Protein AF-A0A225WSV1-F1 (afdb_monomer)

Nearest PDB structures (foldseek):
  5w7j-assembly1_A  TM=8.646E-01  e=1.837E-09  Homo sapiens
  3eu9-assembly1_A  TM=8.455E-01  e=2.232E-09  Homo sapiens
  2rfe-assembly3_C  TM=8.433E-01  e=1.196E-08  Homo sapiens
  3fz1-assembly1_A  TM=7.847E-01  e=9.843E-09  Homo sapiens
  2rgp-assembly1_A  TM=7.946E-01  e=6.412E-08  unclassified

Secondary structure (DSSP, 8-state):
-----HHHHHHHHT-HHHHHHHHHTT--TT---TTS--HHHHHHHHT-HHHHHHHHHTT--TT---TTS--HHHHHHHTT--HHHHHHHHHTT--TT---TT---HHHHHHHHT-HHHHHHHHHTT--TT---GGG--HHHHHHHTT-HHHHHHHHHTT--TT---TTS--HHHHHHHTT-HHHHHHHHHTT--TT---TT---HHHHHHHTT-HHHHHHHHHTT--TT---TT---HHHHHHHTT-HHHHHHHHHTT--TT---TT---HHHHHHHHT-HHHHHHHHHTT--TT----SSS--HHHHHHHHHHHH-S--SHHHHHHHHHHHHHTT-HHHHHHHSSTTS-TT-B-TT--BHHHHHHHHT-HHHHHHHHHTT--TT---TT---HHHHHHHTT-HHHHHHHHHTT--TT---TT---HHHHHHHHT-HHHHHHHHHTT--TT---TT---HHHHHHHHT-HHHHHHHHHTT--TT-B-TTT--BHHHHHHHTT-HHHHHHHHHTT--TT-B-TT--BHHHHHHHTT-HHHHHHHHHTT---GGGHHHHHHHHHHHHHTT-HHHHHHHH-TT--S--B-TT--BHHHHHHHHT-HHHHHHHHHTT--TT---TT---HHHHHHHTT-HHHHHHHHHTT--TT---TTS--HHHHHHHTT-HHHHHHHHHTT--TT---------SS-TTS------HHHHHHHTT-HHHHHHHHHTT--TT---TTS--HHHHHHHTT-HHHHHHHHHTT--SS-B-TT--BHHHHHHHHT-HHHHHHHHHH-TT--TT-B-TT--BHHHHHHHHT-HHHHHHHHHTT--TT---TTS--HHHHHHHTT-HHHHHHHHHTS--------SSSTTS-GGGB--GGGEEEEEEEEEETTEEEEEEEETTEEEEEEE---SS-HHHHHHHHHHHTT---TTBPPEEEEE-SSS-EEEEE--TT-BHHHHHHHHHHTT----HHHHHHHHHHHHHHHHHTT---SS--GGGEEE-TTS-EEE-----S------SSGGGGTS-TTGGGTPPP-HHHHHHHHHHHHHHHHH-S-TTSSS--HHHHHHHHH--TTT-SSTT-S-S---HHHHHHHHHHT-S-HHHHHHHHHTTSSSTHHHHHHHHHHHHHH-TTTHHHHHHHHHHHHHHHHHHHHHHHHHHTTGGGG---HHHHHHHHHHHHHHHHHHGGGS-HHHHHHHHHHHHHHTTS----------TT---GGGEE--TT-EEEEETTEEEEEEEETTEEEEEEEE--SS----

InterPro domains:
  IPR000719 Protein kinase domain [PS50011] (884-1130)
  IPR001245 Serine-threonine/tyrosine-protein kinase, catalytic domain [PF07714] (885-1072)
  IPR001969 Aspartic peptidase, active site [PS00141] (821-832)
  IPR001995 Peptidase A2A, retrovirus, catalytic [PS50175] (819-836)
  IPR002110 Ankyrin repeat [PF00023] (37-65)
  IPR002110 Ankyrin repeat [PF00023] (656-684)
  IPR002110 Ankyrin repeat [PF12796] (80-166)
  IPR002110 Ankyrin repeat [PF12796] (225-296)
  IPR002110 Ankyrin repeat [PF12796] (329-421)
  IPR002110 Ankyrin repeat [PF12796] (422-486)
  IPR002110 Ankyrin repeat [PF12796] (490-550)
  IPR002110 Ankyrin repeat [PF12796] (561-651)
  IPR002110 Ankyrin repeat [PF12796] (758-831)
  IPR002110 Ankyrin repeat [PF13637] (712-754)
  IPR002110 Ankyrin repeat [PR01415] (103-118)
  IPR002110 Ankyrin repeat [PR01415] (373-387)
  IPR002110 Ankyrin repeat [PS50088] (35-67)
  IPR002110 Ankyrin repeat [PS50088] (68-101)
  IPR002110 Ankyrin repeat [PS50088] (102-134)
  IPR002110 Ankyrin repeat [PS50088] (135-167)

Structure (mmCIF, N/CA/C/O backbone):
data_AF-A0A225WSV1-F1
#
_entry.id   AF-A0A225WSV1-F1
#
loop_
_atom_site.group_PDB
_atom_site.id
_atom_site.type_symbol
_atom_site.label_atom_id
_atom_site.label_alt_id
_atom_site.label_comp_id
_atom_site.label_asym_id
_atom_site.label_entity_id
_atom_site.label_seq_id
_atom_site.pdbx_PDB_ins_code
_atom_site.Cartn_x
_atom_site.Cartn_y
_atom_site.Cartn_z
_atom_site.occupancy
_atom_site.B_iso_or_equiv
_atom_site.auth_seq_id
_atom_site.auth_comp_id
_atom_site.auth_asym_id
_atom_site.auth_atom_id
_atom_site.pdbx_PDB_model_num
ATOM 1 N N . MET A 1 1 ? -20.465 -12.566 18.503 1.00 31.38 1 MET A N 1
ATOM 2 C CA . MET A 1 1 ? -19.329 -12.385 19.434 1.00 31.38 1 MET A CA 1
ATOM 3 C C . MET A 1 1 ? -19.742 -12.993 20.757 1.00 31.38 1 MET A C 1
ATOM 5 O O . MET A 1 1 ? -20.848 -12.694 21.184 1.00 31.38 1 MET A O 1
ATOM 9 N N . ALA A 1 2 ? -18.897 -13.839 21.348 1.00 29.73 2 ALA A N 1
ATOM 10 C CA . ALA A 1 2 ? -18.878 -13.986 22.799 1.00 29.73 2 ALA A CA 1
ATOM 11 C C . ALA A 1 2 ? -18.521 -12.609 23.376 1.00 29.73 2 ALA A C 1
ATOM 13 O O . ALA A 1 2 ? -17.659 -11.924 22.814 1.00 29.73 2 ALA A O 1
ATOM 14 N N . GLU A 1 3 ? -19.292 -12.176 24.365 1.00 39.06 3 GLU A N 1
ATOM 15 C CA . GLU A 1 3 ? -19.192 -10.886 25.044 1.00 39.06 3 GLU A CA 1
ATOM 16 C C . GLU A 1 3 ? -17.734 -10.595 25.432 1.00 39.06 3 GLU A C 1
ATOM 18 O O . GLU A 1 3 ? -17.038 -11.474 25.936 1.00 39.06 3 GLU A O 1
ATOM 23 N N . VAL A 1 4 ? -17.246 -9.371 25.186 1.00 51.03 4 VAL A N 1
ATOM 24 C CA . VAL A 1 4 ? -16.095 -8.885 25.959 1.00 51.03 4 VAL A CA 1
ATOM 25 C C . VAL A 1 4 ? -16.649 -8.736 27.359 1.00 51.03 4 VAL A C 1
ATOM 27 O O . VAL A 1 4 ? -17.474 -7.857 27.606 1.00 51.03 4 VAL A O 1
ATOM 30 N N . THR A 1 5 ? -16.315 -9.682 28.221 1.00 66.69 5 THR A N 1
ATOM 31 C CA . THR A 1 5 ? -16.936 -9.759 29.531 1.00 66.69 5 THR A CA 1
ATOM 32 C C . THR A 1 5 ? -16.546 -8.535 30.358 1.00 66.69 5 THR A C 1
ATOM 34 O O . THR A 1 5 ? -15.450 -7.993 30.166 1.00 66.69 5 THR A O 1
ATOM 37 N N . PRO A 1 6 ? -17.421 -8.061 31.266 1.00 70.00 6 PRO A N 1
ATOM 38 C CA . PRO A 1 6 ? -17.095 -6.977 32.197 1.00 70.00 6 PRO A CA 1
ATOM 39 C C . PRO A 1 6 ? -15.742 -7.187 32.894 1.00 70.00 6 PRO A C 1
ATOM 41 O O . PRO A 1 6 ? -15.024 -6.229 33.171 1.00 70.00 6 PRO A O 1
ATOM 44 N N . PHE A 1 7 ? -15.366 -8.454 33.081 1.00 79.62 7 PHE A N 1
ATOM 45 C CA . PHE A 1 7 ? -14.070 -8.904 33.563 1.00 79.62 7 PHE A CA 1
ATOM 46 C C . PHE A 1 7 ? -12.879 -8.457 32.693 1.00 79.62 7 PHE A C 1
ATOM 48 O O . PHE A 1 7 ? -11.944 -7.843 33.204 1.00 79.62 7 PHE A O 1
ATOM 55 N N . LEU A 1 8 ? -12.912 -8.675 31.372 1.00 74.50 8 LEU A N 1
ATOM 56 C CA . LEU A 1 8 ? -11.833 -8.253 30.462 1.00 74.50 8 LEU A CA 1
ATOM 57 C C . LEU A 1 8 ? -11.714 -6.728 30.329 1.00 74.50 8 LEU A C 1
ATOM 59 O O . LEU A 1 8 ? -10.622 -6.223 30.059 1.00 74.50 8 LEU A O 1
ATOM 63 N N . VAL A 1 9 ? -12.820 -5.998 30.511 1.00 77.88 9 VAL A N 1
ATOM 64 C CA . VAL A 1 9 ? -12.815 -4.526 30.547 1.00 77.88 9 VAL A CA 1
ATOM 65 C C . VAL A 1 9 ? -12.111 -4.033 31.810 1.00 77.88 9 VAL A C 1
ATOM 67 O O . VAL A 1 9 ? -11.173 -3.249 31.698 1.00 77.88 9 VAL A O 1
ATOM 70 N N . ALA A 1 10 ? -12.478 -4.564 32.982 1.00 82.00 10 ALA A N 1
ATOM 71 C CA . ALA A 1 10 ? -11.826 -4.226 34.249 1.00 82.00 10 ALA A CA 1
ATOM 72 C C . ALA A 1 10 ? -10.314 -4.530 34.222 1.00 82.00 10 ALA A C 1
ATOM 74 O O . ALA A 1 10 ? -9.503 -3.743 34.707 1.00 82.00 10 ALA A O 1
ATOM 75 N N . VAL A 1 11 ? -9.919 -5.630 33.569 1.00 83.06 11 VAL A N 1
ATOM 76 C CA . VAL A 1 11 ? -8.509 -5.990 33.336 1.00 83.06 11 VAL A CA 1
ATOM 77 C C . VAL A 1 11 ? -7.769 -4.946 32.491 1.00 83.06 11 VAL A C 1
ATOM 79 O O . VAL A 1 11 ? -6.627 -4.615 32.808 1.00 83.06 11 VAL A O 1
ATOM 82 N N . GLY A 1 12 ? -8.402 -4.416 31.439 1.00 77.19 12 GLY A N 1
ATOM 83 C CA . GLY A 1 12 ? -7.824 -3.355 30.604 1.00 77.19 12 GLY A CA 1
ATOM 84 C C . GLY A 1 12 ? -7.727 -1.997 31.311 1.00 77.19 12 GLY A C 1
ATOM 85 O O . GLY A 1 12 ? -6.828 -1.218 31.011 1.00 77.19 12 GLY A O 1
ATOM 86 N N . GLU A 1 13 ? -8.620 -1.726 32.265 1.00 81.00 13 GLU A N 1
ATOM 87 C CA . GLU A 1 13 ? -8.604 -0.515 33.103 1.00 81.00 13 GLU A CA 1
ATOM 88 C C . GLU A 1 13 ? -7.555 -0.582 34.228 1.00 81.00 13 GLU A C 1
ATOM 90 O O . GLU A 1 13 ? -7.150 0.452 34.754 1.00 81.00 13 GLU A O 1
ATOM 95 N N . GLY A 1 14 ? -7.075 -1.782 34.580 1.00 81.44 14 GLY A N 1
ATOM 96 C CA . GLY A 1 14 ? -6.076 -1.979 35.635 1.00 81.44 14 GLY A CA 1
ATOM 97 C C . GLY A 1 14 ? -6.642 -1.994 37.063 1.00 81.44 14 GLY A C 1
ATOM 98 O O . GLY A 1 14 ? -5.868 -1.941 38.019 1.00 81.44 14 GLY A O 1
ATOM 99 N N . ASP A 1 15 ? -7.966 -2.070 37.222 1.00 83.38 15 ASP A N 1
ATOM 100 C CA . ASP A 1 15 ? -8.665 -1.986 38.511 1.00 83.38 15 ASP A CA 1
ATOM 101 C C . ASP A 1 15 ? -8.679 -3.340 39.245 1.00 83.38 15 ASP A C 1
ATOM 103 O O . ASP A 1 15 ? -9.574 -4.169 39.072 1.00 83.38 15 ASP A O 1
ATOM 107 N N . VAL A 1 16 ? -7.660 -3.578 40.077 1.00 85.00 16 VAL A N 1
ATOM 108 C CA . VAL A 1 16 ? -7.489 -4.840 40.822 1.00 85.00 16 VAL A CA 1
ATOM 109 C C . VAL A 1 16 ? -8.655 -5.121 41.779 1.00 85.00 16 VAL A C 1
ATOM 111 O O . VAL A 1 16 ? -9.028 -6.282 41.940 1.00 85.00 16 VAL A O 1
ATOM 114 N N . GLU A 1 17 ? -9.264 -4.100 42.388 1.00 82.56 17 GLU A N 1
ATOM 115 C CA . GLU A 1 17 ? -10.371 -4.289 43.339 1.00 82.56 17 GLU A CA 1
ATOM 116 C C . GLU A 1 17 ? -11.630 -4.784 42.623 1.00 82.56 17 GLU A C 1
ATOM 118 O O . GLU A 1 17 ? -12.270 -5.744 43.064 1.00 82.56 17 GLU A O 1
ATOM 123 N N . ARG A 1 18 ? -11.943 -4.192 41.466 1.00 83.94 18 ARG A N 1
ATOM 124 C CA . ARG A 1 18 ? -13.067 -4.620 40.628 1.00 83.94 18 ARG A CA 1
ATOM 125 C C . ARG A 1 18 ? -12.853 -6.013 40.045 1.00 83.94 18 ARG A C 1
ATOM 127 O O . ARG A 1 18 ? -13.796 -6.801 39.999 1.00 83.94 18 ARG A O 1
ATOM 134 N N . ILE A 1 19 ? -11.627 -6.339 39.635 1.00 84.81 19 ILE A N 1
ATOM 135 C CA . ILE A 1 19 ? -11.264 -7.684 39.165 1.00 84.81 19 ILE A CA 1
ATOM 136 C C . ILE A 1 19 ? -11.432 -8.698 40.306 1.00 84.81 19 ILE A C 1
ATOM 138 O O . ILE A 1 19 ? -12.037 -9.747 40.093 1.00 84.81 19 ILE A O 1
ATOM 142 N N . SER A 1 20 ? -10.984 -8.366 41.522 1.00 84.31 20 SER A N 1
ATOM 143 C CA . SER A 1 20 ? -11.136 -9.226 42.703 1.00 84.31 20 SER A CA 1
ATOM 144 C C . SER A 1 20 ? -12.596 -9.502 43.037 1.00 84.31 20 SER A C 1
ATOM 146 O O . SER A 1 20 ? -12.977 -10.659 43.205 1.00 84.31 20 SER A O 1
ATOM 148 N N . ALA A 1 21 ? -13.435 -8.464 43.051 1.00 84.31 21 ALA A N 1
ATOM 149 C CA . ALA A 1 21 ? -14.863 -8.609 43.314 1.00 84.31 21 ALA A CA 1
ATOM 150 C C . ALA A 1 21 ? -15.570 -9.501 42.275 1.00 84.31 21 ALA A C 1
ATOM 152 O O . ALA A 1 21 ? -16.479 -10.255 42.621 1.00 84.31 21 ALA A O 1
ATOM 153 N N . LEU A 1 22 ? -15.151 -9.442 41.005 1.00 83.19 22 LEU A N 1
ATOM 154 C CA . LEU A 1 22 ? -15.717 -10.267 39.934 1.00 83.19 22 LEU A CA 1
ATOM 155 C C . LEU A 1 22 ? -15.293 -11.740 40.044 1.00 83.19 22 LEU A C 1
ATOM 157 O O . LEU A 1 22 ? -16.140 -12.621 39.889 1.00 83.19 22 LEU A O 1
ATOM 161 N N . VAL A 1 23 ? -14.027 -12.019 40.374 1.00 83.62 23 VAL A N 1
ATOM 162 C CA . VAL A 1 23 ? -13.551 -13.397 40.611 1.00 83.62 23 VAL A CA 1
ATOM 163 C C . VAL A 1 23 ? -14.210 -14.005 41.852 1.00 83.62 23 VAL A C 1
ATOM 165 O O . VAL A 1 23 ? -14.676 -15.141 41.803 1.00 83.62 23 VAL A O 1
ATOM 168 N N . GLU A 1 24 ? -14.335 -13.249 42.948 1.00 83.19 24 GLU A N 1
ATOM 169 C CA . GLU A 1 24 ? -15.083 -13.685 44.141 1.00 83.19 24 GLU A CA 1
ATOM 170 C C . GLU A 1 24 ? -16.574 -13.916 43.843 1.00 83.19 24 GLU A C 1
ATOM 172 O O . GLU A 1 24 ? -17.206 -14.787 44.445 1.00 83.19 24 GLU A O 1
ATOM 177 N N . GLY A 1 25 ? -17.123 -13.178 42.873 1.00 80.81 25 GLY A N 1
ATOM 178 C CA . GLY A 1 25 ? -18.470 -13.353 42.330 1.00 80.81 25 GLY A CA 1
ATOM 179 C C . GLY A 1 25 ? -18.664 -14.606 41.465 1.00 80.81 25 GLY A C 1
ATOM 180 O O . GLY A 1 25 ? -19.795 -14.882 41.062 1.00 80.81 25 GLY A O 1
ATOM 181 N N . GLY A 1 26 ? -17.603 -15.380 41.210 1.00 78.62 26 GLY A N 1
ATOM 182 C CA . GLY A 1 26 ? -17.644 -16.643 40.470 1.00 78.62 26 GLY A CA 1
ATOM 183 C C . GLY A 1 26 ? -17.333 -16.540 38.975 1.00 78.62 26 GLY A C 1
ATOM 184 O O . GLY A 1 26 ? -17.608 -17.499 38.253 1.00 78.62 26 GLY A O 1
ATOM 185 N N . GLU A 1 27 ? -16.785 -15.417 38.497 1.00 81.12 27 GLU A N 1
ATOM 186 C CA . GLU A 1 27 ? -16.289 -15.312 37.118 1.00 81.12 27 GLU A CA 1
ATOM 187 C C . GLU A 1 27 ? -15.075 -16.223 36.885 1.00 81.12 27 GLU A C 1
ATOM 189 O O . GLU A 1 27 ? -14.173 -16.325 37.720 1.00 81.12 27 GLU A O 1
ATOM 194 N N . ASP A 1 28 ? -15.046 -16.880 35.724 1.00 81.56 28 ASP A N 1
ATOM 195 C CA . ASP A 1 28 ? -13.932 -17.741 35.330 1.00 81.56 28 ASP A CA 1
ATOM 196 C C . ASP A 1 28 ? -12.743 -16.884 34.878 1.00 81.56 28 ASP A C 1
ATOM 198 O O . ASP A 1 28 ? -12.792 -16.197 33.857 1.00 81.56 28 ASP A O 1
ATOM 202 N N . VAL A 1 29 ? -11.639 -16.960 35.621 1.00 84.50 29 VAL A N 1
ATOM 203 C CA . VAL A 1 29 ? -10.415 -16.200 35.337 1.00 84.50 29 VAL A CA 1
ATOM 204 C C . VAL A 1 29 ? -9.812 -16.541 33.959 1.00 84.50 29 VAL A C 1
ATOM 206 O O . VAL A 1 29 ? -9.104 -15.721 33.368 1.00 84.50 29 VAL A O 1
ATOM 209 N N . ASN A 1 30 ? -10.122 -17.733 33.433 1.00 85.06 30 ASN A N 1
ATOM 210 C CA . ASN A 1 30 ? -9.664 -18.255 32.142 1.00 85.06 30 ASN A CA 1
ATOM 211 C C . ASN A 1 30 ? -10.683 -18.082 31.018 1.00 85.06 30 ASN A C 1
ATOM 213 O O . ASN A 1 30 ? -10.524 -18.639 29.927 1.00 85.06 30 ASN A O 1
ATOM 217 N N . GLN A 1 31 ? -11.725 -17.291 31.262 1.00 80.88 31 GLN A N 1
ATOM 218 C CA . GLN A 1 31 ? -12.738 -17.009 30.269 1.00 80.88 31 GLN A CA 1
ATOM 219 C C . GLN A 1 31 ? -12.112 -16.417 29.000 1.00 80.88 31 GLN A C 1
ATOM 221 O O . GLN A 1 31 ? -11.396 -15.412 29.009 1.00 80.88 31 GLN A O 1
ATOM 226 N N . LEU A 1 32 ? -12.399 -17.074 27.879 1.00 78.12 32 LEU A N 1
ATOM 227 C CA . LEU A 1 32 ? -11.852 -16.714 26.581 1.00 78.12 32 LEU A CA 1
ATOM 228 C C . LEU A 1 32 ? -12.653 -15.564 25.967 1.00 78.12 32 LEU A C 1
ATOM 230 O O . LEU A 1 32 ? -13.832 -15.714 25.636 1.00 78.12 32 LEU A O 1
ATOM 234 N N . GLY A 1 33 ? -11.989 -14.430 25.747 1.00 69.00 33 GLY A N 1
ATOM 235 C CA . GLY A 1 33 ? -12.552 -13.298 25.022 1.00 69.00 33 GLY A CA 1
ATOM 236 C C . GLY A 1 33 ? -12.720 -13.565 23.523 1.00 69.00 33 GLY A C 1
ATOM 237 O O . GLY A 1 33 ? -12.324 -14.602 22.972 1.00 69.00 33 GLY A O 1
ATOM 238 N N . SER A 1 34 ? -13.277 -12.588 22.799 1.00 65.81 34 SER A N 1
ATOM 239 C CA . SER A 1 34 ? -13.350 -12.652 21.337 1.00 65.81 34 SER A CA 1
ATOM 240 C C . SER A 1 34 ? -11.931 -12.734 20.770 1.00 65.81 34 SER A C 1
ATOM 242 O O . SER A 1 34 ? -11.235 -11.728 20.855 1.00 65.81 34 SER A O 1
ATOM 244 N N . ARG A 1 35 ? -11.546 -13.887 20.180 1.00 66.50 35 ARG A N 1
ATOM 245 C CA . ARG A 1 35 ? -10.192 -14.265 19.683 1.00 66.50 35 ARG A CA 1
ATOM 246 C C . ARG A 1 35 ? -9.380 -15.228 20.570 1.00 66.50 35 ARG A C 1
ATOM 248 O O . ARG A 1 35 ? -8.201 -15.424 20.295 1.00 66.50 35 ARG A O 1
ATOM 255 N N . GLN A 1 36 ? -9.997 -15.876 21.561 1.00 75.38 36 GLN A N 1
ATOM 256 C CA . GLN A 1 36 ? -9.276 -16.724 22.532 1.00 75.38 36 GLN A CA 1
ATOM 257 C C . GLN A 1 36 ? -8.242 -15.924 23.348 1.00 75.38 36 GLN A C 1
ATOM 259 O O . GLN A 1 36 ? -7.240 -16.459 23.796 1.00 75.38 36 GLN A O 1
ATOM 264 N N . GLU A 1 37 ? -8.468 -14.617 23.508 1.00 82.12 37 GLU A N 1
ATOM 265 C CA . GLU A 1 37 ? -7.630 -13.759 24.344 1.00 82.12 37 GLU A CA 1
ATOM 266 C C . GLU A 1 37 ? -8.051 -13.922 25.810 1.00 82.12 37 GLU A C 1
ATOM 268 O O . GLU A 1 37 ? -9.225 -13.719 26.125 1.00 82.12 37 GLU A O 1
ATOM 273 N N . THR A 1 38 ? -7.121 -14.293 26.692 1.00 87.50 38 THR A N 1
ATOM 274 C CA . THR A 1 38 ? -7.375 -14.381 28.139 1.00 87.50 38 THR A CA 1
ATOM 275 C C . THR A 1 38 ? -7.167 -13.031 28.824 1.00 87.50 38 THR A C 1
ATOM 277 O O . THR A 1 38 ? -6.456 -12.155 28.317 1.00 87.50 38 THR A O 1
ATOM 280 N N . ALA A 1 39 ? -7.743 -12.863 30.017 1.00 88.00 39 ALA A N 1
ATOM 281 C CA . ALA A 1 39 ? -7.477 -11.702 30.868 1.00 88.00 39 ALA A CA 1
ATOM 282 C C . ALA A 1 39 ? -5.973 -11.533 31.136 1.00 88.00 39 ALA A C 1
ATOM 284 O O . ALA A 1 39 ? -5.437 -10.429 31.035 1.00 88.00 39 ALA A O 1
ATOM 285 N N . LEU A 1 40 ? -5.271 -12.645 31.372 1.00 90.56 40 LEU A N 1
ATOM 286 C CA . LEU A 1 40 ? -3.831 -12.648 31.603 1.00 90.56 40 LEU A CA 1
ATOM 287 C C . LEU A 1 40 ? -3.046 -12.125 30.390 1.00 90.56 40 LEU A C 1
ATOM 289 O O . LEU A 1 40 ? -2.141 -11.316 30.565 1.00 90.56 40 LEU A O 1
ATOM 293 N N . MET A 1 41 ? -3.414 -12.510 29.161 1.00 89.06 41 MET A N 1
ATOM 294 C CA . MET A 1 41 ? -2.769 -12.006 27.938 1.00 89.06 41 MET A CA 1
ATOM 295 C C . MET A 1 41 ? -2.920 -10.495 27.758 1.00 89.06 41 MET A C 1
ATOM 297 O O . MET A 1 41 ? -1.980 -9.841 27.296 1.00 89.06 41 MET A O 1
ATOM 301 N N . ARG A 1 42 ? -4.098 -9.949 28.087 1.00 87.75 42 ARG A N 1
ATOM 302 C CA . ARG A 1 42 ? -4.366 -8.509 27.999 1.00 87.75 42 ARG A CA 1
ATOM 303 C C . ARG A 1 42 ? -3.577 -7.748 29.062 1.00 87.75 42 ARG A C 1
ATOM 305 O O . ARG A 1 42 ? -2.812 -6.853 28.716 1.00 87.75 42 ARG A O 1
ATOM 312 N N . ALA A 1 43 ? -3.671 -8.179 30.322 1.00 89.50 43 ALA A N 1
ATOM 313 C CA . ALA A 1 43 ? -2.919 -7.595 31.434 1.00 89.50 43 ALA A CA 1
ATOM 314 C C . ALA A 1 43 ? -1.402 -7.622 31.188 1.00 89.50 43 ALA A C 1
ATOM 316 O O . ALA A 1 43 ? -0.701 -6.648 31.469 1.00 89.50 43 ALA A O 1
ATOM 317 N N . ALA A 1 44 ? -0.904 -8.730 30.630 1.00 89.50 44 ALA A N 1
ATOM 318 C CA . ALA A 1 44 ? 0.497 -8.901 30.286 1.00 89.50 44 ALA A CA 1
ATOM 319 C C . ALA A 1 44 ? 0.941 -7.932 29.179 1.00 89.50 44 ALA A C 1
ATOM 321 O O . ALA A 1 44 ? 1.978 -7.286 29.321 1.00 89.50 44 ALA A O 1
ATOM 322 N N . GLY A 1 45 ? 0.141 -7.783 28.116 1.00 86.69 45 GLY A N 1
ATOM 323 C CA . GLY A 1 45 ? 0.418 -6.854 27.015 1.00 86.69 45 GLY A CA 1
ATOM 324 C C . GLY A 1 45 ? 0.332 -5.374 27.397 1.00 86.69 45 GLY A C 1
ATOM 325 O O . GLY A 1 45 ? 1.033 -4.557 26.804 1.00 86.69 45 GLY A O 1
ATOM 326 N N . ASP A 1 46 ? -0.482 -5.026 28.391 1.00 84.69 46 ASP A N 1
ATOM 327 C CA . ASP A 1 46 ? -0.578 -3.656 28.911 1.00 84.69 46 ASP A CA 1
ATOM 328 C C . ASP A 1 46 ? 0.464 -3.375 30.017 1.00 84.69 46 ASP A C 1
ATOM 330 O O . ASP A 1 46 ? 0.655 -2.234 30.431 1.00 84.69 46 ASP A O 1
ATOM 334 N N . GLY A 1 47 ? 1.198 -4.402 30.468 1.00 86.75 47 GLY A N 1
ATOM 335 C CA . GLY A 1 47 ? 2.287 -4.270 31.438 1.00 86.75 47 GLY A CA 1
ATOM 336 C C . GLY A 1 47 ? 1.833 -4.100 32.895 1.00 86.75 47 GLY A C 1
ATOM 337 O O . GLY A 1 47 ? 2.640 -3.701 33.739 1.00 86.75 47 GLY A O 1
ATOM 338 N N . ASN A 1 48 ? 0.572 -4.411 33.209 1.00 88.38 48 ASN A N 1
ATOM 339 C CA . ASN A 1 48 ? -0.025 -4.221 34.533 1.00 88.38 48 ASN A CA 1
ATOM 340 C C . ASN A 1 48 ? 0.380 -5.335 35.511 1.00 88.38 48 ASN A C 1
ATOM 342 O O . ASN A 1 48 ? -0.343 -6.309 35.716 1.00 88.38 48 ASN A O 1
ATOM 346 N N . LEU A 1 49 ? 1.536 -5.170 36.162 1.00 89.44 49 LEU A N 1
ATOM 347 C CA . LEU A 1 49 ? 2.118 -6.166 37.072 1.00 89.44 49 LEU A CA 1
ATOM 348 C C . LEU A 1 49 ? 1.174 -6.606 38.203 1.00 89.44 49 LEU A C 1
ATOM 350 O O . LEU A 1 49 ? 1.136 -7.785 38.545 1.00 89.44 49 LEU A O 1
ATOM 354 N N . ALA A 1 50 ? 0.432 -5.663 38.790 1.00 88.12 50 ALA A N 1
ATOM 355 C CA . ALA A 1 50 ? -0.485 -5.940 39.894 1.00 88.12 50 ALA A CA 1
ATOM 356 C C . ALA A 1 50 ? -1.647 -6.846 39.454 1.00 88.12 50 ALA A C 1
ATOM 358 O O . ALA A 1 50 ? -1.953 -7.825 40.130 1.00 88.12 50 ALA A O 1
ATOM 359 N N . VAL A 1 51 ? -2.222 -6.571 38.280 1.00 90.12 51 VAL A N 1
ATOM 360 C CA . VAL A 1 51 ? -3.294 -7.385 37.695 1.00 90.12 51 VAL A CA 1
ATOM 361 C C . VAL A 1 51 ? -2.769 -8.755 37.269 1.00 90.12 51 VAL A C 1
ATOM 363 O O . VAL A 1 51 ? -3.408 -9.761 37.549 1.00 90.12 51 VAL A O 1
ATOM 366 N N . VAL A 1 52 ? -1.584 -8.823 36.654 1.00 91.62 52 VAL A N 1
ATOM 367 C CA . VAL A 1 52 ? -0.951 -10.100 36.276 1.00 91.62 52 VAL A CA 1
ATOM 368 C C . VAL A 1 52 ? -0.748 -11.001 37.496 1.00 91.62 52 VAL A C 1
ATOM 370 O O . VAL A 1 52 ? -1.111 -12.172 37.439 1.00 91.62 52 VAL A O 1
ATOM 373 N N . ARG A 1 53 ? -0.223 -10.463 38.609 1.00 91.12 53 ARG A N 1
ATOM 374 C CA . ARG A 1 53 ? -0.070 -11.220 39.866 1.00 91.12 53 ARG A CA 1
ATOM 375 C C . ARG A 1 53 ? -1.406 -11.744 40.372 1.00 91.12 53 ARG A C 1
ATOM 377 O O . ARG A 1 53 ? -1.525 -12.935 40.619 1.00 91.12 53 ARG A O 1
ATOM 384 N N . PHE A 1 54 ? -2.402 -10.864 40.455 1.00 91.75 54 PHE A N 1
ATOM 385 C CA . PHE A 1 54 ? -3.731 -11.237 40.920 1.00 91.75 54 PHE A CA 1
ATOM 386 C C . PHE A 1 54 ? -4.341 -12.365 40.075 1.00 91.75 54 PHE A C 1
ATOM 388 O O . PHE A 1 54 ? -4.824 -13.351 40.620 1.00 91.75 54 PHE A O 1
ATOM 395 N N . LEU A 1 55 ? -4.293 -12.248 38.743 1.00 91.00 55 LEU A N 1
ATOM 396 C CA . LEU A 1 55 ? -4.873 -13.244 37.839 1.00 91.00 55 LEU A CA 1
ATOM 397 C C . LEU A 1 55 ? -4.176 -14.605 37.963 1.00 91.00 55 LEU A C 1
ATOM 399 O O . LEU A 1 55 ? -4.847 -15.633 37.950 1.00 91.00 55 LEU A O 1
ATOM 403 N N . ILE A 1 56 ? -2.850 -14.622 38.113 1.00 90.75 56 ILE A N 1
ATOM 404 C CA . ILE A 1 56 ? -2.088 -15.859 38.333 1.00 90.75 56 ILE A CA 1
ATOM 405 C C . ILE A 1 56 ? -2.450 -16.491 39.681 1.00 90.75 56 ILE A C 1
ATOM 407 O O . ILE A 1 56 ? -2.730 -17.687 39.728 1.00 90.75 56 ILE A O 1
ATOM 411 N N . ASP A 1 57 ? -2.505 -15.699 40.756 1.00 89.62 57 ASP A N 1
ATOM 412 C CA . ASP A 1 57 ? -2.896 -16.178 42.090 1.00 89.62 57 ASP A CA 1
ATOM 413 C C . ASP A 1 57 ? -4.340 -16.718 42.097 1.00 89.62 57 ASP A C 1
ATOM 415 O O . ASP A 1 57 ? -4.656 -17.667 42.816 1.00 89.62 57 ASP A O 1
ATOM 419 N N . ALA A 1 58 ? -5.202 -16.161 41.242 1.00 87.56 58 ALA A N 1
ATOM 420 C CA . ALA A 1 58 ? -6.565 -16.619 40.993 1.00 87.56 58 ALA A CA 1
ATOM 421 C C . ALA A 1 58 ? -6.665 -17.838 40.043 1.00 87.56 58 ALA A C 1
ATOM 423 O O . ALA A 1 58 ? -7.770 -18.302 39.765 1.00 87.56 58 ALA A O 1
ATOM 424 N N . GLY A 1 59 ? -5.541 -18.391 39.568 1.00 87.56 59 GLY A N 1
ATOM 425 C CA . GLY A 1 59 ? -5.493 -19.621 38.768 1.00 87.56 59 GLY A CA 1
ATOM 426 C C . GLY A 1 59 ? -5.553 -19.424 37.249 1.00 87.56 59 GLY A C 1
ATOM 427 O O . GLY A 1 59 ? -6.037 -20.312 36.541 1.00 87.56 59 GLY A O 1
ATOM 428 N N . ALA A 1 60 ? -5.095 -18.279 36.732 1.00 91.56 60 ALA A N 1
ATOM 429 C CA . ALA A 1 60 ? -5.034 -18.045 35.292 1.00 91.56 60 ALA A CA 1
ATOM 430 C C . ALA A 1 60 ? -4.044 -18.986 34.586 1.00 91.56 60 ALA A C 1
ATOM 432 O O . ALA A 1 60 ? -2.918 -19.188 35.036 1.00 91.56 60 ALA A O 1
ATOM 433 N N . ASP A 1 61 ? -4.467 -19.527 33.447 1.00 88.69 61 ASP A N 1
ATOM 434 C CA . ASP A 1 61 ? -3.682 -20.379 32.569 1.00 88.69 61 ASP A CA 1
ATOM 435 C C . ASP A 1 61 ? -2.651 -19.531 31.820 1.00 88.69 61 ASP A C 1
ATOM 437 O O . ASP A 1 61 ? -2.963 -18.749 30.914 1.00 88.69 61 ASP A O 1
ATOM 441 N N . VAL A 1 62 ? -1.400 -19.691 32.243 1.00 91.06 62 VAL A N 1
ATOM 442 C CA . VAL A 1 62 ? -0.230 -18.993 31.709 1.00 91.06 62 VAL A CA 1
ATOM 443 C C . VAL A 1 62 ? 0.086 -19.433 30.273 1.00 91.06 62 VAL A C 1
ATOM 445 O O . VAL A 1 62 ? 0.592 -18.629 29.485 1.00 91.06 62 VAL A O 1
ATOM 448 N N . GLU A 1 63 ? -0.285 -20.666 29.916 1.00 91.56 63 GLU A N 1
ATOM 449 C CA . GLU A 1 63 ? -0.004 -21.312 28.628 1.00 91.56 63 GLU A CA 1
ATOM 450 C C . GLU A 1 63 ? -1.184 -21.256 27.653 1.00 91.56 63 GLU A C 1
ATOM 452 O O . GLU A 1 63 ? -1.122 -21.810 26.551 1.00 91.56 63 GLU A O 1
ATOM 457 N N . ALA A 1 64 ? -2.261 -20.556 28.016 1.00 88.31 64 ALA A N 1
ATOM 458 C CA . ALA A 1 64 ? -3.354 -20.315 27.095 1.00 88.31 64 ALA A CA 1
ATOM 459 C C . ALA A 1 64 ? -2.824 -19.657 25.811 1.00 88.31 64 ALA A C 1
ATOM 461 O O . ALA A 1 64 ? -1.948 -18.787 25.844 1.00 88.31 64 ALA A O 1
ATOM 462 N N . VAL A 1 65 ? -3.387 -20.058 24.669 1.00 86.19 65 VAL A N 1
ATOM 463 C CA . VAL A 1 65 ? -3.000 -19.551 23.350 1.00 86.19 65 VAL A CA 1
ATOM 464 C C . VAL A 1 65 ? -4.130 -18.751 22.717 1.00 86.19 65 VAL A C 1
ATOM 466 O O . VAL A 1 65 ? -5.278 -19.182 22.634 1.00 86.19 65 VAL A O 1
ATOM 469 N N . HIS A 1 66 ? -3.781 -17.567 22.236 1.00 81.69 66 HIS A N 1
ATOM 470 C CA . HIS A 1 66 ? -4.628 -16.737 21.393 1.00 81.69 66 HIS A CA 1
ATOM 471 C C . HIS A 1 66 ? -4.746 -17.356 19.984 1.00 81.69 66 HIS A C 1
ATOM 473 O O . HIS A 1 66 ? -3.890 -18.137 19.577 1.00 81.69 66 HIS A O 1
ATOM 479 N N . TRP A 1 67 ? -5.735 -16.972 19.164 1.00 79.25 67 TRP A N 1
ATOM 480 C CA . TRP A 1 67 ? -5.919 -17.540 17.804 1.00 79.25 67 TRP A CA 1
ATOM 481 C C . TRP A 1 67 ? -4.731 -17.367 16.835 1.00 79.25 67 TRP A C 1
ATOM 483 O O . TRP A 1 67 ? -4.691 -18.029 15.801 1.00 79.25 67 TRP A O 1
ATOM 493 N N . MET A 1 68 ? -3.797 -16.454 17.129 1.00 77.94 68 MET A N 1
ATOM 494 C CA . MET A 1 68 ? -2.528 -16.296 16.396 1.00 77.94 68 MET A CA 1
ATOM 495 C C . MET A 1 68 ? -1.392 -17.155 16.977 1.00 77.94 68 MET A C 1
ATOM 497 O O . MET A 1 68 ? -0.276 -17.092 16.479 1.00 77.94 68 MET A O 1
ATOM 501 N N . GLY A 1 69 ? -1.649 -17.968 18.000 1.00 82.94 69 GLY A N 1
ATOM 502 C CA . GLY A 1 69 ? -0.649 -18.765 18.716 1.00 82.94 69 GLY A CA 1
ATOM 503 C C . GLY A 1 69 ? 0.107 -18.006 19.813 1.00 82.94 69 GLY A C 1
ATOM 504 O O . GLY A 1 69 ? 1.036 -18.556 20.385 1.00 82.94 69 GLY A O 1
ATOM 505 N N . ASN A 1 70 ? -0.259 -16.757 20.118 1.00 87.81 70 ASN A N 1
ATOM 506 C CA . ASN A 1 70 ? 0.429 -15.964 21.143 1.00 87.81 70 ASN A CA 1
ATOM 507 C C . ASN A 1 70 ? 0.014 -16.402 22.554 1.00 87.81 70 ASN A C 1
ATOM 509 O O . ASN A 1 70 ? -1.180 -16.533 22.819 1.00 87.81 70 ASN A O 1
ATOM 513 N N . THR A 1 71 ? 0.975 -16.514 23.468 1.00 91.94 71 THR A N 1
ATOM 514 C CA . THR A 1 71 ? 0.736 -16.657 24.915 1.00 91.94 71 THR A CA 1
ATOM 515 C C . THR A 1 71 ? 0.811 -15.305 25.627 1.00 91.94 71 THR A C 1
ATOM 517 O O . THR A 1 71 ? 1.190 -14.285 25.033 1.00 91.94 71 THR A O 1
ATOM 520 N N . ALA A 1 72 ? 0.496 -15.279 26.927 1.00 91.19 72 ALA A N 1
ATOM 521 C CA . ALA A 1 72 ? 0.690 -14.088 27.756 1.00 91.19 72 ALA A CA 1
ATOM 522 C C . ALA A 1 72 ? 2.153 -13.600 27.740 1.00 91.19 72 ALA A C 1
ATOM 524 O O . ALA A 1 72 ? 2.394 -12.392 27.719 1.00 91.19 72 ALA A O 1
ATOM 525 N N . LEU A 1 73 ? 3.121 -14.523 27.656 1.00 93.25 73 LEU A N 1
ATOM 526 C CA . LEU A 1 73 ? 4.546 -14.206 27.553 1.00 93.25 73 LEU A CA 1
ATOM 527 C C . LEU A 1 73 ? 4.885 -13.469 26.246 1.00 93.25 73 LEU A C 1
ATOM 529 O O . LEU A 1 73 ? 5.558 -12.440 26.288 1.00 93.25 73 LEU A O 1
ATOM 533 N N . ILE A 1 74 ? 4.381 -13.934 25.095 1.00 91.62 74 ILE A N 1
ATOM 534 C CA . ILE A 1 74 ? 4.587 -13.248 23.804 1.00 91.62 74 ILE A CA 1
ATOM 535 C C . ILE A 1 74 ? 3.972 -11.840 23.837 1.00 91.62 74 ILE A C 1
ATOM 537 O O . ILE A 1 74 ? 4.612 -10.874 23.414 1.00 91.62 74 ILE A O 1
ATOM 541 N N . ASN A 1 75 ? 2.760 -11.695 24.383 1.00 89.50 75 ASN A N 1
ATOM 542 C CA . ASN A 1 75 ? 2.099 -10.392 24.488 1.00 89.50 75 ASN A CA 1
ATOM 543 C C . ASN A 1 75 ? 2.855 -9.414 25.404 1.00 89.50 75 ASN A C 1
ATOM 545 O O . ASN A 1 75 ? 2.970 -8.239 25.048 1.00 89.50 75 ASN A O 1
ATOM 549 N N . ALA A 1 76 ? 3.411 -9.889 26.527 1.00 90.50 76 ALA A N 1
ATOM 550 C CA . ALA A 1 76 ? 4.220 -9.076 27.443 1.00 90.50 76 ALA A CA 1
ATOM 551 C C . ALA A 1 76 ? 5.468 -8.484 26.772 1.00 90.50 76 ALA A C 1
ATOM 553 O O . ALA A 1 76 ? 5.870 -7.355 27.062 1.00 90.50 76 ALA A O 1
ATOM 554 N N . VAL A 1 77 ? 6.086 -9.246 25.867 1.00 89.56 77 VAL A N 1
ATOM 555 C CA . VAL A 1 77 ? 7.284 -8.810 25.143 1.00 89.56 77 VAL A CA 1
ATOM 556 C C . VAL A 1 77 ? 6.926 -7.890 23.973 1.00 89.56 77 VAL A C 1
ATOM 558 O O . VAL A 1 77 ? 7.632 -6.917 23.713 1.00 89.56 77 VAL A O 1
ATOM 561 N N . TRP A 1 78 ? 5.809 -8.144 23.286 1.00 83.00 78 TRP A N 1
ATOM 562 C CA . TRP A 1 78 ? 5.426 -7.419 22.072 1.00 83.00 78 TRP A CA 1
ATOM 563 C C . TRP A 1 78 ? 5.226 -5.906 22.284 1.00 83.00 78 TRP A C 1
ATOM 565 O O . TRP A 1 78 ? 5.644 -5.116 21.435 1.00 83.00 78 TRP A O 1
ATOM 575 N N . ARG A 1 79 ? 4.636 -5.482 23.412 1.00 69.69 79 ARG A N 1
ATOM 576 C CA . ARG A 1 79 ? 4.265 -4.081 23.699 1.00 69.69 79 ARG A CA 1
ATOM 577 C C . ARG A 1 79 ? 5.184 -3.396 24.729 1.00 69.69 79 ARG A C 1
ATOM 579 O O . ARG A 1 79 ? 4.707 -2.889 25.737 1.00 69.69 79 ARG A O 1
ATOM 586 N N . LYS A 1 80 ? 6.486 -3.296 24.423 1.00 61.84 80 LYS A N 1
ATOM 587 C CA . LYS A 1 80 ? 7.546 -2.622 25.225 1.00 61.84 80 LYS A CA 1
ATOM 588 C C . LYS A 1 80 ? 8.199 -3.443 26.356 1.00 61.84 80 LYS A C 1
ATOM 590 O O . LYS A 1 80 ? 8.743 -2.848 27.283 1.00 61.84 80 LYS A O 1
ATOM 595 N N . GLY A 1 81 ? 8.160 -4.777 26.295 1.00 66.00 81 GLY A N 1
ATOM 596 C CA . GLY A 1 81 ? 9.057 -5.640 27.078 1.00 66.00 81 GLY A CA 1
ATOM 597 C C . GLY A 1 81 ? 9.117 -5.360 28.586 1.00 66.00 81 GLY A C 1
ATOM 598 O O . GLY A 1 81 ? 10.195 -5.104 29.124 1.00 66.00 81 GLY A O 1
ATOM 599 N N . ASN A 1 82 ? 7.985 -5.411 29.301 1.00 82.88 82 ASN A N 1
ATOM 600 C CA . ASN A 1 82 ? 8.004 -5.208 30.755 1.00 82.88 82 ASN A CA 1
ATOM 601 C C . ASN A 1 82 ? 8.667 -6.404 31.464 1.00 82.88 82 ASN A C 1
ATOM 603 O O . ASN A 1 82 ? 8.029 -7.429 31.716 1.00 82.88 82 ASN A O 1
ATOM 607 N N . LEU A 1 83 ? 9.946 -6.251 31.823 1.00 90.12 83 LEU A N 1
ATOM 608 C CA . LEU A 1 83 ? 10.766 -7.293 32.449 1.00 90.12 83 LEU A CA 1
ATOM 609 C C . LEU A 1 83 ? 10.110 -7.920 33.686 1.00 90.12 83 LEU A C 1
ATOM 611 O O . LEU A 1 83 ? 10.234 -9.122 33.894 1.00 90.12 83 LEU A O 1
ATOM 615 N N . ASN A 1 84 ? 9.409 -7.134 34.505 1.00 91.44 84 ASN A N 1
ATOM 616 C CA . ASN A 1 84 ? 8.797 -7.652 35.729 1.00 91.44 84 ASN A CA 1
ATOM 617 C C . ASN A 1 84 ? 7.618 -8.585 35.424 1.00 91.44 84 ASN A C 1
ATOM 619 O O . ASN A 1 84 ? 7.450 -9.593 36.104 1.00 91.44 84 ASN A O 1
ATOM 623 N N . VAL A 1 85 ? 6.830 -8.273 34.391 1.00 92.12 85 VAL A N 1
ATOM 624 C CA . VAL A 1 85 ? 5.735 -9.140 33.927 1.00 92.12 85 VAL A CA 1
ATOM 625 C C . VAL A 1 85 ? 6.303 -10.413 33.303 1.00 92.12 85 VAL A C 1
ATOM 627 O O . VAL A 1 85 ? 5.862 -11.507 33.644 1.00 92.12 85 VAL A O 1
ATOM 630 N N . VAL A 1 86 ? 7.327 -10.281 32.453 1.00 94.06 86 VAL A N 1
ATOM 631 C CA . VAL A 1 86 ? 8.027 -11.419 31.835 1.00 94.06 86 VAL A CA 1
ATOM 632 C C . VAL A 1 86 ? 8.593 -12.364 32.902 1.00 94.06 86 VAL A C 1
ATOM 634 O O . VAL A 1 86 ? 8.382 -13.570 32.811 1.00 94.06 86 VAL A O 1
ATOM 637 N N . LYS A 1 87 ? 9.250 -11.827 33.940 1.00 93.50 87 LYS A N 1
ATOM 638 C CA . LYS A 1 87 ? 9.798 -12.611 35.060 1.00 93.50 87 LYS A CA 1
ATOM 639 C C . LYS A 1 87 ? 8.738 -13.447 35.758 1.00 93.50 87 LYS A C 1
ATOM 641 O O . LYS A 1 87 ? 8.918 -14.650 35.894 1.00 93.50 87 LYS A O 1
ATOM 646 N N . ILE A 1 88 ? 7.626 -12.825 36.143 1.00 93.50 88 ILE A N 1
ATOM 647 C CA . ILE A 1 88 ? 6.545 -13.523 36.846 1.00 93.50 88 ILE A CA 1
ATOM 648 C C . ILE A 1 88 ? 5.937 -14.617 35.974 1.00 93.50 88 ILE A C 1
ATOM 650 O O . ILE A 1 88 ? 5.725 -15.720 36.463 1.00 93.50 88 ILE A O 1
ATOM 654 N N . LEU A 1 89 ? 5.665 -14.337 34.695 1.00 93.62 89 LEU A N 1
ATOM 655 C CA . LEU A 1 89 ? 5.075 -15.332 33.798 1.00 93.62 89 LEU A CA 1
ATOM 656 C C . LEU A 1 89 ? 5.979 -16.568 33.679 1.00 93.62 89 LEU A C 1
ATOM 658 O O . LEU A 1 89 ? 5.495 -17.689 33.811 1.00 93.62 89 LEU A O 1
ATOM 662 N N . VAL A 1 90 ? 7.291 -16.372 33.520 1.00 93.31 90 VAL A N 1
ATOM 663 C CA . VAL A 1 90 ? 8.268 -17.472 33.477 1.00 93.31 90 VAL A CA 1
ATOM 664 C C . VAL A 1 90 ? 8.368 -18.206 34.820 1.00 93.31 90 VAL A C 1
ATOM 666 O O . VAL A 1 90 ? 8.360 -19.434 34.841 1.00 93.31 90 VAL A O 1
ATOM 669 N N . GLU A 1 91 ? 8.415 -17.488 35.948 1.00 92.00 91 GLU A N 1
ATOM 670 C CA . GLU A 1 91 ? 8.407 -18.087 37.296 1.00 92.00 91 GLU A CA 1
ATOM 671 C C . GLU A 1 91 ? 7.153 -18.942 37.544 1.00 92.00 91 GLU A C 1
ATOM 673 O O . GLU A 1 91 ? 7.211 -19.928 38.279 1.00 92.00 91 GLU A O 1
ATOM 678 N N . CYS A 1 92 ? 6.039 -18.599 36.893 1.00 89.56 92 CYS A N 1
ATOM 679 C CA . CYS A 1 92 ? 4.769 -19.319 36.962 1.00 89.56 92 CYS A CA 1
ATOM 680 C C . CYS A 1 92 ? 4.626 -20.415 35.892 1.00 89.56 92 CYS A C 1
ATOM 682 O O . CYS A 1 92 ? 3.547 -20.984 35.744 1.00 89.56 92 CYS A O 1
ATOM 684 N N . GLY A 1 93 ? 5.710 -20.743 35.182 1.00 87.56 93 GLY A N 1
ATOM 685 C CA . GLY A 1 93 ? 5.778 -21.882 34.269 1.00 87.56 93 GLY A CA 1
ATOM 686 C C . GLY A 1 93 ? 5.516 -21.567 32.797 1.00 87.56 93 GLY A C 1
ATOM 687 O O . GLY A 1 93 ? 5.291 -22.515 32.049 1.00 87.56 93 GLY A O 1
ATOM 688 N N . ALA A 1 94 ? 5.558 -20.295 32.376 1.00 93.88 94 ALA A N 1
ATOM 689 C CA . ALA A 1 94 ? 5.429 -19.950 30.960 1.00 93.88 94 ALA A CA 1
ATOM 690 C C . ALA A 1 94 ? 6.539 -20.595 30.108 1.00 93.88 94 ALA A C 1
ATOM 692 O O . ALA A 1 94 ? 7.723 -20.466 30.446 1.00 93.88 94 ALA A O 1
ATOM 693 N N . ASP A 1 95 ? 6.194 -21.213 28.976 1.00 92.38 95 ASP A N 1
ATOM 694 C CA . ASP A 1 95 ? 7.178 -21.742 28.030 1.00 92.38 95 ASP A CA 1
ATOM 695 C C . ASP A 1 95 ? 7.920 -20.592 27.338 1.00 92.38 95 ASP A C 1
ATOM 697 O O . ASP A 1 95 ? 7.410 -19.884 26.468 1.00 92.38 95 ASP A O 1
ATOM 701 N N . VAL A 1 96 ? 9.187 -20.438 27.713 1.00 94.50 96 VAL A N 1
ATOM 702 C CA . VAL A 1 96 ? 10.119 -19.437 27.185 1.00 94.50 96 VAL A CA 1
ATOM 703 C C . VAL A 1 96 ? 10.337 -19.586 25.670 1.00 94.50 96 VAL A C 1
ATOM 705 O O . VAL A 1 96 ? 10.676 -18.611 24.992 1.00 94.50 96 VAL A O 1
ATOM 708 N N . ASN A 1 97 ? 10.140 -20.790 25.128 1.00 94.50 97 ASN A N 1
ATOM 709 C CA . ASN A 1 97 ? 10.401 -21.143 23.732 1.00 94.50 97 ASN A CA 1
ATOM 710 C C . ASN A 1 97 ? 9.138 -21.287 22.882 1.00 94.50 97 ASN A C 1
ATOM 712 O O . ASN A 1 97 ? 9.227 -21.732 21.733 1.00 94.50 97 ASN A O 1
ATOM 716 N N . VAL A 1 98 ? 7.984 -20.884 23.412 1.00 93.44 98 VAL A N 1
ATOM 717 C CA . VAL A 1 98 ? 6.738 -20.875 22.653 1.00 93.44 98 VAL A CA 1
ATOM 718 C C . VAL A 1 98 ? 6.886 -20.039 21.381 1.00 93.44 98 VAL A C 1
ATOM 720 O O . VAL A 1 98 ? 7.588 -19.028 21.354 1.00 93.44 98 VAL A O 1
ATOM 723 N N . SER A 1 99 ? 6.235 -20.468 20.305 1.00 91.69 99 SER A N 1
ATOM 724 C CA . SER A 1 99 ? 6.232 -19.750 19.031 1.00 91.69 99 SER A CA 1
ATOM 725 C C . SER A 1 99 ? 4.806 -19.484 18.585 1.00 91.69 99 SER A C 1
ATOM 727 O O . SER A 1 99 ? 3.913 -20.306 18.792 1.00 91.69 99 SER A O 1
ATOM 729 N N . ASP A 1 100 ? 4.595 -18.317 17.988 1.00 91.00 100 ASP A N 1
ATOM 730 C CA . ASP A 1 100 ? 3.308 -17.978 17.395 1.00 91.00 100 ASP A CA 1
ATOM 731 C C . ASP A 1 100 ? 3.091 -18.676 16.037 1.00 91.00 100 ASP A C 1
ATOM 733 O O . ASP A 1 100 ? 3.916 -19.448 15.546 1.00 91.00 100 ASP A O 1
ATOM 737 N N . SER A 1 101 ? 1.969 -18.383 15.376 1.00 89.31 101 SER A N 1
ATOM 738 C CA . SER A 1 101 ? 1.631 -18.955 14.062 1.00 89.31 101 SER A CA 1
ATOM 739 C C . SER A 1 101 ? 2.594 -18.553 12.937 1.00 89.31 101 SER A C 1
ATOM 741 O O . SER A 1 101 ? 2.539 -19.137 11.853 1.00 89.31 101 SER A O 1
ATOM 743 N N . TRP A 1 102 ? 3.450 -17.549 13.151 1.00 84.38 102 TRP A N 1
ATOM 744 C CA . TRP A 1 102 ? 4.514 -17.166 12.222 1.00 84.38 102 TRP A CA 1
ATOM 745 C C . TRP A 1 102 ? 5.868 -17.788 12.585 1.00 84.38 102 TRP A C 1
ATOM 747 O O . TRP A 1 102 ? 6.819 -17.637 11.813 1.00 84.38 102 TRP A O 1
ATOM 757 N N . GLY A 1 103 ? 5.940 -18.504 13.709 1.00 88.25 103 GLY A N 1
ATOM 758 C CA . GLY A 1 103 ? 7.144 -19.116 14.258 1.00 88.25 103 GLY A CA 1
ATOM 759 C C . GLY A 1 103 ? 7.973 -18.172 15.133 1.00 88.25 103 GLY A C 1
ATOM 760 O O . GLY A 1 103 ? 9.032 -18.577 15.604 1.00 88.25 103 GLY A O 1
ATOM 761 N N . ASP A 1 104 ? 7.550 -16.920 15.350 1.00 93.31 104 ASP A N 1
ATOM 762 C CA . ASP A 1 104 ? 8.334 -15.966 16.140 1.00 93.31 104 ASP A CA 1
ATOM 763 C C . ASP A 1 104 ? 8.223 -16.316 17.642 1.00 93.31 104 ASP A C 1
ATOM 765 O O . ASP A 1 104 ? 7.128 -16.488 18.181 1.00 93.31 104 ASP A O 1
ATOM 769 N N . THR A 1 105 ? 9.369 -16.417 18.324 1.00 94.81 105 THR A N 1
ATOM 770 C CA . THR A 1 105 ? 9.473 -16.694 19.768 1.00 94.81 105 THR A CA 1
ATOM 771 C C . THR A 1 105 ? 9.535 -15.400 20.595 1.00 94.81 105 THR A C 1
ATOM 773 O O . THR A 1 105 ? 9.872 -14.341 20.043 1.00 94.81 105 THR A O 1
ATOM 776 N N . PRO A 1 106 ? 9.300 -15.441 21.929 1.00 94.69 106 PRO A N 1
ATOM 777 C CA . PRO A 1 106 ? 9.498 -14.290 22.816 1.00 94.69 106 PRO A CA 1
ATOM 778 C C . PRO A 1 106 ? 10.867 -13.623 22.628 1.00 94.69 106 PRO A C 1
ATOM 780 O O . PRO A 1 106 ? 10.957 -12.398 22.558 1.00 94.69 106 PRO A O 1
ATOM 783 N N . LEU A 1 107 ? 11.933 -14.415 22.454 1.00 95.81 107 LEU A N 1
ATOM 784 C CA . LEU A 1 107 ? 13.280 -13.897 22.216 1.00 95.81 107 LEU A CA 1
ATOM 785 C C . LEU A 1 107 ? 13.392 -13.128 20.888 1.00 95.81 107 LEU A C 1
ATOM 787 O O . LEU A 1 107 ? 14.053 -12.091 20.836 1.00 95.81 107 LEU A O 1
ATOM 791 N N . ILE A 1 108 ? 12.721 -13.587 19.825 1.00 94.75 108 ILE A N 1
ATOM 792 C CA . ILE A 1 108 ? 12.686 -12.901 18.521 1.00 94.75 108 ILE A CA 1
ATOM 793 C C . ILE A 1 108 ? 11.933 -11.567 18.621 1.00 94.75 108 ILE A C 1
ATOM 795 O O . ILE A 1 108 ? 12.392 -10.563 18.065 1.00 94.75 108 ILE A O 1
ATOM 799 N N . TYR A 1 109 ? 10.813 -11.522 19.351 1.00 93.31 109 TYR A N 1
ATOM 800 C CA . TYR A 1 109 ? 10.088 -10.274 19.613 1.00 93.31 109 TYR A CA 1
ATOM 801 C C . TYR A 1 109 ? 10.931 -9.284 20.424 1.00 93.31 109 TYR A C 1
ATOM 803 O O . TYR A 1 109 ? 11.053 -8.124 20.025 1.00 93.31 109 TYR A O 1
ATOM 811 N N . ALA A 1 110 ? 11.580 -9.741 21.499 1.00 94.19 110 ALA A N 1
ATOM 812 C CA . ALA A 1 110 ? 12.455 -8.901 22.315 1.00 94.19 110 ALA A CA 1
ATOM 813 C C . ALA A 1 110 ? 13.628 -8.349 21.486 1.00 94.19 110 ALA A C 1
ATOM 815 O O . ALA A 1 110 ? 13.948 -7.161 21.552 1.00 94.19 110 ALA A O 1
ATOM 816 N N . ALA A 1 111 ? 14.224 -9.186 20.629 1.00 94.31 111 ALA A N 1
ATOM 817 C CA . ALA A 1 111 ? 15.301 -8.787 19.730 1.00 94.31 111 ALA A CA 1
ATOM 818 C C . ALA A 1 111 ? 14.861 -7.777 18.661 1.00 94.31 111 ALA A C 1
ATOM 820 O O . ALA A 1 111 ? 15.640 -6.898 18.301 1.00 94.31 111 ALA A O 1
ATOM 821 N N . ARG A 1 112 ? 13.617 -7.856 18.171 1.00 93.31 112 ARG A N 1
ATOM 822 C CA . ARG A 1 112 ? 13.033 -6.866 17.247 1.00 93.31 112 ARG A CA 1
ATOM 823 C C . ARG A 1 112 ? 12.864 -5.496 17.915 1.00 93.31 112 ARG A C 1
ATOM 825 O O . ARG A 1 112 ? 13.140 -4.481 17.276 1.00 93.31 112 ARG A O 1
ATOM 832 N N . ASN A 1 113 ? 12.451 -5.481 19.182 1.00 89.94 113 ASN A N 1
ATOM 833 C CA . ASN A 1 113 ? 12.245 -4.259 19.963 1.00 89.94 113 ASN A CA 1
ATOM 834 C C . ASN A 1 113 ? 13.554 -3.658 20.504 1.00 89.94 113 ASN A C 1
ATOM 836 O O . ASN A 1 113 ? 13.625 -2.450 20.697 1.00 89.94 113 ASN A O 1
ATOM 840 N N . GLY A 1 114 ? 14.596 -4.476 20.683 1.00 92.00 114 GLY A N 1
ATOM 841 C CA . GLY A 1 114 ? 15.876 -4.044 21.256 1.00 92.00 114 GLY A CA 1
ATOM 842 C C . GLY A 1 114 ? 15.914 -4.095 22.787 1.00 92.00 114 GLY A C 1
ATOM 843 O O . GLY A 1 114 ? 16.792 -3.487 23.396 1.00 92.00 114 GLY A O 1
ATOM 844 N N . ASP A 1 115 ? 14.998 -4.841 23.413 1.00 91.94 115 ASP A N 1
ATOM 845 C CA . ASP A 1 115 ? 14.809 -4.894 24.869 1.00 91.94 115 ASP A CA 1
ATOM 846 C C . ASP A 1 115 ? 15.888 -5.759 25.554 1.00 91.94 115 ASP A C 1
ATOM 848 O O . ASP A 1 115 ? 15.640 -6.892 25.970 1.00 91.94 115 ASP A O 1
ATOM 852 N N . LEU A 1 116 ? 17.115 -5.236 25.670 1.00 93.25 116 LEU A N 1
ATOM 853 C CA . LEU A 1 116 ? 18.292 -5.987 26.139 1.00 93.25 116 LEU A CA 1
ATOM 854 C C . LEU A 1 116 ? 18.090 -6.684 27.494 1.00 93.25 116 LEU A C 1
ATOM 856 O O . LEU A 1 116 ? 18.538 -7.812 27.669 1.00 93.25 116 LEU A O 1
ATOM 860 N N . GLU A 1 117 ? 17.420 -6.041 28.450 1.00 93.38 117 GLU A N 1
ATOM 861 C CA . GLU A 1 117 ? 17.206 -6.621 29.783 1.00 93.38 117 GLU A CA 1
ATOM 862 C C . GLU A 1 117 ? 16.221 -7.801 29.758 1.00 93.38 117 GLU A C 1
ATOM 864 O O . GLU A 1 117 ? 16.414 -8.783 30.474 1.00 93.38 117 GLU A O 1
ATOM 869 N N . VAL A 1 118 ? 15.209 -7.757 28.883 1.00 94.31 118 VAL A N 1
ATOM 870 C CA . VAL A 1 118 ? 14.307 -8.895 28.639 1.00 94.31 118 VAL A CA 1
ATOM 871 C C . VAL A 1 118 ? 15.061 -10.024 27.947 1.00 94.31 118 VAL A C 1
ATOM 873 O O . VAL A 1 118 ? 14.914 -11.179 28.326 1.00 94.31 118 VAL A O 1
ATOM 876 N N . ILE A 1 119 ? 15.910 -9.699 26.972 1.00 95.62 119 ILE A N 1
ATOM 877 C CA . ILE A 1 119 ? 16.723 -10.679 26.242 1.00 95.62 119 ILE A CA 1
ATOM 878 C C . ILE A 1 119 ? 17.687 -11.401 27.181 1.00 95.62 119 ILE A C 1
ATOM 880 O O . ILE A 1 119 ? 17.745 -12.627 27.144 1.00 95.62 119 ILE A O 1
ATOM 884 N N . LYS A 1 120 ? 18.400 -10.665 28.044 1.00 95.56 120 LYS A N 1
ATOM 885 C CA . LYS A 1 120 ? 19.279 -11.243 29.071 1.00 95.56 120 LYS A CA 1
ATOM 886 C C . LYS A 1 120 ? 18.531 -12.249 29.928 1.00 95.56 120 LYS A C 1
ATOM 888 O O . LYS A 1 120 ? 18.950 -13.396 30.018 1.00 95.56 120 LYS A O 1
ATOM 893 N N . PHE A 1 121 ? 17.391 -11.835 30.476 1.00 96.56 121 PHE A N 1
ATOM 894 C CA . PHE A 1 121 ? 16.577 -12.704 31.311 1.00 96.56 121 PHE A CA 1
ATOM 895 C C . PHE A 1 121 ? 16.081 -13.941 30.551 1.00 96.56 121 PHE A C 1
ATOM 897 O O . PHE A 1 121 ? 16.262 -15.050 31.037 1.00 96.56 121 PHE A O 1
ATOM 904 N N . LEU A 1 122 ? 15.511 -13.780 29.349 1.00 95.81 122 LEU A N 1
ATOM 905 C CA . LEU A 1 122 ? 15.017 -14.899 28.535 1.00 95.81 122 LEU A CA 1
ATOM 906 C C . LEU A 1 122 ? 16.130 -15.910 28.217 1.00 95.81 122 LEU A C 1
ATOM 908 O O . LEU A 1 122 ? 15.906 -17.114 28.305 1.00 95.81 122 LEU A O 1
ATOM 912 N N . VAL A 1 123 ? 17.336 -15.443 27.886 1.00 95.69 123 VAL A N 1
ATOM 913 C CA . VAL A 1 123 ? 18.494 -16.320 27.650 1.00 95.69 123 VAL A CA 1
ATOM 914 C C . VAL A 1 123 ? 18.932 -17.024 28.940 1.00 95.69 123 VAL A C 1
ATOM 916 O O . VAL A 1 123 ? 19.162 -18.232 28.912 1.00 95.69 123 VAL A O 1
ATOM 919 N N . GLU A 1 124 ? 18.974 -16.320 30.077 1.00 95.00 124 GLU A N 1
ATOM 920 C CA . GLU A 1 124 ? 19.287 -16.902 31.395 1.00 95.00 124 GLU A CA 1
ATOM 921 C C . GLU A 1 124 ? 18.317 -18.028 31.790 1.00 95.00 124 GLU A C 1
ATOM 923 O O . GLU A 1 124 ? 18.744 -19.023 32.378 1.00 95.00 124 GLU A O 1
ATOM 928 N N . VAL A 1 125 ? 17.031 -17.908 31.438 1.00 94.75 125 VAL A N 1
ATOM 929 C CA . VAL A 1 125 ? 16.005 -18.930 31.719 1.00 94.75 125 VAL A CA 1
ATOM 930 C C . VAL A 1 125 ? 15.874 -20.003 30.627 1.00 94.75 125 VAL A C 1
ATOM 932 O O . VAL A 1 125 ? 14.983 -20.846 30.701 1.00 94.75 125 VAL A O 1
ATOM 935 N N . GLY A 1 126 ? 16.770 -20.020 29.632 1.00 92.06 126 GLY A N 1
ATOM 936 C CA . GLY A 1 126 ? 16.863 -21.098 28.640 1.00 92.06 126 GLY A CA 1
ATOM 937 C C . GLY A 1 126 ? 16.127 -20.862 27.315 1.00 92.06 126 GLY A C 1
ATOM 938 O O . GLY A 1 126 ? 15.718 -21.829 26.664 1.00 92.06 126 GLY A O 1
ATOM 939 N N . ALA A 1 127 ? 15.957 -19.607 26.884 1.00 96.38 127 ALA A N 1
ATOM 940 C CA . ALA A 1 127 ? 15.472 -19.302 25.537 1.00 96.38 127 ALA A CA 1
ATOM 941 C C . ALA A 1 127 ? 16.434 -19.819 24.452 1.00 96.38 127 ALA A C 1
ATOM 943 O O . ALA A 1 127 ? 17.649 -19.628 24.515 1.00 96.38 127 ALA A O 1
ATOM 944 N N . GLN A 1 128 ? 15.881 -20.427 23.406 1.00 94.62 128 GLN A N 1
ATOM 945 C CA . GLN A 1 128 ? 16.609 -20.925 22.246 1.00 94.62 128 GLN A CA 1
ATOM 946 C C . GLN A 1 128 ? 17.081 -19.749 21.387 1.00 94.62 128 GLN A C 1
ATOM 948 O O . GLN A 1 128 ? 16.331 -19.192 20.584 1.00 94.62 128 GLN A O 1
ATOM 953 N N . VAL A 1 129 ? 18.359 -19.399 21.539 1.00 96.12 129 VAL A N 1
ATOM 954 C CA . VAL A 1 129 ? 19.003 -18.260 20.862 1.00 96.12 129 VAL A CA 1
ATOM 955 C C . VAL A 1 129 ? 18.904 -18.343 19.331 1.00 96.12 129 VAL A C 1
ATOM 957 O O . VAL A 1 129 ? 18.709 -17.323 18.666 1.00 96.12 129 VAL A O 1
ATOM 960 N N . ASN A 1 130 ? 18.955 -19.560 18.780 1.00 95.38 130 ASN A N 1
ATOM 961 C CA . ASN A 1 130 ? 18.926 -19.832 17.337 1.00 95.38 130 ASN A CA 1
ATOM 962 C C . ASN A 1 130 ? 17.564 -20.335 16.830 1.00 95.38 130 ASN A C 1
ATOM 964 O O . ASN A 1 130 ? 17.491 -20.937 15.760 1.00 95.38 130 ASN A O 1
ATOM 968 N N . ALA A 1 131 ? 16.478 -20.099 17.574 1.00 93.31 131 ALA A N 1
ATOM 969 C CA . ALA A 1 131 ? 15.138 -20.421 17.092 1.00 93.31 131 ALA A CA 1
ATOM 970 C C . ALA A 1 131 ? 14.835 -19.687 15.772 1.00 93.31 131 ALA A C 1
ATOM 972 O O . ALA A 1 131 ? 15.187 -18.516 15.593 1.00 93.31 131 ALA A O 1
ATOM 973 N N . LEU A 1 132 ? 14.178 -20.388 14.845 1.00 92.25 132 LEU A N 1
ATOM 974 C CA . LEU A 1 132 ? 13.817 -19.857 13.534 1.00 92.25 132 LEU A CA 1
ATOM 975 C C . LEU A 1 132 ? 12.384 -19.340 13.556 1.00 92.25 132 LEU A C 1
ATOM 977 O O . LEU A 1 132 ? 11.444 -20.122 13.677 1.00 92.25 132 LEU A O 1
ATOM 981 N N . GLY A 1 133 ? 12.234 -18.032 13.377 1.00 89.50 133 GLY A N 1
ATOM 982 C CA . GLY A 1 133 ? 10.936 -17.398 13.220 1.00 89.50 133 GLY A CA 1
ATOM 983 C C . GLY A 1 133 ? 10.516 -17.213 11.772 1.00 89.50 133 GLY A C 1
ATOM 984 O O . GLY A 1 133 ? 10.975 -17.881 10.834 1.00 89.50 133 GLY A O 1
ATOM 985 N N . SER A 1 134 ? 9.646 -16.232 11.581 1.00 88.25 134 SER A N 1
ATOM 986 C CA . SER A 1 134 ? 9.104 -15.866 10.284 1.00 88.25 134 SER A CA 1
ATOM 987 C C . SER A 1 134 ? 10.220 -15.596 9.271 1.00 88.25 134 SER A C 1
ATOM 989 O O . SER A 1 134 ? 11.197 -14.888 9.533 1.00 88.25 134 SER A O 1
ATOM 991 N N . LYS A 1 135 ? 10.075 -16.164 8.066 1.00 87.62 135 LYS A N 1
ATOM 992 C CA . LYS A 1 135 ? 11.068 -16.046 6.981 1.00 87.62 135 LYS A CA 1
ATOM 993 C C . LYS A 1 135 ? 12.456 -16.616 7.338 1.00 87.62 135 LYS A C 1
ATOM 995 O O . LYS A 1 135 ? 13.449 -16.147 6.784 1.00 87.62 135 LYS A O 1
ATOM 1000 N N . GLN A 1 136 ? 12.513 -17.621 8.218 1.00 89.12 136 GLN A N 1
ATOM 1001 C CA . GLN A 1 136 ? 13.750 -18.247 8.717 1.00 89.12 136 GLN A CA 1
ATOM 1002 C C . GLN A 1 136 ? 14.683 -17.255 9.431 1.00 89.12 136 GLN A C 1
ATOM 1004 O O . GLN A 1 136 ? 15.898 -17.311 9.281 1.00 89.12 136 GLN A O 1
ATOM 1009 N N . ARG A 1 137 ? 14.127 -16.294 10.175 1.00 92.62 137 ARG A N 1
ATOM 1010 C CA . ARG A 1 137 ? 14.929 -15.283 10.878 1.00 92.62 137 ARG A CA 1
ATOM 1011 C C . ARG A 1 137 ? 15.183 -15.680 12.321 1.00 92.62 137 ARG A C 1
ATOM 1013 O O . ARG A 1 137 ? 14.245 -16.011 13.034 1.00 92.62 137 ARG A O 1
ATOM 1020 N N . THR A 1 138 ? 16.435 -15.564 12.749 1.00 95.31 138 THR A N 1
ATOM 1021 C CA . THR A 1 138 ? 16.844 -15.699 14.151 1.00 95.31 138 THR A CA 1
ATOM 1022 C C . THR A 1 138 ? 16.655 -14.384 14.913 1.00 95.31 138 THR A C 1
ATOM 1024 O O . THR A 1 138 ? 16.444 -13.315 14.318 1.00 95.31 138 THR A O 1
ATOM 1027 N N . ALA A 1 139 ? 16.777 -14.442 16.242 1.00 95.75 139 ALA A N 1
ATOM 1028 C CA . ALA A 1 139 ? 16.794 -13.254 17.094 1.00 95.75 139 ALA A CA 1
ATOM 1029 C C . ALA A 1 139 ? 17.924 -12.284 16.692 1.00 95.75 139 ALA A C 1
ATOM 1031 O O . ALA A 1 139 ? 17.689 -11.081 16.581 1.00 95.75 139 ALA A O 1
ATOM 1032 N N . LEU A 1 140 ? 19.114 -12.806 16.365 1.00 96.81 140 LEU A N 1
ATOM 1033 C CA . LEU A 1 140 ? 20.259 -12.008 15.912 1.00 96.81 140 LEU A CA 1
ATOM 1034 C C . LEU A 1 140 ? 19.945 -11.224 14.629 1.00 96.81 140 LEU A C 1
ATOM 1036 O O . LEU A 1 140 ? 20.157 -10.011 14.578 1.00 96.81 140 LEU A O 1
ATOM 1040 N N . LEU A 1 141 ? 19.367 -11.884 13.618 1.00 95.56 141 LEU A N 1
ATOM 1041 C CA . LEU A 1 141 ? 18.979 -11.234 12.360 1.00 95.56 141 LEU A CA 1
ATOM 1042 C C . LEU A 1 141 ? 17.938 -10.126 12.584 1.00 95.56 141 LEU A C 1
ATOM 1044 O O . LEU A 1 141 ? 18.004 -9.066 11.955 1.00 95.56 141 LEU A O 1
ATOM 1048 N N . CYS A 1 142 ? 16.985 -10.344 13.496 1.00 94.62 142 CYS A N 1
ATOM 1049 C CA . CYS A 1 142 ? 15.989 -9.335 13.854 1.00 94.62 142 CYS A CA 1
ATOM 1050 C C . CYS A 1 142 ? 16.603 -8.141 14.600 1.00 94.62 142 CYS A C 1
ATOM 1052 O O . CYS A 1 142 ? 16.257 -7.004 14.275 1.00 94.62 142 CYS A O 1
ATOM 1054 N N . ALA A 1 143 ? 17.528 -8.372 15.534 1.00 95.81 143 ALA A N 1
ATOM 1055 C CA . ALA A 1 143 ? 18.238 -7.307 16.245 1.00 95.81 143 ALA A CA 1
ATOM 1056 C C . ALA A 1 143 ? 19.050 -6.429 15.285 1.00 95.81 143 ALA A C 1
ATOM 1058 O O . ALA A 1 143 ? 18.940 -5.203 15.314 1.00 95.81 143 ALA A O 1
ATOM 1059 N N . ILE A 1 144 ? 19.804 -7.056 14.378 1.00 95.31 144 ILE A N 1
ATOM 1060 C CA . ILE A 1 144 ? 20.640 -6.357 13.398 1.00 95.31 144 ILE A CA 1
ATOM 1061 C C . ILE A 1 144 ? 19.783 -5.510 12.466 1.00 95.31 144 ILE A C 1
ATOM 1063 O O . ILE A 1 144 ? 20.037 -4.319 12.330 1.00 95.31 144 ILE A O 1
ATOM 1067 N N . ARG A 1 145 ? 18.730 -6.083 11.874 1.00 93.31 145 ARG A N 1
ATOM 1068 C CA . ARG A 1 145 ? 17.860 -5.383 10.917 1.00 93.31 145 ARG A CA 1
ATOM 1069 C C . ARG A 1 145 ? 17.162 -4.151 11.509 1.00 93.31 145 ARG A C 1
ATOM 1071 O O . ARG A 1 145 ? 16.820 -3.245 10.753 1.00 93.31 145 ARG A O 1
ATOM 1078 N N . ASN A 1 146 ? 16.943 -4.125 12.824 1.00 91.62 146 ASN A N 1
ATOM 1079 C CA . ASN A 1 146 ? 16.374 -2.974 13.533 1.00 91.62 146 ASN A CA 1
ATOM 1080 C C . ASN A 1 146 ? 17.445 -2.063 14.169 1.00 91.62 146 ASN A C 1
ATOM 1082 O O . ASN A 1 146 ? 17.097 -1.081 14.812 1.00 91.62 146 ASN A O 1
ATOM 1086 N N . GLY A 1 147 ? 18.737 -2.340 13.955 1.00 93.56 147 GLY A N 1
ATOM 1087 C CA . GLY A 1 147 ? 19.844 -1.473 14.373 1.00 93.56 147 GLY A CA 1
ATOM 1088 C C . GLY A 1 147 ? 20.298 -1.633 15.829 1.00 93.56 147 GLY A C 1
ATOM 1089 O O . GLY A 1 147 ? 21.030 -0.779 16.330 1.00 93.56 147 GLY A O 1
ATOM 1090 N N . HIS A 1 148 ? 19.919 -2.716 16.512 1.00 94.94 148 HIS A N 1
ATOM 1091 C CA . HIS A 1 148 ? 20.155 -2.904 17.949 1.00 94.94 148 HIS A CA 1
ATOM 1092 C C . HIS A 1 148 ? 21.535 -3.511 18.251 1.00 94.94 148 HIS A C 1
ATOM 1094 O O . HIS A 1 148 ? 21.666 -4.711 18.495 1.00 94.94 148 HIS A O 1
ATOM 1100 N N . LEU A 1 149 ? 22.582 -2.675 18.261 1.00 94.81 149 LEU A N 1
ATOM 1101 C CA . LEU A 1 149 ? 23.985 -3.094 18.448 1.00 94.81 149 LEU A CA 1
ATOM 1102 C C . LEU A 1 149 ? 24.234 -3.889 19.742 1.00 94.81 149 LEU A C 1
ATOM 1104 O O . LEU A 1 149 ? 24.855 -4.949 19.703 1.00 94.81 149 LEU A O 1
ATOM 1108 N N . ASN A 1 150 ? 23.769 -3.382 20.888 1.00 94.94 150 ASN A N 1
ATOM 1109 C CA . ASN A 1 150 ? 24.023 -4.021 22.187 1.00 94.94 150 ASN A CA 1
ATOM 1110 C C . ASN A 1 150 ? 23.325 -5.381 22.293 1.00 94.94 150 ASN A C 1
ATOM 1112 O O . ASN A 1 150 ? 23.880 -6.323 22.852 1.00 94.94 150 ASN A O 1
ATOM 1116 N N . THR A 1 151 ? 22.135 -5.491 21.707 1.00 95.56 151 THR A N 1
ATOM 1117 C CA . THR A 1 151 ? 21.398 -6.747 21.604 1.00 95.56 151 THR A CA 1
ATOM 1118 C C . THR A 1 151 ? 22.114 -7.747 20.707 1.00 95.56 151 THR A C 1
ATOM 1120 O O . THR A 1 151 ? 22.270 -8.900 21.095 1.00 95.56 151 THR A O 1
ATOM 1123 N N . ALA A 1 152 ? 22.581 -7.316 19.532 1.00 95.94 152 ALA A N 1
ATOM 1124 C CA . ALA A 1 152 ? 23.344 -8.177 18.634 1.00 95.94 152 ALA A CA 1
ATOM 1125 C C . ALA A 1 152 ? 24.622 -8.703 19.309 1.00 95.94 152 ALA A C 1
ATOM 1127 O O . ALA A 1 152 ? 24.887 -9.900 19.244 1.00 95.94 152 ALA A O 1
ATOM 1128 N N . ARG A 1 153 ? 25.359 -7.837 20.025 1.00 96.12 153 ARG A N 1
ATOM 1129 C CA . ARG A 1 153 ? 26.549 -8.222 20.802 1.00 96.12 153 ARG A CA 1
ATOM 1130 C C . ARG A 1 153 ? 26.216 -9.282 21.847 1.00 96.12 153 ARG A C 1
ATOM 1132 O O . ARG A 1 153 ? 26.842 -10.333 21.864 1.00 96.12 153 ARG A O 1
ATOM 1139 N N . PHE A 1 154 ? 25.199 -9.031 22.667 1.00 97.25 154 PHE A N 1
ATOM 1140 C CA . PHE A 1 154 ? 24.803 -9.966 23.715 1.00 97.25 154 PHE A CA 1
ATOM 1141 C C . PHE A 1 154 ? 24.362 -11.324 23.149 1.00 97.25 154 PHE A C 1
ATOM 1143 O O . PHE A 1 154 ? 24.727 -12.365 23.686 1.00 97.25 154 PHE A O 1
ATOM 1150 N N . LEU A 1 155 ? 23.597 -11.335 22.052 1.00 96.56 155 LEU A N 1
ATOM 1151 C CA . LEU A 1 155 ? 23.168 -12.580 21.412 1.00 96.56 155 LEU A CA 1
ATOM 1152 C C . LEU A 1 155 ? 24.366 -13.380 20.872 1.00 96.56 155 LEU A C 1
ATOM 1154 O O . LEU A 1 155 ? 24.410 -14.591 21.067 1.00 96.56 155 LEU A O 1
ATOM 1158 N N . LEU A 1 156 ? 25.355 -12.721 20.256 1.00 95.50 156 LEU A N 1
ATOM 1159 C CA . LEU A 1 156 ? 26.592 -13.364 19.785 1.00 95.50 156 LEU A CA 1
ATOM 1160 C C . LEU A 1 156 ? 27.407 -13.956 20.943 1.00 95.50 156 LEU A C 1
ATOM 1162 O O . LEU A 1 156 ? 27.792 -15.123 20.884 1.00 95.50 156 LEU A O 1
ATOM 1166 N N . GLU A 1 157 ? 27.577 -13.202 22.033 1.00 94.69 157 GLU A N 1
ATOM 1167 C CA . GLU A 1 157 ? 28.236 -13.672 23.263 1.00 94.69 157 GLU A CA 1
ATOM 1168 C C . GLU A 1 157 ? 27.541 -14.906 23.872 1.00 94.69 157 GLU A C 1
ATOM 1170 O O . GLU A 1 157 ? 28.186 -15.713 24.542 1.00 94.69 157 GLU A O 1
ATOM 1175 N N . ASN A 1 158 ? 26.243 -15.088 23.601 1.00 95.25 158 ASN A N 1
ATOM 1176 C CA . ASN A 1 158 ? 25.429 -16.207 24.078 1.00 95.25 158 ASN A CA 1
ATOM 1177 C C . ASN A 1 158 ? 25.150 -17.270 22.998 1.00 95.25 158 ASN A C 1
ATOM 1179 O O . ASN A 1 158 ? 24.174 -18.015 23.086 1.00 95.25 158 ASN A O 1
ATOM 1183 N N . GLY A 1 159 ? 26.021 -17.381 21.991 1.00 91.19 159 GLY A N 1
ATOM 1184 C CA . GLY A 1 159 ? 25.998 -18.493 21.036 1.00 91.19 159 GLY A CA 1
ATOM 1185 C C . GLY A 1 159 ? 25.015 -18.332 19.877 1.00 91.19 159 GLY A C 1
ATOM 1186 O O . GLY A 1 159 ? 24.635 -19.334 19.261 1.00 91.19 159 GLY A O 1
ATOM 1187 N N . ALA A 1 160 ? 24.605 -17.100 19.557 1.00 95.88 160 ALA A N 1
ATOM 1188 C CA . ALA A 1 160 ? 23.858 -16.843 18.334 1.00 95.88 160 ALA A CA 1
ATOM 1189 C C . ALA A 1 160 ? 24.687 -17.194 17.092 1.00 95.88 160 ALA A C 1
ATOM 1191 O O . ALA A 1 160 ? 25.844 -16.794 16.954 1.00 95.88 160 ALA A O 1
ATOM 1192 N N . GLU A 1 161 ? 24.077 -17.918 16.161 1.00 93.62 161 GLU A N 1
ATOM 1193 C CA . GLU A 1 161 ? 24.709 -18.310 14.905 1.00 93.62 161 GLU A CA 1
ATOM 1194 C C . GLU A 1 161 ? 24.896 -17.093 13.993 1.00 93.62 161 GLU A C 1
ATOM 1196 O O . GLU A 1 161 ? 23.956 -16.601 13.365 1.00 93.62 161 GLU A O 1
ATOM 1201 N N . ILE A 1 162 ? 26.138 -16.613 13.907 1.00 93.56 162 ILE A N 1
ATOM 1202 C CA . ILE A 1 162 ? 26.507 -15.426 13.127 1.00 93.56 162 ILE A CA 1
ATOM 1203 C C . ILE A 1 162 ? 26.234 -15.590 11.623 1.00 93.56 162 ILE A C 1
ATOM 1205 O O . ILE A 1 162 ? 25.788 -14.644 10.969 1.00 93.56 162 ILE A O 1
ATOM 1209 N N . GLU A 1 163 ? 26.409 -16.813 11.112 1.00 93.44 163 GLU A N 1
ATOM 1210 C CA . GLU A 1 163 ? 26.201 -17.196 9.708 1.00 93.44 163 GLU A CA 1
ATOM 1211 C C . GLU A 1 163 ? 24.778 -17.682 9.400 1.00 93.44 163 GLU A C 1
ATOM 1213 O O . GLU A 1 163 ? 24.508 -18.141 8.288 1.00 93.44 163 GLU A O 1
ATOM 1218 N N . ALA A 1 164 ? 23.847 -17.585 10.355 1.00 90.25 164 ALA A N 1
ATOM 1219 C CA . ALA A 1 164 ? 22.450 -17.883 10.077 1.00 90.25 164 ALA A CA 1
ATOM 1220 C C . ALA A 1 164 ? 21.937 -16.962 8.959 1.00 90.25 164 ALA A C 1
ATOM 1222 O O . ALA A 1 164 ? 22.096 -15.738 9.010 1.00 90.25 164 ALA A O 1
ATOM 1223 N N . ALA A 1 165 ? 21.314 -17.561 7.947 1.00 89.94 165 ALA A N 1
ATOM 1224 C CA . ALA A 1 165 ? 20.780 -16.856 6.794 1.00 89.94 165 ALA A CA 1
ATOM 1225 C C . ALA A 1 165 ? 19.252 -16.902 6.799 1.00 89.94 165 ALA A C 1
ATOM 1227 O O . ALA A 1 165 ? 18.657 -17.934 7.108 1.00 89.94 165 ALA A O 1
ATOM 1228 N N . ASP A 1 166 ? 18.614 -15.792 6.424 1.00 90.06 166 ASP A N 1
ATOM 1229 C CA . ASP A 1 166 ? 17.162 -15.787 6.243 1.00 90.06 166 ASP A CA 1
ATOM 1230 C C . ASP A 1 166 ? 16.745 -16.529 4.958 1.00 90.06 166 ASP A C 1
ATOM 1232 O O . ASP A 1 166 ? 17.573 -17.001 4.177 1.00 90.06 166 ASP A O 1
ATOM 1236 N N . TYR A 1 167 ? 15.440 -16.614 4.691 1.00 86.69 167 TYR A N 1
ATOM 1237 C CA . TYR A 1 167 ? 14.914 -17.283 3.495 1.00 86.69 167 TYR A CA 1
ATOM 1238 C C . TYR A 1 167 ? 15.496 -16.774 2.160 1.00 86.69 167 TYR A C 1
ATOM 1240 O O . TYR A 1 167 ? 15.409 -17.499 1.172 1.00 86.69 167 TYR A O 1
ATOM 1248 N N . ASN A 1 168 ? 16.069 -15.565 2.092 1.00 81.31 168 ASN A N 1
ATOM 1249 C CA . ASN A 1 168 ? 16.721 -15.027 0.893 1.00 81.31 168 ASN A CA 1
ATOM 1250 C C . ASN A 1 168 ? 18.206 -15.406 0.792 1.00 81.31 168 ASN A C 1
ATOM 1252 O O . ASN A 1 168 ? 18.846 -15.075 -0.205 1.00 81.31 168 ASN A O 1
ATOM 1256 N N . GLY A 1 169 ? 18.753 -16.099 1.791 1.00 85.31 169 GLY A N 1
ATOM 1257 C CA . GLY A 1 169 ? 20.182 -16.365 1.919 1.00 85.31 169 GLY A CA 1
ATOM 1258 C C . GLY A 1 169 ? 20.964 -15.199 2.530 1.00 85.31 169 GLY A C 1
ATOM 1259 O O . GLY A 1 169 ? 22.181 -15.171 2.409 1.00 85.31 169 GLY A O 1
ATOM 1260 N N . TRP A 1 170 ? 20.300 -14.217 3.154 1.00 90.38 170 TRP A N 1
ATOM 1261 C CA . TRP A 1 170 ? 20.988 -13.057 3.729 1.00 90.38 170 TRP A CA 1
ATOM 1262 C C . TRP A 1 170 ? 21.449 -13.337 5.158 1.00 90.38 170 TRP A C 1
ATOM 1264 O O . TRP A 1 170 ? 20.617 -13.536 6.047 1.00 90.38 170 TRP A O 1
ATOM 1274 N N . THR A 1 171 ? 22.766 -13.297 5.365 1.00 92.12 171 THR A N 1
ATOM 1275 C CA . THR A 1 171 ? 23.424 -13.414 6.676 1.00 92.12 171 THR A CA 1
ATOM 1276 C C . THR A 1 171 ? 23.348 -12.116 7.482 1.00 92.12 171 THR A C 1
ATOM 1278 O O . THR A 1 171 ? 22.990 -11.049 6.969 1.00 92.12 171 THR A O 1
ATOM 1281 N N . SER A 1 172 ? 23.742 -12.186 8.755 1.00 92.81 172 SER A N 1
ATOM 1282 C CA . SER A 1 172 ? 23.877 -11.041 9.666 1.00 92.81 172 SER A CA 1
ATOM 1283 C C . SER A 1 172 ? 24.656 -9.873 9.050 1.00 92.81 172 SER A C 1
ATOM 1285 O O . SER A 1 172 ? 24.235 -8.718 9.156 1.00 92.81 172 SER A O 1
ATOM 1287 N N . LEU A 1 173 ? 25.751 -10.170 8.341 1.00 93.81 173 LEU A N 1
ATOM 1288 C CA . LEU A 1 173 ? 26.591 -9.155 7.708 1.00 93.81 173 LEU A CA 1
ATOM 1289 C C . LEU A 1 173 ? 25.876 -8.445 6.548 1.00 93.81 173 LEU A C 1
ATOM 1291 O O . LEU A 1 173 ? 25.978 -7.224 6.436 1.00 93.81 173 LEU A O 1
ATOM 1295 N N . PHE A 1 174 ? 25.084 -9.163 5.740 1.00 92.44 174 PHE A N 1
ATOM 1296 C CA . PHE A 1 174 ? 24.270 -8.539 4.688 1.00 92.44 174 PHE A CA 1
ATOM 1297 C C . PHE A 1 174 ? 23.266 -7.541 5.250 1.00 92.44 174 PHE A C 1
ATOM 1299 O O . PHE A 1 174 ? 23.176 -6.421 4.748 1.00 92.44 174 PHE A O 1
ATOM 1306 N N . HIS A 1 175 ? 22.522 -7.921 6.294 1.00 92.62 175 HIS A N 1
ATOM 1307 C CA . HIS A 1 175 ? 21.544 -7.010 6.897 1.00 92.62 175 HIS A CA 1
ATOM 1308 C C . HIS A 1 175 ? 22.233 -5.774 7.482 1.00 92.62 175 HIS A C 1
ATOM 1310 O O . HIS A 1 175 ? 21.728 -4.674 7.279 1.00 92.62 175 HIS A O 1
ATOM 1316 N N . ALA A 1 176 ? 23.395 -5.929 8.127 1.00 94.50 176 ALA A N 1
ATOM 1317 C CA . ALA A 1 176 ? 24.164 -4.819 8.695 1.00 94.50 176 ALA A CA 1
ATOM 1318 C C . ALA A 1 176 ? 24.692 -3.837 7.632 1.00 94.50 176 ALA A C 1
ATOM 1320 O O . ALA A 1 176 ? 24.621 -2.621 7.825 1.00 94.50 176 ALA A O 1
ATOM 1321 N N . VAL A 1 177 ? 25.177 -4.347 6.493 1.00 93.94 177 VAL A N 1
ATOM 1322 C CA . VAL A 1 177 ? 25.605 -3.508 5.360 1.00 93.94 177 VAL A CA 1
ATOM 1323 C C . VAL A 1 177 ? 24.407 -2.838 4.688 1.00 93.94 177 VAL A C 1
ATOM 1325 O O . VAL A 1 177 ? 24.478 -1.659 4.353 1.00 93.94 177 VAL A O 1
ATOM 1328 N N . TRP A 1 178 ? 23.288 -3.550 4.530 1.00 90.69 178 TRP A N 1
ATOM 1329 C CA . TRP A 1 178 ? 22.076 -3.022 3.897 1.00 90.69 178 TRP A CA 1
ATOM 1330 C C . TRP A 1 178 ? 21.458 -1.841 4.657 1.00 90.69 178 TRP A C 1
ATOM 1332 O O . TRP A 1 178 ? 20.969 -0.906 4.025 1.00 90.69 178 TRP A O 1
ATOM 1342 N N . ILE A 1 179 ? 21.468 -1.885 5.993 1.00 92.50 179 ILE A N 1
ATOM 1343 C CA . ILE A 1 179 ? 21.009 -0.776 6.849 1.00 92.50 179 ILE A CA 1
ATOM 1344 C C . ILE A 1 179 ? 22.070 0.318 7.039 1.00 92.50 179 ILE A C 1
ATOM 1346 O O . ILE A 1 179 ? 21.809 1.292 7.739 1.00 92.50 179 ILE A O 1
ATOM 1350 N N . GLU A 1 180 ? 23.265 0.138 6.470 1.00 93.19 180 GLU A N 1
ATOM 1351 C CA . GLU A 1 180 ? 24.383 1.085 6.532 1.00 93.19 180 GLU A CA 1
ATOM 1352 C C . GLU A 1 180 ? 24.881 1.386 7.962 1.00 93.19 180 GLU A C 1
ATOM 1354 O O . GLU A 1 180 ? 25.392 2.471 8.249 1.00 93.19 180 GLU A O 1
ATOM 1359 N N . ASN A 1 181 ? 24.771 0.411 8.876 1.00 92.69 181 ASN A N 1
ATOM 1360 C CA . ASN A 1 181 ? 25.186 0.568 10.273 1.00 92.69 181 ASN A CA 1
ATOM 1361 C C . ASN A 1 181 ? 26.631 0.095 10.484 1.00 92.69 181 ASN A C 1
ATOM 1363 O O . ASN A 1 181 ? 26.895 -1.082 10.738 1.00 92.69 181 ASN A O 1
ATOM 1367 N N . GLU A 1 182 ? 27.563 1.047 10.423 1.00 93.50 182 GLU A N 1
ATOM 1368 C CA . GLU A 1 182 ? 29.003 0.813 10.578 1.00 93.50 182 GLU A CA 1
ATOM 1369 C C . GLU A 1 182 ? 29.357 0.066 11.875 1.00 93.50 182 GLU A C 1
ATOM 1371 O O . GLU A 1 182 ? 30.168 -0.854 11.839 1.00 93.50 182 GLU A O 1
ATOM 1376 N N . ALA A 1 183 ? 28.730 0.403 13.007 1.00 94.06 183 ALA A N 1
ATOM 1377 C CA . ALA A 1 183 ? 29.063 -0.200 14.299 1.00 94.06 183 ALA A CA 1
ATOM 1378 C C . ALA A 1 183 ? 28.678 -1.688 14.374 1.00 94.06 183 ALA A C 1
ATOM 1380 O O . ALA A 1 183 ? 29.394 -2.485 14.977 1.00 94.06 183 ALA A O 1
ATOM 1381 N N . ILE A 1 184 ? 27.565 -2.079 13.742 1.00 95.38 184 ILE A N 1
ATOM 1382 C CA . ILE A 1 184 ? 27.156 -3.489 13.674 1.00 95.38 184 ILE A CA 1
ATOM 1383 C C . ILE A 1 184 ? 28.029 -4.251 12.674 1.00 95.38 184 ILE A C 1
ATOM 1385 O O . ILE A 1 184 ? 28.417 -5.381 12.952 1.00 95.38 184 ILE A O 1
ATOM 1389 N N . VAL A 1 185 ? 28.389 -3.636 11.542 1.00 95.88 185 VAL A N 1
ATOM 1390 C CA . VAL A 1 185 ? 29.352 -4.237 10.604 1.00 95.88 185 VAL A CA 1
ATOM 1391 C C . VAL A 1 185 ? 30.692 -4.493 11.302 1.00 95.88 185 VAL A C 1
ATOM 1393 O O . VAL A 1 185 ? 31.242 -5.582 11.165 1.00 95.88 185 VAL A O 1
ATOM 1396 N N . GLN A 1 186 ? 31.190 -3.530 12.084 1.00 94.81 186 GLN A N 1
ATOM 1397 C CA . GLN A 1 186 ? 32.411 -3.684 12.879 1.00 94.81 186 GLN A CA 1
ATOM 1398 C C . GLN A 1 186 ? 32.301 -4.848 13.867 1.00 94.81 186 GLN A C 1
ATOM 1400 O O . GLN A 1 186 ? 33.144 -5.739 13.830 1.00 94.81 186 GLN A O 1
ATOM 1405 N N . LEU A 1 187 ? 31.228 -4.890 14.665 1.00 96.00 187 LEU A N 1
ATOM 1406 C CA . LEU A 1 187 ? 30.963 -5.980 15.607 1.00 96.00 187 LEU A CA 1
ATOM 1407 C C . LEU A 1 187 ? 30.977 -7.354 14.924 1.00 96.00 187 LEU A C 1
ATOM 1409 O O . LEU A 1 187 ? 31.634 -8.270 15.399 1.00 96.00 187 LEU A O 1
ATOM 1413 N N . LEU A 1 188 ? 30.253 -7.514 13.815 1.00 95.50 188 LEU A N 1
ATOM 1414 C CA . LEU A 1 188 ? 30.143 -8.811 13.144 1.00 95.50 188 LEU A CA 1
ATOM 1415 C C . LEU A 1 188 ? 31.491 -9.287 12.602 1.00 95.50 188 LEU A C 1
ATOM 1417 O O . LEU A 1 188 ? 31.816 -10.465 12.705 1.00 95.50 188 LEU A O 1
ATOM 1421 N N . VAL A 1 189 ? 32.290 -8.376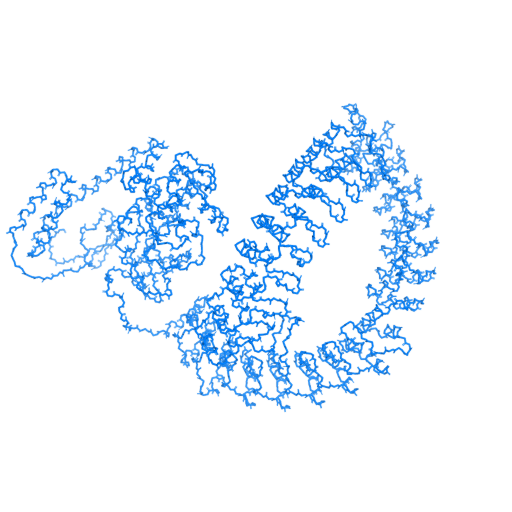 12.049 1.00 93.12 189 VAL A N 1
ATOM 1422 C CA . VAL A 1 189 ? 33.632 -8.700 11.557 1.00 93.12 189 VAL A CA 1
ATOM 1423 C C . VAL A 1 189 ? 34.589 -9.024 12.714 1.00 93.12 189 VAL A C 1
ATOM 1425 O O . VAL A 1 189 ? 35.388 -9.952 12.591 1.00 93.12 189 VAL A O 1
ATOM 1428 N N . GLU A 1 190 ? 34.488 -8.327 13.851 1.00 92.31 190 GLU A N 1
ATOM 1429 C CA . GLU A 1 190 ? 35.230 -8.647 15.085 1.00 92.31 190 GLU A CA 1
ATOM 1430 C C . GLU A 1 190 ? 34.876 -10.044 15.623 1.00 92.31 190 GLU A C 1
ATOM 1432 O O . GLU A 1 190 ? 35.771 -10.814 15.978 1.00 92.31 190 GLU A O 1
ATOM 1437 N N . GLU A 1 191 ? 33.593 -10.413 15.573 1.00 92.06 191 GLU A N 1
ATOM 1438 C CA . GLU A 1 191 ? 33.070 -11.750 15.899 1.00 92.06 191 GLU A CA 1
ATOM 1439 C C . GLU A 1 191 ? 33.312 -12.787 14.781 1.00 92.06 191 GLU A C 1
ATOM 1441 O O . GLU A 1 191 ? 32.779 -13.897 14.808 1.00 92.06 191 GLU A O 1
ATOM 1446 N N . LYS A 1 192 ? 34.179 -12.456 13.813 1.00 90.75 192 LYS A N 1
ATOM 1447 C CA . LYS A 1 192 ? 34.647 -13.326 12.721 1.00 90.75 192 LYS A CA 1
ATOM 1448 C C . LYS A 1 192 ? 33.550 -13.790 11.758 1.00 90.75 192 LYS A C 1
ATOM 1450 O O . LYS A 1 192 ? 33.655 -14.892 11.214 1.00 90.75 192 LYS A O 1
ATOM 1455 N N . ALA A 1 193 ? 32.545 -12.950 11.502 1.00 93.06 193 ALA A N 1
ATOM 1456 C CA . ALA A 1 193 ? 31.605 -13.170 10.406 1.00 93.06 193 ALA A CA 1
ATOM 1457 C C . ALA A 1 193 ? 32.354 -13.341 9.079 1.00 93.06 193 ALA A C 1
ATOM 1459 O O . ALA A 1 193 ? 33.349 -12.657 8.806 1.00 93.06 193 ALA A O 1
ATOM 1460 N N . ILE A 1 194 ? 31.849 -14.222 8.224 1.00 91.88 194 ILE A N 1
ATOM 1461 C CA . ILE A 1 194 ? 32.412 -14.457 6.901 1.00 91.88 194 ILE A CA 1
ATOM 1462 C C . ILE A 1 194 ? 32.143 -13.218 6.031 1.00 91.88 194 ILE A C 1
ATOM 1464 O O . ILE A 1 194 ? 31.028 -12.954 5.571 1.00 91.88 194 ILE A O 1
ATOM 1468 N N . VAL A 1 195 ? 33.210 -12.453 5.796 1.00 92.19 195 VAL A N 1
ATOM 1469 C CA . VAL A 1 195 ? 33.183 -11.172 5.069 1.00 92.19 195 VAL A CA 1
ATOM 1470 C C . VAL A 1 195 ? 32.736 -11.337 3.610 1.00 92.19 195 VAL A C 1
ATOM 1472 O O . VAL A 1 195 ? 32.071 -10.464 3.057 1.00 92.19 195 VAL A O 1
ATOM 1475 N N . ASP A 1 196 ? 33.046 -12.491 3.021 1.00 91.88 196 ASP A N 1
ATOM 1476 C CA . ASP A 1 196 ? 32.789 -12.839 1.621 1.00 91.88 196 ASP A CA 1
ATOM 1477 C C . ASP A 1 196 ? 31.573 -13.760 1.441 1.00 91.88 196 ASP A C 1
ATOM 1479 O O . ASP A 1 196 ? 31.511 -14.575 0.518 1.00 91.88 196 ASP A O 1
ATOM 1483 N N . THR A 1 197 ? 30.595 -13.659 2.341 1.00 89.25 197 THR A N 1
ATOM 1484 C CA . THR A 1 197 ? 29.302 -14.329 2.153 1.00 89.25 197 THR A CA 1
ATOM 1485 C C . THR A 1 197 ? 28.654 -13.889 0.843 1.00 89.25 197 THR A C 1
ATOM 1487 O O . THR A 1 197 ? 28.889 -12.789 0.348 1.00 89.25 197 THR A O 1
ATOM 1490 N N . MET A 1 198 ? 27.847 -14.767 0.253 1.00 87.75 198 MET A N 1
ATOM 1491 C CA . MET A 1 198 ? 27.196 -14.515 -1.028 1.00 87.75 198 MET A CA 1
ATOM 1492 C C . MET A 1 198 ? 25.696 -14.729 -0.911 1.00 87.75 198 MET A C 1
ATOM 1494 O O . MET A 1 198 ? 25.248 -15.700 -0.299 1.00 87.75 198 MET A O 1
ATOM 1498 N N . ASP A 1 199 ? 24.926 -13.825 -1.507 1.00 85.50 199 ASP A N 1
ATOM 1499 C CA . ASP A 1 199 ? 23.488 -14.014 -1.661 1.00 85.50 199 ASP A CA 1
ATOM 1500 C C . ASP A 1 199 ? 23.176 -14.970 -2.833 1.00 85.50 199 ASP A C 1
ATOM 1502 O O . ASP A 1 199 ? 24.065 -15.498 -3.503 1.00 85.50 199 ASP A O 1
ATOM 1506 N N . ARG A 1 200 ? 21.890 -15.188 -3.132 1.00 85.44 200 ARG A N 1
ATOM 1507 C CA . ARG A 1 200 ? 21.459 -16.049 -4.255 1.00 85.44 200 ARG A CA 1
ATOM 1508 C C . ARG A 1 200 ? 21.930 -15.573 -5.638 1.00 85.44 200 ARG A C 1
ATOM 1510 O O . ARG A 1 200 ? 21.866 -16.342 -6.596 1.00 85.44 200 ARG A O 1
ATOM 1517 N N . SER A 1 201 ? 22.365 -14.321 -5.751 1.00 84.81 201 SER A N 1
ATOM 1518 C CA . SER A 1 201 ? 22.882 -13.715 -6.979 1.00 84.81 201 SER A CA 1
ATOM 1519 C C . SER A 1 201 ? 24.419 -13.680 -7.014 1.00 84.81 201 SER A C 1
ATOM 1521 O O . SER A 1 201 ? 24.999 -13.091 -7.931 1.00 84.81 201 SER A O 1
ATOM 1523 N N . ASN A 1 202 ? 25.077 -14.310 -6.034 1.00 88.38 202 ASN A N 1
ATOM 1524 C CA . ASN A 1 202 ? 26.515 -14.252 -5.786 1.00 88.38 202 ASN A CA 1
ATOM 1525 C C . ASN A 1 202 ? 27.054 -12.829 -5.536 1.00 88.38 202 ASN A C 1
ATOM 1527 O O . ASN A 1 202 ? 28.231 -12.561 -5.771 1.00 88.38 202 ASN A O 1
ATOM 1531 N N . LEU A 1 203 ? 26.223 -11.890 -5.066 1.00 90.50 203 LEU A N 1
ATOM 1532 C CA . LEU A 1 203 ? 26.723 -10.593 -4.600 1.00 90.50 203 LEU A CA 1
ATOM 1533 C C . LEU A 1 203 ? 27.344 -10.742 -3.215 1.00 90.50 203 LEU A C 1
ATOM 1535 O O . LEU A 1 203 ? 26.804 -11.472 -2.394 1.00 90.50 203 LEU A O 1
ATOM 1539 N N . THR A 1 204 ? 28.422 -10.002 -2.942 1.00 92.88 204 THR A N 1
ATOM 1540 C CA . THR A 1 204 ? 29.078 -9.951 -1.623 1.00 92.88 204 THR A CA 1
ATOM 1541 C C . THR A 1 204 ? 28.661 -8.717 -0.812 1.00 92.88 204 THR A C 1
ATOM 1543 O O . THR A 1 204 ? 28.218 -7.718 -1.395 1.00 92.88 204 THR A O 1
ATOM 1546 N N . PRO A 1 205 ? 28.859 -8.704 0.522 1.00 94.31 205 PRO A N 1
ATOM 1547 C CA . PRO A 1 205 ? 28.678 -7.511 1.348 1.00 94.31 205 PRO A CA 1
ATOM 1548 C C . PRO A 1 205 ? 29.457 -6.294 0.831 1.00 94.31 205 PRO A C 1
ATOM 1550 O O . PRO A 1 205 ? 28.929 -5.183 0.830 1.00 94.31 205 PRO A O 1
ATOM 1553 N N . LEU A 1 206 ? 30.675 -6.491 0.308 1.00 95.00 206 LEU A N 1
ATOM 1554 C CA . LEU A 1 206 ? 31.455 -5.414 -0.310 1.00 95.00 206 LEU A CA 1
ATOM 1555 C C . LEU A 1 206 ? 30.744 -4.834 -1.542 1.00 95.00 206 LEU A C 1
ATOM 1557 O O . LEU A 1 206 ? 30.653 -3.616 -1.669 1.00 95.00 206 LEU A O 1
ATOM 1561 N N . MET A 1 207 ? 30.195 -5.673 -2.427 1.00 93.81 207 MET A N 1
ATOM 1562 C CA . MET A 1 207 ? 29.448 -5.192 -3.598 1.00 93.81 207 MET A CA 1
ATOM 1563 C C . MET A 1 207 ? 28.208 -4.388 -3.200 1.00 93.81 207 MET A C 1
ATOM 1565 O O . MET A 1 207 ? 27.926 -3.368 -3.823 1.00 93.81 207 MET A O 1
ATOM 1569 N N . TYR A 1 208 ? 27.496 -4.796 -2.148 1.00 91.81 208 TYR A N 1
ATOM 1570 C CA . TYR A 1 208 ? 26.364 -4.026 -1.626 1.00 91.81 208 TYR A CA 1
ATOM 1571 C C . TYR A 1 208 ? 26.792 -2.684 -1.025 1.00 91.81 208 TYR A C 1
ATOM 1573 O O . TYR A 1 208 ? 26.136 -1.677 -1.286 1.00 91.81 208 TYR A O 1
ATOM 1581 N N . ALA A 1 209 ? 27.896 -2.645 -0.272 1.00 94.12 209 ALA A N 1
ATOM 1582 C CA . ALA A 1 209 ? 28.439 -1.400 0.270 1.00 94.12 209 ALA A CA 1
ATOM 1583 C C . ALA A 1 209 ? 28.827 -0.414 -0.849 1.00 94.12 209 ALA A C 1
ATOM 1585 O O . ALA A 1 209 ? 28.532 0.776 -0.745 1.00 94.12 209 ALA A O 1
ATOM 1586 N N . VAL A 1 210 ? 29.411 -0.917 -1.944 1.00 93.25 210 VAL A N 1
ATOM 1587 C CA . VAL A 1 210 ? 29.751 -0.126 -3.138 1.00 93.25 210 VAL A CA 1
ATOM 1588 C C . VAL A 1 210 ? 28.500 0.319 -3.899 1.00 93.25 210 VAL A C 1
ATOM 1590 O O . 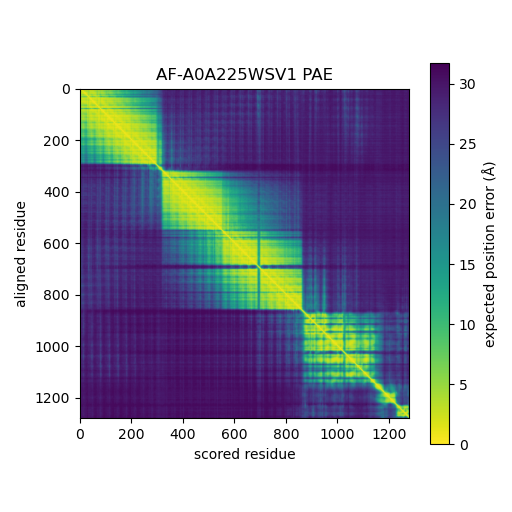VAL A 1 210 ? 28.409 1.474 -4.308 1.00 93.25 210 VAL A O 1
ATOM 1593 N N . LEU A 1 211 ? 27.505 -0.561 -4.057 1.00 89.81 211 LEU A N 1
ATOM 1594 C CA . LEU A 1 211 ? 26.230 -0.235 -4.706 1.00 89.81 211 LEU A CA 1
ATOM 1595 C C . LEU A 1 211 ? 25.483 0.887 -3.967 1.00 89.81 211 LEU A C 1
ATOM 1597 O O . LEU A 1 211 ? 24.855 1.724 -4.610 1.00 89.81 211 LEU A O 1
ATOM 1601 N N . LYS A 1 212 ? 25.558 0.895 -2.631 1.00 89.06 212 LYS A N 1
ATOM 1602 C CA . LYS A 1 212 ? 24.995 1.929 -1.748 1.00 89.06 212 LYS A CA 1
ATOM 1603 C C . LYS A 1 212 ? 25.856 3.186 -1.635 1.00 89.06 212 LYS A C 1
ATOM 1605 O O . LYS A 1 212 ? 25.465 4.114 -0.941 1.00 89.06 212 LYS A O 1
ATOM 1610 N N . ASP A 1 213 ? 27.005 3.215 -2.304 1.00 90.06 213 ASP A N 1
ATOM 1611 C CA . ASP A 1 213 ? 27.955 4.326 -2.268 1.00 90.06 213 ASP A CA 1
ATOM 1612 C C . ASP A 1 213 ? 28.547 4.613 -0.870 1.00 90.06 213 ASP A C 1
ATOM 1614 O O . ASP A 1 213 ? 28.999 5.715 -0.556 1.00 90.06 213 ASP A O 1
ATOM 1618 N N . ASN A 1 214 ? 28.585 3.599 0.004 1.00 91.44 214 ASN A N 1
ATOM 1619 C CA . ASN A 1 214 ? 29.032 3.757 1.384 1.00 91.44 214 ASN A CA 1
ATOM 1620 C C . ASN A 1 214 ? 30.551 3.554 1.507 1.00 91.44 214 ASN A C 1
ATOM 1622 O O . ASN A 1 214 ? 31.057 2.446 1.728 1.00 91.44 214 ASN A O 1
ATOM 1626 N N . LEU A 1 215 ? 31.294 4.658 1.382 1.00 91.31 215 LEU A N 1
ATOM 1627 C CA . LEU A 1 215 ? 32.761 4.680 1.419 1.00 91.31 215 LEU A CA 1
ATOM 1628 C C . LEU A 1 215 ? 33.352 4.081 2.708 1.00 91.31 215 LEU A C 1
ATOM 1630 O O . LEU A 1 215 ? 34.370 3.391 2.650 1.00 91.31 215 LEU A O 1
ATOM 1634 N N . LYS A 1 216 ? 32.748 4.347 3.875 1.00 93.44 216 LYS A N 1
ATOM 1635 C CA . LYS A 1 216 ? 33.288 3.913 5.177 1.00 93.44 216 LYS A CA 1
ATOM 1636 C C . LYS A 1 216 ? 33.196 2.401 5.347 1.00 93.44 216 LYS A C 1
ATOM 1638 O O . LYS A 1 216 ? 34.205 1.765 5.648 1.00 93.44 216 LYS A O 1
ATOM 1643 N N . ILE A 1 217 ? 32.017 1.831 5.094 1.00 94.94 217 ILE A N 1
ATOM 1644 C CA . ILE A 1 217 ? 31.797 0.382 5.169 1.00 94.94 217 ILE A CA 1
ATOM 1645 C C . ILE A 1 217 ? 32.638 -0.332 4.106 1.00 94.94 217 ILE A C 1
ATOM 1647 O O . ILE A 1 217 ? 33.295 -1.320 4.422 1.00 94.94 217 ILE A O 1
ATOM 1651 N N . SER A 1 218 ? 32.713 0.211 2.886 1.00 93.88 218 SER A N 1
ATOM 1652 C CA . SER A 1 218 ? 33.557 -0.346 1.818 1.00 93.88 218 SER A CA 1
ATOM 1653 C C . SER A 1 218 ? 35.035 -0.398 2.226 1.00 93.88 218 SER A C 1
ATOM 1655 O O . SER A 1 218 ? 35.657 -1.456 2.144 1.00 93.88 218 SER A O 1
ATOM 1657 N N . LYS A 1 219 ? 35.593 0.708 2.753 1.00 92.44 219 LYS A N 1
ATOM 1658 C CA . LYS A 1 219 ? 36.965 0.748 3.300 1.00 92.44 219 LYS A CA 1
ATOM 1659 C C . LYS A 1 219 ? 37.165 -0.275 4.415 1.00 92.44 219 LYS A C 1
ATOM 1661 O O . LYS A 1 219 ? 38.195 -0.945 4.457 1.00 92.44 219 LYS A O 1
ATOM 1666 N N . PHE A 1 220 ? 36.205 -0.367 5.332 1.00 94.62 220 PHE A N 1
ATOM 1667 C CA . PHE A 1 220 ? 36.296 -1.256 6.481 1.00 94.62 220 PHE A CA 1
ATOM 1668 C C . PHE A 1 220 ? 36.293 -2.734 6.069 1.00 94.62 220 PHE A C 1
ATOM 1670 O O . PHE A 1 220 ? 37.156 -3.482 6.525 1.00 94.62 220 PHE A O 1
ATOM 1677 N N . LEU A 1 221 ? 35.391 -3.149 5.176 1.00 93.88 221 LEU A N 1
ATOM 1678 C CA . LEU A 1 221 ? 35.323 -4.528 4.677 1.00 93.88 221 LEU A CA 1
ATOM 1679 C C . LEU A 1 221 ? 36.608 -4.916 3.935 1.00 93.88 221 LEU A C 1
ATOM 1681 O O . LEU A 1 221 ? 37.187 -5.962 4.216 1.00 93.88 221 LEU A O 1
ATOM 1685 N N . VAL A 1 222 ? 37.111 -4.038 3.060 1.00 91.62 222 VAL A N 1
ATOM 1686 C CA . VAL A 1 222 ? 38.376 -4.257 2.338 1.00 91.62 222 VAL A CA 1
ATOM 1687 C C . VAL A 1 222 ? 39.552 -4.414 3.305 1.00 91.62 222 VAL A C 1
ATOM 1689 O O . VAL A 1 222 ? 40.333 -5.358 3.189 1.00 91.62 222 VAL A O 1
ATOM 1692 N N . LYS A 1 223 ? 39.658 -3.538 4.313 1.00 90.69 223 LYS A N 1
ATOM 1693 C CA . LYS A 1 223 ? 40.713 -3.618 5.337 1.00 90.69 223 LYS A CA 1
ATOM 1694 C C . LYS A 1 223 ? 40.653 -4.916 6.153 1.00 90.69 223 LYS A C 1
ATOM 1696 O O . LYS A 1 223 ? 41.691 -5.375 6.623 1.00 90.69 223 LYS A O 1
ATOM 1701 N N . ASN A 1 224 ? 39.467 -5.501 6.310 1.00 91.12 224 ASN A N 1
ATOM 1702 C CA . ASN A 1 224 ? 39.249 -6.750 7.042 1.00 91.12 224 ASN A CA 1
ATOM 1703 C C . ASN A 1 224 ? 39.188 -7.987 6.130 1.00 91.12 224 ASN A C 1
ATOM 1705 O O . ASN A 1 224 ? 38.632 -9.013 6.511 1.00 91.12 224 ASN A O 1
ATOM 1709 N N . GLY A 1 225 ? 39.799 -7.914 4.946 1.00 86.75 225 GLY A N 1
ATOM 1710 C CA . GLY A 1 225 ? 40.042 -9.087 4.110 1.00 86.75 225 GLY A CA 1
ATOM 1711 C C . GLY A 1 225 ? 38.899 -9.472 3.176 1.00 86.75 225 GLY A C 1
ATOM 1712 O O . GLY A 1 225 ? 38.918 -10.597 2.689 1.00 86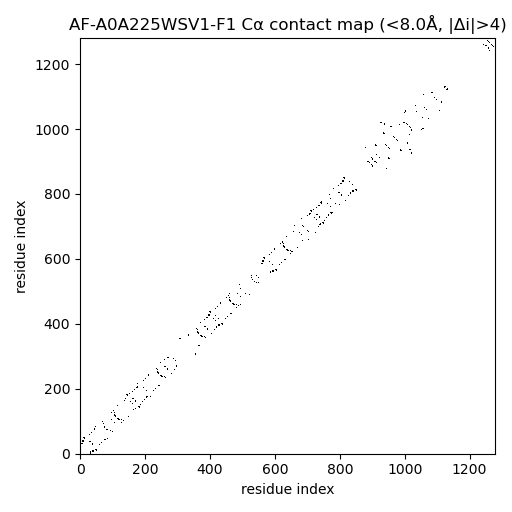.75 225 GLY A O 1
ATOM 1713 N N . ALA A 1 226 ? 37.947 -8.571 2.893 1.00 93.38 226 ALA A N 1
ATOM 1714 C CA . ALA A 1 226 ? 36.972 -8.789 1.824 1.00 93.38 226 ALA A CA 1
ATOM 1715 C C . ALA A 1 226 ? 37.690 -9.049 0.493 1.00 93.38 226 ALA A C 1
ATOM 1717 O O . ALA A 1 226 ? 38.515 -8.242 0.046 1.00 93.38 226 ALA A O 1
ATOM 1718 N N . ASN A 1 227 ? 37.365 -10.156 -0.165 1.00 91.19 227 ASN A N 1
ATOM 1719 C CA . ASN A 1 227 ? 37.945 -10.511 -1.443 1.00 91.19 227 ASN A CA 1
ATOM 1720 C C . ASN A 1 227 ? 37.341 -9.654 -2.563 1.00 91.19 227 ASN A C 1
ATOM 1722 O O . ASN A 1 227 ? 36.247 -9.891 -3.078 1.00 91.19 227 ASN A O 1
ATOM 1726 N N . ILE A 1 228 ? 38.129 -8.672 -2.991 1.00 92.69 228 ILE A N 1
ATOM 1727 C CA . ILE A 1 228 ? 37.766 -7.691 -4.018 1.00 92.69 228 ILE A CA 1
ATOM 1728 C C . ILE A 1 228 ? 37.575 -8.335 -5.408 1.00 92.69 228 ILE A C 1
ATOM 1730 O O . ILE A 1 228 ? 36.975 -7.728 -6.297 1.00 92.69 228 ILE A O 1
ATOM 1734 N N . GLN A 1 229 ? 38.064 -9.565 -5.602 1.00 91.31 229 GLN A N 1
ATOM 1735 C CA . GLN A 1 229 ? 38.032 -10.277 -6.883 1.00 91.31 229 GLN A CA 1
ATOM 1736 C C . GLN A 1 229 ? 36.803 -11.167 -7.066 1.00 91.31 229 GLN A C 1
ATOM 1738 O O . GLN A 1 229 ? 36.649 -11.751 -8.139 1.00 91.31 229 GLN A O 1
ATOM 1743 N N . ILE A 1 230 ? 35.947 -11.317 -6.047 1.00 91.75 230 ILE A N 1
ATOM 1744 C CA . ILE A 1 230 ? 34.727 -12.116 -6.197 1.00 91.75 230 ILE A CA 1
ATOM 1745 C C . ILE A 1 230 ? 33.864 -11.505 -7.299 1.00 91.75 230 ILE A C 1
ATOM 1747 O O . ILE A 1 230 ? 33.768 -10.283 -7.438 1.00 91.75 230 ILE A O 1
ATOM 1751 N N . VAL A 1 231 ? 33.253 -12.383 -8.088 1.00 92.00 231 VAL A N 1
ATOM 1752 C CA . VAL A 1 231 ? 32.332 -12.031 -9.161 1.00 92.00 231 VAL A CA 1
ATOM 1753 C C . VAL A 1 231 ? 30.940 -12.546 -8.835 1.00 92.00 231 VAL A C 1
ATOM 1755 O O . VAL A 1 231 ? 30.785 -13.650 -8.315 1.00 92.00 231 VAL A O 1
ATOM 1758 N N . ASN A 1 232 ? 29.929 -11.749 -9.164 1.00 89.94 232 ASN A N 1
ATOM 1759 C CA . ASN A 1 232 ? 28.535 -12.170 -9.058 1.00 89.94 232 ASN A CA 1
ATOM 1760 C C . ASN A 1 232 ? 28.123 -13.078 -10.238 1.00 89.94 232 ASN A C 1
ATOM 1762 O O . ASN A 1 232 ? 28.938 -13.408 -11.103 1.00 89.94 232 ASN A O 1
ATOM 1766 N N . ASN A 1 233 ? 26.840 -13.445 -10.322 1.00 88.75 233 ASN A N 1
ATOM 1767 C CA . ASN A 1 233 ? 26.299 -14.245 -11.434 1.00 88.75 233 ASN A CA 1
ATOM 1768 C C . ASN A 1 233 ? 26.473 -13.596 -12.817 1.00 88.75 233 ASN A C 1
ATOM 1770 O O . ASN A 1 233 ? 26.452 -14.289 -13.831 1.00 88.75 233 ASN A O 1
ATOM 1774 N N . GLU A 1 234 ? 26.656 -12.278 -12.868 1.00 87.06 234 GLU A N 1
ATOM 1775 C CA . GLU A 1 234 ? 26.934 -11.539 -14.096 1.00 87.06 234 GLU A CA 1
ATOM 1776 C C . GLU A 1 234 ? 28.435 -11.430 -14.380 1.00 87.06 234 GLU A C 1
ATOM 1778 O O . GLU A 1 234 ? 28.803 -10.837 -15.385 1.00 87.06 234 GLU A O 1
ATOM 1783 N N . GLY A 1 235 ? 29.326 -11.978 -13.553 1.00 87.38 235 GLY A N 1
ATOM 1784 C CA . GLY A 1 235 ? 30.777 -11.825 -13.699 1.00 87.38 235 GLY A CA 1
ATOM 1785 C C . GLY A 1 235 ? 31.324 -10.475 -13.205 1.00 87.38 235 GLY A C 1
ATOM 1786 O O . GLY A 1 235 ? 32.495 -10.178 -13.418 1.00 87.38 235 GLY A O 1
ATOM 1787 N N . SER A 1 236 ? 30.503 -9.624 -12.585 1.00 90.88 236 SER A N 1
ATOM 1788 C CA . SER A 1 236 ? 30.898 -8.272 -12.164 1.00 90.88 236 SER A CA 1
ATOM 1789 C C . SER A 1 236 ? 31.613 -8.289 -10.808 1.00 90.88 236 SER A C 1
ATOM 1791 O O . SER A 1 236 ? 31.114 -8.896 -9.862 1.00 90.88 236 SER A O 1
ATOM 1793 N N . THR A 1 237 ? 32.751 -7.592 -10.700 1.00 93.75 237 THR A N 1
ATOM 1794 C CA . THR A 1 237 ? 33.498 -7.376 -9.443 1.00 93.75 237 THR A CA 1
ATOM 1795 C C . THR A 1 237 ? 33.045 -6.102 -8.721 1.00 93.75 237 THR A C 1
ATOM 1797 O O . THR A 1 237 ? 32.370 -5.248 -9.303 1.00 93.75 237 THR A O 1
ATOM 1800 N N . ALA A 1 238 ? 33.474 -5.908 -7.468 1.00 93.38 238 ALA A N 1
ATOM 1801 C CA . ALA A 1 238 ? 33.224 -4.662 -6.731 1.00 93.38 238 ALA A CA 1
ATOM 1802 C C . ALA A 1 238 ? 33.777 -3.416 -7.459 1.00 93.38 238 ALA A C 1
ATOM 1804 O O . ALA A 1 238 ? 33.151 -2.358 -7.431 1.00 93.38 238 ALA A O 1
ATOM 1805 N N . LEU A 1 239 ? 34.905 -3.547 -8.172 1.00 94.06 239 LEU A N 1
ATOM 1806 C CA . LEU A 1 239 ? 35.483 -2.455 -8.965 1.00 94.06 239 LEU A CA 1
ATOM 1807 C C . LEU A 1 239 ? 34.593 -2.072 -10.158 1.00 94.06 239 LEU A C 1
ATOM 1809 O O . LEU A 1 239 ? 34.470 -0.891 -10.474 1.00 94.06 239 LEU A O 1
ATOM 1813 N N . ILE A 1 240 ? 33.931 -3.049 -10.787 1.00 90.25 240 ILE A N 1
ATOM 1814 C CA . ILE A 1 240 ? 32.972 -2.795 -11.871 1.00 90.25 240 ILE A CA 1
ATOM 1815 C C . ILE A 1 240 ? 31.754 -2.017 -11.348 1.00 90.25 240 ILE A C 1
ATOM 1817 O O . ILE A 1 240 ? 31.320 -1.062 -11.989 1.00 90.25 240 ILE A O 1
ATOM 1821 N N . TYR A 1 241 ? 31.241 -2.357 -10.161 1.00 90.38 241 TYR A N 1
ATOM 1822 C CA . TYR A 1 241 ? 30.168 -1.586 -9.521 1.00 90.38 241 TYR A CA 1
ATOM 1823 C C . TYR A 1 241 ? 30.603 -0.156 -9.166 1.00 90.38 241 TYR A C 1
ATOM 1825 O O . TYR A 1 241 ? 29.857 0.786 -9.427 1.00 90.38 241 TYR A O 1
ATOM 1833 N N . ALA A 1 242 ? 31.816 0.026 -8.635 1.00 92.50 242 ALA A N 1
ATOM 1834 C CA . ALA A 1 242 ? 32.348 1.351 -8.305 1.00 92.50 242 ALA A CA 1
ATOM 1835 C C . ALA A 1 242 ? 32.510 2.237 -9.553 1.00 92.50 242 ALA A C 1
ATOM 1837 O O . ALA A 1 242 ? 32.166 3.419 -9.525 1.00 92.50 242 ALA A O 1
ATOM 1838 N N . ALA A 1 243 ? 32.979 1.648 -10.659 1.00 88.50 243 ALA A N 1
ATOM 1839 C CA . ALA A 1 243 ? 33.097 2.301 -11.959 1.00 88.50 243 ALA A CA 1
ATOM 1840 C C . ALA A 1 243 ? 31.735 2.701 -12.543 1.00 88.50 243 ALA A C 1
ATOM 1842 O O . ALA A 1 243 ? 31.576 3.826 -13.006 1.00 88.50 243 ALA A O 1
ATOM 1843 N N . ARG A 1 244 ? 30.733 1.817 -12.460 1.00 86.12 244 ARG A N 1
ATOM 1844 C CA . ARG A 1 244 ? 29.360 2.096 -12.908 1.00 86.12 244 ARG A CA 1
ATOM 1845 C C . ARG A 1 244 ? 28.689 3.221 -12.113 1.00 86.12 244 ARG A C 1
ATOM 1847 O O . ARG A 1 244 ? 27.925 3.991 -12.686 1.00 86.12 244 ARG A O 1
ATOM 1854 N N . ASN A 1 245 ? 28.963 3.313 -10.812 1.00 85.19 245 ASN A N 1
ATOM 1855 C CA . ASN A 1 245 ? 28.441 4.374 -9.944 1.00 85.19 245 ASN A CA 1
ATOM 1856 C C . ASN A 1 245 ? 29.226 5.696 -10.065 1.00 85.19 245 ASN A C 1
ATOM 1858 O O . ASN A 1 245 ? 28.838 6.689 -9.455 1.00 85.19 245 ASN A O 1
ATOM 1862 N N . ASN A 1 246 ? 30.320 5.717 -10.835 1.00 85.69 246 ASN A N 1
ATOM 1863 C CA . ASN A 1 246 ? 31.247 6.840 -10.965 1.00 85.69 246 ASN A CA 1
ATOM 1864 C C . ASN A 1 246 ? 31.787 7.376 -9.617 1.00 85.69 246 ASN A C 1
ATOM 1866 O O . ASN A 1 246 ? 31.913 8.585 -9.423 1.00 85.69 246 ASN A O 1
ATOM 1870 N N . ASN A 1 247 ? 32.124 6.486 -8.671 1.00 87.00 247 ASN A N 1
ATOM 1871 C CA . ASN A 1 247 ? 32.737 6.889 -7.399 1.00 87.00 247 ASN A CA 1
ATOM 1872 C C . ASN A 1 247 ? 34.264 6.731 -7.439 1.00 87.00 247 ASN A C 1
ATOM 1874 O O . ASN A 1 247 ? 34.808 5.674 -7.107 1.00 87.00 247 ASN A O 1
ATOM 1878 N N . LEU A 1 248 ? 34.962 7.815 -7.794 1.00 89.06 248 LEU A N 1
ATOM 1879 C CA . LEU A 1 248 ? 36.425 7.864 -7.873 1.00 89.06 248 LEU A CA 1
ATOM 1880 C C . LEU A 1 248 ? 37.124 7.419 -6.579 1.00 89.06 248 LEU A C 1
ATOM 1882 O O . LEU A 1 248 ? 38.148 6.743 -6.640 1.00 89.06 248 LEU A O 1
ATOM 1886 N N . GLU A 1 249 ? 36.601 7.778 -5.410 1.00 89.81 249 GLU A N 1
ATOM 1887 C CA . GLU A 1 249 ? 37.257 7.461 -4.140 1.00 89.81 249 GLU A CA 1
ATOM 1888 C C . GLU A 1 249 ? 37.179 5.963 -3.826 1.00 89.81 249 GLU A C 1
ATOM 1890 O O . GLU A 1 249 ? 38.187 5.374 -3.439 1.00 89.81 249 GLU A O 1
ATOM 1895 N N . ILE A 1 250 ? 36.034 5.313 -4.070 1.00 91.69 250 ILE A N 1
ATOM 1896 C CA . ILE A 1 250 ? 35.909 3.849 -3.955 1.00 91.69 250 ILE A CA 1
ATOM 1897 C C . ILE A 1 250 ? 36.769 3.146 -5.012 1.00 91.69 250 ILE A C 1
ATOM 1899 O O . ILE A 1 250 ? 37.458 2.179 -4.681 1.00 91.69 250 ILE A O 1
ATOM 1903 N N . ILE A 1 251 ? 36.786 3.645 -6.256 1.00 93.38 251 ILE A N 1
ATOM 1904 C CA . ILE A 1 251 ? 37.650 3.124 -7.327 1.00 93.38 251 ILE A CA 1
ATOM 1905 C C . ILE A 1 251 ? 39.117 3.135 -6.879 1.00 93.38 251 ILE A C 1
ATOM 1907 O O . ILE A 1 251 ? 39.779 2.102 -6.966 1.00 93.38 251 ILE A O 1
ATOM 1911 N N . LYS A 1 252 ? 39.610 4.261 -6.343 1.00 92.12 252 LYS A N 1
ATOM 1912 C CA . LYS A 1 252 ? 40.984 4.389 -5.830 1.00 92.12 252 LYS A CA 1
ATOM 1913 C C . LYS A 1 252 ? 41.309 3.334 -4.787 1.00 92.12 252 LYS A C 1
ATOM 1915 O O . LYS A 1 252 ? 42.284 2.611 -4.945 1.00 92.12 252 LYS A O 1
ATOM 1920 N N . ILE A 1 253 ? 40.463 3.193 -3.771 1.00 92.12 253 ILE A N 1
ATOM 1921 C CA . ILE A 1 253 ? 40.694 2.254 -2.664 1.00 92.12 253 ILE A CA 1
ATOM 1922 C C . ILE A 1 253 ? 40.733 0.814 -3.157 1.00 92.12 253 ILE A C 1
ATOM 1924 O O . ILE A 1 253 ? 41.620 0.059 -2.773 1.00 92.12 253 ILE A O 1
ATOM 1928 N N . LEU A 1 254 ? 39.780 0.417 -4.004 1.00 92.69 254 LEU A N 1
ATOM 1929 C CA . LEU A 1 254 ? 39.734 -0.949 -4.519 1.00 92.69 254 LEU A CA 1
ATOM 1930 C C . LEU A 1 254 ? 40.992 -1.257 -5.340 1.00 92.69 254 LEU A C 1
ATOM 1932 O O . LEU A 1 254 ? 41.590 -2.316 -5.158 1.00 92.69 254 LEU A O 1
ATOM 1936 N N . VAL A 1 255 ? 41.426 -0.327 -6.194 1.00 92.38 255 VAL A N 1
ATOM 1937 C CA . VAL A 1 255 ? 42.644 -0.465 -7.008 1.00 92.38 255 VAL A CA 1
ATOM 1938 C C . VAL A 1 255 ? 43.908 -0.497 -6.143 1.00 92.38 255 VAL A C 1
ATOM 1940 O O . VAL A 1 255 ? 44.737 -1.387 -6.321 1.00 92.38 255 VAL A O 1
ATOM 1943 N N . GLU A 1 256 ? 44.038 0.402 -5.165 1.00 90.62 256 GLU A N 1
ATOM 1944 C CA . GLU A 1 256 ? 45.151 0.425 -4.201 1.00 90.62 256 GLU A CA 1
ATOM 1945 C C . GLU A 1 256 ? 45.226 -0.865 -3.370 1.00 90.62 256 GLU A C 1
ATOM 1947 O O . GLU A 1 256 ? 46.315 -1.332 -3.037 1.00 90.62 256 GLU A O 1
ATOM 1952 N N . CYS A 1 257 ? 44.080 -1.484 -3.078 1.00 86.56 257 CYS A N 1
ATOM 1953 C CA . CYS A 1 257 ? 43.989 -2.781 -2.407 1.00 86.56 257 CYS A CA 1
ATOM 1954 C C . CYS A 1 257 ? 44.111 -3.985 -3.362 1.00 86.56 257 CYS A C 1
ATOM 1956 O O . CYS A 1 257 ? 43.893 -5.124 -2.949 1.00 86.56 257 CYS A O 1
ATOM 1958 N N . GLY A 1 258 ? 44.502 -3.758 -4.620 1.00 87.56 258 GLY A N 1
ATOM 1959 C CA . GLY A 1 258 ? 44.857 -4.806 -5.573 1.00 87.56 258 GLY A CA 1
ATOM 1960 C C . GLY A 1 258 ? 43.696 -5.355 -6.401 1.00 87.56 258 GLY A C 1
ATOM 1961 O O . GLY A 1 258 ? 43.819 -6.462 -6.928 1.00 87.56 258 GLY A O 1
ATOM 1962 N N . ALA A 1 259 ? 42.579 -4.629 -6.536 1.00 92.00 259 ALA A N 1
ATOM 1963 C CA . ALA A 1 259 ? 41.513 -4.988 -7.472 1.00 92.00 259 ALA A CA 1
ATOM 1964 C C . ALA A 1 259 ? 42.072 -5.183 -8.885 1.00 92.00 259 ALA A C 1
ATOM 1966 O O . ALA A 1 259 ? 42.898 -4.400 -9.358 1.00 92.00 259 ALA A O 1
ATOM 1967 N N . TYR A 1 260 ? 41.603 -6.216 -9.588 1.00 88.94 260 TYR A N 1
ATOM 1968 C CA . TYR A 1 260 ? 42.025 -6.424 -10.964 1.00 88.94 260 TYR A CA 1
ATOM 1969 C C . TYR A 1 260 ? 41.401 -5.343 -11.855 1.00 88.94 260 TYR A C 1
ATOM 1971 O O . TYR A 1 260 ? 40.218 -5.392 -12.191 1.00 88.94 260 TYR A O 1
ATOM 1979 N N . VAL A 1 261 ? 42.218 -4.355 -12.226 1.00 88.94 261 VAL A N 1
ATOM 1980 C CA . VAL A 1 261 ? 41.809 -3.157 -12.984 1.00 88.94 261 VAL A CA 1
ATOM 1981 C C . VAL A 1 261 ? 41.147 -3.511 -14.321 1.00 88.94 261 VAL A C 1
ATOM 1983 O O . VAL A 1 261 ? 40.277 -2.790 -14.802 1.00 88.94 261 VAL A O 1
ATOM 1986 N N . ASN A 1 262 ? 41.512 -4.664 -14.884 1.00 86.06 262 ASN A N 1
ATOM 1987 C CA . ASN A 1 262 ? 41.019 -5.169 -16.163 1.00 86.06 262 ASN A CA 1
ATOM 1988 C C . ASN A 1 262 ? 39.995 -6.301 -16.008 1.00 86.06 262 ASN A C 1
ATOM 1990 O O . ASN A 1 262 ? 39.846 -7.120 -16.913 1.00 86.06 262 ASN A O 1
ATOM 1994 N N . ALA A 1 263 ? 39.310 -6.380 -14.860 1.00 86.12 263 ALA A N 1
ATOM 1995 C CA . ALA A 1 263 ? 38.225 -7.334 -14.663 1.00 86.12 263 ALA A CA 1
ATOM 1996 C C . ALA A 1 263 ? 37.157 -7.170 -15.749 1.00 86.12 263 ALA A C 1
ATOM 1998 O O . ALA A 1 263 ? 36.852 -6.053 -16.157 1.00 86.12 263 ALA A O 1
ATOM 1999 N N . VAL A 1 264 ? 36.592 -8.287 -16.202 1.00 84.69 264 VAL A N 1
ATOM 2000 C CA . VAL A 1 264 ? 35.545 -8.326 -17.226 1.00 84.69 264 VAL A CA 1
ATOM 2001 C C . VAL A 1 264 ? 34.347 -9.083 -16.685 1.00 84.69 264 VAL A C 1
ATOM 2003 O O . VAL A 1 264 ? 34.505 -10.159 -16.111 1.00 84.69 264 VAL A O 1
ATOM 2006 N N . ASN A 1 265 ? 33.153 -8.535 -16.883 1.00 82.81 265 ASN A N 1
ATOM 2007 C CA . ASN A 1 265 ? 31.919 -9.249 -16.574 1.00 82.81 265 ASN A CA 1
ATOM 2008 C C . ASN A 1 265 ? 31.446 -10.110 -17.765 1.00 82.81 265 ASN A C 1
ATOM 2010 O O . ASN A 1 265 ? 32.127 -10.229 -18.782 1.00 82.81 265 ASN A O 1
ATOM 2014 N N . SER A 1 266 ? 30.266 -10.718 -17.669 1.00 83.06 266 SER A N 1
ATOM 2015 C CA . SER A 1 266 ? 29.673 -11.570 -18.715 1.00 83.06 266 SER A CA 1
ATOM 2016 C C . SER A 1 266 ? 29.319 -10.788 -19.983 1.00 83.06 266 SER A C 1
ATOM 2018 O O . SER A 1 266 ? 29.349 -11.340 -21.083 1.00 83.06 266 SER A O 1
ATOM 2020 N N . ALA A 1 267 ? 29.061 -9.483 -19.852 1.00 74.00 267 ALA A N 1
ATOM 2021 C CA . ALA A 1 267 ? 28.945 -8.554 -20.977 1.00 74.00 267 ALA A CA 1
ATOM 2022 C C . ALA A 1 267 ? 30.318 -8.113 -21.527 1.00 74.00 267 ALA A C 1
ATOM 2024 O O . ALA A 1 267 ? 30.387 -7.343 -22.479 1.00 74.00 267 ALA A O 1
ATOM 2025 N N . LYS A 1 268 ? 31.409 -8.630 -20.948 1.00 72.25 268 LYS A N 1
ATOM 2026 C CA . LYS A 1 268 ? 32.808 -8.280 -21.207 1.00 72.25 268 LYS A CA 1
ATOM 2027 C C . LYS A 1 268 ? 33.134 -6.792 -21.016 1.00 72.25 268 LYS A C 1
ATOM 2029 O O . LYS A 1 268 ? 34.057 -6.258 -21.621 1.00 72.25 268 LYS A O 1
ATOM 2034 N N . MET A 1 269 ? 32.400 -6.136 -20.122 1.00 74.19 269 MET A N 1
ATOM 2035 C CA . MET A 1 269 ? 32.637 -4.746 -19.741 1.00 74.19 269 MET A CA 1
ATOM 2036 C C . MET A 1 269 ? 33.744 -4.668 -18.687 1.00 74.19 269 MET A C 1
ATOM 2038 O O . MET A 1 269 ? 33.699 -5.413 -17.704 1.00 74.19 269 MET A O 1
ATOM 2042 N N . THR A 1 270 ? 34.705 -3.754 -18.871 1.00 83.19 270 THR A N 1
ATOM 2043 C CA . THR A 1 270 ? 35.754 -3.454 -17.878 1.00 83.19 270 THR A CA 1
ATOM 2044 C C . THR A 1 270 ? 35.412 -2.209 -17.053 1.00 83.19 270 THR A C 1
ATOM 2046 O O . THR A 1 270 ? 34.618 -1.377 -17.504 1.00 83.19 270 THR A O 1
ATOM 2049 N N . PRO A 1 271 ? 36.034 -2.012 -15.872 1.00 84.94 271 PRO A N 1
ATOM 2050 C CA . PRO A 1 271 ? 35.917 -0.767 -15.112 1.00 84.94 271 PRO A CA 1
ATOM 2051 C C . PRO A 1 271 ? 36.218 0.487 -15.945 1.00 84.94 271 PRO A C 1
ATOM 2053 O O . PRO A 1 271 ? 35.509 1.482 -15.834 1.00 84.94 271 PRO A O 1
ATOM 2056 N N . LEU A 1 272 ? 37.222 0.428 -16.829 1.00 78.81 272 LEU A N 1
ATOM 2057 C CA . LEU A 1 272 ? 37.574 1.543 -17.712 1.00 78.81 272 LEU A CA 1
ATOM 2058 C C . LEU A 1 272 ? 36.431 1.898 -18.675 1.00 78.81 272 LEU A C 1
ATOM 2060 O O . LEU A 1 272 ? 36.188 3.078 -18.905 1.00 78.81 272 LEU A O 1
ATOM 2064 N N . VAL A 1 273 ? 35.706 0.905 -19.207 1.00 72.56 273 VAL A N 1
ATOM 2065 C CA . VAL A 1 273 ? 34.575 1.154 -20.119 1.00 72.56 273 VAL A CA 1
ATOM 2066 C C . VAL A 1 273 ? 33.441 1.885 -19.407 1.00 72.56 273 VAL A C 1
ATOM 2068 O O . VAL A 1 273 ? 32.946 2.874 -19.936 1.00 72.56 273 VAL A O 1
ATOM 2071 N N . TYR A 1 274 ? 33.077 1.465 -18.194 1.00 76.06 274 TYR A N 1
ATOM 2072 C CA . TYR A 1 274 ? 32.006 2.126 -17.440 1.00 76.06 274 TYR A CA 1
ATOM 2073 C C . TYR A 1 274 ? 32.325 3.593 -17.129 1.00 76.06 274 TYR A C 1
ATOM 2075 O O . TYR A 1 274 ? 31.489 4.462 -17.352 1.00 76.06 274 TYR A O 1
ATOM 2083 N N . VAL A 1 275 ? 33.548 3.901 -16.689 1.00 72.31 275 VAL A N 1
ATOM 2084 C CA . VAL A 1 275 ? 33.934 5.295 -16.414 1.00 72.31 275 VAL A CA 1
ATOM 2085 C C . VAL A 1 275 ? 33.986 6.136 -17.702 1.00 72.31 275 VAL A C 1
ATOM 2087 O O . VAL A 1 275 ? 33.632 7.317 -17.686 1.00 72.31 275 VAL A O 1
ATOM 2090 N N . LEU A 1 276 ? 34.370 5.536 -18.837 1.00 67.12 276 LEU A N 1
ATOM 2091 C CA . LEU A 1 276 ? 34.320 6.190 -20.151 1.00 67.12 276 LEU A CA 1
ATOM 2092 C C . LEU A 1 276 ? 32.883 6.496 -20.597 1.00 67.12 276 LEU A C 1
ATOM 2094 O O . LEU A 1 276 ? 32.648 7.562 -21.162 1.00 67.12 276 LEU A O 1
ATOM 2098 N N . GLU A 1 277 ? 31.925 5.601 -20.337 1.00 61.22 277 GLU A N 1
ATOM 2099 C CA . GLU A 1 277 ? 30.498 5.856 -20.582 1.00 61.22 277 GLU A CA 1
ATOM 2100 C C . GLU A 1 277 ? 29.961 7.001 -19.711 1.00 61.22 277 GLU A C 1
ATOM 2102 O O . GLU A 1 277 ? 29.144 7.793 -20.179 1.00 61.22 277 GLU A O 1
ATOM 2107 N N . CYS A 1 278 ? 30.453 7.127 -18.474 1.00 59.56 278 CYS A N 1
ATOM 2108 C CA . CYS A 1 278 ? 30.087 8.209 -17.557 1.00 59.56 278 CYS A CA 1
ATOM 2109 C C . CYS A 1 278 ? 30.741 9.566 -17.893 1.00 59.56 278 CYS A C 1
ATOM 2111 O O . CYS A 1 278 ? 30.267 10.596 -17.417 1.00 59.56 278 CYS A O 1
ATOM 2113 N N . GLY A 1 279 ? 31.809 9.594 -18.700 1.00 59.41 279 GLY A N 1
ATOM 2114 C CA . GLY A 1 279 ? 32.501 10.823 -19.117 1.00 59.41 279 GLY A CA 1
ATOM 2115 C C . GLY A 1 279 ? 33.434 11.448 -18.066 1.00 59.41 279 GLY A C 1
ATOM 2116 O O . GLY A 1 279 ? 33.856 12.595 -18.231 1.00 59.41 279 GLY A O 1
ATOM 2117 N N . ASP A 1 280 ? 33.782 10.727 -16.995 1.00 67.19 280 ASP A N 1
ATOM 2118 C CA . ASP A 1 280 ? 34.640 11.241 -15.919 1.00 67.19 280 ASP A CA 1
ATOM 2119 C C . ASP A 1 280 ? 36.133 11.076 -16.241 1.00 67.19 280 ASP A C 1
ATOM 2121 O O . ASP A 1 280 ? 36.777 10.064 -15.948 1.00 67.19 280 ASP A O 1
ATOM 2125 N N . MET A 1 281 ? 36.721 12.124 -16.818 1.00 67.69 281 MET A N 1
ATOM 2126 C CA . MET A 1 281 ? 38.129 12.124 -17.226 1.00 67.69 281 MET A CA 1
ATOM 2127 C C . MET A 1 281 ? 39.126 11.980 -16.064 1.00 67.69 281 MET A C 1
ATOM 2129 O O . MET A 1 281 ? 40.283 11.622 -16.303 1.00 67.69 281 MET A O 1
ATOM 2133 N N . THR A 1 282 ? 38.721 12.244 -14.817 1.00 70.69 282 THR A N 1
ATOM 2134 C CA . THR A 1 282 ? 39.607 12.095 -13.652 1.00 70.69 282 THR A CA 1
ATOM 2135 C C . THR A 1 282 ? 39.738 10.634 -13.236 1.00 70.69 282 THR A C 1
ATOM 2137 O O . THR A 1 282 ? 40.853 10.155 -13.015 1.00 70.69 282 THR A O 1
ATOM 2140 N N . ALA A 1 283 ? 38.629 9.897 -13.236 1.00 74.19 283 ALA A N 1
ATOM 2141 C CA . ALA A 1 283 ? 38.616 8.461 -12.990 1.00 74.19 283 ALA A CA 1
ATOM 2142 C C . ALA A 1 283 ? 39.217 7.661 -14.160 1.00 74.19 283 ALA A C 1
ATOM 2144 O O . ALA A 1 283 ? 39.950 6.699 -13.918 1.00 74.19 283 ALA A O 1
ATOM 2145 N N . VAL A 1 284 ? 39.021 8.105 -15.412 1.00 72.75 284 VAL A N 1
ATOM 2146 C CA . VAL A 1 284 ? 39.703 7.532 -16.591 1.00 72.75 284 VAL A CA 1
ATOM 2147 C C . VAL A 1 284 ? 41.220 7.638 -16.444 1.00 72.75 284 VAL A C 1
ATOM 2149 O O . VAL A 1 284 ? 41.926 6.640 -16.594 1.00 72.75 284 VAL A O 1
ATOM 2152 N N . ARG A 1 285 ? 41.728 8.837 -16.120 1.00 69.56 285 ARG A N 1
ATOM 2153 C CA . ARG A 1 285 ? 43.165 9.066 -15.915 1.00 69.56 285 ARG A CA 1
ATOM 2154 C C . ARG A 1 285 ? 43.718 8.147 -14.829 1.00 69.56 285 ARG A C 1
ATOM 2156 O O . ARG A 1 285 ? 44.718 7.478 -15.063 1.00 69.56 285 ARG A O 1
ATOM 2163 N N . PHE A 1 286 ? 43.039 8.077 -13.686 1.00 81.31 286 PHE A N 1
ATOM 2164 C CA . PHE A 1 286 ? 43.470 7.257 -12.559 1.00 81.31 286 PHE A CA 1
ATOM 2165 C C . PHE A 1 286 ? 43.538 5.757 -12.903 1.00 81.31 286 PHE A C 1
ATOM 2167 O O . PHE A 1 286 ? 44.525 5.095 -12.578 1.00 81.31 286 PHE A O 1
ATOM 2174 N N . LEU A 1 287 ? 42.531 5.212 -13.597 1.00 80.25 287 LEU A N 1
ATOM 2175 C CA . LEU A 1 287 ? 42.518 3.800 -14.002 1.00 80.25 287 LEU A CA 1
ATOM 2176 C C . LEU A 1 287 ? 43.639 3.479 -15.005 1.00 80.25 287 LEU A C 1
ATOM 2178 O O . LEU A 1 287 ? 44.291 2.445 -14.870 1.00 80.25 287 LEU A O 1
ATOM 2182 N N . ILE A 1 288 ? 43.908 4.369 -15.969 1.00 75.31 288 ILE A N 1
ATOM 2183 C CA . ILE A 1 288 ? 45.020 4.218 -16.926 1.00 75.31 288 ILE A CA 1
ATOM 2184 C C . ILE A 1 288 ? 46.371 4.251 -16.201 1.00 75.31 288 ILE A C 1
ATOM 2186 O O . ILE A 1 288 ? 47.202 3.370 -16.419 1.00 75.31 288 ILE A O 1
ATOM 2190 N N . GLU A 1 289 ? 46.580 5.224 -15.309 1.00 79.00 289 GLU A N 1
ATOM 2191 C CA . GLU A 1 289 ? 47.788 5.325 -14.474 1.00 79.00 289 GLU A CA 1
ATOM 2192 C C . GLU A 1 289 ? 47.980 4.083 -13.586 1.00 79.00 289 GLU A C 1
ATOM 2194 O O . GLU A 1 289 ? 49.111 3.686 -13.310 1.00 79.00 289 GLU A O 1
ATOM 2199 N N . SER A 1 290 ? 46.882 3.418 -13.218 1.00 83.81 290 SER A N 1
ATOM 2200 C CA . SER A 1 290 ? 46.871 2.179 -12.433 1.00 83.81 290 SER A CA 1
ATOM 2201 C C . SER A 1 290 ? 46.988 0.893 -13.267 1.00 83.81 290 SER A C 1
ATOM 2203 O O . SER A 1 290 ? 46.857 -0.204 -12.726 1.00 83.81 290 SER A O 1
ATOM 2205 N N . GLY A 1 291 ? 47.244 0.992 -14.576 1.00 76.62 291 GLY A N 1
ATOM 2206 C CA . GLY A 1 291 ? 47.478 -0.166 -15.447 1.00 76.62 291 GLY A CA 1
ATOM 2207 C C . GLY A 1 291 ? 46.230 -0.742 -16.126 1.00 76.62 291 GLY A C 1
ATOM 2208 O O . GLY A 1 291 ? 46.240 -1.913 -16.526 1.00 76.62 291 GLY A O 1
ATOM 2209 N N . ALA A 1 292 ? 45.159 0.047 -16.276 1.00 80.62 292 ALA A N 1
ATOM 2210 C CA . ALA A 1 292 ? 44.033 -0.333 -17.125 1.00 80.62 292 ALA A CA 1
ATOM 2211 C C . ALA A 1 292 ? 44.497 -0.521 -18.578 1.00 80.62 292 ALA A C 1
ATOM 2213 O O . ALA A 1 292 ? 45.134 0.352 -19.171 1.00 80.62 292 ALA A O 1
ATOM 2214 N N . ASP A 1 293 ? 44.170 -1.668 -19.164 1.00 70.38 293 ASP A N 1
ATOM 2215 C CA . ASP A 1 293 ? 44.527 -1.997 -20.530 1.00 70.38 293 ASP A CA 1
ATOM 2216 C C . ASP A 1 293 ? 43.611 -1.235 -21.494 1.00 70.38 293 ASP A C 1
ATOM 2218 O O . ASP A 1 293 ? 42.459 -1.599 -21.740 1.00 70.38 293 ASP A O 1
ATOM 2222 N N . THR A 1 294 ? 44.173 -0.193 -22.105 1.00 61.62 294 THR A N 1
ATOM 2223 C CA . THR A 1 294 ? 43.557 0.585 -23.190 1.00 61.62 294 THR A CA 1
ATOM 2224 C C . THR A 1 294 ? 43.355 -0.237 -24.472 1.00 61.62 294 THR A C 1
ATOM 2226 O O . THR A 1 294 ? 42.908 0.287 -25.494 1.00 61.62 294 THR A O 1
ATOM 2229 N N . LYS A 1 295 ? 43.707 -1.528 -24.466 1.00 56.72 295 LYS A N 1
ATOM 2230 C CA . LYS A 1 295 ? 43.485 -2.506 -25.536 1.00 56.72 295 LYS A CA 1
ATOM 2231 C C . LYS A 1 295 ? 42.503 -3.621 -25.171 1.00 56.72 295 LYS A C 1
ATOM 2233 O O . LYS A 1 295 ? 41.939 -4.192 -26.103 1.00 56.72 295 LYS A O 1
ATOM 2238 N N . ALA A 1 296 ? 42.236 -3.874 -23.886 1.00 49.50 296 ALA A N 1
ATOM 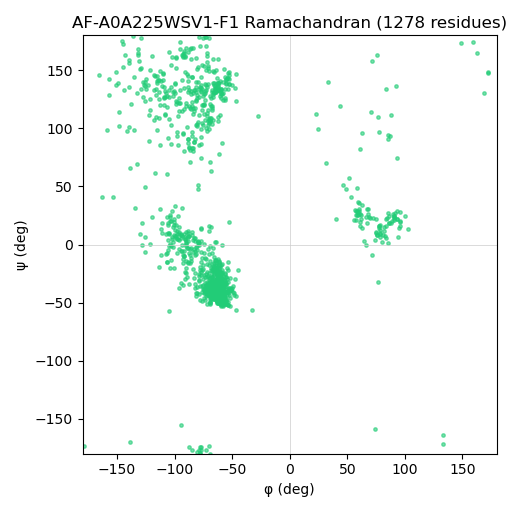2239 C CA . ALA A 1 296 ? 41.285 -4.891 -23.409 1.00 49.50 296 ALA A CA 1
ATOM 2240 C C . ALA A 1 296 ? 39.809 -4.493 -23.587 1.00 49.50 296 ALA A C 1
ATOM 2242 O O . ALA A 1 296 ? 38.917 -5.268 -23.267 1.00 49.50 296 ALA A O 1
ATOM 2243 N N . VAL A 1 297 ? 39.540 -3.310 -24.143 1.00 52.94 297 VAL A N 1
ATOM 2244 C CA . VAL A 1 297 ? 38.202 -2.761 -24.436 1.00 52.94 297 VAL A CA 1
ATOM 2245 C C . VAL A 1 297 ? 37.489 -3.505 -25.583 1.00 52.94 297 VAL A C 1
ATOM 2247 O O . VAL A 1 297 ? 36.542 -3.004 -26.178 1.00 52.94 297 VAL A O 1
ATOM 2250 N N . ASN A 1 298 ? 37.953 -4.700 -25.948 1.00 52.81 298 ASN A N 1
ATOM 2251 C CA . ASN A 1 298 ? 37.473 -5.415 -27.118 1.00 52.81 298 ASN A CA 1
ATOM 2252 C C . ASN A 1 298 ? 37.005 -6.817 -26.742 1.00 52.81 298 ASN A C 1
ATOM 2254 O O . ASN A 1 298 ? 37.735 -7.541 -26.067 1.00 52.81 298 ASN A O 1
ATOM 2258 N N . LEU A 1 299 ? 35.847 -7.194 -27.304 1.00 42.19 299 LEU A N 1
ATOM 2259 C CA . LEU A 1 299 ? 34.956 -8.322 -26.984 1.00 42.19 299 LEU A CA 1
ATOM 2260 C C . LEU A 1 299 ? 33.971 -7.858 -25.895 1.00 42.19 299 LEU A C 1
ATOM 2262 O O . LEU A 1 299 ? 34.441 -7.605 -24.809 1.00 42.19 299 LEU A O 1
ATOM 2266 N N . ASN A 1 300 ? 32.652 -7.677 -26.068 1.00 34.78 300 ASN A N 1
ATOM 2267 C CA . ASN A 1 300 ? 31.646 -8.352 -26.902 1.00 34.78 300 ASN A CA 1
ATOM 2268 C C . ASN A 1 300 ? 30.730 -7.383 -27.692 1.00 34.78 300 ASN A C 1
ATOM 2270 O O . ASN A 1 300 ? 30.100 -6.512 -27.112 1.00 34.78 300 ASN A O 1
ATOM 2274 N N . ASN A 1 301 ? 30.595 -7.631 -29.000 1.00 41.22 301 ASN A N 1
ATOM 2275 C CA . ASN A 1 301 ? 29.404 -7.517 -29.869 1.00 41.22 301 ASN A CA 1
ATOM 2276 C C . ASN A 1 301 ? 28.376 -6.367 -29.766 1.00 41.22 301 ASN A C 1
ATOM 2278 O O . ASN A 1 301 ? 27.312 -6.471 -30.367 1.00 41.22 301 ASN A O 1
ATOM 2282 N N . THR A 1 302 ? 28.710 -5.217 -29.201 1.00 30.28 302 THR A N 1
ATOM 2283 C CA . THR A 1 302 ? 28.124 -3.942 -29.642 1.00 30.28 302 THR A CA 1
ATOM 2284 C C . THR A 1 302 ? 29.263 -3.049 -30.073 1.00 30.28 302 THR A C 1
ATOM 2286 O O . THR A 1 302 ? 30.180 -2.763 -29.311 1.00 30.28 302 THR A O 1
ATOM 2289 N N . VAL A 1 303 ? 29.261 -2.728 -31.361 1.00 34.38 303 VAL A N 1
ATOM 2290 C CA . VAL A 1 303 ? 30.342 -2.036 -32.050 1.00 34.38 303 VAL A CA 1
ATOM 2291 C C . VAL A 1 303 ? 30.839 -0.842 -31.273 1.00 34.38 303 VAL A C 1
ATOM 2293 O O . VAL A 1 303 ? 30.078 0.092 -31.060 1.00 34.38 303 VAL A O 1
ATOM 2296 N N . GLU A 1 304 ? 32.141 -0.832 -30.988 1.00 41.72 304 GLU A N 1
ATOM 2297 C CA . GLU A 1 304 ? 32.873 0.404 -30.747 1.00 41.72 304 GLU A CA 1
ATOM 2298 C C . GLU A 1 304 ? 34.401 0.278 -30.833 1.00 41.72 304 GLU A C 1
ATOM 2300 O O . GLU A 1 304 ? 35.131 0.944 -30.111 1.00 41.72 304 GLU A O 1
ATOM 2305 N N . ASN A 1 305 ? 34.931 -0.469 -31.810 1.00 36.88 305 ASN A N 1
ATOM 2306 C CA . ASN A 1 305 ? 36.381 -0.443 -32.072 1.00 36.88 305 ASN A CA 1
ATOM 2307 C C . ASN A 1 305 ? 36.895 0.919 -32.588 1.00 36.88 305 ASN A C 1
ATOM 2309 O O . ASN A 1 305 ? 38.069 1.228 -32.421 1.00 36.88 305 ASN A O 1
ATOM 2313 N N . LYS A 1 306 ? 36.015 1.790 -33.112 1.00 42.47 306 LYS A N 1
ATOM 2314 C CA . LYS A 1 306 ? 36.369 3.172 -33.494 1.00 42.47 306 LYS A CA 1
ATOM 2315 C C . LYS A 1 306 ? 36.544 4.120 -32.295 1.00 42.47 306 LYS A C 1
ATOM 2317 O O . LYS A 1 306 ? 37.303 5.069 -32.408 1.00 42.47 306 LYS A O 1
ATOM 2322 N N . LYS A 1 307 ? 35.893 3.870 -31.143 1.00 43.34 307 LYS A N 1
ATOM 2323 C CA . LYS A 1 307 ? 36.040 4.723 -29.939 1.00 43.34 307 LYS A CA 1
ATOM 2324 C C . LYS A 1 307 ? 37.440 4.621 -29.355 1.00 43.34 307 LYS A C 1
ATOM 2326 O O . LYS A 1 307 ? 37.942 5.595 -28.818 1.00 43.34 307 LYS A O 1
ATOM 2331 N N . LEU A 1 308 ? 38.066 3.455 -29.493 1.00 39.41 308 LEU A N 1
ATOM 2332 C CA . LEU A 1 308 ? 39.366 3.156 -28.911 1.00 39.41 308 LEU A CA 1
ATOM 2333 C C . LEU A 1 308 ? 40.535 3.675 -29.756 1.00 39.41 308 LEU A C 1
ATOM 2335 O O . LEU A 1 308 ? 41.533 4.103 -29.186 1.00 39.41 308 LEU A O 1
ATOM 2339 N N . ASP A 1 309 ? 40.408 3.689 -31.086 1.00 43.34 309 ASP A N 1
ATOM 2340 C CA . ASP A 1 309 ? 41.409 4.297 -31.973 1.00 43.34 309 ASP A CA 1
ATOM 2341 C C . ASP A 1 309 ? 41.370 5.838 -31.895 1.00 43.34 309 ASP A C 1
ATOM 2343 O O . ASP A 1 309 ? 42.428 6.464 -31.843 1.00 43.34 309 ASP A O 1
ATOM 2347 N N . ASP A 1 310 ? 40.181 6.441 -31.736 1.00 45.25 310 ASP A N 1
ATOM 2348 C CA . ASP A 1 310 ? 40.014 7.876 -31.436 1.00 45.25 310 ASP A CA 1
ATOM 2349 C C . ASP A 1 310 ? 40.589 8.250 -30.046 1.00 45.25 310 ASP A C 1
ATOM 2351 O O . ASP A 1 310 ? 41.088 9.358 -29.850 1.00 45.25 310 ASP A O 1
ATOM 2355 N N . PHE A 1 311 ? 40.570 7.330 -29.070 1.00 45.50 311 PHE A N 1
ATOM 2356 C CA . PHE A 1 311 ? 41.087 7.567 -27.710 1.00 45.50 311 PHE A CA 1
ATOM 2357 C C . PHE A 1 311 ? 42.583 7.263 -27.560 1.00 45.50 311 PHE A C 1
ATOM 2359 O O . PHE A 1 311 ? 43.276 7.962 -26.826 1.00 45.50 311 PHE A O 1
ATOM 2366 N N . ARG A 1 312 ? 43.108 6.261 -28.281 1.00 43.00 312 ARG A N 1
ATOM 2367 C CA . ARG A 1 312 ? 44.558 6.071 -28.464 1.00 43.00 312 ARG A CA 1
ATOM 2368 C C . ARG A 1 312 ? 45.152 7.274 -29.180 1.00 43.00 312 ARG A C 1
ATOM 2370 O O . ARG A 1 312 ? 46.166 7.785 -28.728 1.00 43.00 312 ARG A O 1
ATOM 2377 N N . SER A 1 313 ? 44.440 7.792 -30.187 1.00 47.06 313 SER A N 1
ATOM 2378 C CA . SER A 1 313 ? 44.714 9.106 -30.758 1.00 47.06 313 SER A CA 1
ATOM 2379 C C . SER A 1 313 ? 44.687 10.177 -29.671 1.00 47.06 313 SER A C 1
ATOM 2381 O O . SER A 1 313 ? 45.677 10.858 -29.561 1.00 47.06 313 SER A O 1
ATOM 2383 N N . LEU A 1 314 ? 43.662 10.306 -28.819 1.00 41.19 314 LEU A N 1
ATOM 2384 C CA . LEU A 1 314 ? 43.587 11.353 -27.776 1.00 41.19 314 LEU A CA 1
ATOM 2385 C C . LEU A 1 314 ? 44.708 11.298 -26.713 1.00 41.19 314 LEU A C 1
ATOM 2387 O O . LEU A 1 314 ? 45.128 12.338 -26.205 1.00 41.19 314 LEU A O 1
ATOM 2391 N N . VAL A 1 315 ? 45.197 10.098 -26.382 1.00 39.94 315 VAL A N 1
ATOM 2392 C CA . VAL A 1 315 ? 46.350 9.879 -25.487 1.00 39.94 315 VAL A CA 1
ATOM 2393 C C . VAL A 1 315 ? 47.679 10.192 -26.196 1.00 39.94 315 VAL A C 1
ATOM 2395 O O . VAL A 1 315 ? 48.601 10.684 -25.547 1.00 39.94 315 VAL A O 1
ATOM 2398 N N . ASP A 1 316 ? 47.748 10.008 -27.518 1.00 40.66 316 ASP A N 1
ATOM 2399 C CA . ASP A 1 316 ? 48.885 10.392 -28.370 1.00 40.66 316 ASP A CA 1
ATOM 2400 C C . ASP A 1 316 ? 48.781 11.841 -28.935 1.00 40.66 316 ASP A C 1
ATOM 2402 O O . ASP A 1 316 ? 49.773 12.391 -29.412 1.00 40.66 316 ASP A O 1
ATOM 2406 N N . SER A 1 317 ? 47.612 12.500 -28.870 1.00 46.88 317 SER A N 1
ATOM 2407 C CA . SER A 1 317 ? 47.251 13.726 -29.613 1.00 46.88 317 SER A CA 1
ATOM 2408 C C . SER A 1 317 ? 46.966 14.921 -28.702 1.00 46.88 317 SER A C 1
ATOM 2410 O O . SER A 1 317 ? 45.893 15.533 -28.729 1.00 46.88 317 SER A O 1
ATOM 2412 N N . VAL A 1 318 ? 47.975 15.318 -27.937 1.00 42.00 318 VAL A N 1
ATOM 2413 C CA . VAL A 1 318 ? 47.998 16.645 -27.302 1.00 42.00 318 VAL A CA 1
ATOM 2414 C C . VAL A 1 318 ? 48.124 17.780 -28.346 1.00 42.00 318 VAL A C 1
ATOM 2416 O O . VAL A 1 318 ? 47.915 18.937 -28.004 1.00 42.00 318 VAL A O 1
ATOM 2419 N N . ASP A 1 319 ? 48.345 17.479 -29.631 1.00 42.38 319 ASP A N 1
ATOM 2420 C CA . ASP A 1 319 ? 48.402 18.463 -30.721 1.00 42.38 319 ASP A CA 1
ATOM 2421 C C . ASP A 1 319 ? 47.888 17.866 -32.050 1.00 42.38 319 ASP A C 1
ATOM 2423 O O . ASP A 1 319 ? 48.635 17.160 -32.720 1.00 42.38 319 ASP A O 1
ATOM 2427 N N . ASP A 1 320 ? 46.649 18.155 -32.486 1.00 42.69 320 ASP A N 1
ATOM 2428 C CA . ASP A 1 320 ? 46.356 18.212 -33.934 1.00 42.69 320 ASP A CA 1
ATOM 2429 C C . ASP A 1 320 ? 45.118 19.066 -34.298 1.00 42.69 320 ASP A C 1
ATOM 2431 O O . ASP A 1 320 ? 44.091 19.096 -33.616 1.00 42.69 320 ASP A O 1
ATOM 2435 N N . THR A 1 321 ? 45.211 19.778 -35.420 1.00 44.97 321 THR A N 1
ATOM 2436 C CA . THR A 1 321 ? 44.270 20.815 -35.893 1.00 44.97 321 THR A CA 1
ATOM 2437 C C . THR A 1 321 ? 43.077 20.268 -36.689 1.00 44.97 321 THR A C 1
ATOM 2439 O O . THR A 1 321 ? 42.071 20.963 -36.844 1.00 44.97 321 THR A O 1
ATOM 2442 N N . LYS A 1 322 ? 43.124 19.008 -37.140 1.00 47.84 322 LYS A N 1
ATOM 2443 C CA . LYS A 1 322 ? 42.039 18.351 -37.900 1.00 47.84 322 LYS A CA 1
ATOM 2444 C C . LYS A 1 322 ? 40.804 18.016 -37.056 1.00 47.84 322 LYS A C 1
ATOM 2446 O O . LYS A 1 322 ? 39.681 18.234 -37.509 1.00 47.84 322 LYS A O 1
ATOM 2451 N N . THR A 1 323 ? 40.996 17.553 -35.822 1.00 49.28 323 THR A N 1
ATOM 2452 C CA . THR A 1 323 ? 39.909 17.150 -34.908 1.00 49.28 323 THR A CA 1
ATOM 2453 C C . THR A 1 323 ? 39.070 18.351 -34.462 1.00 49.28 323 THR A C 1
ATOM 2455 O O . THR A 1 323 ? 37.860 18.246 -34.280 1.00 49.28 323 THR A O 1
ATOM 2458 N N . LYS A 1 324 ? 39.686 19.538 -34.380 1.00 53.62 324 LYS A N 1
ATOM 2459 C CA . LYS A 1 324 ? 39.019 20.792 -33.996 1.00 53.62 324 LYS A CA 1
ATOM 2460 C C . LYS A 1 324 ? 37.986 21.258 -35.037 1.00 53.62 324 LYS A C 1
ATOM 2462 O O . LYS A 1 324 ? 36.917 21.725 -34.653 1.00 53.62 324 LYS A O 1
ATOM 2467 N N . ASN A 1 325 ? 38.262 21.068 -36.332 1.00 56.12 325 ASN A N 1
ATOM 2468 C CA . ASN A 1 325 ? 37.356 21.456 -37.424 1.00 56.12 325 ASN A CA 1
ATOM 2469 C C . ASN A 1 325 ? 36.126 20.541 -37.536 1.00 56.12 325 ASN A C 1
ATOM 2471 O O . ASN A 1 325 ? 35.023 21.029 -37.770 1.00 56.12 325 ASN A O 1
ATOM 2475 N N . VAL A 1 326 ? 36.292 19.229 -37.333 1.00 63.50 326 VAL A N 1
ATOM 2476 C CA . VAL A 1 326 ? 35.171 18.270 -37.351 1.00 63.50 326 VAL A CA 1
ATOM 2477 C C . VAL A 1 326 ? 34.231 18.520 -36.170 1.00 63.50 326 VAL A C 1
ATOM 2479 O O . VAL A 1 326 ? 33.021 18.590 -36.365 1.00 63.50 326 VAL A O 1
ATOM 2482 N N . THR A 1 327 ? 34.772 18.758 -34.970 1.00 64.38 327 THR A N 1
ATOM 2483 C CA . THR A 1 327 ? 33.972 19.107 -33.784 1.00 64.38 327 THR A CA 1
ATOM 2484 C C . THR A 1 327 ? 33.214 20.427 -33.961 1.00 64.38 327 THR A C 1
ATOM 2486 O O . THR A 1 327 ? 32.046 20.510 -33.594 1.00 64.38 327 THR A O 1
ATOM 2489 N N . MET A 1 328 ? 33.825 21.450 -34.574 1.00 64.00 328 MET A N 1
ATOM 2490 C CA . MET A 1 328 ? 33.128 22.710 -34.885 1.00 64.00 328 MET A CA 1
ATOM 2491 C C . MET A 1 328 ? 31.991 22.520 -35.900 1.00 64.00 328 MET A C 1
ATOM 2493 O O . MET A 1 328 ? 30.919 23.089 -35.713 1.00 64.00 328 MET A O 1
ATOM 2497 N N . LEU A 1 329 ? 32.190 21.699 -36.938 1.00 70.62 329 LEU A N 1
ATOM 2498 C CA . LEU A 1 329 ? 31.148 21.381 -37.923 1.00 70.62 329 LEU A CA 1
ATOM 2499 C C . LEU A 1 329 ? 29.997 20.563 -37.318 1.00 70.62 329 LEU A C 1
ATOM 2501 O O . LEU A 1 329 ? 28.843 20.833 -37.634 1.00 70.62 329 LEU A O 1
ATOM 2505 N N . ILE A 1 330 ? 30.279 19.605 -36.429 1.00 69.50 330 ILE A N 1
ATOM 2506 C CA . ILE A 1 330 ? 29.238 18.844 -35.714 1.00 69.50 330 ILE A CA 1
ATOM 2507 C C . ILE A 1 330 ? 28.404 19.780 -34.838 1.00 69.50 330 ILE A C 1
ATOM 2509 O O . ILE A 1 330 ? 27.183 19.763 -34.944 1.00 69.50 330 ILE A O 1
ATOM 2513 N N . ASN A 1 331 ? 29.049 20.646 -34.051 1.00 67.19 331 ASN A N 1
ATOM 2514 C CA . ASN A 1 331 ? 28.346 21.622 -33.218 1.00 67.19 331 ASN A CA 1
ATOM 2515 C C . ASN A 1 331 ? 27.489 22.579 -34.062 1.00 67.19 331 ASN A C 1
ATOM 2517 O O . ASN A 1 331 ? 26.398 22.957 -33.648 1.00 67.19 331 ASN A O 1
ATOM 2521 N N . ALA A 1 332 ? 27.953 22.971 -35.251 1.00 73.31 332 ALA A N 1
ATOM 2522 C CA . ALA A 1 332 ? 27.162 23.786 -36.170 1.00 73.31 332 ALA A CA 1
ATOM 2523 C C . ALA A 1 332 ? 25.921 23.034 -36.683 1.00 73.31 332 ALA A C 1
ATOM 2525 O O . ALA A 1 332 ? 24.838 23.607 -36.714 1.00 73.31 332 ALA A O 1
ATOM 2526 N N . ILE A 1 333 ? 26.041 21.742 -37.009 1.00 79.50 333 ILE A N 1
ATOM 2527 C CA . ILE A 1 333 ? 24.902 20.895 -37.403 1.00 79.50 333 ILE A CA 1
ATOM 2528 C C . ILE A 1 333 ? 23.924 20.698 -36.235 1.00 79.50 333 ILE A C 1
ATOM 2530 O O . ILE A 1 333 ? 22.720 20.825 -36.435 1.00 79.50 333 ILE A O 1
ATOM 2534 N N . GLU A 1 334 ? 24.424 20.441 -35.023 1.00 74.25 334 GLU A N 1
ATOM 2535 C CA . GLU A 1 334 ? 23.618 20.302 -33.798 1.00 74.25 334 GLU A CA 1
ATOM 2536 C C . GLU A 1 334 ? 22.838 21.576 -33.456 1.00 74.25 334 GLU A C 1
ATOM 2538 O O . GLU A 1 334 ? 21.692 21.498 -33.018 1.00 74.25 334 GLU A O 1
ATOM 2543 N N . ASN A 1 335 ? 23.422 22.744 -33.728 1.00 72.50 335 ASN A N 1
ATOM 2544 C CA . ASN A 1 335 ? 22.779 24.043 -33.532 1.00 72.50 335 ASN A CA 1
ATOM 2545 C C . ASN A 1 335 ? 21.983 24.534 -34.759 1.00 72.50 335 ASN A C 1
ATOM 2547 O O . ASN A 1 335 ? 21.358 25.592 -34.693 1.00 72.50 335 ASN A O 1
ATOM 2551 N N . GLY A 1 336 ? 21.996 23.792 -35.872 1.00 74.81 336 GLY A N 1
ATOM 2552 C CA . GLY A 1 336 ? 21.308 24.150 -37.116 1.00 74.81 336 GLY A CA 1
ATOM 2553 C C . GLY A 1 336 ? 21.876 25.363 -37.863 1.00 74.81 336 GLY A C 1
ATOM 2554 O O . GLY A 1 336 ? 21.145 26.012 -38.610 1.00 74.81 336 GLY A O 1
ATOM 2555 N N . ASP A 1 337 ? 23.162 25.672 -37.687 1.00 78.56 337 ASP A N 1
ATOM 2556 C CA . ASP A 1 337 ? 23.847 26.796 -38.336 1.00 78.56 337 ASP A CA 1
ATOM 2557 C C . ASP A 1 337 ? 24.187 26.472 -39.802 1.00 78.56 337 ASP A C 1
ATOM 2559 O O . ASP A 1 337 ? 25.264 25.969 -40.145 1.00 78.56 337 ASP A O 1
ATOM 2563 N N . LEU A 1 338 ? 23.211 26.737 -40.674 1.00 81.62 338 LEU A N 1
ATOM 2564 C CA . LEU A 1 338 ? 23.283 26.469 -42.109 1.00 81.62 338 LEU A CA 1
ATOM 2565 C C . LEU A 1 338 ? 24.436 27.222 -42.790 1.00 81.62 338 LEU A C 1
ATOM 2567 O O . LEU A 1 338 ? 25.153 26.634 -43.602 1.00 81.62 338 LEU A O 1
ATOM 2571 N N . ASP A 1 339 ? 24.622 28.498 -42.447 1.00 77.44 339 ASP A N 1
ATOM 2572 C CA . ASP A 1 339 ? 25.617 29.372 -43.073 1.00 77.44 339 ASP A CA 1
ATOM 2573 C C . ASP A 1 339 ? 27.037 28.904 -42.735 1.00 77.44 339 ASP A C 1
ATOM 2575 O O . ASP A 1 339 ? 27.901 28.816 -43.617 1.00 77.44 339 ASP A O 1
ATOM 2579 N N . PHE A 1 340 ? 27.273 28.523 -41.475 1.00 77.56 340 PHE A N 1
ATOM 2580 C CA . PHE A 1 340 ? 28.566 28.001 -41.046 1.00 77.56 340 PHE A CA 1
ATOM 2581 C C . PHE A 1 340 ? 28.901 26.678 -41.738 1.00 77.56 340 PHE A C 1
ATOM 2583 O O . PHE A 1 340 ? 30.023 26.514 -42.234 1.00 77.56 340 PHE A O 1
ATOM 2590 N N . VAL A 1 341 ? 27.936 25.753 -41.822 1.00 77.62 341 VAL A N 1
ATOM 2591 C CA . VAL A 1 341 ? 28.116 24.469 -42.517 1.00 77.62 341 VAL A CA 1
ATOM 2592 C C . VAL A 1 341 ? 28.387 24.693 -44.006 1.00 77.62 341 VAL A C 1
ATOM 2594 O O . VAL A 1 341 ? 29.318 24.098 -44.546 1.00 77.62 341 VAL A O 1
ATOM 2597 N N . GLN A 1 342 ? 27.650 25.590 -44.665 1.00 78.19 342 GLN A N 1
ATOM 2598 C CA . GLN A 1 342 ? 27.840 25.895 -46.086 1.00 78.19 342 GLN A CA 1
ATOM 2599 C C . GLN A 1 342 ? 29.210 26.526 -46.382 1.00 78.19 342 GLN A C 1
ATOM 2601 O O . GLN A 1 342 ? 29.797 26.258 -47.431 1.00 78.19 342 GLN A O 1
ATOM 2606 N N . GLN A 1 343 ? 29.736 27.351 -45.474 1.00 73.25 343 GLN A N 1
ATOM 2607 C CA . GLN A 1 343 ? 31.020 28.032 -45.653 1.00 73.25 343 GLN A CA 1
ATOM 2608 C C . GLN A 1 343 ? 32.235 27.127 -45.366 1.00 73.25 343 GLN A C 1
ATOM 2610 O O . GLN A 1 343 ? 33.285 27.311 -45.985 1.00 73.25 343 GLN A O 1
ATOM 2615 N N . HIS A 1 344 ? 32.106 26.158 -44.451 1.00 69.38 344 HIS A N 1
ATOM 2616 C CA . HIS A 1 344 ? 33.235 25.368 -43.931 1.00 69.38 344 HIS A CA 1
ATOM 2617 C C . HIS A 1 344 ? 33.228 23.886 -44.356 1.00 69.38 344 HIS A C 1
ATOM 2619 O O . HIS A 1 344 ? 34.225 23.181 -44.165 1.00 69.38 344 HIS A O 1
ATOM 2625 N N . PHE A 1 345 ? 32.150 23.393 -44.973 1.00 70.75 345 PHE A N 1
ATOM 2626 C CA . PHE A 1 345 ? 32.103 22.070 -45.601 1.00 70.75 345 PHE A CA 1
ATOM 2627 C C . PHE A 1 345 ? 32.465 22.178 -47.098 1.00 70.75 345 PHE A C 1
ATOM 2629 O O . PHE A 1 345 ? 31.625 22.521 -47.926 1.00 70.75 345 PHE A O 1
ATOM 2636 N N . GLY A 1 346 ? 33.737 21.929 -47.454 1.00 63.53 346 GLY A N 1
ATOM 2637 C CA . GLY A 1 346 ? 34.280 22.158 -48.806 1.00 63.53 346 GLY A CA 1
ATOM 2638 C C . GLY A 1 346 ? 35.222 21.059 -49.327 1.00 63.53 346 GLY A C 1
ATOM 2639 O O . GLY A 1 346 ? 35.339 19.989 -48.736 1.00 63.53 346 GLY A O 1
ATOM 2640 N N . LYS A 1 347 ? 35.908 21.313 -50.459 1.00 53.44 347 LYS A N 1
ATOM 2641 C CA . LYS A 1 347 ? 36.737 20.321 -51.196 1.00 53.44 347 LYS A CA 1
ATOM 2642 C C . LYS A 1 347 ? 37.846 19.650 -50.369 1.00 53.44 347 LYS A C 1
ATOM 2644 O O . LYS A 1 347 ? 38.213 18.530 -50.719 1.00 53.44 347 LYS A O 1
ATOM 2649 N N . ASP A 1 348 ? 38.323 20.309 -49.315 1.00 55.34 348 ASP A N 1
ATOM 2650 C CA . ASP A 1 348 ? 39.421 19.845 -48.456 1.00 55.34 348 ASP A CA 1
ATOM 2651 C C . ASP A 1 348 ? 38.940 19.234 -47.119 1.00 55.34 348 ASP A C 1
ATOM 2653 O O . ASP A 1 348 ? 39.757 18.757 -46.329 1.00 55.34 348 ASP A O 1
ATOM 2657 N N . SER A 1 349 ? 37.625 19.223 -46.859 1.00 63.16 349 SER A N 1
ATOM 2658 C CA . SER A 1 349 ? 37.021 18.617 -45.664 1.00 63.16 349 SER A CA 1
ATOM 2659 C C . SER A 1 349 ? 36.793 17.115 -45.872 1.00 63.16 349 SER A C 1
ATOM 2661 O O . SER A 1 349 ? 36.427 16.675 -46.964 1.00 63.16 349 SER A O 1
ATOM 2663 N N . ASP A 1 350 ? 36.972 16.310 -44.820 1.00 70.19 350 ASP A N 1
ATOM 2664 C CA . ASP A 1 350 ? 36.591 14.895 -44.862 1.00 70.19 350 ASP A CA 1
ATOM 2665 C C . ASP A 1 350 ? 35.059 14.784 -44.964 1.00 70.19 350 ASP A C 1
ATOM 2667 O O . ASP A 1 350 ? 34.323 15.071 -44.018 1.00 70.19 350 ASP A O 1
ATOM 2671 N N . ARG A 1 351 ? 34.579 14.398 -46.152 1.00 74.94 351 ARG A N 1
ATOM 2672 C CA . ARG A 1 351 ? 33.152 14.373 -46.522 1.00 74.94 351 ARG A CA 1
ATOM 2673 C C . ARG A 1 351 ? 32.329 13.394 -45.693 1.00 74.94 351 ARG A C 1
ATOM 2675 O O . ARG A 1 351 ? 31.113 13.538 -45.622 1.00 74.94 351 ARG A O 1
ATOM 2682 N N . ASN A 1 352 ? 32.993 12.424 -45.070 1.00 77.81 352 ASN A N 1
ATOM 2683 C CA . ASN A 1 352 ? 32.381 11.419 -44.210 1.00 77.81 352 ASN A CA 1
ATOM 2684 C C . ASN A 1 352 ? 32.948 11.487 -42.786 1.00 77.81 352 ASN A C 1
ATOM 2686 O O . ASN A 1 352 ? 32.886 10.493 -42.055 1.00 77.81 352 ASN A O 1
ATOM 2690 N N . ALA A 1 353 ? 33.478 12.655 -42.391 1.00 73.25 353 ALA A N 1
ATOM 2691 C CA . ALA A 1 353 ? 33.905 12.917 -41.026 1.00 73.25 353 ALA A CA 1
ATOM 2692 C C . ALA A 1 353 ? 32.793 12.532 -40.048 1.00 73.25 353 ALA A C 1
ATOM 2694 O O . ALA A 1 353 ? 31.609 12.801 -40.285 1.00 73.25 353 ALA A O 1
ATOM 2695 N N . ALA A 1 354 ? 33.184 11.887 -38.955 1.00 71.75 354 ALA A N 1
ATOM 2696 C CA . ALA A 1 354 ? 32.264 11.344 -37.977 1.00 71.75 354 ALA A CA 1
ATOM 2697 C C . ALA A 1 354 ? 32.642 11.778 -36.562 1.00 71.75 354 ALA A C 1
ATOM 2699 O O . ALA A 1 354 ? 33.809 12.023 -36.266 1.00 71.75 354 ALA A O 1
ATOM 2700 N N . ASN A 1 355 ? 31.639 11.872 -35.694 1.00 64.69 355 ASN A N 1
ATOM 2701 C CA . ASN A 1 355 ? 31.828 12.199 -34.287 1.00 64.69 355 ASN A CA 1
ATOM 2702 C C . ASN A 1 355 ? 32.320 10.984 -33.473 1.00 64.69 355 ASN A C 1
ATOM 2704 O O . ASN A 1 355 ? 32.448 9.869 -33.985 1.00 64.69 355 ASN A O 1
ATOM 2708 N N . MET A 1 356 ? 32.519 11.179 -32.166 1.00 57.03 356 MET A N 1
ATOM 2709 C CA . MET A 1 356 ? 32.942 10.132 -31.224 1.00 57.03 356 MET A CA 1
ATOM 2710 C C . MET A 1 356 ? 31.944 8.977 -31.029 1.00 57.03 356 MET A C 1
ATOM 2712 O O . MET A 1 356 ? 32.214 8.105 -30.211 1.00 57.03 356 MET A O 1
ATOM 2716 N N . PHE A 1 357 ? 30.808 8.958 -31.734 1.00 53.56 357 PHE A N 1
ATOM 2717 C CA . PHE A 1 357 ? 29.843 7.850 -31.817 1.00 53.56 357 PHE A CA 1
ATOM 2718 C C . PHE A 1 357 ? 29.845 7.201 -33.216 1.00 53.56 357 PHE A C 1
ATOM 2720 O O . PHE A 1 357 ? 28.977 6.395 -33.552 1.00 53.56 357 PHE A O 1
ATOM 2727 N N . GLY A 1 358 ? 30.816 7.576 -34.059 1.00 65.88 358 GLY A N 1
ATOM 2728 C CA . GLY A 1 358 ? 30.949 7.205 -35.469 1.00 65.88 358 GLY A CA 1
ATOM 2729 C C . GLY A 1 358 ? 29.807 7.684 -36.357 1.00 65.88 358 GLY A C 1
ATOM 2730 O O . GLY A 1 358 ? 29.710 7.231 -37.494 1.00 65.88 358 GLY A O 1
ATOM 2731 N N . ARG A 1 359 ? 28.965 8.603 -35.877 1.00 78.12 359 ARG A N 1
ATOM 2732 C CA . ARG A 1 359 ? 27.922 9.229 -36.689 1.00 78.12 359 ARG A CA 1
ATOM 2733 C C . ARG A 1 359 ? 28.584 10.230 -37.620 1.00 78.12 359 ARG A C 1
ATOM 2735 O O . ARG A 1 359 ? 29.247 11.152 -37.149 1.00 78.12 359 ARG A O 1
ATOM 2742 N N . SER A 1 360 ? 28.433 10.029 -38.926 1.00 87.19 360 SER A N 1
ATOM 2743 C CA . SER A 1 360 ? 28.880 11.006 -39.918 1.00 87.19 360 SER A CA 1
ATOM 2744 C C . SER A 1 360 ? 28.128 12.329 -39.740 1.00 87.19 360 SER A C 1
ATOM 2746 O O . SER A 1 360 ? 27.028 12.348 -39.184 1.00 87.19 360 SER A O 1
ATOM 2748 N N . LEU A 1 361 ? 28.676 13.428 -40.265 1.00 85.25 361 LEU A N 1
ATOM 2749 C CA . LEU A 1 361 ? 27.967 14.716 -40.347 1.00 85.25 361 LEU A CA 1
ATOM 2750 C C . LEU A 1 361 ? 26.555 14.550 -40.947 1.00 85.25 361 LEU A C 1
ATOM 2752 O O . LEU A 1 361 ? 25.602 15.179 -40.491 1.00 85.25 361 LEU A O 1
ATOM 2756 N N . LEU A 1 362 ? 26.410 13.636 -41.917 1.00 90.00 362 LEU A N 1
ATOM 2757 C CA . LEU A 1 362 ? 25.134 13.301 -42.545 1.00 90.00 362 LEU A CA 1
ATOM 2758 C C . LEU A 1 362 ? 24.181 12.548 -41.604 1.00 90.00 362 LEU A C 1
ATOM 2760 O O . LEU A 1 362 ? 22.986 12.835 -41.610 1.00 90.00 362 LEU A O 1
ATOM 2764 N N . ILE A 1 363 ? 24.686 11.621 -40.783 1.00 89.38 363 ILE A N 1
ATOM 2765 C CA . ILE A 1 363 ? 23.884 10.930 -39.760 1.00 89.38 363 ILE A CA 1
ATOM 2766 C C . ILE A 1 363 ? 23.422 11.917 -38.686 1.00 89.38 363 ILE A C 1
ATOM 2768 O O . ILE A 1 363 ? 22.246 11.896 -38.338 1.00 89.38 363 ILE A O 1
ATOM 2772 N N . CYS A 1 364 ? 24.295 12.812 -38.210 1.00 86.12 364 CYS A N 1
ATOM 2773 C CA . CYS A 1 364 ? 23.907 13.845 -37.245 1.00 86.12 364 CYS A CA 1
ATOM 2774 C C . CYS A 1 364 ? 22.800 14.746 -37.814 1.00 86.12 364 CYS A C 1
ATOM 2776 O O . CYS A 1 364 ? 21.776 14.957 -37.168 1.00 86.12 364 CYS A O 1
ATOM 2778 N N . ALA A 1 365 ? 22.948 15.209 -39.060 1.00 88.25 365 ALA A N 1
ATOM 2779 C CA . ALA A 1 365 ? 21.926 16.020 -39.721 1.00 88.25 365 ALA A CA 1
ATOM 2780 C C . ALA A 1 365 ? 20.601 15.255 -39.932 1.00 88.25 365 ALA A C 1
ATOM 2782 O O . ALA A 1 365 ? 19.524 15.832 -39.769 1.00 88.25 365 ALA A O 1
ATOM 2783 N N . ALA A 1 366 ? 20.665 13.955 -40.250 1.00 89.25 366 ALA A N 1
ATOM 2784 C CA . ALA A 1 366 ? 19.494 13.088 -40.399 1.00 89.25 366 ALA A CA 1
ATOM 2785 C C . ALA A 1 366 ? 18.768 12.822 -39.069 1.00 89.25 366 ALA A C 1
ATOM 2787 O O . ALA A 1 366 ? 17.538 12.778 -39.031 1.00 89.25 366 ALA A O 1
ATOM 2788 N N . GLU A 1 367 ? 19.524 12.653 -37.984 1.00 85.44 367 GLU A N 1
ATOM 2789 C CA . GLU A 1 367 ? 19.007 12.429 -36.633 1.00 85.44 367 GLU A CA 1
ATOM 2790 C C . GLU A 1 367 ? 18.319 13.674 -36.068 1.00 85.44 367 GLU A C 1
ATOM 2792 O O . GLU A 1 367 ? 17.296 13.556 -35.401 1.00 85.44 367 GLU A O 1
ATOM 2797 N N . ILE A 1 368 ? 18.833 14.867 -36.366 1.00 84.56 368 ILE A N 1
ATOM 2798 C CA . ILE A 1 368 ? 18.188 16.122 -35.953 1.00 84.56 368 ILE A CA 1
ATOM 2799 C C . ILE A 1 368 ? 17.009 16.456 -36.878 1.00 84.56 368 ILE A C 1
ATOM 2801 O O . ILE A 1 368 ? 16.018 17.038 -36.446 1.00 84.56 368 ILE A O 1
ATOM 2805 N N . GLY A 1 369 ? 17.086 16.056 -38.151 1.00 86.38 369 GLY A N 1
ATOM 2806 C CA . GLY A 1 369 ? 16.016 16.253 -39.127 1.00 86.38 369 GLY A CA 1
ATOM 2807 C C . GLY A 1 369 ? 16.166 17.502 -40.002 1.00 86.38 369 GLY A C 1
ATOM 2808 O O . GLY A 1 369 ? 15.176 17.948 -40.581 1.00 86.38 369 GLY A O 1
ATOM 2809 N N . ILE A 1 370 ? 17.370 18.080 -40.115 1.00 85.06 370 ILE A N 1
ATOM 2810 C CA . ILE A 1 370 ? 17.592 19.352 -40.827 1.00 85.06 370 ILE A CA 1
ATOM 2811 C C . ILE A 1 370 ? 17.777 19.107 -42.329 1.00 85.06 370 ILE A C 1
ATOM 2813 O O . ILE A 1 370 ? 18.872 18.804 -42.807 1.00 85.06 370 ILE A O 1
ATOM 2817 N N . LEU A 1 371 ? 16.688 19.268 -43.085 1.00 89.88 371 LEU A N 1
ATOM 2818 C CA . LEU A 1 371 ? 16.613 18.969 -44.519 1.00 89.88 371 LEU A CA 1
ATOM 2819 C C . LEU A 1 371 ? 17.666 19.710 -45.361 1.00 89.88 371 LEU A C 1
ATOM 2821 O O . LEU A 1 371 ? 18.296 19.106 -46.230 1.00 89.88 371 LEU A O 1
ATOM 2825 N N . ASP A 1 372 ? 17.852 21.008 -45.116 1.00 88.56 372 ASP A N 1
ATOM 2826 C CA . ASP A 1 372 ? 18.737 21.851 -45.927 1.00 88.56 372 ASP A CA 1
ATOM 2827 C C . ASP A 1 372 ? 20.210 21.481 -45.728 1.00 88.56 372 ASP A C 1
ATOM 2829 O O . ASP A 1 372 ? 20.951 21.350 -46.702 1.00 88.56 372 ASP A O 1
ATOM 2833 N N . ILE A 1 373 ? 20.610 21.186 -44.487 1.00 87.94 373 ILE A N 1
ATOM 2834 C CA . ILE A 1 373 ? 21.950 20.676 -44.176 1.00 87.94 373 ILE A CA 1
ATOM 2835 C C . ILE A 1 373 ? 22.160 19.306 -44.829 1.00 87.94 373 ILE A C 1
ATOM 2837 O O . ILE A 1 373 ? 23.185 19.093 -45.473 1.00 87.94 373 ILE A O 1
ATOM 2841 N N . VAL A 1 374 ? 21.184 18.391 -44.746 1.00 91.69 374 VAL A N 1
ATOM 2842 C CA . VAL A 1 374 ? 21.272 17.083 -45.421 1.00 91.69 374 VAL A CA 1
ATOM 2843 C C . VAL A 1 374 ? 21.476 17.252 -46.931 1.00 91.69 374 VAL A C 1
ATOM 2845 O O . VAL A 1 374 ? 22.328 16.577 -47.509 1.00 91.69 374 VAL A O 1
ATOM 2848 N N . ARG A 1 375 ? 20.750 18.172 -47.579 1.00 90.38 375 ARG A N 1
ATOM 2849 C CA . ARG A 1 375 ? 20.926 18.460 -49.013 1.00 90.38 375 ARG A CA 1
ATOM 2850 C C . ARG A 1 375 ? 22.324 18.978 -49.322 1.00 90.38 375 ARG A C 1
ATOM 2852 O O . ARG A 1 375 ? 22.964 18.436 -50.218 1.00 90.38 375 ARG A O 1
ATOM 2859 N N . ILE A 1 376 ? 22.815 19.956 -48.557 1.00 87.50 376 ILE A N 1
ATOM 2860 C CA . ILE A 1 376 ? 24.167 20.507 -48.727 1.00 87.50 376 ILE A CA 1
ATOM 2861 C C . ILE A 1 376 ? 25.216 19.402 -48.608 1.00 87.50 376 ILE A C 1
ATOM 2863 O O . ILE A 1 376 ? 26.081 19.297 -49.477 1.00 87.50 376 ILE A O 1
ATOM 2867 N N . LEU A 1 377 ? 25.127 18.559 -47.577 1.00 87.56 377 LEU A N 1
ATOM 2868 C CA . LEU A 1 377 ? 26.090 17.485 -47.342 1.00 87.56 377 LEU A CA 1
ATOM 2869 C C . LEU A 1 377 ? 26.094 16.462 -48.493 1.00 87.56 377 LEU A C 1
ATOM 2871 O O . LEU A 1 377 ? 27.165 16.124 -48.998 1.00 87.56 377 LEU A O 1
ATOM 2875 N N . ILE A 1 378 ? 24.921 16.012 -48.960 1.00 89.88 378 ILE A N 1
ATOM 2876 C CA . ILE A 1 378 ? 24.826 15.058 -50.083 1.00 89.88 378 ILE A CA 1
ATOM 2877 C C . ILE A 1 378 ? 25.311 15.694 -51.392 1.00 89.88 378 ILE A C 1
ATOM 2879 O O . ILE A 1 378 ? 26.050 15.056 -52.141 1.00 89.88 378 ILE A O 1
ATOM 2883 N N . ASP A 1 379 ? 24.932 16.942 -51.681 1.00 87.50 379 ASP A N 1
ATOM 2884 C CA . ASP A 1 379 ? 25.325 17.634 -52.917 1.00 87.50 379 ASP A CA 1
ATOM 2885 C C . ASP A 1 379 ? 26.848 17.890 -52.972 1.00 87.50 379 ASP A C 1
ATOM 2887 O O . ASP A 1 379 ? 27.436 17.923 -54.054 1.00 87.50 379 ASP A O 1
ATOM 2891 N N . HIS A 1 380 ? 27.510 17.972 -51.811 1.00 84.88 380 HIS A N 1
ATOM 2892 C CA . HIS A 1 380 ? 28.974 18.023 -51.678 1.00 84.88 380 HIS A CA 1
ATOM 2893 C C . HIS A 1 380 ? 29.638 16.635 -51.578 1.00 84.88 380 HIS A C 1
ATOM 2895 O O . HIS A 1 380 ? 30.849 16.530 -51.360 1.00 84.88 380 HIS A O 1
ATOM 2901 N N . GLY A 1 381 ? 28.881 15.561 -51.814 1.00 84.62 381 GLY A N 1
ATOM 2902 C CA . GLY A 1 381 ? 29.391 14.201 -51.959 1.00 84.62 381 GLY A CA 1
ATOM 2903 C C . GLY A 1 381 ? 29.587 13.435 -50.652 1.00 84.62 381 GLY A C 1
ATOM 2904 O O . GLY A 1 381 ? 30.456 12.562 -50.619 1.00 84.62 381 GLY A O 1
ATOM 2905 N N . ALA A 1 382 ? 28.831 13.753 -49.594 1.00 89.19 382 ALA A N 1
ATOM 2906 C CA . ALA A 1 382 ? 28.704 12.872 -48.433 1.00 89.19 382 ALA A CA 1
ATOM 2907 C C . ALA A 1 382 ? 28.036 11.547 -48.840 1.00 89.19 382 ALA A C 1
ATOM 2909 O O . ALA A 1 382 ? 27.080 11.531 -49.621 1.00 89.19 382 ALA A O 1
ATOM 2910 N N . ASP A 1 383 ? 28.537 10.433 -48.313 1.00 89.75 383 ASP A N 1
ATOM 2911 C CA . ASP A 1 383 ? 28.009 9.105 -48.615 1.00 89.75 383 ASP A CA 1
ATOM 2912 C C . ASP A 1 383 ? 26.680 8.865 -47.873 1.00 89.75 383 ASP A C 1
ATOM 2914 O O . ASP A 1 383 ? 26.607 8.887 -46.645 1.00 89.75 383 ASP A O 1
ATOM 2918 N N . VAL A 1 384 ? 25.607 8.612 -48.626 1.00 93.50 384 VAL A N 1
ATOM 2919 C CA . VAL A 1 384 ? 24.260 8.361 -48.081 1.00 93.50 384 VAL A CA 1
ATOM 2920 C C . VAL A 1 384 ? 24.142 7.029 -47.337 1.00 93.50 384 VAL A C 1
ATOM 2922 O O . VAL A 1 384 ? 23.182 6.831 -46.592 1.00 93.50 384 VAL A O 1
ATOM 2925 N N . ASN A 1 385 ? 25.118 6.134 -47.507 1.00 94.25 385 ASN A N 1
ATOM 2926 C CA . ASN A 1 385 ? 25.176 4.817 -46.879 1.00 94.25 385 ASN A CA 1
ATOM 2927 C C . ASN A 1 385 ? 26.212 4.738 -45.751 1.00 94.25 385 ASN A C 1
ATOM 2929 O O . ASN A 1 385 ? 26.558 3.635 -45.320 1.00 94.25 385 ASN A O 1
ATOM 2933 N N . THR A 1 386 ? 26.689 5.882 -45.231 1.00 92.00 386 THR A N 1
ATOM 2934 C CA . THR A 1 386 ? 27.549 5.875 -44.039 1.00 92.00 386 THR A CA 1
ATOM 2935 C C . THR A 1 386 ? 26.890 5.091 -42.914 1.00 92.00 386 THR A C 1
ATOM 2937 O O . THR A 1 386 ? 25.673 5.128 -42.748 1.00 92.00 386 THR A O 1
ATOM 2940 N N . ARG A 1 387 ? 27.699 4.413 -42.112 1.00 90.06 387 ARG A N 1
ATOM 2941 C CA . ARG A 1 387 ? 27.232 3.632 -40.973 1.00 90.06 387 ARG A CA 1
ATOM 2942 C C . ARG A 1 387 ? 27.776 4.235 -39.693 1.00 90.06 387 ARG A C 1
ATOM 2944 O O . ARG A 1 387 ? 28.983 4.466 -39.598 1.00 90.06 387 ARG A O 1
ATOM 2951 N N . ASP A 1 388 ? 26.890 4.486 -38.731 1.00 82.25 388 ASP A N 1
ATOM 2952 C CA . ASP A 1 388 ? 27.334 4.759 -37.369 1.00 82.25 388 ASP A CA 1
ATOM 2953 C C . ASP A 1 388 ? 27.913 3.493 -36.737 1.00 82.25 388 ASP A C 1
ATOM 2955 O O . ASP A 1 388 ? 27.991 2.428 -37.356 1.00 82.25 388 ASP A O 1
ATOM 2959 N N . ARG A 1 389 ? 28.357 3.600 -35.489 1.00 79.94 389 ARG A N 1
ATOM 2960 C CA . ARG A 1 389 ? 28.941 2.453 -34.804 1.00 79.94 389 ARG A CA 1
ATOM 2961 C C . ARG A 1 389 ? 27.946 1.310 -34.691 1.00 79.94 389 ARG A C 1
ATOM 2963 O O . ARG A 1 389 ? 28.297 0.184 -34.977 1.00 79.94 389 ARG A O 1
ATOM 2970 N N . HIS A 1 390 ? 26.663 1.553 -34.508 1.00 83.25 390 HIS A N 1
ATOM 2971 C CA . HIS A 1 390 ? 25.697 0.460 -34.484 1.00 83.25 390 HIS A CA 1
ATOM 2972 C C . HIS A 1 390 ? 25.351 -0.097 -35.876 1.00 83.25 390 HIS A C 1
ATOM 2974 O O . HIS A 1 390 ? 24.367 -0.807 -36.013 1.00 83.25 390 HIS A O 1
ATOM 2980 N N . SER A 1 391 ? 26.132 0.219 -36.912 1.00 89.12 391 SER A N 1
ATOM 2981 C CA . SER A 1 391 ? 25.835 -0.045 -38.321 1.00 89.12 391 SER A CA 1
ATOM 2982 C C . SER A 1 391 ? 24.562 0.637 -38.837 1.00 89.12 391 SER A C 1
ATOM 2984 O O . SER A 1 391 ? 24.084 0.287 -39.915 1.00 89.12 391 SER A O 1
ATOM 2986 N N . ARG A 1 392 ? 24.021 1.636 -38.124 1.00 91.31 392 ARG A N 1
ATOM 2987 C CA . ARG A 1 392 ? 22.806 2.343 -38.550 1.00 91.31 392 ARG A CA 1
ATOM 2988 C C . ARG A 1 392 ? 23.133 3.343 -39.652 1.00 91.31 392 ARG A C 1
ATOM 2990 O O . ARG A 1 392 ? 24.102 4.099 -39.551 1.00 91.31 392 ARG A O 1
ATOM 2997 N N . THR A 1 393 ? 22.304 3.367 -40.690 1.00 94.50 393 THR A N 1
ATOM 2998 C CA . THR A 1 393 ? 22.429 4.286 -41.831 1.00 94.50 393 THR A CA 1
ATOM 2999 C C . THR A 1 393 ? 21.640 5.583 -41.609 1.00 94.50 393 THR A C 1
ATOM 3001 O O . THR A 1 393 ? 20.707 5.598 -40.798 1.00 94.50 393 THR A O 1
ATOM 3004 N N . PRO A 1 394 ? 21.936 6.675 -42.348 1.00 94.56 394 PRO A N 1
ATOM 3005 C CA . PRO A 1 394 ? 21.096 7.875 -42.365 1.00 94.56 394 PRO A CA 1
ATOM 3006 C C . PRO A 1 394 ? 19.614 7.570 -42.630 1.00 94.56 394 PRO A C 1
ATOM 3008 O O . PRO A 1 394 ? 18.739 8.170 -42.007 1.00 94.56 394 PRO A O 1
ATOM 3011 N N . LEU A 1 395 ? 19.326 6.592 -43.500 1.00 95.94 395 LEU A N 1
ATOM 3012 C CA . LEU A 1 395 ? 17.965 6.149 -43.814 1.00 95.94 395 LEU A CA 1
ATOM 3013 C C . LEU A 1 395 ? 17.249 5.528 -42.602 1.00 95.94 395 LEU A C 1
ATOM 3015 O O . LEU A 1 395 ? 16.064 5.799 -42.384 1.00 95.94 395 LEU A O 1
ATOM 3019 N N . LEU A 1 396 ? 17.963 4.743 -41.790 1.00 94.38 396 LEU A N 1
ATOM 3020 C CA . LEU A 1 396 ? 17.413 4.129 -40.581 1.00 94.38 396 LEU A CA 1
ATOM 3021 C C . LEU A 1 396 ? 17.089 5.194 -39.524 1.00 94.38 396 LEU A C 1
ATOM 3023 O O . LEU A 1 396 ? 15.999 5.174 -38.950 1.00 94.38 396 LEU A O 1
ATOM 3027 N N . HIS A 1 397 ? 17.974 6.179 -39.328 1.00 92.69 397 HIS A N 1
ATOM 3028 C CA . HIS A 1 397 ? 17.723 7.327 -38.442 1.00 92.69 397 HIS A CA 1
ATOM 3029 C C . HIS A 1 397 ? 16.538 8.181 -38.918 1.00 92.69 397 HIS A C 1
ATOM 3031 O O . HIS A 1 397 ? 15.657 8.506 -38.122 1.00 92.69 397 HIS A O 1
ATOM 3037 N N . ALA A 1 398 ? 16.440 8.460 -40.223 1.00 93.88 398 ALA A N 1
ATOM 3038 C CA . ALA A 1 398 ? 15.293 9.166 -40.799 1.00 93.88 398 ALA A CA 1
ATOM 3039 C C . ALA A 1 398 ? 13.970 8.403 -40.593 1.00 93.88 398 ALA A C 1
ATOM 3041 O O . ALA A 1 398 ? 12.955 9.004 -40.233 1.00 93.88 398 ALA A O 1
ATOM 3042 N N . SER A 1 399 ? 13.990 7.075 -40.757 1.00 93.38 399 SER A N 1
ATOM 3043 C CA . SER A 1 399 ? 12.824 6.206 -40.544 1.00 93.38 399 SER A CA 1
ATOM 3044 C C . SER A 1 399 ? 12.412 6.148 -39.069 1.00 93.38 399 SER A C 1
ATOM 3046 O O . SER A 1 399 ? 11.221 6.224 -38.761 1.00 93.38 399 SER A O 1
ATOM 3048 N N . LYS A 1 400 ? 13.388 6.095 -38.148 1.00 90.75 400 LYS A N 1
ATOM 3049 C CA . LYS A 1 400 ? 13.174 6.159 -36.692 1.00 90.75 400 LYS A CA 1
ATOM 3050 C C . LYS A 1 400 ? 12.487 7.455 -36.269 1.00 90.75 400 LYS A C 1
ATOM 3052 O O . LYS A 1 400 ? 11.547 7.417 -35.479 1.00 90.75 400 LYS A O 1
ATOM 3057 N N . ASN A 1 401 ? 12.913 8.577 -36.840 1.00 88.69 401 ASN A N 1
ATOM 3058 C CA . ASN A 1 401 ? 12.358 9.900 -36.554 1.00 88.69 401 ASN A CA 1
ATOM 3059 C C . ASN A 1 401 ? 11.083 10.218 -37.342 1.00 88.69 401 ASN A C 1
ATOM 3061 O O . ASN A 1 401 ? 10.572 11.332 -37.252 1.00 88.69 401 ASN A O 1
ATOM 3065 N N . ARG A 1 402 ? 10.549 9.254 -38.106 1.00 92.00 402 ARG A N 1
ATOM 3066 C CA . ARG A 1 402 ? 9.330 9.416 -38.913 1.00 92.00 402 ARG A CA 1
ATOM 3067 C C . ARG A 1 402 ? 9.439 10.542 -39.956 1.00 92.00 402 ARG A C 1
ATOM 3069 O O . ARG A 1 402 ? 8.430 11.112 -40.363 1.00 92.00 402 ARG A O 1
ATOM 3076 N N . ASN A 1 403 ? 10.655 10.874 -40.396 1.00 91.62 403 ASN A N 1
ATOM 3077 C CA . ASN A 1 403 ? 10.896 12.000 -41.294 1.00 91.62 403 ASN A CA 1
ATOM 3078 C C . ASN A 1 403 ? 10.781 11.561 -42.763 1.00 91.62 403 ASN A C 1
ATOM 3080 O O . ASN A 1 403 ? 11.754 11.132 -43.389 1.00 91.62 403 ASN A O 1
ATOM 3084 N N . TRP A 1 404 ? 9.564 11.675 -43.299 1.00 93.94 404 TRP A N 1
ATOM 3085 C CA . TRP A 1 404 ? 9.206 11.311 -44.673 1.00 93.94 404 TRP A CA 1
ATOM 3086 C C . TRP A 1 404 ? 10.110 11.945 -45.739 1.00 93.94 404 TRP A C 1
ATOM 3088 O O . TRP A 1 404 ? 10.571 11.256 -46.654 1.00 93.94 404 TRP A O 1
ATOM 3098 N N . ASP A 1 405 ? 10.396 13.243 -45.624 1.00 93.81 405 ASP A N 1
ATOM 3099 C CA . ASP A 1 405 ? 11.169 13.962 -46.637 1.00 93.81 405 ASP A CA 1
ATOM 3100 C C . ASP A 1 405 ? 12.625 13.492 -46.680 1.00 93.81 405 ASP A C 1
ATOM 3102 O O . ASP A 1 405 ? 13.183 13.302 -47.764 1.00 93.81 405 ASP A O 1
ATOM 3106 N N . LEU A 1 406 ? 13.223 13.219 -45.517 1.00 94.88 406 LEU A N 1
ATOM 3107 C CA . LEU A 1 406 ? 14.565 12.646 -45.440 1.00 94.88 406 LEU A CA 1
ATOM 3108 C C . LEU A 1 406 ? 14.618 11.217 -45.981 1.00 94.88 406 LEU A C 1
ATOM 3110 O O . LEU A 1 406 ? 15.521 10.907 -46.757 1.00 94.88 406 LEU A O 1
ATOM 3114 N N . VAL A 1 407 ? 13.638 10.369 -45.647 1.00 95.94 407 VAL A N 1
ATOM 3115 C CA . VAL A 1 407 ? 13.531 9.013 -46.216 1.00 95.94 407 VAL A CA 1
ATOM 3116 C C . VAL A 1 407 ? 13.494 9.080 -47.744 1.00 95.94 407 VAL A C 1
ATOM 3118 O O . VAL A 1 407 ? 14.257 8.384 -48.418 1.00 95.94 407 VAL A O 1
ATOM 3121 N N . ARG A 1 408 ? 12.667 9.964 -48.316 1.00 95.12 408 ARG A N 1
ATOM 3122 C CA . ARG A 1 408 ? 12.597 10.152 -49.770 1.00 95.12 408 ARG A CA 1
ATOM 3123 C C . ARG A 1 408 ? 13.918 10.611 -50.365 1.00 95.12 408 ARG A C 1
ATOM 3125 O O . ARG A 1 408 ? 14.332 10.054 -51.384 1.00 95.12 408 ARG A O 1
ATOM 3132 N N . ILE A 1 409 ? 14.565 11.605 -49.755 1.00 94.56 409 ILE A N 1
ATOM 3133 C CA . ILE A 1 409 ? 15.854 12.124 -50.224 1.00 94.56 409 ILE A CA 1
ATOM 3134 C C . ILE A 1 409 ? 16.894 11.006 -50.214 1.00 94.56 409 ILE A C 1
ATOM 3136 O O . ILE A 1 409 ? 17.467 10.734 -51.267 1.00 94.56 409 ILE A O 1
ATOM 3140 N N . PHE A 1 410 ? 17.086 10.307 -49.094 1.00 95.50 410 PHE A N 1
ATOM 3141 C CA . PHE A 1 410 ? 18.095 9.254 -48.987 1.00 95.50 410 PHE A CA 1
ATOM 3142 C C . PHE A 1 410 ? 17.869 8.128 -50.000 1.00 95.50 410 PHE A C 1
ATOM 3144 O O . PHE A 1 410 ? 18.783 7.808 -50.759 1.00 95.50 410 PHE A O 1
ATOM 3151 N N . VAL A 1 411 ? 16.647 7.595 -50.110 1.00 95.44 411 VAL A N 1
ATOM 3152 C CA . VAL A 1 411 ? 16.341 6.531 -51.085 1.00 95.44 411 VAL A CA 1
ATOM 3153 C C . VAL A 1 411 ? 16.526 7.020 -52.526 1.00 95.44 411 VAL A C 1
ATOM 3155 O O . VAL A 1 411 ? 17.115 6.320 -53.346 1.00 95.44 411 VAL A O 1
ATOM 3158 N N . SER A 1 412 ? 16.099 8.248 -52.851 1.00 93.12 412 SER A N 1
ATOM 3159 C CA . SER A 1 412 ? 16.281 8.817 -54.199 1.00 93.12 412 SER A CA 1
ATOM 3160 C C . SER A 1 412 ? 17.748 9.053 -54.576 1.00 93.12 412 SER A C 1
ATOM 3162 O O . SER A 1 412 ? 18.075 9.122 -55.760 1.00 93.12 412 SER A O 1
ATOM 3164 N N . ARG A 1 413 ? 18.629 9.172 -53.576 1.00 93.50 413 ARG A N 1
ATOM 3165 C CA . ARG A 1 413 ? 20.073 9.383 -53.727 1.00 93.50 413 ARG A CA 1
ATOM 3166 C C . ARG A 1 413 ? 20.879 8.085 -53.568 1.00 93.50 413 ARG A C 1
ATOM 3168 O O . ARG A 1 413 ? 22.100 8.152 -53.488 1.00 93.50 413 ARG A O 1
ATOM 3175 N N . GLY A 1 414 ? 20.219 6.923 -53.579 1.00 91.88 414 GLY A N 1
ATOM 3176 C CA . GLY A 1 414 ? 20.873 5.612 -53.603 1.00 91.88 414 GLY A CA 1
ATOM 3177 C C . GLY A 1 414 ? 21.158 5.000 -52.229 1.00 91.88 414 GLY A C 1
ATOM 3178 O O . GLY A 1 414 ? 22.078 4.191 -52.116 1.00 91.88 414 GLY A O 1
ATOM 3179 N N . ALA A 1 415 ? 20.409 5.376 -51.187 1.00 95.81 415 ALA A N 1
ATOM 3180 C CA . ALA A 1 415 ? 20.478 4.674 -49.909 1.00 95.81 415 ALA A CA 1
ATOM 3181 C C . ALA A 1 415 ? 19.983 3.224 -50.047 1.00 95.81 415 ALA A C 1
ATOM 3183 O O . ALA A 1 415 ? 18.940 2.974 -50.655 1.00 95.81 415 ALA A O 1
ATOM 3184 N N . ASP A 1 416 ? 20.717 2.281 -49.463 1.00 94.62 416 ASP A N 1
ATOM 3185 C CA . ASP A 1 416 ? 20.345 0.871 -49.411 1.00 94.62 416 ASP A CA 1
ATOM 3186 C C . ASP A 1 416 ? 19.169 0.671 -48.441 1.00 94.62 416 ASP A C 1
ATOM 3188 O O . ASP A 1 416 ? 19.297 0.815 -47.222 1.00 94.62 416 ASP A O 1
ATOM 3192 N N . VAL A 1 417 ? 18.002 0.348 -49.004 1.00 95.38 417 VAL A N 1
ATOM 3193 C CA . VAL A 1 417 ? 16.744 0.156 -48.265 1.00 95.38 417 VAL A CA 1
ATOM 3194 C C . VAL A 1 417 ? 16.767 -1.062 -47.337 1.00 95.38 417 VAL A C 1
ATOM 3196 O O . VAL A 1 417 ? 16.021 -1.079 -46.357 1.00 95.38 417 VAL A O 1
ATOM 3199 N N . ASN A 1 418 ? 17.641 -2.037 -47.609 1.00 95.75 418 ASN A N 1
ATOM 3200 C CA . ASN A 1 418 ? 17.792 -3.274 -46.839 1.00 95.75 418 ASN A CA 1
ATOM 3201 C C . ASN A 1 418 ? 19.050 -3.270 -45.960 1.00 95.75 418 ASN A C 1
ATOM 3203 O O . ASN A 1 418 ? 19.401 -4.295 -45.375 1.00 95.75 418 ASN A O 1
ATOM 3207 N N . ALA A 1 419 ? 19.728 -2.126 -45.831 1.00 94.25 419 ALA A N 1
ATOM 3208 C CA . ALA A 1 419 ? 20.861 -2.002 -44.930 1.00 94.25 419 ALA A CA 1
ATOM 3209 C C . ALA A 1 419 ? 20.414 -2.227 -43.479 1.00 94.25 419 ALA A C 1
ATOM 3211 O O . ALA A 1 419 ? 19.736 -1.385 -42.885 1.00 94.25 419 ALA A O 1
ATOM 3212 N N . ALA A 1 420 ? 20.834 -3.361 -42.924 1.00 93.88 420 ALA A N 1
ATOM 3213 C CA . ALA A 1 420 ? 20.604 -3.712 -41.534 1.00 93.88 420 ALA A CA 1
ATOM 3214 C C . ALA A 1 420 ? 21.678 -3.119 -40.613 1.00 93.88 420 ALA A C 1
ATOM 3216 O O . ALA A 1 420 ? 22.860 -3.041 -40.986 1.00 93.88 420 ALA A O 1
ATOM 3217 N N . ASP A 1 421 ? 21.249 -2.724 -39.415 1.00 92.62 421 ASP A N 1
ATOM 3218 C CA . ASP A 1 421 ? 22.134 -2.371 -38.310 1.00 92.62 421 ASP A CA 1
ATOM 3219 C C . ASP A 1 421 ? 22.716 -3.626 -37.626 1.00 92.62 421 ASP A C 1
ATOM 3221 O O . ASP A 1 421 ? 22.548 -4.749 -38.109 1.00 92.62 421 ASP A O 1
ATOM 3225 N N . ASN A 1 422 ? 23.457 -3.456 -36.529 1.00 91.12 422 ASN A N 1
ATOM 3226 C CA . ASN A 1 422 ? 24.069 -4.587 -35.832 1.00 91.12 422 ASN A CA 1
ATOM 3227 C C . ASN A 1 422 ? 23.041 -5.585 -35.313 1.00 91.12 422 ASN A C 1
ATOM 3229 O O . ASN A 1 422 ? 23.335 -6.774 -35.316 1.00 91.12 422 ASN A O 1
ATOM 3233 N N . ASP A 1 423 ? 21.866 -5.115 -34.900 1.00 90.44 423 ASP A N 1
ATOM 3234 C CA . ASP A 1 423 ? 20.791 -5.945 -34.364 1.00 90.44 423 ASP A CA 1
ATOM 3235 C C . ASP A 1 423 ? 19.964 -6.585 -35.489 1.00 90.44 423 ASP A C 1
ATOM 3237 O O . ASP A 1 423 ? 19.007 -7.302 -35.216 1.00 90.44 423 ASP A O 1
ATOM 3241 N N . GLY A 1 424 ? 20.335 -6.368 -36.755 1.00 93.12 424 GLY A N 1
ATOM 3242 C CA . GLY A 1 424 ? 19.595 -6.853 -37.915 1.00 93.12 424 GLY A CA 1
ATOM 3243 C C . GLY A 1 424 ? 18.388 -5.979 -38.275 1.00 93.12 424 GLY A C 1
ATOM 3244 O O . GLY A 1 424 ? 17.600 -6.362 -39.138 1.00 93.12 424 GLY A O 1
ATOM 3245 N N . LEU A 1 425 ? 18.220 -4.808 -37.648 1.00 95.62 425 LEU A N 1
ATOM 3246 C CA . LEU A 1 425 ? 17.093 -3.922 -37.925 1.00 95.62 425 LEU A CA 1
ATOM 3247 C C . LEU A 1 425 ? 17.277 -3.195 -39.255 1.00 95.62 425 LEU A C 1
ATOM 3249 O O . LEU A 1 425 ? 18.269 -2.498 -39.466 1.00 95.62 425 LEU A O 1
ATOM 3253 N N . ILE A 1 426 ? 16.264 -3.285 -40.117 1.00 96.50 426 ILE A N 1
ATOM 3254 C CA . ILE A 1 426 ? 16.160 -2.490 -41.347 1.00 96.50 426 ILE A CA 1
ATOM 3255 C C . ILE A 1 426 ? 15.170 -1.332 -41.186 1.00 96.50 426 ILE A C 1
ATOM 3257 O O . ILE A 1 426 ? 14.274 -1.350 -40.337 1.00 96.50 426 ILE A O 1
ATOM 3261 N N . SER A 1 427 ? 15.278 -0.334 -42.065 1.00 95.88 427 SER A N 1
ATOM 3262 C CA . SER A 1 427 ? 14.412 0.857 -42.057 1.00 95.88 427 SER A CA 1
ATOM 3263 C C . SER A 1 427 ? 12.915 0.517 -42.113 1.00 95.88 427 SER A C 1
ATOM 3265 O O . SER A 1 427 ? 12.109 1.187 -41.465 1.00 95.88 427 SER A O 1
ATOM 3267 N N . LEU A 1 428 ? 12.545 -0.563 -42.816 1.00 97.56 428 LEU A N 1
ATOM 3268 C CA . LEU A 1 428 ? 11.168 -1.059 -42.891 1.00 97.56 428 LEU A CA 1
ATOM 3269 C C . LEU A 1 428 ? 10.627 -1.514 -41.525 1.00 97.56 428 LEU A C 1
ATOM 3271 O O . LEU A 1 428 ? 9.504 -1.162 -41.174 1.00 97.56 428 LEU A O 1
ATOM 3275 N N . MET A 1 429 ? 11.417 -2.249 -40.734 1.00 97.06 429 MET A N 1
ATOM 3276 C CA . MET A 1 429 ? 11.014 -2.716 -39.398 1.00 97.06 429 MET A CA 1
ATOM 3277 C C . MET A 1 429 ? 10.794 -1.543 -38.445 1.00 97.06 429 MET A C 1
ATOM 3279 O O . MET A 1 429 ? 9.798 -1.499 -37.728 1.00 97.06 429 MET A O 1
ATOM 3283 N N . VAL A 1 430 ? 11.696 -0.559 -38.479 1.00 94.81 430 VAL A N 1
ATOM 3284 C CA . VAL A 1 430 ? 11.598 0.654 -37.657 1.00 94.81 430 VAL A CA 1
ATOM 3285 C C . VAL A 1 430 ? 10.377 1.491 -38.053 1.00 94.81 430 VAL A C 1
ATOM 3287 O O . VAL A 1 430 ? 9.678 2.021 -37.186 1.00 94.81 430 VAL A O 1
ATOM 3290 N N . ALA A 1 431 ? 10.079 1.598 -39.350 1.00 96.00 431 ALA A N 1
ATOM 3291 C CA . ALA A 1 431 ? 8.877 2.272 -39.833 1.00 96.00 431 ALA A CA 1
ATOM 3292 C C . ALA A 1 431 ? 7.594 1.526 -39.420 1.00 96.00 431 ALA A C 1
ATOM 3294 O O . ALA A 1 431 ? 6.634 2.164 -38.983 1.00 96.00 431 ALA A O 1
ATOM 3295 N N . ALA A 1 432 ? 7.605 0.190 -39.484 1.00 96.19 432 ALA A N 1
ATOM 3296 C CA . ALA A 1 432 ? 6.495 -0.671 -39.084 1.00 96.19 432 ALA A CA 1
ATOM 3297 C C . ALA A 1 432 ? 6.220 -0.618 -37.571 1.00 96.19 432 ALA A C 1
ATOM 3299 O O . ALA A 1 432 ? 5.070 -0.464 -37.163 1.00 96.19 432 ALA A O 1
ATOM 3300 N N . GLN A 1 433 ? 7.267 -0.639 -36.737 1.00 94.25 433 GLN A N 1
ATOM 3301 C CA . GLN A 1 433 ? 7.175 -0.463 -35.280 1.00 94.25 433 GLN A CA 1
ATOM 3302 C C . GLN A 1 433 ? 6.575 0.894 -34.889 1.00 94.25 433 GLN A C 1
ATOM 3304 O O . GLN A 1 433 ? 5.970 1.034 -33.829 1.00 94.25 433 GLN A O 1
ATOM 3309 N N . ASN A 1 434 ? 6.764 1.906 -35.731 1.00 91.81 434 ASN A N 1
ATOM 3310 C CA . ASN A 1 434 ? 6.247 3.247 -35.511 1.00 91.81 434 ASN A CA 1
ATOM 3311 C C . ASN A 1 434 ? 4.864 3.479 -36.141 1.00 91.81 434 ASN A C 1
ATOM 3313 O O . ASN A 1 434 ? 4.249 4.506 -35.861 1.00 91.81 434 ASN A O 1
ATOM 3317 N N . GLY A 1 435 ? 4.361 2.561 -36.968 1.00 93.50 435 GLY A N 1
ATOM 3318 C CA . GLY A 1 435 ? 3.078 2.733 -37.650 1.00 93.50 435 GLY A CA 1
ATOM 3319 C C . GLY A 1 435 ? 3.104 3.763 -38.781 1.00 93.50 435 GLY A C 1
ATOM 3320 O O . GLY A 1 435 ? 2.071 4.334 -39.115 1.00 93.50 435 GLY A O 1
ATOM 3321 N N . ASN A 1 436 ? 4.274 4.055 -39.357 1.00 93.81 436 ASN A N 1
ATOM 3322 C CA . ASN A 1 436 ? 4.396 5.069 -40.408 1.00 93.81 436 ASN A CA 1
ATOM 3323 C C . ASN A 1 436 ? 4.054 4.471 -41.778 1.00 93.81 436 ASN A C 1
ATOM 3325 O O . ASN A 1 436 ? 4.954 4.089 -42.529 1.00 93.81 436 ASN A O 1
ATOM 3329 N N . MET A 1 437 ? 2.761 4.402 -42.097 1.00 95.81 437 MET A N 1
ATOM 3330 C CA . MET A 1 437 ? 2.252 3.767 -43.317 1.00 95.81 437 MET A CA 1
ATOM 3331 C C . MET A 1 437 ? 2.892 4.312 -44.607 1.00 95.81 437 MET A C 1
ATOM 3333 O O . MET A 1 437 ? 3.319 3.520 -45.442 1.00 95.81 437 MET A O 1
ATOM 3337 N N . ASP A 1 438 ? 3.062 5.634 -44.742 1.00 95.62 438 ASP A N 1
ATOM 3338 C CA . ASP A 1 438 ? 3.671 6.241 -45.939 1.00 95.62 438 ASP A CA 1
ATOM 3339 C C . ASP A 1 438 ? 5.118 5.767 -46.162 1.00 95.62 438 ASP A C 1
ATOM 3341 O O . ASP A 1 438 ? 5.506 5.397 -47.272 1.00 95.62 438 ASP A O 1
ATOM 3345 N N . ILE A 1 439 ? 5.920 5.729 -45.090 1.00 97.00 439 ILE A N 1
ATOM 3346 C CA . ILE A 1 439 ? 7.315 5.264 -45.136 1.00 97.00 439 ILE A CA 1
ATOM 3347 C C . ILE A 1 439 ? 7.362 3.761 -45.419 1.00 97.00 439 ILE A C 1
ATOM 3349 O O . ILE A 1 439 ? 8.165 3.330 -46.243 1.00 97.00 439 ILE A O 1
ATOM 3353 N N . VAL A 1 440 ? 6.504 2.967 -44.768 1.00 97.69 440 VAL A N 1
ATOM 3354 C CA . VAL A 1 440 ? 6.407 1.518 -45.002 1.00 97.69 440 VAL A CA 1
ATOM 3355 C C . VAL A 1 440 ? 6.096 1.238 -46.471 1.00 97.69 440 VAL A C 1
ATOM 3357 O O . VAL A 1 440 ? 6.839 0.500 -47.116 1.00 97.69 440 VAL A O 1
ATOM 3360 N N . GLN A 1 441 ? 5.047 1.861 -47.012 1.00 96.56 441 GLN A N 1
ATOM 3361 C CA . GLN A 1 441 ? 4.642 1.675 -48.401 1.00 96.56 441 GLN A CA 1
ATOM 3362 C C . GLN A 1 441 ? 5.769 2.061 -49.360 1.00 96.56 441 GLN A C 1
ATOM 3364 O O . GLN A 1 441 ? 6.141 1.273 -50.228 1.00 96.56 441 GLN A O 1
ATOM 3369 N N . TYR A 1 442 ? 6.366 3.235 -49.160 1.00 97.25 442 TYR A N 1
ATOM 3370 C CA . TYR A 1 442 ? 7.439 3.716 -50.021 1.00 97.25 442 TYR A CA 1
ATOM 3371 C C . TYR A 1 442 ? 8.687 2.828 -49.979 1.00 97.25 442 TYR A C 1
ATOM 3373 O O . TYR A 1 442 ? 9.292 2.584 -51.019 1.00 97.25 442 TYR A O 1
ATOM 3381 N N . LEU A 1 443 ? 9.090 2.323 -48.808 1.00 97.12 443 LEU A N 1
ATOM 3382 C CA . LEU A 1 443 ? 10.247 1.430 -48.699 1.00 97.12 443 LEU A CA 1
ATOM 3383 C C . LEU A 1 443 ? 9.991 0.087 -49.400 1.00 97.12 443 LEU A C 1
ATOM 3385 O O . LEU A 1 443 ? 10.859 -0.377 -50.139 1.00 97.12 443 LEU A O 1
ATOM 3389 N N . VAL A 1 444 ? 8.801 -0.503 -49.239 1.00 97.00 444 VAL A N 1
ATOM 3390 C CA . VAL A 1 444 ? 8.420 -1.756 -49.922 1.00 97.00 444 VAL A CA 1
ATOM 3391 C C . VAL A 1 444 ? 8.377 -1.566 -51.442 1.00 97.00 444 VAL A C 1
ATOM 3393 O O . VAL A 1 444 ? 8.971 -2.355 -52.174 1.00 97.00 444 VAL A O 1
ATOM 3396 N N . GLU A 1 445 ? 7.788 -0.470 -51.934 1.00 95.25 445 GLU A N 1
ATOM 3397 C CA . GLU A 1 445 ? 7.789 -0.114 -53.366 1.00 95.25 445 GLU A CA 1
ATOM 3398 C C . GLU A 1 445 ? 9.205 0.077 -53.941 1.00 95.25 445 GLU A C 1
ATOM 3400 O O . GLU A 1 445 ? 9.423 -0.064 -55.147 1.00 95.25 445 GLU A O 1
ATOM 3405 N N . ARG A 1 446 ? 10.182 0.399 -53.087 1.00 96.56 446 ARG A N 1
ATOM 3406 C CA . ARG A 1 446 ? 11.594 0.595 -53.443 1.00 96.56 446 ARG A CA 1
ATOM 3407 C C . ARG A 1 446 ? 12.456 -0.647 -53.209 1.00 96.56 446 ARG A C 1
ATOM 3409 O O . ARG A 1 446 ? 13.673 -0.559 -53.352 1.00 96.56 446 ARG A O 1
ATOM 3416 N N . GLY A 1 447 ? 11.835 -1.794 -52.929 1.00 93.06 447 GLY A N 1
ATOM 3417 C CA . GLY A 1 447 ? 12.502 -3.093 -52.839 1.00 93.06 447 GLY A CA 1
ATOM 3418 C C . GLY A 1 447 ? 12.954 -3.490 -51.433 1.00 93.06 447 GLY A C 1
ATOM 3419 O O . GLY A 1 447 ? 13.865 -4.310 -51.315 1.00 93.06 447 GLY A O 1
ATOM 3420 N N . ALA A 1 448 ? 12.363 -2.922 -50.376 1.00 96.44 448 ALA A N 1
ATOM 3421 C CA . ALA A 1 448 ? 12.592 -3.415 -49.021 1.00 96.44 448 ALA A CA 1
ATOM 3422 C C . ALA A 1 448 ? 12.014 -4.832 -48.850 1.00 96.44 448 ALA A C 1
ATOM 3424 O O . ALA A 1 448 ? 10.853 -5.074 -49.187 1.00 96.44 448 ALA A O 1
ATOM 3425 N N . ASP A 1 449 ? 12.809 -5.760 -48.318 1.00 94.94 449 ASP A N 1
ATOM 3426 C CA . ASP A 1 449 ? 12.384 -7.143 -48.092 1.00 94.94 449 ASP A CA 1
ATOM 3427 C C . ASP A 1 449 ? 11.530 -7.247 -46.817 1.00 94.94 449 ASP A C 1
ATOM 3429 O O . ASP A 1 449 ? 12.016 -7.092 -45.691 1.00 94.94 449 ASP A O 1
ATOM 3433 N N . VAL A 1 450 ? 10.238 -7.528 -47.018 1.00 96.31 450 VAL A N 1
ATOM 3434 C CA . VAL A 1 450 ? 9.199 -7.611 -45.978 1.00 96.31 450 VAL A CA 1
ATOM 3435 C C . VAL A 1 450 ? 9.410 -8.745 -44.972 1.00 96.31 450 VAL A C 1
ATOM 3437 O O . VAL A 1 450 ? 8.882 -8.661 -43.861 1.00 96.31 450 VAL A O 1
ATOM 3440 N N . ASN A 1 451 ? 10.184 -9.773 -45.336 1.00 96.31 451 ASN A N 1
ATOM 3441 C CA . ASN A 1 451 ? 10.436 -10.960 -44.516 1.00 96.31 451 ASN A CA 1
ATOM 3442 C C . ASN A 1 451 ? 11.853 -10.998 -43.933 1.00 96.31 451 ASN A C 1
ATOM 3444 O O . ASN A 1 451 ? 12.234 -11.999 -43.327 1.00 96.31 451 ASN A O 1
ATOM 3448 N N . THR A 1 452 ? 12.621 -9.911 -44.067 1.00 96.25 452 THR A N 1
ATOM 3449 C CA . THR A 1 452 ? 13.882 -9.761 -43.330 1.00 96.25 452 THR A CA 1
ATOM 3450 C C . THR A 1 452 ? 13.624 -9.951 -41.838 1.00 96.25 452 THR A C 1
ATOM 3452 O O . THR A 1 452 ? 12.595 -9.505 -41.320 1.00 96.25 452 THR A O 1
ATOM 3455 N N . VAL A 1 453 ? 14.572 -10.585 -41.153 1.00 95.44 453 VAL A N 1
ATOM 3456 C CA . VAL A 1 453 ? 14.532 -10.814 -39.709 1.00 95.44 453 VAL A CA 1
ATOM 3457 C C . VAL A 1 453 ? 15.682 -10.104 -39.006 1.00 95.44 453 VAL A C 1
ATOM 3459 O O . VAL A 1 453 ? 16.781 -9.997 -39.550 1.00 95.44 453 VAL A O 1
ATOM 3462 N N . ASP A 1 454 ? 15.417 -9.620 -37.796 1.00 94.12 454 ASP A N 1
ATOM 3463 C CA . ASP A 1 454 ? 16.449 -9.110 -36.895 1.00 94.12 454 ASP A CA 1
ATOM 3464 C C . ASP A 1 454 ? 17.171 -10.267 -36.158 1.00 94.12 454 ASP A C 1
ATOM 3466 O O . ASP A 1 454 ? 16.867 -11.445 -36.361 1.00 94.12 454 ASP A O 1
ATOM 3470 N N . GLN A 1 455 ? 18.121 -9.960 -35.270 1.00 92.06 455 GLN A N 1
ATOM 3471 C CA . GLN A 1 455 ? 18.831 -10.965 -34.458 1.00 92.06 455 GLN A CA 1
ATOM 3472 C C . GLN A 1 455 ? 17.914 -11.807 -33.553 1.00 92.06 455 GLN A C 1
ATOM 3474 O O . GLN A 1 455 ? 18.335 -12.856 -33.066 1.00 92.06 455 GLN A O 1
ATOM 3479 N N . ARG A 1 456 ? 16.682 -11.352 -33.301 1.00 92.06 456 ARG A N 1
ATOM 3480 C CA . ARG A 1 456 ? 15.672 -12.047 -32.495 1.00 92.06 456 ARG A CA 1
ATOM 3481 C C . ARG A 1 456 ? 14.630 -12.745 -33.373 1.00 92.06 456 ARG A C 1
ATOM 3483 O O . ARG A 1 456 ? 13.571 -13.123 -32.880 1.00 92.06 456 ARG A O 1
ATOM 3490 N N . GLU A 1 457 ? 14.912 -12.907 -34.664 1.00 93.25 457 GLU A N 1
ATOM 3491 C CA . GLU A 1 457 ? 14.0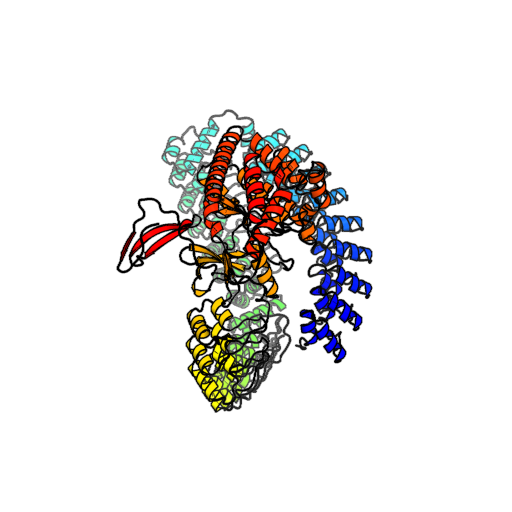11 -13.477 -35.670 1.00 93.25 457 GLU A CA 1
ATOM 3492 C C . GLU A 1 457 ? 12.705 -12.673 -35.878 1.00 93.25 457 GLU A C 1
ATOM 3494 O O . GLU A 1 457 ? 11.700 -13.190 -36.362 1.00 93.25 457 GLU A O 1
ATOM 3499 N N . ARG A 1 458 ? 12.679 -11.378 -35.530 1.00 95.06 458 ARG A N 1
ATOM 3500 C CA . ARG A 1 458 ? 11.491 -10.522 -35.682 1.00 95.06 458 ARG A CA 1
ATOM 3501 C C . ARG A 1 458 ? 11.414 -9.916 -37.080 1.00 95.06 458 ARG A C 1
ATOM 3503 O O . ARG A 1 458 ? 12.350 -9.265 -37.532 1.00 95.06 458 ARG A O 1
ATOM 3510 N N . THR A 1 459 ? 10.256 -10.055 -37.722 1.00 96.50 459 THR A N 1
ATOM 3511 C CA . THR A 1 459 ? 9.916 -9.463 -39.027 1.00 96.50 459 THR A CA 1
ATOM 3512 C C . THR A 1 459 ? 9.155 -8.141 -38.882 1.00 96.50 459 THR A C 1
ATOM 3514 O O . THR A 1 459 ? 8.641 -7.802 -37.810 1.00 96.50 459 THR A O 1
ATOM 3517 N N . ALA A 1 460 ? 9.003 -7.389 -39.978 1.00 96.69 460 ALA A N 1
ATOM 3518 C CA . ALA A 1 460 ? 8.240 -6.136 -39.981 1.00 96.69 460 ALA A CA 1
ATOM 3519 C C . ALA A 1 460 ? 6.771 -6.318 -39.532 1.00 96.69 460 ALA A C 1
ATOM 3521 O O . ALA A 1 460 ? 6.229 -5.450 -38.843 1.00 96.69 460 ALA A O 1
ATOM 3522 N N . VAL A 1 461 ? 6.135 -7.456 -39.855 1.00 96.81 461 VAL A N 1
ATOM 3523 C CA . VAL A 1 461 ? 4.751 -7.749 -39.431 1.00 96.81 461 VAL A CA 1
ATOM 3524 C C . VAL A 1 461 ? 4.644 -8.013 -37.924 1.00 96.81 461 VAL A C 1
ATOM 3526 O O . VAL A 1 461 ? 3.662 -7.593 -37.303 1.00 96.81 461 VAL A O 1
ATOM 3529 N N . LEU A 1 462 ? 5.670 -8.614 -37.305 1.00 95.81 462 LEU A N 1
ATOM 3530 C CA . LEU A 1 462 ? 5.747 -8.769 -35.848 1.00 95.81 462 LEU A CA 1
ATOM 3531 C C . LEU A 1 462 ? 5.845 -7.399 -35.162 1.00 95.81 462 LEU A C 1
ATOM 3533 O O . LEU A 1 462 ? 5.060 -7.118 -34.256 1.00 95.81 462 LEU A O 1
ATOM 3537 N N . TYR A 1 463 ? 6.714 -6.506 -35.647 1.00 95.19 463 TYR A N 1
ATOM 3538 C CA . TYR A 1 463 ? 6.826 -5.136 -35.129 1.00 95.19 463 TYR A CA 1
ATOM 3539 C C . TYR A 1 463 ? 5.530 -4.326 -35.263 1.00 95.19 463 TYR A C 1
ATOM 3541 O O . TYR A 1 463 ? 5.117 -3.666 -34.306 1.00 95.19 463 TYR A O 1
ATOM 3549 N N . ALA A 1 464 ? 4.862 -4.396 -36.419 1.00 96.00 464 ALA A N 1
ATOM 3550 C CA . ALA A 1 464 ? 3.586 -3.715 -36.635 1.00 96.00 464 ALA A CA 1
ATOM 3551 C C . ALA A 1 464 ? 2.477 -4.253 -35.713 1.00 96.00 464 ALA A C 1
ATOM 3553 O O . ALA A 1 464 ? 1.678 -3.473 -35.194 1.00 96.00 464 ALA A O 1
ATOM 3554 N N . SER A 1 465 ? 2.459 -5.566 -35.452 1.00 94.38 465 SER A N 1
ATOM 3555 C CA . SER A 1 465 ? 1.482 -6.210 -34.559 1.00 94.38 465 SER A CA 1
ATOM 3556 C C . SER A 1 465 ? 1.736 -5.890 -33.082 1.00 94.38 465 SER A C 1
ATOM 3558 O O . SER A 1 465 ? 0.787 -5.658 -32.334 1.00 94.38 465 SER A O 1
ATOM 3560 N N . MET A 1 466 ? 3.006 -5.799 -32.664 1.00 90.56 466 MET A N 1
ATOM 3561 C CA . MET A 1 466 ? 3.390 -5.338 -31.322 1.00 90.56 466 MET A CA 1
ATOM 3562 C C . MET A 1 466 ? 2.936 -3.895 -31.055 1.00 90.56 466 MET A C 1
ATOM 3564 O O . MET A 1 466 ? 2.464 -3.605 -29.957 1.00 90.56 466 MET A O 1
ATOM 3568 N N . GLY A 1 467 ? 3.098 -3.003 -32.043 1.00 85.81 467 GLY A N 1
ATOM 3569 C CA . GLY A 1 467 ? 2.743 -1.580 -31.942 1.00 85.81 467 GLY A CA 1
ATOM 3570 C C . GLY A 1 467 ? 1.271 -1.265 -32.227 1.00 85.81 467 GLY A C 1
ATOM 3571 O O . GLY A 1 467 ? 0.751 -0.253 -31.769 1.00 85.81 467 GLY A O 1
ATOM 3572 N N . GLY A 1 468 ? 0.588 -2.157 -32.935 1.00 87.81 468 GLY A N 1
ATOM 3573 C CA . GLY A 1 468 ? -0.852 -2.138 -33.123 1.00 87.81 468 GLY A CA 1
ATOM 3574 C C . GLY A 1 468 ? -1.418 -1.438 -34.336 1.00 87.81 468 GLY A C 1
ATOM 3575 O O . GLY A 1 468 ? -2.553 -0.959 -34.323 1.00 87.81 468 GLY A O 1
ATOM 3576 N N . TYR A 1 469 ? -0.632 -1.413 -35.400 1.00 94.25 469 TYR A N 1
ATOM 3577 C CA . TYR A 1 469 ? -0.947 -0.687 -36.619 1.00 94.25 469 TYR A CA 1
ATOM 3578 C C . TYR A 1 469 ? -1.574 -1.638 -37.639 1.00 94.25 469 TYR A C 1
ATOM 3580 O O . TYR A 1 469 ? -0.888 -2.249 -38.459 1.00 94.25 469 TYR A O 1
ATOM 3588 N N . TRP A 1 470 ? -2.895 -1.821 -37.544 1.00 93.69 470 TRP A N 1
ATOM 3589 C CA . TRP A 1 470 ? -3.645 -2.772 -38.377 1.00 93.69 470 TRP A CA 1
ATOM 3590 C C . TRP A 1 470 ? -3.542 -2.466 -39.879 1.00 93.69 470 TRP A C 1
ATOM 3592 O O . TRP A 1 470 ? -3.614 -3.377 -40.700 1.00 93.69 470 TRP A O 1
ATOM 3602 N N . ASP A 1 471 ? -3.399 -1.198 -40.251 1.00 95.38 471 ASP A N 1
ATOM 3603 C CA . ASP A 1 471 ? -3.226 -0.706 -41.618 1.00 95.38 471 ASP A CA 1
ATOM 3604 C C . ASP A 1 471 ? -1.859 -1.103 -42.187 1.00 95.38 471 ASP A C 1
ATOM 3606 O O . ASP A 1 471 ? -1.787 -1.653 -43.289 1.00 95.38 471 ASP A O 1
ATOM 3610 N N . VAL A 1 472 ? -0.803 -0.949 -41.388 1.00 97.19 472 VAL A N 1
ATOM 3611 C CA . VAL A 1 472 ? 0.547 -1.427 -41.709 1.00 97.19 472 VAL A CA 1
ATOM 3612 C C . VAL A 1 472 ? 0.582 -2.953 -41.798 1.00 97.19 472 VAL A C 1
ATOM 3614 O O . VAL A 1 472 ? 1.116 -3.490 -42.767 1.00 97.19 472 VAL A O 1
ATOM 3617 N N . VAL A 1 473 ? -0.028 -3.669 -40.843 1.00 96.94 473 VAL A N 1
ATOM 3618 C CA . VAL A 1 473 ? -0.131 -5.141 -40.890 1.00 96.94 473 VAL A CA 1
ATOM 3619 C C . VAL A 1 473 ? -0.853 -5.583 -42.162 1.00 96.94 473 VAL A C 1
ATOM 3621 O O . VAL A 1 473 ? -0.348 -6.441 -42.881 1.00 96.94 473 VAL A O 1
ATOM 3624 N N . ARG A 1 474 ? -1.994 -4.966 -42.493 1.00 96.19 474 ARG A N 1
ATOM 3625 C CA . ARG A 1 474 ? -2.746 -5.260 -43.722 1.00 96.19 474 ARG A CA 1
ATOM 3626 C C . ARG A 1 474 ? -1.878 -5.110 -44.965 1.00 96.19 474 ARG A C 1
ATOM 3628 O O . ARG A 1 474 ? -1.894 -5.992 -45.820 1.00 96.19 474 ARG A O 1
ATOM 3635 N N . PHE A 1 475 ? -1.134 -4.011 -45.059 1.00 97.62 475 PHE A N 1
ATOM 3636 C CA . PHE A 1 475 ? -0.284 -3.736 -46.209 1.00 97.62 475 PHE A CA 1
ATOM 3637 C C . PHE A 1 475 ? 0.887 -4.719 -46.320 1.00 97.62 475 PHE A C 1
ATOM 3639 O O . PHE A 1 475 ? 1.107 -5.280 -47.395 1.00 97.62 475 PHE A O 1
ATOM 3646 N N . LEU A 1 476 ? 1.595 -4.984 -45.218 1.00 97.38 476 LEU A N 1
ATOM 3647 C CA . LEU A 1 476 ? 2.711 -5.933 -45.189 1.00 97.38 476 LEU A CA 1
ATOM 3648 C C . LEU A 1 476 ? 2.254 -7.346 -45.574 1.00 97.38 476 LEU A C 1
ATOM 3650 O O . LEU A 1 476 ? 2.881 -7.979 -46.420 1.00 97.38 476 LEU A O 1
ATOM 3654 N N . VAL A 1 477 ? 1.122 -7.807 -45.036 1.00 96.19 477 VAL A N 1
ATOM 3655 C CA . VAL A 1 477 ? 0.533 -9.110 -45.387 1.00 96.19 477 VAL A CA 1
ATOM 3656 C C . VAL A 1 477 ? 0.133 -9.153 -46.862 1.00 96.19 477 VAL A C 1
ATOM 3658 O O . VAL A 1 477 ? 0.472 -10.105 -47.560 1.00 96.19 477 VAL A O 1
ATOM 3661 N N . SER A 1 478 ? -0.490 -8.090 -47.387 1.00 95.44 478 SER A N 1
ATOM 3662 C CA . SER A 1 478 ? -0.801 -8.000 -48.824 1.00 95.44 478 SER A CA 1
ATOM 3663 C C . SER A 1 478 ? 0.443 -7.951 -49.723 1.00 95.44 478 SER A C 1
ATOM 3665 O O . SER A 1 478 ? 0.360 -8.301 -50.897 1.00 95.44 478 SER A O 1
ATOM 3667 N N . SER A 1 479 ? 1.592 -7.563 -49.162 1.00 95.69 479 SER A N 1
ATOM 3668 C CA . SER A 1 479 ? 2.896 -7.521 -49.833 1.00 95.69 479 SER A CA 1
ATOM 3669 C C . SER A 1 479 ? 3.706 -8.815 -49.656 1.00 95.69 479 SER A C 1
ATOM 3671 O O . SER A 1 479 ? 4.874 -8.852 -50.033 1.00 95.69 479 SER A O 1
ATOM 3673 N N . GLY A 1 480 ? 3.106 -9.879 -49.106 1.00 93.81 480 GLY A N 1
ATOM 3674 C CA . GLY A 1 480 ? 3.736 -11.197 -48.970 1.00 93.81 480 GLY A CA 1
ATOM 3675 C C . GLY A 1 480 ? 4.493 -11.434 -47.659 1.00 93.81 480 GLY A C 1
ATOM 3676 O O . GLY A 1 480 ? 5.369 -12.300 -47.625 1.00 93.81 480 GLY A O 1
ATOM 3677 N N . ALA A 1 481 ? 4.193 -10.684 -46.593 1.00 96.62 481 ALA A N 1
ATOM 3678 C CA . ALA A 1 481 ? 4.750 -10.963 -45.269 1.00 96.62 481 ALA A CA 1
ATOM 3679 C C . ALA A 1 481 ? 4.251 -12.310 -44.711 1.00 96.62 481 ALA A C 1
ATOM 3681 O O . ALA A 1 481 ? 3.057 -12.611 -44.782 1.00 96.62 481 ALA A O 1
ATOM 3682 N N . ASP A 1 482 ? 5.149 -13.092 -44.110 1.00 95.00 482 ASP A N 1
ATOM 3683 C CA . ASP A 1 482 ? 4.802 -14.341 -43.428 1.00 95.00 482 ASP A CA 1
ATOM 3684 C C . ASP A 1 482 ? 4.027 -14.058 -42.129 1.00 95.00 482 ASP A C 1
ATOM 3686 O O . ASP A 1 482 ? 4.578 -13.596 -41.127 1.00 95.00 482 ASP A O 1
ATOM 3690 N N . VAL A 1 483 ? 2.723 -14.348 -42.148 1.00 95.31 483 VAL A N 1
ATOM 3691 C CA . VAL A 1 483 ? 1.806 -14.154 -41.011 1.00 95.31 483 VAL A CA 1
ATOM 3692 C C . VAL A 1 483 ? 2.102 -15.075 -39.824 1.00 95.31 483 VAL A C 1
ATOM 3694 O O . VAL A 1 483 ? 1.684 -14.766 -38.705 1.00 95.31 483 VAL A O 1
ATOM 3697 N N . ASN A 1 484 ? 2.811 -16.183 -40.056 1.00 95.06 484 ASN A N 1
ATOM 3698 C CA . ASN A 1 484 ? 3.140 -17.195 -39.053 1.00 95.06 484 ASN A CA 1
ATOM 3699 C C . ASN A 1 484 ? 4.603 -17.118 -38.594 1.00 95.06 484 ASN A C 1
ATOM 3701 O O . ASN A 1 484 ? 5.050 -17.992 -37.850 1.00 95.06 484 ASN A O 1
ATOM 3705 N N . ALA A 1 485 ? 5.332 -16.067 -38.986 1.00 93.62 485 ALA A N 1
ATOM 3706 C CA . ALA A 1 485 ? 6.670 -15.804 -38.477 1.00 93.62 485 ALA A CA 1
ATOM 3707 C C . ALA A 1 485 ? 6.662 -15.720 -36.941 1.00 93.62 485 ALA A C 1
ATOM 3709 O O . ALA A 1 485 ? 5.767 -15.120 -36.333 1.00 93.62 485 ALA A O 1
ATOM 3710 N N . VAL A 1 486 ? 7.684 -16.309 -36.324 1.00 94.00 486 VAL A N 1
ATOM 3711 C CA . VAL A 1 486 ? 7.890 -16.333 -34.872 1.00 94.00 486 VAL A CA 1
ATOM 3712 C C . VAL A 1 486 ? 9.231 -15.707 -34.536 1.00 94.00 486 VAL A C 1
ATOM 3714 O O . VAL A 1 486 ? 10.166 -15.790 -35.321 1.00 94.00 486 VAL A O 1
ATOM 3717 N N . ASN A 1 487 ? 9.326 -15.100 -33.357 1.00 89.88 487 ASN A N 1
ATOM 3718 C CA . ASN A 1 487 ? 10.602 -14.628 -32.822 1.00 89.88 487 ASN A CA 1
ATOM 3719 C C . ASN A 1 487 ? 11.281 -15.716 -31.969 1.00 89.88 487 ASN A C 1
ATOM 3721 O O . ASN A 1 487 ? 10.621 -16.640 -31.488 1.00 89.88 487 ASN A O 1
ATOM 3725 N N . ILE A 1 488 ? 12.584 -15.580 -31.730 1.00 90.38 488 ILE A N 1
ATOM 3726 C CA . ILE A 1 488 ? 13.366 -16.570 -30.977 1.00 90.38 488 ILE A CA 1
ATOM 3727 C C . ILE A 1 488 ? 13.171 -16.482 -29.454 1.00 90.38 488 ILE A C 1
ATOM 3729 O O . ILE A 1 488 ? 13.413 -17.463 -28.753 1.00 90.38 488 ILE A O 1
ATOM 3733 N N . ASP A 1 489 ? 12.737 -15.333 -28.927 1.00 85.00 489 ASP A N 1
ATOM 3734 C CA . ASP A 1 489 ? 12.667 -15.103 -27.480 1.00 85.00 489 ASP A CA 1
ATOM 3735 C C . ASP A 1 489 ? 11.536 -15.895 -26.827 1.00 85.00 489 ASP A C 1
ATOM 3737 O O . ASP A 1 489 ? 11.731 -16.579 -25.822 1.00 85.00 489 ASP A O 1
ATOM 3741 N N . ASP A 1 490 ? 10.337 -15.770 -27.390 1.00 87.38 490 ASP A N 1
ATOM 3742 C CA . ASP A 1 490 ? 9.119 -16.342 -26.827 1.00 87.38 490 ASP A CA 1
ATOM 3743 C C . ASP A 1 490 ? 8.333 -17.187 -27.838 1.00 87.38 490 ASP A C 1
ATOM 3745 O O . ASP A 1 490 ? 7.326 -17.777 -27.472 1.00 87.38 490 ASP A O 1
ATOM 3749 N N . ARG A 1 491 ? 8.797 -17.320 -29.089 1.00 91.25 491 ARG A N 1
ATOM 3750 C CA . ARG A 1 491 ? 8.078 -18.013 -30.176 1.00 91.25 491 ARG A CA 1
ATOM 3751 C C . ARG A 1 491 ? 6.686 -17.439 -30.476 1.00 91.25 491 ARG A C 1
ATOM 3753 O O . ARG A 1 491 ? 5.868 -18.118 -31.091 1.00 91.25 491 ARG A O 1
ATOM 3760 N N . SER A 1 492 ? 6.405 -16.194 -30.092 1.00 91.62 492 SER A N 1
ATOM 3761 C CA . SER A 1 492 ? 5.125 -15.537 -30.382 1.00 91.62 492 SER A CA 1
ATOM 3762 C C . SER A 1 492 ? 4.991 -15.161 -31.853 1.00 91.62 492 SER A C 1
ATOM 3764 O O . SER A 1 492 ? 5.903 -14.579 -32.449 1.00 91.62 492 SER A O 1
ATOM 3766 N N . THR A 1 493 ? 3.802 -15.416 -32.400 1.00 95.00 493 THR A N 1
ATOM 3767 C CA . THR A 1 493 ? 3.365 -14.975 -33.730 1.00 95.00 493 THR A CA 1
ATOM 3768 C C . THR A 1 493 ? 2.777 -13.561 -33.699 1.00 95.00 493 THR A C 1
ATOM 3770 O O . THR A 1 493 ? 2.442 -13.012 -32.642 1.00 95.00 493 THR A O 1
ATOM 3773 N N . ALA A 1 494 ? 2.560 -12.975 -34.881 1.00 95.06 494 ALA A N 1
ATOM 3774 C CA . ALA A 1 494 ? 1.834 -11.711 -35.029 1.00 95.06 494 ALA A CA 1
ATOM 3775 C C . ALA A 1 494 ? 0.430 -11.773 -34.393 1.00 95.06 494 ALA A C 1
ATOM 3777 O O . ALA A 1 494 ? -0.020 -10.806 -33.773 1.00 95.06 494 ALA A O 1
ATOM 3778 N N . LEU A 1 495 ? -0.232 -12.935 -34.481 1.00 95.38 495 LEU A N 1
ATOM 3779 C CA . LEU A 1 495 ? -1.557 -13.170 -33.908 1.00 95.38 495 LEU A CA 1
ATOM 3780 C C . LEU A 1 495 ? -1.535 -13.131 -32.373 1.00 95.38 495 LEU A C 1
ATOM 3782 O O . LEU A 1 495 ? -2.423 -12.532 -31.766 1.00 95.38 495 LEU A O 1
ATOM 3786 N N . ILE A 1 496 ? -0.503 -13.710 -31.751 1.00 93.00 496 ILE A N 1
ATOM 3787 C CA . ILE A 1 496 ? -0.295 -13.669 -30.297 1.00 93.00 496 ILE A CA 1
ATOM 3788 C C . ILE A 1 496 ? -0.073 -12.228 -29.816 1.00 93.00 496 ILE A C 1
ATOM 3790 O O . ILE A 1 496 ? -0.724 -11.794 -28.861 1.00 93.00 496 ILE A O 1
ATOM 3794 N N . TYR A 1 497 ? 0.773 -11.447 -30.496 1.00 93.00 497 TYR A N 1
ATOM 3795 C CA . TYR A 1 497 ? 0.975 -10.038 -30.139 1.00 93.00 497 TYR A CA 1
ATOM 3796 C C . TYR A 1 497 ? -0.299 -9.205 -30.311 1.00 93.00 497 TYR A C 1
ATOM 3798 O O . TYR A 1 497 ? -0.641 -8.421 -29.423 1.00 93.00 497 TYR A O 1
ATOM 3806 N N . ALA A 1 498 ? -1.047 -9.417 -31.395 1.00 93.88 498 ALA A N 1
ATOM 3807 C CA . ALA A 1 498 ? -2.320 -8.741 -31.615 1.00 93.88 498 ALA A CA 1
ATOM 3808 C C . ALA A 1 498 ? -3.367 -9.109 -30.541 1.00 93.88 498 ALA A C 1
ATOM 3810 O O . ALA A 1 498 ? -4.102 -8.232 -30.080 1.00 93.88 498 ALA A O 1
ATOM 3811 N N . ALA A 1 499 ? -3.398 -10.371 -30.091 1.00 91.00 499 ALA A N 1
ATOM 3812 C CA . ALA A 1 499 ? -4.247 -10.833 -28.991 1.00 91.00 499 ALA A CA 1
ATOM 3813 C C . ALA A 1 499 ? -3.861 -10.194 -27.649 1.00 91.00 499 ALA A C 1
ATOM 3815 O O . ALA A 1 499 ? -4.739 -9.685 -26.952 1.00 91.00 499 ALA A O 1
ATOM 3816 N N . LYS A 1 500 ? -2.561 -10.124 -27.331 1.00 88.75 500 LYS A N 1
ATOM 3817 C CA . LYS A 1 500 ? -2.033 -9.461 -26.124 1.00 88.75 500 LYS A CA 1
ATOM 3818 C C . LYS A 1 500 ? -2.420 -7.984 -26.043 1.00 88.75 500 LYS A C 1
ATOM 3820 O O . LYS A 1 500 ? -2.674 -7.472 -24.959 1.00 88.75 500 LYS A O 1
ATOM 3825 N N . GLN A 1 501 ? -2.475 -7.308 -27.188 1.00 87.75 501 GLN A N 1
ATOM 3826 C CA . GLN A 1 501 ? -2.871 -5.901 -27.289 1.00 87.75 501 GLN A CA 1
ATOM 3827 C C . GLN A 1 501 ? -4.383 -5.706 -27.500 1.00 87.75 501 GLN A C 1
ATOM 3829 O O . GLN A 1 501 ? -4.852 -4.574 -27.614 1.00 87.75 501 GLN A O 1
ATOM 3834 N N . GLY A 1 502 ? -5.166 -6.786 -27.593 1.00 88.50 502 GLY A N 1
ATOM 3835 C CA . GLY A 1 502 ? -6.615 -6.714 -27.760 1.00 88.50 502 GLY A CA 1
ATOM 3836 C C . GLY A 1 502 ? -7.102 -6.180 -29.115 1.00 88.50 502 GLY A C 1
ATOM 3837 O O . GLY A 1 502 ? -8.222 -5.668 -29.209 1.00 88.50 502 GLY A O 1
ATOM 3838 N N . GLN A 1 503 ? -6.284 -6.271 -30.164 1.00 88.75 503 GLN A N 1
ATOM 3839 C CA . GLN A 1 503 ? -6.536 -5.629 -31.455 1.00 88.75 503 GLN A CA 1
ATOM 3840 C C . GLN A 1 503 ? -7.359 -6.508 -32.394 1.00 88.75 503 GLN A C 1
ATOM 3842 O O . GLN A 1 503 ? -6.830 -7.234 -33.238 1.00 88.75 503 GLN A O 1
ATOM 3847 N N . LEU A 1 504 ? -8.680 -6.405 -32.283 1.00 91.06 504 LEU A N 1
ATOM 3848 C CA . LEU A 1 504 ? -9.600 -7.234 -33.058 1.00 91.06 504 LEU A CA 1
ATOM 3849 C C . LEU A 1 504 ? -9.408 -7.114 -34.581 1.00 91.06 504 LEU A C 1
ATOM 3851 O O . LEU A 1 504 ? -9.469 -8.125 -35.270 1.00 91.06 504 LEU A O 1
ATOM 3855 N N . GLU A 1 505 ? -9.158 -5.916 -35.117 1.00 93.44 505 GLU A N 1
ATOM 3856 C CA . GLU A 1 505 ? -8.981 -5.736 -36.569 1.00 93.44 505 GLU A CA 1
ATOM 3857 C C . GLU A 1 505 ? -7.689 -6.375 -37.090 1.00 93.44 505 GLU A C 1
ATOM 3859 O O . GLU A 1 505 ? -7.721 -7.079 -38.098 1.00 93.44 505 GLU A O 1
ATOM 3864 N N . THR A 1 506 ? -6.571 -6.220 -36.374 1.00 93.94 506 THR A N 1
ATOM 3865 C CA . THR A 1 506 ? -5.305 -6.900 -36.694 1.00 93.94 506 THR A CA 1
ATOM 3866 C C . THR A 1 506 ? -5.488 -8.418 -36.685 1.00 93.94 506 THR A C 1
ATOM 3868 O O . THR A 1 506 ? -5.081 -9.102 -37.620 1.00 93.94 506 THR A O 1
ATOM 3871 N N . ILE A 1 507 ? -6.185 -8.944 -35.674 1.00 95.19 507 ILE A N 1
ATOM 3872 C CA . ILE A 1 507 ? -6.510 -10.370 -35.554 1.00 95.19 507 ILE A CA 1
ATOM 3873 C C . ILE A 1 507 ? -7.363 -10.846 -36.734 1.00 95.19 507 ILE A C 1
ATOM 3875 O O . ILE A 1 507 ? -7.045 -11.866 -37.339 1.00 95.19 507 ILE A O 1
ATOM 3879 N N . ARG A 1 508 ? -8.407 -10.097 -37.114 1.00 95.31 508 ARG A N 1
ATOM 3880 C CA . ARG A 1 508 ? -9.241 -10.421 -38.284 1.00 95.31 508 ARG A CA 1
ATOM 3881 C C . ARG A 1 508 ? -8.416 -10.508 -39.562 1.00 95.31 508 ARG A C 1
ATOM 3883 O O . ARG A 1 508 ? -8.612 -11.441 -40.334 1.00 95.31 508 ARG A O 1
ATOM 3890 N N . ILE A 1 509 ? -7.508 -9.556 -39.782 1.00 95.62 509 ILE A N 1
ATOM 3891 C CA . ILE A 1 509 ? -6.632 -9.529 -40.961 1.00 95.62 509 ILE A CA 1
ATOM 3892 C C . ILE A 1 509 ? -5.707 -10.748 -40.969 1.00 95.62 509 ILE A C 1
ATOM 3894 O O . ILE A 1 509 ? -5.620 -11.427 -41.988 1.00 95.62 509 ILE A O 1
ATOM 3898 N N . LEU A 1 510 ? -5.044 -11.040 -39.849 1.00 96.19 510 LEU A N 1
ATOM 3899 C CA . LEU A 1 510 ? -4.105 -12.157 -39.738 1.00 96.19 510 LEU A CA 1
ATOM 3900 C C . LEU A 1 510 ? -4.809 -13.506 -39.948 1.00 96.19 510 LEU A C 1
ATOM 3902 O O . LEU A 1 510 ? -4.380 -14.292 -40.789 1.00 96.19 510 LEU A O 1
ATOM 3906 N N . VAL A 1 511 ? -5.934 -13.744 -39.263 1.00 95.75 511 VAL A N 1
ATOM 3907 C CA . VAL A 1 511 ? -6.726 -14.980 -39.408 1.00 95.75 511 VAL A CA 1
ATOM 3908 C C . VAL A 1 511 ? -7.253 -15.136 -40.838 1.00 95.75 511 VAL A C 1
ATOM 3910 O O . VAL A 1 511 ? -7.147 -16.214 -41.417 1.00 95.75 511 VAL A O 1
ATOM 3913 N N . ALA A 1 512 ? -7.746 -14.057 -41.458 1.00 95.06 512 ALA A N 1
ATOM 3914 C CA . ALA A 1 512 ? -8.215 -14.093 -42.846 1.00 95.06 512 ALA A CA 1
ATOM 3915 C C . ALA A 1 512 ? -7.104 -14.414 -43.866 1.00 95.06 512 ALA A C 1
ATOM 3917 O O . ALA A 1 512 ? -7.413 -14.871 -44.964 1.00 95.06 512 ALA A O 1
ATOM 3918 N N . ASN A 1 513 ? -5.833 -14.194 -43.513 1.00 95.00 513 ASN A N 1
ATOM 3919 C CA . ASN A 1 513 ? -4.669 -14.492 -44.352 1.00 95.00 513 ASN A CA 1
ATOM 3920 C C . ASN A 1 513 ? -3.912 -15.758 -43.903 1.00 95.00 513 ASN A C 1
ATOM 3922 O O . ASN A 1 513 ? -2.758 -15.945 -44.276 1.00 95.00 513 ASN A O 1
ATOM 3926 N N . GLY A 1 514 ? -4.560 -16.646 -43.138 1.00 93.06 514 GLY A N 1
ATOM 3927 C CA . GLY A 1 514 ? -4.018 -17.970 -42.814 1.00 93.06 514 GLY A CA 1
ATOM 3928 C C . GLY A 1 514 ? -3.092 -18.018 -41.597 1.00 93.06 514 GLY A C 1
ATOM 3929 O O . GLY A 1 514 ? -2.262 -18.923 -41.510 1.00 93.06 514 GLY A O 1
ATOM 3930 N N . ALA A 1 515 ? -3.215 -17.070 -40.662 1.00 95.94 515 ALA A N 1
ATOM 3931 C CA . ALA A 1 515 ? -2.557 -17.195 -39.364 1.00 95.94 515 ALA A CA 1
ATOM 3932 C C . ALA A 1 515 ? -3.083 -18.423 -38.602 1.00 95.94 515 ALA A C 1
ATOM 3934 O O . ALA A 1 515 ? -4.297 -18.624 -38.503 1.00 95.94 515 ALA A O 1
ATOM 3935 N N . ASP A 1 516 ? -2.176 -19.223 -38.043 1.00 93.62 516 ASP A N 1
ATOM 3936 C CA . ASP A 1 516 ? -2.534 -20.366 -37.207 1.00 93.62 516 ASP A CA 1
ATOM 3937 C C . ASP A 1 516 ? -3.119 -19.882 -35.871 1.00 93.62 516 ASP A C 1
ATOM 3939 O O . ASP A 1 516 ? -2.422 -19.354 -35.001 1.00 93.62 516 ASP A O 1
ATOM 3943 N N . VAL A 1 517 ? -4.432 -20.065 -35.719 1.00 93.50 517 VAL A N 1
ATOM 3944 C CA . VAL A 1 517 ? -5.212 -19.640 -34.548 1.00 93.50 517 VAL A CA 1
ATOM 3945 C C . VAL A 1 517 ? -4.758 -20.350 -33.267 1.00 93.50 517 VAL A C 1
ATOM 3947 O O . VAL A 1 517 ? -4.848 -19.769 -32.179 1.00 93.50 517 VAL A O 1
ATOM 3950 N N . ASN A 1 518 ? -4.227 -21.568 -33.401 1.00 90.38 518 ASN A N 1
ATOM 3951 C CA . ASN A 1 518 ? -3.803 -22.428 -32.300 1.00 90.38 518 ASN A CA 1
ATOM 3952 C C . ASN A 1 518 ? -2.281 -22.442 -32.097 1.00 90.38 518 ASN A C 1
ATOM 3954 O O . ASN A 1 518 ? -1.796 -23.181 -31.239 1.00 90.38 518 ASN A O 1
ATOM 3958 N N . ALA A 1 519 ? -1.530 -21.601 -32.819 1.00 89.81 519 ALA A N 1
ATOM 3959 C CA . ALA A 1 519 ? -0.114 -21.401 -32.545 1.00 89.81 519 ALA A CA 1
ATOM 3960 C C . ALA A 1 519 ? 0.088 -20.957 -31.089 1.00 89.81 519 ALA A C 1
ATOM 3962 O O . ALA A 1 519 ? -0.619 -20.076 -30.583 1.00 89.81 519 ALA A O 1
ATOM 3963 N N . ALA A 1 520 ? 1.060 -21.581 -30.428 1.00 87.56 520 ALA A N 1
ATOM 3964 C CA . ALA A 1 520 ? 1.389 -21.338 -29.035 1.00 87.56 520 ALA A CA 1
ATOM 3965 C C . ALA A 1 520 ? 2.816 -20.801 -28.896 1.00 87.56 520 ALA A C 1
ATOM 3967 O O . ALA A 1 520 ? 3.713 -21.188 -29.649 1.00 87.56 520 ALA A O 1
ATOM 3968 N N . ASP A 1 521 ? 3.010 -19.922 -27.918 1.00 86.69 521 ASP A N 1
ATOM 3969 C CA . ASP A 1 521 ? 4.326 -19.414 -27.537 1.00 86.69 521 ASP A CA 1
ATOM 3970 C C . ASP A 1 521 ? 5.160 -20.485 -26.789 1.00 86.69 521 ASP A C 1
ATOM 3972 O O . ASP A 1 521 ? 4.749 -21.636 -26.603 1.00 86.69 521 ASP A O 1
ATOM 3976 N N . CYS A 1 522 ? 6.357 -20.122 -26.327 1.00 86.44 522 CYS A N 1
ATOM 3977 C CA . CYS A 1 522 ? 7.245 -21.017 -25.583 1.00 86.44 522 CYS A CA 1
ATOM 3978 C C . CYS A 1 522 ? 6.677 -21.480 -24.226 1.00 86.44 522 CYS A C 1
ATOM 3980 O O . CYS A 1 522 ? 7.174 -22.457 -23.664 1.00 86.44 522 CYS A O 1
ATOM 3982 N N . GLN A 1 523 ? 5.638 -20.813 -23.714 1.00 79.88 523 GLN A N 1
ATOM 3983 C CA . GLN A 1 523 ? 4.902 -21.170 -22.498 1.00 79.88 523 GLN A CA 1
ATOM 3984 C C . GLN A 1 523 ? 3.650 -22.013 -22.798 1.00 79.88 523 GLN A C 1
ATOM 3986 O O . GLN A 1 523 ? 2.861 -22.287 -21.891 1.00 79.88 523 GLN A O 1
ATOM 3991 N N . ASN A 1 524 ? 3.466 -22.449 -24.050 1.00 78.81 524 ASN A N 1
ATOM 3992 C CA . ASN A 1 524 ? 2.254 -23.096 -24.552 1.00 78.81 524 ASN A CA 1
ATOM 3993 C C . ASN A 1 524 ? 0.990 -22.224 -24.409 1.00 78.81 524 ASN A C 1
ATOM 3995 O O . ASN A 1 524 ? -0.117 -22.752 -24.271 1.00 78.81 524 ASN A O 1
ATOM 3999 N N . LEU A 1 525 ? 1.126 -20.895 -24.436 1.00 81.56 525 LEU A N 1
ATOM 4000 C CA . LEU A 1 525 ? -0.007 -19.974 -24.448 1.00 81.56 525 LEU A CA 1
ATOM 4001 C C . LEU A 1 525 ? -0.416 -19.674 -25.891 1.00 81.56 525 LEU A C 1
ATOM 4003 O O . LEU A 1 525 ? 0.370 -19.156 -26.683 1.00 81.56 525 LEU A O 1
ATOM 4007 N N . THR A 1 526 ? -1.669 -19.975 -26.228 1.00 88.50 526 THR A N 1
ATOM 4008 C CA . THR A 1 526 ? -2.257 -19.616 -27.525 1.00 88.50 526 THR A CA 1
ATOM 4009 C C . THR A 1 526 ? -2.881 -18.221 -27.488 1.00 88.50 526 THR A C 1
ATOM 4011 O O . THR A 1 526 ? -3.150 -17.649 -26.425 1.00 88.50 526 THR A O 1
ATOM 4014 N N . SER A 1 527 ? -3.183 -17.680 -28.668 1.00 88.88 527 SER A N 1
ATOM 4015 C CA . SER A 1 527 ? -3.848 -16.381 -28.829 1.00 88.88 527 SER A CA 1
ATOM 4016 C C . SER A 1 527 ? -5.149 -16.253 -28.010 1.00 88.88 527 SER A C 1
ATOM 4018 O O . SER A 1 527 ? -5.389 -15.212 -27.396 1.00 88.88 527 SER A O 1
ATOM 4020 N N . VAL A 1 528 ? -5.961 -17.318 -27.920 1.00 85.12 528 VAL A N 1
ATOM 4021 C CA . VAL A 1 528 ? -7.208 -17.323 -27.132 1.00 85.12 528 VAL A CA 1
ATOM 4022 C C . VAL A 1 528 ? -6.940 -17.342 -25.626 1.00 85.12 528 VAL A C 1
ATOM 4024 O O . VAL A 1 528 ? -7.656 -16.679 -24.874 1.00 85.12 528 VAL A O 1
ATOM 4027 N N . MET A 1 529 ? -5.885 -18.032 -25.176 1.00 78.06 529 MET A N 1
ATOM 4028 C CA . MET A 1 529 ? -5.484 -18.054 -23.764 1.00 78.06 529 MET A CA 1
ATOM 4029 C C . MET A 1 529 ? -5.008 -16.670 -23.317 1.00 78.06 529 MET A C 1
ATOM 4031 O O . MET A 1 529 ? -5.411 -16.194 -22.258 1.00 78.06 529 MET A O 1
ATOM 4035 N N . ILE A 1 530 ? -4.211 -16.000 -24.150 1.00 83.31 530 ILE A N 1
ATOM 4036 C CA . ILE A 1 530 ? -3.707 -14.646 -23.887 1.00 83.31 530 ILE A CA 1
ATOM 4037 C C . ILE A 1 530 ? -4.855 -13.633 -23.916 1.00 83.31 530 ILE A C 1
ATOM 4039 O O . ILE A 1 530 ? -4.991 -12.821 -23.001 1.00 83.31 530 ILE A O 1
ATOM 4043 N N . ALA A 1 531 ? -5.744 -13.712 -24.910 1.00 84.50 531 ALA A N 1
ATOM 4044 C CA . ALA A 1 531 ? -6.929 -12.859 -24.960 1.00 84.50 531 ALA A CA 1
ATOM 4045 C C . ALA A 1 531 ? -7.819 -13.041 -23.715 1.00 84.50 531 ALA A C 1
ATOM 4047 O O . ALA A 1 531 ? -8.341 -12.058 -23.184 1.00 84.50 531 ALA A O 1
ATOM 4048 N N . ALA A 1 532 ? -7.938 -14.273 -23.208 1.00 74.69 532 ALA A N 1
ATOM 4049 C CA . ALA A 1 532 ? -8.653 -14.577 -21.972 1.00 74.69 532 ALA A CA 1
ATOM 4050 C C . ALA A 1 532 ? -7.959 -14.011 -20.719 1.00 74.69 532 ALA A C 1
ATOM 4052 O O . ALA A 1 532 ? -8.646 -13.517 -19.827 1.00 74.69 532 ALA A O 1
ATOM 4053 N N . GLU A 1 533 ? -6.622 -14.033 -20.651 1.00 71.75 533 GLU A N 1
ATOM 4054 C CA . GLU A 1 533 ? -5.850 -13.398 -19.569 1.00 71.75 533 GLU A CA 1
ATOM 4055 C C . GLU A 1 533 ? -6.001 -11.877 -19.557 1.00 71.75 533 GLU A C 1
ATOM 4057 O O . GLU A 1 533 ? -6.152 -11.281 -18.493 1.00 71.75 533 GLU A O 1
ATOM 4062 N N . THR A 1 534 ? -6.006 -11.259 -20.738 1.00 74.69 534 THR A N 1
ATOM 4063 C CA . THR A 1 534 ? -6.217 -9.810 -20.909 1.00 74.69 534 THR A CA 1
ATOM 4064 C C . THR A 1 534 ? -7.690 -9.388 -20.844 1.00 74.69 534 THR A C 1
ATOM 4066 O O . THR A 1 534 ? -8.007 -8.216 -21.030 1.00 74.69 534 THR A O 1
ATOM 4069 N N . GLU A 1 535 ? -8.599 -10.335 -20.587 1.00 72.12 535 GLU A N 1
ATOM 4070 C CA . GLU A 1 535 ? -10.048 -10.131 -20.469 1.00 72.12 535 GLU A CA 1
ATOM 4071 C C . GLU A 1 535 ? -10.715 -9.495 -21.711 1.00 72.12 535 GLU A C 1
ATOM 4073 O O . GLU A 1 535 ? -11.791 -8.896 -21.620 1.00 72.12 535 GLU A O 1
ATOM 4078 N N . ASN A 1 536 ? -10.132 -9.655 -22.907 1.00 79.12 536 ASN A N 1
ATOM 4079 C CA . ASN A 1 536 ? -10.703 -9.112 -24.140 1.00 79.12 536 ASN A CA 1
ATOM 4080 C C . ASN A 1 536 ? -11.707 -10.082 -24.779 1.00 79.12 536 ASN A C 1
ATOM 4082 O O . ASN A 1 536 ? -11.409 -10.829 -25.714 1.00 79.12 536 ASN A O 1
ATOM 4086 N N . LEU A 1 537 ? -12.941 -10.033 -24.284 1.00 75.69 537 LEU A N 1
ATOM 4087 C CA . LEU A 1 537 ? -14.017 -10.950 -24.670 1.00 75.69 537 LEU A CA 1
ATOM 4088 C C . LEU A 1 537 ? -14.368 -10.924 -26.162 1.00 75.69 537 LEU A C 1
ATOM 4090 O O . LEU A 1 537 ? -14.710 -11.962 -26.724 1.00 75.69 537 LEU A O 1
ATOM 4094 N N . ARG A 1 538 ? -14.251 -9.766 -26.826 1.00 82.06 538 ARG A N 1
ATOM 4095 C CA . ARG A 1 538 ? -14.515 -9.657 -28.272 1.00 82.06 538 ARG A CA 1
ATOM 4096 C C . ARG A 1 538 ? -13.498 -10.449 -29.086 1.00 82.06 538 ARG A C 1
ATOM 4098 O O . ARG A 1 538 ? -13.871 -11.092 -30.064 1.00 82.06 538 ARG A O 1
ATOM 4105 N N . VAL A 1 539 ? -12.234 -10.403 -28.672 1.00 86.38 539 VAL A N 1
ATOM 4106 C CA . VAL A 1 539 ? -11.155 -11.178 -29.288 1.00 86.38 539 VAL A CA 1
ATOM 4107 C C . VAL A 1 539 ? -11.325 -12.663 -28.988 1.00 86.38 539 VAL A C 1
ATOM 4109 O O . VAL A 1 539 ? -11.281 -13.465 -29.914 1.00 86.38 539 VAL A O 1
ATOM 4112 N N . VAL A 1 540 ? -11.599 -13.022 -27.731 1.00 81.50 540 VAL A N 1
ATOM 4113 C CA . VAL A 1 540 ? -11.865 -14.410 -27.321 1.00 81.50 540 VAL A CA 1
ATOM 4114 C C . VAL A 1 540 ? -12.980 -15.029 -28.164 1.00 81.50 540 VAL A C 1
ATOM 4116 O O . VAL A 1 540 ? -12.775 -16.079 -28.765 1.00 81.50 540 VAL A O 1
ATOM 4119 N N . CYS A 1 541 ? -14.136 -14.364 -28.269 1.00 79.50 541 CYS A N 1
ATOM 4120 C CA . CYS A 1 541 ? -15.260 -14.876 -29.054 1.00 79.50 541 CYS A CA 1
ATOM 4121 C C . CYS A 1 541 ? -14.902 -15.028 -30.535 1.00 79.50 541 CYS A C 1
ATOM 4123 O O . CYS A 1 541 ? -15.272 -16.021 -31.148 1.00 79.50 541 CYS A O 1
ATOM 4125 N N . PHE A 1 542 ? -14.168 -14.068 -31.110 1.00 87.94 542 PHE A N 1
ATOM 4126 C CA . PHE A 1 542 ? -13.750 -14.151 -32.509 1.00 87.94 542 PHE A CA 1
ATOM 4127 C C . PHE A 1 542 ? -12.776 -15.308 -32.765 1.00 87.94 542 PHE A C 1
ATOM 4129 O O . PHE A 1 542 ? -12.923 -16.010 -33.762 1.00 87.94 542 PHE A O 1
ATOM 4136 N N . LEU A 1 543 ? -11.799 -15.519 -31.880 1.00 87.81 543 LEU A N 1
ATOM 4137 C CA . LEU A 1 543 ? -10.834 -16.613 -32.004 1.00 87.81 543 LEU A CA 1
ATOM 4138 C C . LEU A 1 543 ? -11.526 -17.976 -31.868 1.00 87.81 543 LEU A C 1
ATOM 4140 O O . LEU A 1 543 ? -11.253 -18.868 -32.664 1.00 87.81 543 LEU A O 1
ATOM 4144 N N . ILE A 1 544 ? -12.478 -18.116 -30.938 1.00 82.62 544 ILE A N 1
ATOM 4145 C CA . ILE A 1 544 ? -13.299 -19.331 -30.795 1.00 82.62 544 ILE A CA 1
ATOM 4146 C C . ILE A 1 544 ? -14.144 -19.571 -32.052 1.00 82.62 544 ILE A C 1
ATOM 4148 O O . ILE A 1 544 ? -14.105 -20.669 -32.603 1.00 82.62 544 ILE A O 1
ATOM 4152 N N . ASP A 1 545 ? -14.842 -18.542 -32.551 1.00 84.56 545 ASP A N 1
ATOM 4153 C CA . ASP A 1 545 ? -15.604 -18.613 -33.810 1.00 84.56 545 ASP A CA 1
ATOM 4154 C C . ASP A 1 545 ? -14.691 -18.979 -35.007 1.00 84.56 545 ASP A C 1
ATOM 4156 O O . ASP A 1 545 ? -15.162 -19.528 -36.001 1.00 84.56 545 ASP A O 1
ATOM 4160 N N . SER A 1 546 ? -13.384 -18.706 -34.904 1.00 87.81 546 SER A N 1
ATOM 4161 C CA . SER A 1 546 ? -12.358 -19.027 -35.909 1.00 87.81 546 SER A CA 1
ATOM 4162 C C . SER A 1 546 ? -11.646 -20.371 -35.673 1.00 87.81 546 SER A C 1
ATOM 4164 O O . SER A 1 546 ? -10.690 -20.672 -36.383 1.00 87.81 546 SER A O 1
ATOM 4166 N N . GLY A 1 547 ? -12.096 -21.186 -34.709 1.00 86.00 547 GLY A N 1
ATOM 4167 C CA . GLY A 1 547 ? -11.572 -22.535 -34.457 1.00 86.00 547 GLY A CA 1
ATOM 4168 C C . GLY A 1 547 ? -10.496 -22.648 -33.368 1.00 86.00 547 GLY A C 1
ATOM 4169 O O . GLY A 1 547 ? -9.758 -23.634 -33.358 1.00 86.00 547 GLY A O 1
ATOM 4170 N N . ALA A 1 548 ? -10.383 -21.671 -32.460 1.00 85.00 548 ALA A N 1
ATOM 4171 C CA . ALA A 1 548 ? -9.456 -21.754 -31.330 1.00 85.00 548 ALA A CA 1
ATOM 4172 C C . ALA A 1 548 ? -9.858 -22.843 -30.316 1.00 85.00 548 ALA A C 1
ATOM 4174 O O . ALA A 1 548 ? -11.002 -22.885 -29.853 1.00 85.00 548 ALA A O 1
ATOM 4175 N N . GLU A 1 549 ? -8.908 -23.686 -29.914 1.00 78.38 549 GLU A N 1
ATOM 4176 C CA . GLU A 1 549 ? -9.131 -24.748 -28.928 1.00 78.38 549 GLU A CA 1
ATOM 4177 C C . GLU A 1 549 ? -9.139 -24.213 -27.480 1.00 78.38 549 GLU A C 1
ATOM 4179 O O . GLU A 1 549 ? -8.264 -23.452 -27.068 1.00 78.38 549 GLU A O 1
ATOM 4184 N N . ILE A 1 550 ? -10.127 -24.639 -26.677 1.00 69.19 550 ILE A N 1
ATOM 4185 C CA . ILE A 1 550 ? -10.350 -24.169 -25.287 1.00 69.19 550 ILE A CA 1
ATOM 4186 C C . ILE A 1 550 ? -9.976 -25.250 -24.247 1.00 69.19 550 ILE A C 1
ATOM 4188 O O . ILE A 1 550 ? -9.973 -24.998 -23.044 1.00 69.19 550 ILE A O 1
ATOM 4192 N N . ALA A 1 551 ? -9.668 -26.479 -24.674 1.00 60.31 551 ALA A N 1
ATOM 4193 C CA . ALA A 1 551 ? -9.528 -27.634 -23.778 1.00 60.31 551 ALA A CA 1
ATOM 4194 C C . ALA A 1 551 ? -8.391 -27.501 -22.742 1.00 60.31 551 ALA A C 1
ATOM 4196 O O . ALA A 1 551 ? -8.484 -28.063 -21.656 1.00 60.31 551 ALA A O 1
ATOM 4197 N N . SER A 1 552 ? -7.354 -26.707 -23.020 1.00 57.03 552 SER A N 1
ATOM 4198 C CA . SER A 1 552 ? -6.215 -26.476 -22.116 1.00 57.03 552 SER A CA 1
ATOM 4199 C C . SER A 1 552 ? -6.486 -25.460 -20.990 1.00 57.03 552 SER A C 1
ATOM 4201 O O . SER A 1 552 ? -5.584 -25.145 -20.212 1.00 57.03 552 SER A O 1
ATOM 4203 N N . LEU A 1 553 ? -7.709 -24.917 -20.888 1.00 56.97 553 LEU A N 1
ATOM 4204 C CA . LEU A 1 553 ? -8.019 -23.753 -20.053 1.00 56.97 553 LEU A CA 1
ATOM 4205 C C . LEU A 1 553 ? -8.797 -24.038 -18.761 1.00 56.97 553 LEU A C 1
ATOM 4207 O O . LEU A 1 553 ? -9.118 -23.061 -18.110 1.00 56.97 553 LEU A O 1
ATOM 4211 N N . GLU A 1 554 ? -9.116 -25.267 -18.343 1.00 62.66 554 GLU A N 1
ATOM 4212 C CA . GLU A 1 554 ? -10.150 -25.566 -17.312 1.00 62.66 554 GLU A CA 1
ATOM 4213 C C . GLU A 1 554 ? -10.337 -24.517 -16.182 1.00 62.66 554 GLU A C 1
ATOM 4215 O O . GLU A 1 554 ? -11.414 -23.932 -16.075 1.00 62.66 554 GLU A O 1
ATOM 4220 N N . ASN A 1 555 ? -9.299 -24.148 -15.417 1.00 63.72 555 ASN A N 1
ATOM 4221 C CA . ASN A 1 555 ? -9.403 -23.089 -14.389 1.00 63.72 555 ASN A CA 1
ATOM 4222 C C . ASN A 1 555 ? -9.572 -21.659 -14.951 1.00 63.72 555 ASN A C 1
ATOM 4224 O O . ASN A 1 555 ? -10.341 -20.849 -14.425 1.00 63.72 555 ASN A O 1
ATOM 4228 N N . LYS A 1 556 ? -8.862 -21.325 -16.033 1.00 66.31 556 LYS A N 1
ATOM 4229 C CA . LYS A 1 556 ? -8.977 -20.039 -16.743 1.00 66.31 556 LYS A CA 1
ATOM 4230 C C . LYS A 1 556 ? -10.325 -19.918 -17.478 1.00 66.31 556 LYS A C 1
ATOM 4232 O O . LYS A 1 556 ? -10.885 -18.826 -17.528 1.00 66.31 556 LYS A O 1
ATOM 4237 N N . LYS A 1 557 ? -10.889 -21.030 -17.966 1.00 70.31 557 LYS A N 1
ATOM 4238 C CA . LYS A 1 557 ? -12.206 -21.139 -18.608 1.00 70.31 557 LYS A CA 1
ATOM 4239 C C . LYS A 1 557 ? -13.311 -20.769 -17.625 1.00 70.31 557 LYS A C 1
ATOM 4241 O O . LYS A 1 557 ? -14.175 -19.983 -17.991 1.00 70.31 557 LYS A O 1
ATOM 4246 N N . ILE A 1 558 ? -13.256 -21.253 -16.379 1.00 73.38 558 ILE A N 1
ATOM 4247 C CA . ILE A 1 558 ? -14.221 -20.880 -15.328 1.00 73.38 558 ILE A CA 1
ATOM 4248 C C . ILE A 1 558 ? -14.165 -19.373 -15.054 1.00 73.38 558 ILE A C 1
ATOM 4250 O O . ILE A 1 558 ? -15.199 -18.709 -15.047 1.00 73.38 558 ILE A O 1
ATOM 4254 N N . LYS A 1 559 ? -12.963 -18.805 -14.887 1.00 73.25 559 LYS A N 1
ATOM 4255 C CA . LYS A 1 559 ? -12.796 -17.358 -14.665 1.00 73.25 559 LYS A CA 1
ATOM 4256 C C . LYS A 1 559 ? -13.361 -16.533 -15.830 1.00 73.25 559 LYS A C 1
ATOM 4258 O O . LYS A 1 559 ? -14.097 -15.573 -15.610 1.00 73.25 559 LYS A O 1
ATOM 4263 N N . LEU A 1 560 ? -13.041 -16.931 -17.060 1.00 71.56 560 LEU A N 1
ATOM 4264 C CA . LEU A 1 560 ? -13.523 -16.298 -18.285 1.00 71.56 560 LEU A CA 1
ATOM 4265 C C . LEU A 1 560 ? -15.053 -16.398 -18.413 1.00 71.56 560 LEU A C 1
ATOM 4267 O O . LEU A 1 560 ? -15.703 -15.398 -18.703 1.00 71.56 560 LEU A O 1
ATOM 4271 N N . LEU A 1 561 ? -15.629 -17.567 -18.112 1.00 76.75 561 LEU A N 1
ATOM 4272 C CA . LEU A 1 561 ? -17.074 -17.811 -18.071 1.00 76.75 561 LEU A CA 1
ATOM 4273 C C . LEU A 1 561 ? -17.783 -16.870 -17.087 1.00 76.75 561 LEU A C 1
ATOM 4275 O O . LEU A 1 561 ? -18.739 -16.188 -17.467 1.00 76.75 561 LEU A O 1
ATOM 4279 N N . MET A 1 562 ? -17.284 -16.757 -15.852 1.00 78.88 562 MET A N 1
ATOM 4280 C CA . MET A 1 562 ? -17.843 -15.830 -14.856 1.00 78.88 562 MET A CA 1
ATOM 4281 C C . MET A 1 562 ? -17.809 -14.387 -15.356 1.00 78.88 562 MET A C 1
ATOM 4283 O O . MET A 1 562 ? -18.794 -13.658 -15.230 1.00 78.88 562 MET A O 1
ATOM 4287 N N . ARG A 1 563 ? -16.702 -13.984 -15.988 1.00 73.75 563 ARG A N 1
ATOM 4288 C CA . ARG A 1 563 ? -16.557 -12.633 -16.527 1.00 73.75 563 ARG A CA 1
ATOM 4289 C C . ARG A 1 563 ? -17.484 -12.373 -17.710 1.00 73.75 563 ARG A C 1
ATOM 4291 O O . ARG A 1 563 ? -18.048 -11.288 -17.767 1.00 73.75 563 ARG A O 1
ATOM 4298 N N . THR A 1 564 ? -17.700 -13.344 -18.602 1.00 74.44 564 THR A N 1
ATOM 4299 C CA . THR A 1 564 ? -18.677 -13.206 -19.700 1.00 74.44 564 THR A CA 1
ATOM 4300 C C . THR A 1 564 ? -20.111 -13.047 -19.205 1.00 74.44 564 THR A C 1
ATOM 4302 O O . THR A 1 564 ? -20.879 -12.268 -19.774 1.00 74.44 564 THR A O 1
ATOM 4305 N N . ALA A 1 565 ? -20.465 -13.736 -18.115 1.00 76.06 565 ALA A N 1
ATOM 4306 C CA . ALA A 1 565 ? -21.762 -13.560 -17.473 1.00 76.06 565 ALA A CA 1
ATOM 4307 C C . ALA A 1 565 ? -21.895 -12.163 -16.843 1.00 76.06 565 ALA A C 1
ATOM 4309 O O . ALA A 1 565 ? -22.956 -11.553 -16.944 1.00 76.06 565 ALA A O 1
ATOM 4310 N N . GLU A 1 566 ? -20.822 -11.616 -16.256 1.00 77.06 566 GLU A N 1
ATOM 4311 C CA . GLU A 1 566 ? -20.812 -10.240 -15.735 1.00 77.06 566 GLU A CA 1
ATOM 4312 C C . GLU A 1 566 ? -20.785 -9.163 -16.836 1.00 77.06 566 GLU A C 1
ATOM 4314 O O . GLU A 1 566 ? -21.411 -8.113 -16.707 1.00 77.06 566 GLU A O 1
ATOM 4319 N N . SER A 1 567 ? -20.067 -9.390 -17.936 1.00 70.06 567 SER A N 1
ATOM 4320 C CA . SER A 1 567 ? -19.943 -8.441 -19.051 1.00 70.06 567 SER A CA 1
ATOM 4321 C C . SER A 1 567 ? -21.168 -8.415 -19.962 1.00 70.06 567 SER A C 1
ATOM 4323 O O . SER A 1 567 ? -21.159 -7.717 -20.976 1.00 70.06 567 SER A O 1
ATOM 4325 N N . CYS A 1 568 ? -22.203 -9.183 -19.616 1.00 65.06 568 CYS A N 1
ATOM 4326 C CA . CYS A 1 568 ? -23.496 -9.177 -20.272 1.00 65.06 568 CYS A CA 1
ATOM 4327 C C . CYS A 1 568 ? -23.513 -9.723 -21.716 1.00 65.06 568 CYS A C 1
ATOM 4329 O O . CYS A 1 568 ? -24.334 -9.285 -22.529 1.00 65.06 568 CYS A O 1
ATOM 4331 N N . ASP A 1 569 ? -22.634 -10.676 -22.042 1.00 73.38 569 ASP A N 1
ATOM 4332 C CA . ASP A 1 569 ? -22.551 -11.278 -23.379 1.00 73.38 569 ASP A CA 1
ATOM 4333 C C . ASP A 1 569 ? -23.135 -12.701 -23.406 1.00 73.38 569 ASP A C 1
ATOM 4335 O O . ASP A 1 569 ? -22.438 -13.692 -23.181 1.00 73.38 569 ASP A O 1
ATOM 4339 N N . LEU A 1 570 ? -24.431 -12.811 -23.726 1.00 78.50 570 LEU A N 1
ATOM 4340 C CA . LEU A 1 570 ? -25.114 -14.102 -23.863 1.00 78.50 570 LEU A CA 1
ATOM 4341 C C . LEU A 1 570 ? -24.473 -14.995 -24.939 1.00 78.50 570 LEU A C 1
ATOM 4343 O O . LEU A 1 570 ? -24.462 -16.217 -24.782 1.00 78.50 570 LEU A O 1
ATOM 4347 N N . LYS A 1 571 ? -23.945 -14.417 -26.029 1.00 76.06 571 LYS A N 1
ATOM 4348 C CA . LYS A 1 571 ? -23.310 -15.199 -27.100 1.00 76.06 571 LYS A CA 1
ATOM 4349 C C . LYS A 1 571 ? -22.009 -15.815 -26.583 1.00 76.06 571 LYS A C 1
ATOM 4351 O O . LYS A 1 571 ? -21.808 -17.014 -26.759 1.00 76.06 571 LYS A O 1
ATOM 4356 N N . GLY A 1 572 ? -21.189 -15.026 -25.890 1.00 73.88 572 GLY A N 1
ATOM 4357 C CA . GLY A 1 572 ? -19.970 -15.498 -25.231 1.00 73.88 572 GLY A CA 1
ATOM 4358 C C . GLY A 1 572 ? -20.237 -16.601 -24.203 1.00 73.88 572 GLY A C 1
ATOM 4359 O O . GLY A 1 572 ? -19.571 -17.635 -24.234 1.00 73.88 572 GLY A O 1
ATOM 4360 N N . VAL A 1 573 ? -21.266 -16.442 -23.358 1.00 77.19 573 VAL A N 1
ATOM 4361 C CA . VAL A 1 573 ? -21.667 -17.476 -22.383 1.00 77.19 573 VAL A CA 1
ATOM 4362 C C . VAL A 1 573 ? -22.071 -18.777 -23.086 1.00 77.19 573 VAL A C 1
ATOM 4364 O O . VAL A 1 573 ? -21.610 -19.843 -22.689 1.00 77.19 573 VAL A O 1
ATOM 4367 N N . ARG A 1 574 ? -22.880 -18.712 -24.155 1.00 79.12 574 ARG A N 1
ATOM 4368 C CA . ARG A 1 574 ? -23.293 -19.900 -24.928 1.00 79.12 574 ARG A CA 1
ATOM 4369 C C . ARG A 1 574 ? -22.103 -20.621 -25.562 1.00 79.12 574 ARG A C 1
ATOM 4371 O O . ARG A 1 574 ? -22.015 -21.840 -25.456 1.00 79.12 574 ARG A O 1
ATOM 4378 N N . LEU A 1 575 ? -21.193 -19.871 -26.186 1.00 74.69 575 LEU A N 1
ATOM 4379 C CA . LEU A 1 575 ? -20.003 -20.418 -26.845 1.00 74.69 575 LEU A CA 1
ATOM 4380 C C . LEU A 1 575 ? -19.052 -21.099 -25.855 1.00 74.69 575 LEU A C 1
ATOM 4382 O O . LEU A 1 575 ? -18.563 -22.192 -26.121 1.00 74.69 575 LEU A O 1
ATOM 4386 N N . LEU A 1 576 ? -18.792 -20.462 -24.711 1.00 75.31 576 LEU A N 1
ATOM 4387 C CA . LEU A 1 576 ? -17.858 -20.987 -23.715 1.00 75.31 576 LEU A CA 1
ATOM 4388 C C . LEU A 1 576 ? -18.436 -22.159 -22.915 1.00 75.31 576 LEU A C 1
ATOM 4390 O O . LEU A 1 576 ? -17.683 -23.058 -22.527 1.00 75.31 576 LEU A O 1
ATOM 4394 N N . LEU A 1 577 ? -19.745 -22.145 -22.639 1.00 76.06 577 LEU A N 1
ATOM 4395 C CA . LEU A 1 577 ? -20.411 -23.240 -21.943 1.00 76.06 577 LEU A CA 1
ATOM 4396 C C . LEU A 1 577 ? -20.461 -24.467 -22.866 1.00 76.06 577 LEU A C 1
ATOM 4398 O O . LEU A 1 577 ? -19.972 -25.518 -22.470 1.00 76.06 577 LEU A O 1
ATOM 4402 N N . GLY A 1 578 ? -20.918 -24.319 -24.114 1.00 70.06 578 GLY A N 1
ATOM 4403 C CA . GLY A 1 578 ? -21.110 -25.430 -25.054 1.00 70.06 578 GLY A CA 1
ATOM 4404 C C . GLY A 1 578 ? -22.362 -26.268 -24.750 1.00 70.06 578 GLY A C 1
ATOM 4405 O O . GLY A 1 578 ? -22.932 -26.185 -23.659 1.00 70.06 578 GLY A O 1
ATOM 4406 N N . ASP A 1 579 ? -22.807 -27.069 -25.721 1.00 64.88 579 ASP A N 1
ATOM 4407 C CA . ASP A 1 579 ? -24.006 -27.905 -25.582 1.00 64.88 579 ASP A CA 1
ATOM 4408 C C . ASP A 1 579 ? -23.781 -29.043 -24.567 1.00 64.88 579 ASP A C 1
ATOM 4410 O O . ASP A 1 579 ? -22.844 -29.829 -24.695 1.00 64.88 579 ASP A O 1
ATOM 4414 N N . GLY A 1 580 ? -24.660 -29.154 -23.563 1.00 60.28 580 GLY A N 1
ATOM 4415 C CA . GLY A 1 580 ? -24.650 -30.245 -22.575 1.00 60.28 580 GLY A CA 1
ATOM 4416 C C . GLY A 1 580 ? -23.676 -30.087 -21.398 1.00 60.28 580 GLY A C 1
ATOM 4417 O O . GLY A 1 580 ? -23.531 -31.023 -20.613 1.00 60.28 580 GLY A O 1
ATOM 4418 N N . SER A 1 581 ? -23.022 -28.934 -21.255 1.00 68.88 581 SER A N 1
ATOM 4419 C CA . SER A 1 581 ? -22.085 -28.664 -20.156 1.00 68.88 581 SER A CA 1
ATOM 4420 C C . SER A 1 581 ? -22.763 -28.402 -18.808 1.00 68.88 581 SER A C 1
ATOM 4422 O O . SER A 1 581 ? -23.886 -27.903 -18.741 1.00 68.88 581 SER A O 1
ATOM 4424 N N . GLU A 1 582 ? -22.046 -28.694 -17.717 1.00 71.69 582 GLU A N 1
ATOM 4425 C CA . GLU A 1 582 ? -22.488 -28.417 -16.347 1.00 71.69 582 GLU A CA 1
ATOM 4426 C C . GLU A 1 582 ? -22.736 -26.910 -16.149 1.00 71.69 582 GLU A C 1
ATOM 4428 O O . GLU A 1 582 ? -21.875 -26.081 -16.434 1.00 71.69 582 GLU A O 1
ATOM 4433 N N . THR A 1 583 ? -23.925 -26.534 -15.674 1.00 75.06 583 THR A N 1
ATOM 4434 C CA . THR A 1 583 ? -24.336 -25.127 -15.494 1.00 75.06 583 THR A CA 1
ATOM 4435 C C . THR A 1 583 ? -24.064 -24.574 -14.100 1.00 75.06 583 THR A C 1
ATOM 4437 O O . THR A 1 583 ? -24.027 -23.357 -13.913 1.00 75.06 583 THR A O 1
ATOM 4440 N N . ASN A 1 584 ? -23.808 -25.452 -13.128 1.00 79.75 584 ASN A N 1
ATOM 4441 C CA . ASN A 1 584 ? -23.522 -25.109 -11.732 1.00 79.75 584 ASN A CA 1
ATOM 4442 C C . ASN A 1 584 ? -22.021 -24.987 -11.445 1.00 79.75 584 ASN A C 1
ATOM 4444 O O . ASN A 1 584 ? -21.562 -25.250 -10.336 1.00 79.75 584 ASN A O 1
ATOM 4448 N N . ILE A 1 585 ? -21.254 -24.561 -12.449 1.00 76.75 585 ILE A N 1
ATOM 4449 C CA . ILE A 1 585 ? -19.823 -24.296 -12.314 1.00 76.75 585 ILE A CA 1
ATOM 4450 C C . ILE A 1 585 ? -19.621 -23.240 -11.226 1.00 76.75 585 ILE A C 1
ATOM 4452 O O . ILE A 1 585 ? -20.251 -22.180 -11.259 1.00 76.75 585 ILE A O 1
ATOM 4456 N N . VAL A 1 586 ? -18.712 -23.518 -10.294 1.00 80.19 586 VAL A N 1
ATOM 4457 C CA . VAL A 1 586 ? -18.326 -22.601 -9.219 1.00 80.19 586 VAL A CA 1
ATOM 4458 C C . VAL A 1 586 ? -16.904 -22.094 -9.420 1.00 80.19 586 VAL A C 1
ATOM 4460 O O . VAL A 1 586 ? -15.994 -22.853 -9.745 1.00 80.19 586 VAL A O 1
ATOM 4463 N N . GLU A 1 587 ? -16.700 -20.796 -9.216 1.00 78.75 587 GLU A N 1
ATOM 4464 C CA . GLU A 1 587 ? -15.357 -20.205 -9.177 1.00 78.75 587 GLU A CA 1
ATOM 4465 C C . GLU A 1 587 ? -14.721 -20.310 -7.780 1.00 78.75 587 GLU A C 1
ATOM 4467 O O . GLU A 1 587 ? -15.293 -20.891 -6.855 1.00 78.75 587 GLU A O 1
ATOM 4472 N N . VAL A 1 588 ? -13.526 -19.742 -7.596 1.00 74.38 588 VAL A N 1
ATOM 4473 C CA . VAL A 1 588 ? -12.753 -19.855 -6.348 1.00 74.38 588 VAL A CA 1
ATOM 4474 C C . VAL A 1 588 ? -13.537 -19.328 -5.144 1.00 74.38 588 VAL A C 1
ATOM 4476 O O . VAL A 1 588 ? -13.422 -19.898 -4.065 1.00 74.38 588 VAL A O 1
ATOM 4479 N N . PHE A 1 589 ? -14.379 -18.300 -5.285 1.00 73.56 589 PHE A N 1
ATOM 4480 C CA . PHE A 1 589 ? -15.240 -17.827 -4.186 1.00 73.56 589 PHE A CA 1
ATOM 4481 C C . PHE A 1 589 ? -16.574 -18.580 -4.045 1.00 73.56 589 PHE A C 1
ATOM 4483 O O . PHE A 1 589 ? -17.422 -18.184 -3.240 1.00 73.56 589 PHE A O 1
ATOM 4490 N N . GLY A 1 590 ? -16.766 -19.672 -4.785 1.00 81.44 590 GLY A N 1
ATOM 4491 C CA . GLY A 1 590 ? -17.994 -20.466 -4.797 1.00 81.44 590 GLY A CA 1
ATOM 4492 C C . GLY A 1 590 ? -19.142 -19.829 -5.582 1.00 81.44 590 GLY A C 1
ATOM 4493 O O . GLY A 1 590 ? -20.264 -20.309 -5.498 1.00 81.44 590 GLY A O 1
ATOM 4494 N N . ARG A 1 591 ? -18.906 -18.728 -6.310 1.00 86.69 591 ARG A N 1
ATOM 4495 C CA . ARG A 1 591 ? -19.957 -18.073 -7.100 1.00 86.69 591 ARG A CA 1
ATOM 4496 C C . ARG A 1 591 ? -20.283 -18.893 -8.338 1.00 86.69 591 ARG A C 1
ATOM 4498 O O . ARG A 1 591 ? -19.368 -19.365 -9.012 1.00 86.69 591 ARG A O 1
ATOM 4505 N N . THR A 1 592 ? -21.572 -18.999 -8.646 1.00 90.25 592 THR A N 1
ATOM 4506 C CA . THR A 1 592 ? -22.066 -19.614 -9.880 1.00 90.25 592 THR A CA 1
ATOM 4507 C C . THR A 1 592 ? -22.277 -18.575 -10.980 1.00 90.25 592 THR A C 1
ATOM 4509 O O . THR A 1 592 ? -22.453 -17.383 -10.709 1.00 90.25 592 THR A O 1
ATOM 4512 N N . LEU A 1 593 ? -22.349 -19.037 -12.231 1.00 87.50 593 LEU A N 1
ATOM 4513 C CA . LEU A 1 593 ? -22.727 -18.212 -13.388 1.00 87.50 593 LEU A CA 1
ATOM 4514 C C . LEU A 1 593 ? -24.062 -17.485 -13.167 1.00 87.50 593 LEU A C 1
ATOM 4516 O O . LEU A 1 593 ? -24.210 -16.313 -13.520 1.00 87.50 593 LEU A O 1
ATOM 4520 N N . LEU A 1 594 ? -25.015 -18.167 -12.524 1.00 91.38 594 LEU A N 1
ATOM 4521 C CA . LEU A 1 594 ? -26.328 -17.616 -12.206 1.00 91.38 594 LEU A CA 1
ATOM 4522 C C . LEU A 1 594 ? -26.233 -16.433 -11.230 1.00 91.38 594 LEU A C 1
ATOM 4524 O O . LEU A 1 594 ? -26.949 -15.449 -11.400 1.00 91.38 594 LEU A O 1
ATOM 4528 N N . MET A 1 595 ? -25.322 -16.478 -10.250 1.00 92.56 595 MET A N 1
ATOM 4529 C CA . MET A 1 595 ? -25.081 -15.350 -9.338 1.00 92.56 595 MET A CA 1
ATOM 4530 C C . MET A 1 595 ? -24.462 -14.150 -10.055 1.00 92.56 595 MET A C 1
ATOM 4532 O O . MET A 1 595 ? -24.844 -13.017 -9.774 1.00 92.56 595 MET A O 1
ATOM 4536 N N . CYS A 1 596 ? -23.536 -14.374 -10.993 1.00 89.38 596 CYS A N 1
ATOM 4537 C CA . CYS A 1 596 ? -22.953 -13.303 -11.807 1.00 89.38 596 CYS A CA 1
ATOM 4538 C C . CYS A 1 596 ? -24.010 -12.618 -12.689 1.00 89.38 596 CYS A C 1
ATOM 4540 O O . CYS A 1 596 ? -24.062 -11.386 -12.749 1.00 89.38 596 CYS A O 1
ATOM 4542 N N . ALA A 1 597 ? -24.900 -13.398 -13.309 1.00 90.31 597 ALA A N 1
ATOM 4543 C CA . ALA A 1 597 ? -26.033 -12.865 -14.065 1.00 90.31 597 ALA A CA 1
ATOM 4544 C C . ALA A 1 597 ? -27.029 -12.117 -13.157 1.00 90.31 597 ALA A C 1
ATOM 4546 O O . ALA A 1 597 ? -27.517 -11.046 -13.520 1.00 90.31 597 ALA A O 1
ATOM 4547 N N . ALA A 1 598 ? -27.286 -12.636 -11.951 1.00 92.94 598 ALA A N 1
ATOM 4548 C CA . ALA A 1 598 ? -28.172 -12.008 -10.972 1.00 92.94 598 ALA A CA 1
ATOM 4549 C C . ALA A 1 598 ? -27.637 -10.677 -10.438 1.00 92.94 598 ALA A C 1
ATOM 4551 O O . ALA A 1 598 ? -28.386 -9.708 -10.342 1.00 92.94 598 ALA A O 1
ATOM 4552 N N . LYS A 1 599 ? -26.331 -10.607 -10.172 1.00 91.38 599 LYS A N 1
ATOM 4553 C CA . LYS A 1 599 ? -25.620 -9.393 -9.756 1.00 91.38 599 LYS A CA 1
ATOM 4554 C C . LYS A 1 599 ? -25.651 -8.283 -10.813 1.00 91.38 599 LYS A C 1
ATOM 4556 O O . LYS A 1 599 ? -25.558 -7.122 -10.447 1.00 91.38 599 LYS A O 1
ATOM 4561 N N . THR A 1 600 ? -25.731 -8.630 -12.099 1.00 87.38 600 THR A N 1
ATOM 4562 C CA . THR A 1 600 ? -25.674 -7.672 -13.223 1.00 87.38 600 THR A CA 1
ATOM 4563 C C . THR A 1 600 ? -27.025 -7.404 -13.883 1.00 87.38 600 THR A C 1
ATOM 4565 O O . THR A 1 600 ? -27.112 -6.611 -14.820 1.00 87.38 600 THR A O 1
ATOM 4568 N N . GLY A 1 601 ? -28.093 -8.056 -13.414 1.00 88.44 601 GLY A N 1
ATOM 4569 C CA . GLY A 1 601 ? -29.452 -7.788 -13.879 1.00 88.44 601 GLY A CA 1
ATOM 4570 C C . GLY A 1 601 ? -29.798 -8.415 -15.234 1.00 88.44 601 GLY A C 1
ATOM 4571 O O . GLY A 1 601 ? -30.767 -8.004 -15.874 1.00 88.44 601 GLY A O 1
ATOM 4572 N N . ARG A 1 602 ? -29.018 -9.392 -15.714 1.00 85.00 602 ARG A N 1
ATOM 4573 C CA . ARG A 1 602 ? -29.153 -9.951 -17.070 1.00 85.00 602 ARG A CA 1
ATOM 4574 C C . ARG A 1 602 ? -30.158 -11.088 -17.146 1.00 85.00 602 ARG A C 1
ATOM 4576 O O . ARG A 1 602 ? -29.802 -12.264 -17.116 1.00 85.00 602 ARG A O 1
ATOM 4583 N N . SER A 1 603 ? -31.427 -10.709 -17.284 1.00 85.75 603 SER A N 1
ATOM 4584 C CA . SER A 1 603 ? -32.566 -11.632 -17.387 1.00 85.75 603 SER A CA 1
ATOM 4585 C C . SER A 1 603 ? -32.433 -12.657 -18.523 1.00 85.75 603 SER A C 1
ATOM 4587 O O . SER A 1 603 ? -32.866 -13.791 -18.364 1.00 85.75 603 SER A O 1
ATOM 4589 N N . ASP A 1 604 ? -31.795 -12.294 -19.638 1.00 87.12 604 ASP A N 1
ATOM 4590 C CA . ASP A 1 604 ? -31.551 -13.164 -20.795 1.00 87.12 604 ASP A CA 1
ATOM 4591 C C . ASP A 1 604 ? -30.546 -14.292 -20.499 1.00 87.12 604 ASP A C 1
ATOM 4593 O O . ASP A 1 604 ? -30.783 -15.452 -20.844 1.00 87.12 604 ASP A O 1
ATOM 4597 N N . ILE A 1 605 ? -29.448 -13.968 -19.810 1.00 87.56 605 ILE A N 1
ATOM 4598 C CA . ILE A 1 605 ? -28.455 -14.949 -19.347 1.00 87.56 605 ILE A CA 1
ATOM 4599 C C . ILE A 1 605 ? -29.046 -15.807 -18.225 1.00 87.56 605 ILE A C 1
ATOM 4601 O O . ILE A 1 605 ? -28.909 -17.027 -18.249 1.00 87.56 605 ILE A O 1
ATOM 4605 N N . LEU A 1 606 ? -29.758 -15.191 -17.278 1.00 89.88 606 LEU A N 1
ATOM 4606 C CA . LEU A 1 606 ? -30.485 -15.892 -16.215 1.00 89.88 606 LEU A CA 1
ATOM 4607 C C . LEU A 1 606 ? -31.467 -16.921 -16.767 1.00 89.88 606 LEU A C 1
ATOM 4609 O O . LEU A 1 606 ? -31.478 -18.062 -16.311 1.00 89.88 606 LEU A O 1
ATOM 4613 N N . GLN A 1 607 ? -32.281 -16.519 -17.743 1.00 90.06 607 GLN A N 1
ATOM 4614 C CA . GLN A 1 607 ? -33.251 -17.398 -18.376 1.00 90.06 607 GLN A CA 1
ATOM 4615 C C . GLN A 1 607 ? -32.552 -18.596 -19.022 1.00 90.06 607 GLN A C 1
ATOM 4617 O O . GLN A 1 607 ? -32.916 -19.730 -18.727 1.00 90.06 607 GLN A O 1
ATOM 4622 N N . PHE A 1 608 ? -31.512 -18.352 -19.825 1.00 88.94 608 PHE A N 1
ATOM 4623 C CA . PHE A 1 608 ? -30.741 -19.419 -20.462 1.00 88.94 608 PHE A CA 1
ATOM 4624 C C . PHE A 1 608 ? -30.123 -20.390 -19.443 1.00 88.94 608 PHE A C 1
ATOM 4626 O O . PHE A 1 608 ? -30.221 -21.605 -19.617 1.00 88.94 608 PHE A O 1
ATOM 4633 N N . LEU A 1 609 ? -29.514 -19.877 -18.369 1.00 89.19 609 LEU A N 1
ATOM 4634 C CA . LEU A 1 609 ? -28.873 -20.703 -17.342 1.00 89.19 609 LEU A CA 1
ATOM 4635 C C . LEU A 1 609 ? -29.890 -21.557 -16.572 1.00 89.19 609 LEU A C 1
ATOM 4637 O O . LEU A 1 609 ? -29.641 -22.740 -16.355 1.00 89.19 609 LEU A O 1
ATOM 4641 N N . LEU A 1 610 ? -31.043 -20.992 -16.196 1.00 89.81 610 LEU A N 1
ATOM 4642 C CA . LEU A 1 610 ? -32.105 -21.735 -15.505 1.00 89.81 610 LEU A CA 1
ATOM 4643 C C . LEU A 1 610 ? -32.773 -22.776 -16.413 1.00 89.81 610 LEU A C 1
ATOM 4645 O O . LEU A 1 610 ? -33.043 -23.886 -15.964 1.00 89.81 610 LEU A O 1
ATOM 4649 N N . GLU A 1 611 ? -33.009 -22.455 -17.690 1.00 88.00 611 GLU A N 1
ATOM 4650 C CA . GLU A 1 611 ? -33.486 -23.426 -18.692 1.00 88.00 611 GLU A CA 1
ATOM 4651 C C . GLU A 1 611 ? -32.480 -24.564 -18.908 1.00 88.00 611 GLU A C 1
ATOM 4653 O O . GLU A 1 611 ? -32.873 -25.697 -19.174 1.00 88.00 611 GLU A O 1
ATOM 4658 N N . SER A 1 612 ? -31.192 -24.274 -18.720 1.00 85.31 612 SER A N 1
ATOM 4659 C CA . SER A 1 612 ? -30.092 -25.239 -18.793 1.00 85.31 612 SER A CA 1
ATOM 4660 C C . SER A 1 612 ? -29.806 -25.939 -17.446 1.00 85.31 612 SER A C 1
ATOM 4662 O O . SER A 1 612 ? -28.784 -26.608 -17.299 1.00 85.31 612 SER A O 1
ATOM 4664 N N . GLY A 1 613 ? -30.691 -25.805 -16.448 1.00 86.75 613 GLY A N 1
ATOM 4665 C CA . GLY A 1 613 ? -30.631 -26.558 -15.188 1.00 86.75 613 GLY A CA 1
ATOM 4666 C C . GLY A 1 613 ? -29.785 -25.946 -14.063 1.00 86.75 613 GLY A C 1
ATOM 4667 O O . GLY A 1 613 ? -29.424 -26.664 -13.130 1.00 86.75 613 GLY A O 1
ATOM 4668 N N . ALA A 1 614 ? -29.461 -24.649 -14.119 1.00 90.44 614 ALA A N 1
ATOM 4669 C CA . ALA A 1 614 ? -28.769 -23.977 -13.018 1.00 90.44 614 ALA A CA 1
ATOM 4670 C C . ALA A 1 614 ? -29.614 -23.973 -11.727 1.00 90.44 614 ALA A C 1
ATOM 4672 O O . ALA A 1 614 ? -30.820 -23.718 -11.758 1.00 90.44 614 ALA A O 1
ATOM 4673 N N . ASP A 1 615 ? -28.975 -24.211 -10.583 1.00 91.69 615 ASP A N 1
ATOM 4674 C CA . ASP A 1 615 ? -29.618 -24.201 -9.271 1.00 91.69 615 ASP A CA 1
ATOM 4675 C C . ASP A 1 615 ? -29.923 -22.762 -8.824 1.00 91.69 615 ASP A C 1
ATOM 4677 O O . ASP A 1 615 ? -29.031 -21.964 -8.519 1.00 91.69 615 ASP A O 1
ATOM 4681 N N . VAL A 1 616 ? -31.220 -22.445 -8.759 1.00 94.56 616 VAL A N 1
ATOM 4682 C CA . VAL A 1 616 ? -31.760 -21.141 -8.345 1.00 94.56 616 VAL A CA 1
ATOM 4683 C C . VAL A 1 616 ? -31.395 -20.767 -6.900 1.00 94.56 616 VAL A C 1
ATOM 4685 O O . VAL A 1 616 ? -31.366 -19.581 -6.562 1.00 94.56 616 VAL A O 1
ATOM 4688 N N . ASN A 1 617 ? -31.084 -21.760 -6.061 1.00 94.69 617 ASN A N 1
ATOM 4689 C CA . ASN A 1 617 ? -30.754 -21.612 -4.644 1.00 94.69 617 ASN A CA 1
ATOM 4690 C C . ASN A 1 617 ? -29.290 -21.944 -4.324 1.00 94.69 617 ASN A C 1
ATOM 4692 O O . ASN A 1 617 ? -28.947 -22.056 -3.145 1.00 94.69 617 ASN A O 1
ATOM 4696 N N . ALA A 1 618 ? -28.423 -22.047 -5.338 1.00 92.19 618 ALA A N 1
ATOM 4697 C CA . ALA A 1 618 ? -26.992 -22.238 -5.131 1.00 92.19 618 ALA A CA 1
ATOM 4698 C C . ALA A 1 618 ? -26.428 -21.167 -4.186 1.00 92.19 618 ALA A C 1
ATOM 4700 O O . ALA A 1 618 ? -26.893 -20.026 -4.185 1.00 92.19 618 ALA A O 1
ATOM 4701 N N . VAL A 1 619 ? -25.401 -21.509 -3.407 1.00 91.94 619 VAL A N 1
ATOM 4702 C CA . VAL A 1 619 ? -24.795 -20.606 -2.416 1.00 91.94 619 VAL A CA 1
ATOM 4703 C C . VAL A 1 619 ? -23.301 -20.408 -2.660 1.00 91.94 619 VAL A C 1
ATOM 4705 O O . VAL A 1 619 ? -22.582 -21.361 -2.947 1.00 91.94 619 VAL A O 1
ATOM 4708 N N . ASP A 1 620 ? -22.825 -19.164 -2.538 1.00 89.44 620 ASP A N 1
ATOM 4709 C CA . ASP A 1 620 ? -21.387 -18.864 -2.565 1.00 89.44 620 ASP A CA 1
ATOM 4710 C C . ASP A 1 620 ? -20.709 -19.185 -1.213 1.00 89.44 620 ASP A C 1
ATOM 4712 O O . ASP A 1 620 ? -21.357 -19.574 -0.240 1.00 89.44 620 ASP A O 1
ATOM 4716 N N . ARG A 1 621 ? -19.386 -18.987 -1.090 1.00 87.88 621 ARG A N 1
ATOM 4717 C CA . ARG A 1 621 ? -18.664 -19.192 0.191 1.00 87.88 621 ARG A CA 1
ATOM 4718 C C . ARG A 1 621 ? -19.127 -18.271 1.331 1.00 87.88 621 ARG A C 1
ATOM 4720 O O . ARG A 1 621 ? -18.740 -18.471 2.486 1.00 87.88 621 ARG A O 1
ATOM 4727 N N . ARG A 1 622 ? -19.911 -17.233 1.027 1.00 84.69 622 ARG A N 1
ATOM 4728 C CA . ARG A 1 622 ? -20.582 -16.358 1.996 1.00 84.69 622 ARG A CA 1
ATOM 4729 C C . ARG A 1 622 ? -22.057 -16.733 2.151 1.00 84.69 622 ARG A C 1
ATOM 4731 O O . ARG A 1 622 ? -22.817 -15.904 2.636 1.00 84.69 622 ARG A O 1
ATOM 4738 N N . TYR A 1 623 ? -22.459 -17.941 1.767 1.00 88.44 623 TYR A N 1
ATOM 4739 C CA . TYR A 1 623 ? -23.838 -18.423 1.816 1.00 88.44 623 TYR A CA 1
ATOM 4740 C C . TYR A 1 623 ? -24.838 -17.533 1.055 1.00 88.44 623 TYR A C 1
ATOM 4742 O O . TYR A 1 623 ? -26.032 -17.563 1.337 1.00 88.44 623 TYR A O 1
ATOM 4750 N N . ARG A 1 624 ? -24.381 -16.705 0.104 1.00 91.88 624 ARG A N 1
ATOM 4751 C CA . ARG A 1 624 ? -25.279 -15.823 -0.651 1.00 91.88 624 ARG A CA 1
ATOM 4752 C C . ARG A 1 624 ? -25.841 -16.550 -1.863 1.00 91.88 624 ARG A C 1
ATOM 4754 O O . ARG A 1 624 ? -25.083 -17.148 -2.622 1.00 91.88 624 ARG A O 1
ATOM 4761 N N . THR A 1 625 ? -27.150 -16.440 -2.049 1.00 94.44 625 THR A N 1
ATOM 4762 C CA . THR A 1 625 ? -27.924 -16.989 -3.166 1.00 94.44 625 THR A CA 1
ATOM 4763 C C . THR A 1 625 ? -28.067 -15.972 -4.302 1.00 94.44 625 THR A C 1
ATOM 4765 O O . THR A 1 625 ? -27.900 -14.770 -4.069 1.00 94.44 625 THR A O 1
ATOM 4768 N N . PRO A 1 626 ? -28.416 -16.392 -5.534 1.00 95.12 626 PRO A N 1
ATOM 4769 C CA . PRO A 1 626 ? -28.670 -15.474 -6.647 1.00 95.12 626 PRO A CA 1
ATOM 4770 C C . PRO A 1 626 ? -29.653 -14.342 -6.308 1.00 95.12 626 PRO A C 1
ATOM 4772 O O . PRO A 1 626 ? -29.414 -13.195 -6.683 1.00 95.12 626 PRO A O 1
ATOM 4775 N N . VAL A 1 627 ? -30.717 -14.627 -5.544 1.00 95.94 627 VAL A N 1
ATOM 4776 C CA . VAL A 1 627 ? -31.707 -13.609 -5.147 1.00 95.94 627 VAL A CA 1
ATOM 4777 C C . VAL A 1 627 ? -31.121 -12.563 -4.192 1.00 95.94 627 VAL A C 1
ATOM 4779 O O . VAL A 1 627 ? -31.470 -11.391 -4.304 1.00 95.94 627 VAL A O 1
ATOM 4782 N N . LEU A 1 628 ? -30.163 -12.932 -3.329 1.00 94.31 628 LEU A N 1
ATOM 4783 C CA . LEU A 1 628 ? -29.446 -11.974 -2.477 1.00 94.31 628 LEU A CA 1
ATOM 4784 C C . LEU A 1 628 ? -28.604 -11.003 -3.315 1.00 94.31 628 LEU A C 1
ATOM 4786 O O . LEU A 1 628 ? -28.656 -9.797 -3.082 1.00 94.31 628 LEU A O 1
ATOM 4790 N N . HIS A 1 629 ? -27.882 -11.504 -4.327 1.00 93.94 629 HIS A N 1
ATOM 4791 C CA . HIS A 1 629 ? -27.111 -10.651 -5.246 1.00 93.94 629 HIS A CA 1
ATOM 4792 C C . HIS A 1 629 ? -28.020 -9.721 -6.062 1.00 93.94 629 HIS A C 1
ATOM 4794 O O . HIS A 1 629 ? -27.692 -8.548 -6.229 1.00 93.94 629 HIS A O 1
ATOM 4800 N N . ALA A 1 630 ? -29.167 -10.208 -6.544 1.00 95.19 630 ALA A N 1
ATOM 4801 C CA . ALA A 1 630 ? -30.118 -9.387 -7.296 1.00 95.19 630 ALA A CA 1
ATOM 4802 C C . ALA A 1 630 ? -30.757 -8.281 -6.435 1.00 95.19 630 ALA A C 1
ATOM 4804 O O . ALA A 1 630 ? -30.905 -7.152 -6.907 1.00 95.19 630 ALA A O 1
ATOM 4805 N N . SER A 1 631 ? -31.099 -8.582 -5.175 1.00 94.25 631 SER A N 1
ATOM 4806 C CA . SER A 1 631 ? -31.643 -7.603 -4.225 1.00 94.25 631 SER A CA 1
ATOM 4807 C C . SER A 1 631 ? -30.616 -6.536 -3.832 1.00 94.25 631 SER A C 1
ATOM 4809 O O . SER A 1 631 ? -30.958 -5.359 -3.827 1.00 94.25 631 SER A O 1
ATOM 4811 N N . GLU A 1 632 ? -29.359 -6.921 -3.570 1.00 93.44 632 GLU A N 1
ATOM 4812 C CA . GLU A 1 632 ? -28.248 -5.991 -3.283 1.00 93.44 632 GLU A CA 1
ATOM 4813 C C . GLU A 1 632 ? -27.972 -5.042 -4.461 1.00 93.44 632 GLU A C 1
ATOM 4815 O O . GLU A 1 632 ? -27.669 -3.872 -4.260 1.00 93.44 632 GLU A O 1
ATOM 4820 N N . ASN A 1 633 ? -28.113 -5.525 -5.700 1.00 91.44 633 ASN A N 1
ATOM 4821 C CA . ASN A 1 633 ? -27.829 -4.748 -6.912 1.00 91.44 633 ASN A CA 1
ATOM 4822 C C . ASN A 1 633 ? -29.088 -4.154 -7.562 1.00 91.44 633 ASN A C 1
ATOM 4824 O O . ASN A 1 633 ? -29.038 -3.701 -8.704 1.00 91.44 633 ASN A O 1
ATOM 4828 N N . ARG A 1 634 ? -30.208 -4.086 -6.825 1.00 93.38 634 ARG A N 1
ATOM 4829 C CA . ARG A 1 634 ? -31.389 -3.293 -7.213 1.00 93.38 634 ARG A CA 1
ATOM 4830 C C . ARG A 1 634 ? -32.099 -3.799 -8.481 1.00 93.38 634 ARG A C 1
ATOM 4832 O O . ARG A 1 634 ? -32.806 -3.050 -9.156 1.00 93.38 634 ARG A O 1
ATOM 4839 N N . HIS A 1 635 ? -31.939 -5.077 -8.821 1.00 94.00 635 HIS A N 1
ATOM 4840 C CA . HIS A 1 635 ? -32.455 -5.653 -10.065 1.00 94.00 635 HIS A CA 1
ATOM 4841 C C . HIS A 1 635 ? -33.857 -6.249 -9.893 1.00 94.00 635 HIS A C 1
ATOM 4843 O O . HIS A 1 635 ? -34.026 -7.463 -9.778 1.00 94.00 635 HIS A O 1
ATOM 4849 N N . TRP A 1 636 ? -34.870 -5.379 -9.920 1.00 92.88 636 TRP A N 1
ATOM 4850 C CA . TRP A 1 636 ? -36.292 -5.724 -9.766 1.00 92.88 636 TRP A CA 1
ATOM 4851 C C . TRP A 1 636 ? -36.746 -6.924 -10.614 1.00 92.88 636 TRP A C 1
ATOM 4853 O O . TRP A 1 636 ? -37.232 -7.918 -10.070 1.00 92.88 636 TRP A O 1
ATOM 4863 N N . ASP A 1 637 ? -36.554 -6.863 -11.936 1.00 92.50 637 ASP A N 1
ATOM 4864 C CA . ASP A 1 637 ? -37.043 -7.906 -12.846 1.00 92.50 637 ASP A CA 1
ATOM 4865 C C . ASP A 1 637 ? -36.399 -9.268 -12.566 1.00 92.50 637 ASP A C 1
ATOM 4867 O O . ASP A 1 637 ? -37.068 -10.300 -12.657 1.00 92.50 637 ASP A O 1
ATOM 4871 N N . VAL A 1 638 ? -35.127 -9.265 -12.158 1.00 94.50 638 VAL A N 1
ATOM 4872 C CA . VAL A 1 638 ? -34.385 -10.473 -11.792 1.00 94.50 638 VAL A CA 1
ATOM 4873 C C . VAL A 1 638 ? -34.870 -11.045 -10.466 1.00 94.50 638 VAL A C 1
ATOM 4875 O O . VAL A 1 638 ? -35.067 -12.255 -10.385 1.00 94.50 638 VAL A O 1
ATOM 4878 N N . VAL A 1 639 ? -35.106 -10.213 -9.444 1.00 96.00 639 VAL A N 1
ATOM 4879 C CA . VAL A 1 639 ? -35.666 -10.678 -8.163 1.00 96.00 639 VAL A CA 1
ATOM 4880 C C . VAL A 1 639 ? -37.021 -11.345 -8.398 1.00 96.00 639 VAL A C 1
ATOM 4882 O O . VAL A 1 639 ? -37.226 -12.481 -7.969 1.00 96.00 639 VAL A O 1
ATOM 4885 N N . ARG A 1 640 ? -37.918 -10.693 -9.149 1.00 94.88 640 ARG A N 1
ATOM 4886 C CA . ARG A 1 640 ? -39.236 -11.249 -9.489 1.00 94.88 640 ARG A CA 1
ATOM 4887 C C . ARG A 1 640 ? -39.116 -12.572 -10.244 1.00 94.88 640 ARG A C 1
ATOM 4889 O O . ARG A 1 640 ? -39.834 -13.523 -9.939 1.00 94.88 640 ARG A O 1
ATOM 4896 N N . PHE A 1 641 ? -38.211 -12.639 -11.219 1.00 94.50 641 PHE A N 1
ATOM 4897 C CA . PHE A 1 641 ? -37.995 -13.841 -12.019 1.00 94.50 641 PHE A CA 1
ATOM 4898 C C . PHE A 1 641 ? -37.436 -15.004 -11.188 1.00 94.50 641 PHE A C 1
ATOM 4900 O O . PHE A 1 641 ? -37.972 -16.107 -11.259 1.00 94.50 641 PHE A O 1
ATOM 4907 N N . LEU A 1 642 ? -36.414 -14.761 -10.361 1.00 95.62 642 LEU A N 1
ATOM 4908 C CA . LEU A 1 642 ? -35.802 -15.769 -9.488 1.00 95.62 642 LEU A CA 1
ATOM 4909 C C . LEU A 1 642 ? -36.797 -16.314 -8.457 1.00 95.62 642 LEU A C 1
ATOM 4911 O O . LEU A 1 642 ? -36.920 -17.530 -8.313 1.00 95.62 642 LEU A O 1
ATOM 4915 N N . VAL A 1 643 ? -37.550 -15.441 -7.781 1.00 95.31 643 VAL A N 1
ATOM 4916 C CA . VAL A 1 643 ? -38.593 -15.855 -6.824 1.00 95.31 643 VAL A CA 1
ATOM 4917 C C . VAL A 1 643 ? -39.684 -16.663 -7.531 1.00 95.31 643 VAL A C 1
ATOM 4919 O O . VAL A 1 643 ? -40.057 -17.733 -7.056 1.00 95.31 643 VAL A O 1
ATOM 4922 N N . GLY A 1 644 ? -40.114 -16.240 -8.726 1.00 93.19 644 GLY A N 1
ATOM 4923 C CA . GLY A 1 644 ? -41.051 -17.004 -9.559 1.00 93.19 644 GLY A CA 1
ATOM 4924 C C . GLY A 1 644 ? -40.526 -18.374 -10.019 1.00 93.19 644 GLY A C 1
ATOM 4925 O O . GLY A 1 644 ? -41.318 -19.239 -10.390 1.00 93.19 644 GLY A O 1
ATOM 4926 N N . LYS A 1 645 ? -39.206 -18.595 -9.980 1.00 94.56 645 LYS A N 1
ATOM 4927 C CA . LYS A 1 645 ? -38.536 -19.872 -10.276 1.00 94.56 645 LYS A CA 1
ATOM 4928 C C . LYS A 1 645 ? -38.184 -20.682 -9.019 1.00 94.56 645 LYS A C 1
ATOM 4930 O O . LYS A 1 645 ? -37.520 -21.706 -9.141 1.00 94.56 645 LYS A O 1
ATOM 4935 N N . GLY A 1 646 ? -38.656 -20.269 -7.839 1.00 93.44 646 GLY A N 1
ATOM 4936 C CA . GLY A 1 646 ? -38.484 -21.007 -6.583 1.00 93.44 646 GLY A CA 1
ATOM 4937 C C . GLY A 1 646 ? -37.264 -20.599 -5.750 1.00 93.44 646 GLY A C 1
ATOM 4938 O O . GLY A 1 646 ? -36.797 -21.396 -4.934 1.00 93.44 646 GLY A O 1
ATOM 4939 N N . ALA A 1 647 ? -36.728 -19.387 -5.938 1.00 95.81 647 ALA A N 1
ATOM 4940 C CA . ALA A 1 647 ? -35.699 -18.855 -5.046 1.00 95.81 647 ALA A CA 1
ATOM 4941 C C . ALA A 1 647 ? -36.230 -18.703 -3.608 1.00 95.81 647 ALA A C 1
ATOM 4943 O O . ALA A 1 647 ? -37.321 -18.172 -3.391 1.00 95.81 647 ALA A O 1
ATOM 4944 N N . ASN A 1 648 ? -35.441 -19.121 -2.618 1.00 93.69 648 ASN A N 1
ATOM 4945 C CA . ASN A 1 648 ? -35.765 -18.951 -1.207 1.00 93.69 648 ASN A CA 1
ATOM 4946 C C . ASN A 1 648 ? -35.688 -17.465 -0.814 1.00 93.69 648 ASN A C 1
ATOM 4948 O O . ASN A 1 648 ? -34.602 -16.908 -0.651 1.00 93.69 648 ASN A O 1
ATOM 4952 N N . VAL A 1 649 ? -36.855 -16.846 -0.626 1.00 93.81 649 VAL A N 1
ATOM 4953 C CA . VAL A 1 649 ? -37.030 -15.433 -0.241 1.00 93.81 649 VAL A CA 1
ATOM 4954 C C . VAL A 1 649 ? -36.375 -15.110 1.111 1.00 93.81 649 VAL A C 1
ATOM 4956 O O . VAL A 1 649 ? -35.870 -14.005 1.305 1.00 93.81 649 VAL A O 1
ATOM 4959 N N . ASN A 1 650 ? -36.323 -16.089 2.018 1.00 92.81 650 ASN A N 1
ATOM 4960 C CA . ASN A 1 650 ? -35.747 -15.969 3.360 1.00 92.81 650 ASN A CA 1
ATOM 4961 C C . ASN A 1 650 ? -34.331 -16.563 3.449 1.00 92.81 650 ASN A C 1
ATOM 4963 O O . ASN A 1 650 ? -33.873 -16.934 4.529 1.00 92.81 650 ASN A O 1
ATOM 4967 N N . ALA A 1 651 ? -33.624 -16.687 2.320 1.00 90.19 651 ALA A N 1
ATOM 4968 C CA . ALA A 1 651 ? -32.226 -17.095 2.328 1.00 90.19 651 ALA A CA 1
ATOM 4969 C C . ALA A 1 651 ? -31.377 -16.102 3.138 1.00 90.19 651 ALA A C 1
ATOM 4971 O O . ALA A 1 651 ? -31.478 -14.885 2.960 1.00 90.19 651 ALA A O 1
ATOM 4972 N N . ILE A 1 652 ? -30.513 -16.641 3.998 1.00 88.38 652 ILE A N 1
ATOM 4973 C CA . ILE A 1 652 ? -29.598 -15.869 4.839 1.00 88.38 652 ILE A CA 1
ATOM 4974 C C . ILE A 1 652 ? -28.159 -16.048 4.356 1.00 88.38 652 ILE A C 1
ATOM 4976 O O . ILE A 1 652 ? -27.662 -17.166 4.226 1.00 88.38 652 ILE A O 1
ATOM 4980 N N . GLY A 1 653 ? -27.471 -14.935 4.103 1.00 84.00 653 GLY A N 1
ATOM 4981 C CA . GLY A 1 653 ? -26.026 -14.946 3.886 1.00 84.00 653 GLY A CA 1
ATOM 4982 C C . GLY A 1 653 ? -25.250 -15.196 5.186 1.00 84.00 653 GLY A C 1
ATOM 4983 O O . GLY A 1 653 ? -25.789 -15.112 6.287 1.00 84.00 653 GLY A O 1
ATOM 4984 N N . LYS A 1 654 ? -23.934 -15.406 5.081 1.00 81.50 654 LYS A N 1
ATOM 4985 C CA . LYS A 1 654 ? -23.006 -15.612 6.213 1.00 81.50 654 LYS A CA 1
ATOM 4986 C C . LYS A 1 654 ? -23.037 -14.466 7.226 1.00 81.50 654 LYS A C 1
ATOM 4988 O O . LYS A 1 654 ? -22.788 -14.677 8.404 1.00 81.50 654 LYS A O 1
ATOM 4993 N N . SER A 1 655 ? -23.309 -13.251 6.756 1.00 73.06 655 SER A N 1
ATOM 4994 C CA . SER A 1 655 ? -23.449 -12.039 7.569 1.00 73.06 655 SER A CA 1
ATOM 4995 C C . SER A 1 655 ? -24.855 -11.865 8.169 1.00 73.06 655 SER A C 1
ATOM 4997 O O . SER A 1 655 ? -25.132 -10.830 8.767 1.00 73.06 655 SER A O 1
ATOM 4999 N N . GLY A 1 656 ? -25.761 -12.829 7.977 1.00 82.62 656 GLY A N 1
ATOM 5000 C CA . GLY A 1 656 ? -27.159 -12.757 8.405 1.00 82.62 656 GLY A CA 1
ATOM 5001 C C . GLY A 1 656 ? -28.048 -11.865 7.533 1.00 82.62 656 GLY A C 1
ATOM 5002 O O . GLY A 1 656 ? -29.180 -11.588 7.911 1.00 82.62 656 GLY A O 1
ATOM 5003 N N . TRP A 1 657 ? -27.554 -11.380 6.390 1.00 88.56 657 TRP A N 1
ATOM 5004 C CA . TRP A 1 657 ? -28.337 -10.533 5.486 1.00 88.56 657 TRP A CA 1
ATOM 5005 C C . TRP A 1 657 ? -29.332 -11.356 4.665 1.00 88.56 657 TRP A C 1
ATOM 5007 O O . TRP A 1 657 ? -28.960 -12.380 4.087 1.00 88.56 657 TRP A O 1
ATOM 5017 N N . THR A 1 658 ? -30.567 -10.860 4.582 1.00 92.25 658 THR A N 1
ATOM 5018 C CA . THR A 1 658 ? -31.650 -11.380 3.735 1.00 92.25 658 THR A CA 1
ATOM 5019 C C . THR A 1 658 ? -31.881 -10.477 2.524 1.00 92.25 658 THR A C 1
ATOM 5021 O O . THR A 1 658 ? -31.437 -9.324 2.494 1.00 92.25 658 THR A O 1
ATOM 5024 N N . SER A 1 659 ? -32.623 -10.968 1.528 1.00 93.06 659 SER A N 1
ATOM 5025 C CA . SER A 1 659 ? -32.997 -10.169 0.354 1.00 93.06 659 SER A CA 1
ATOM 5026 C C . SER A 1 659 ? -33.812 -8.934 0.742 1.00 93.06 659 SER A C 1
ATOM 5028 O O . SER A 1 659 ? -33.624 -7.874 0.148 1.00 93.06 659 SER A O 1
ATOM 5030 N N . LEU A 1 660 ? -34.654 -9.042 1.779 1.00 93.81 660 LEU A N 1
ATOM 5031 C CA . LEU A 1 660 ? -35.418 -7.915 2.312 1.00 93.81 660 LEU A CA 1
ATOM 5032 C C . LEU A 1 660 ? -34.500 -6.844 2.913 1.00 93.81 660 LEU A C 1
ATOM 5034 O O . LEU A 1 660 ? -34.655 -5.669 2.596 1.00 93.81 660 LEU A O 1
ATOM 5038 N N . LEU A 1 661 ? -33.512 -7.235 3.724 1.00 91.50 661 LEU A N 1
ATOM 5039 C CA . LEU A 1 661 ? -32.552 -6.293 4.312 1.00 91.50 661 LEU A CA 1
ATOM 5040 C C . LEU A 1 661 ? -31.742 -5.551 3.244 1.00 91.50 661 LEU A C 1
ATOM 5042 O O . LEU A 1 661 ? -31.580 -4.337 3.346 1.00 91.50 661 LEU A O 1
ATOM 5046 N N . TYR A 1 662 ? -31.278 -6.251 2.204 1.00 91.94 662 TYR A N 1
ATOM 5047 C CA . TYR A 1 662 ? -30.613 -5.609 1.067 1.00 91.94 662 TYR A CA 1
ATOM 5048 C C . TYR A 1 662 ? -31.545 -4.636 0.332 1.00 91.94 662 TYR A C 1
ATOM 5050 O O . TYR A 1 662 ? -31.160 -3.501 0.072 1.00 91.94 662 TYR A O 1
ATOM 5058 N N . ALA A 1 663 ? -32.789 -5.033 0.059 1.00 93.62 663 ALA A N 1
ATOM 5059 C CA . ALA A 1 663 ? -33.754 -4.172 -0.622 1.00 93.62 663 ALA A CA 1
ATOM 5060 C C . ALA A 1 663 ? -34.093 -2.901 0.180 1.00 93.62 663 ALA A C 1
ATOM 5062 O O . ALA A 1 663 ? -34.197 -1.820 -0.403 1.00 93.62 663 ALA A O 1
ATOM 5063 N N . VAL A 1 664 ? -34.220 -3.016 1.509 1.00 92.19 664 VAL A N 1
ATOM 5064 C CA . VAL A 1 664 ? -34.442 -1.883 2.423 1.00 92.19 664 VAL A CA 1
ATOM 5065 C C . VAL A 1 664 ? -33.215 -0.976 2.493 1.00 92.19 664 VAL A C 1
ATOM 5067 O O . VAL A 1 664 ? -33.351 0.239 2.362 1.00 92.19 664 VAL A O 1
ATOM 5070 N N . GLN A 1 665 ? -32.016 -1.547 2.632 1.00 89.88 665 GLN A N 1
ATOM 5071 C CA . GLN A 1 665 ? -30.753 -0.799 2.651 1.00 89.88 665 GLN A CA 1
ATOM 5072 C C . GLN A 1 665 ? -30.556 0.032 1.377 1.00 89.88 665 GLN A C 1
ATOM 5074 O O . GLN A 1 665 ? -30.090 1.172 1.439 1.00 89.88 665 GLN A O 1
ATOM 5079 N N . GLU A 1 666 ? -30.919 -0.536 0.231 1.00 89.44 666 GLU A N 1
ATOM 5080 C CA . GLU A 1 666 ? -30.787 0.107 -1.071 1.00 89.44 666 GLU A CA 1
ATOM 5081 C C . GLU A 1 666 ? -31.992 1.001 -1.431 1.00 89.44 666 GLU A C 1
ATOM 5083 O O . GLU A 1 666 ? -31.959 1.693 -2.449 1.00 89.44 666 GLU A O 1
ATOM 5088 N N . ASN A 1 667 ? -33.024 1.050 -0.580 1.00 90.25 667 ASN A N 1
ATOM 5089 C CA . ASN A 1 667 ? -34.256 1.821 -0.764 1.00 90.25 667 ASN A CA 1
ATOM 5090 C C . ASN A 1 667 ? -35.034 1.473 -2.054 1.00 90.25 667 ASN A C 1
ATOM 5092 O O . ASN A 1 667 ? -35.427 2.351 -2.823 1.00 90.25 667 ASN A O 1
ATOM 5096 N N . HIS A 1 668 ? -35.261 0.179 -2.309 1.00 90.31 668 HIS A N 1
ATOM 5097 C CA . HIS A 1 668 ? -36.049 -0.290 -3.459 1.00 90.31 668 HIS A CA 1
ATOM 5098 C C . HIS A 1 668 ? -37.453 -0.721 -3.064 1.00 90.31 668 HIS A C 1
ATOM 5100 O O . HIS A 1 668 ? -37.702 -1.907 -2.859 1.00 90.31 668 HIS A O 1
ATOM 5106 N N . LEU A 1 669 ? -38.383 0.237 -3.015 1.00 90.62 669 LEU A N 1
ATOM 5107 C CA . LEU A 1 669 ? -39.760 0.004 -2.574 1.00 90.62 669 LEU A CA 1
ATOM 5108 C C . LEU A 1 669 ? -40.455 -1.147 -3.318 1.00 90.62 669 LEU A C 1
ATOM 5110 O O . LEU A 1 669 ? -41.056 -1.988 -2.660 1.00 90.62 669 LEU A O 1
ATOM 5114 N N . ASP A 1 670 ? -40.314 -1.249 -4.642 1.00 93.62 670 ASP A N 1
ATOM 5115 C CA . ASP A 1 670 ? -40.941 -2.333 -5.416 1.00 93.62 670 ASP A CA 1
ATOM 5116 C C . ASP A 1 670 ? -40.419 -3.716 -4.994 1.00 93.62 670 ASP A C 1
ATOM 5118 O O . ASP A 1 670 ? -41.198 -4.638 -4.749 1.00 93.62 670 ASP A O 1
ATOM 5122 N N . ILE A 1 671 ? -39.094 -3.850 -4.831 1.00 95.19 671 ILE A N 1
ATOM 5123 C CA . ILE A 1 671 ? -38.459 -5.089 -4.358 1.00 95.19 671 ILE A CA 1
ATOM 5124 C C . ILE A 1 671 ? -38.916 -5.397 -2.926 1.00 95.19 671 ILE A C 1
ATOM 5126 O O . ILE A 1 671 ? -39.241 -6.543 -2.631 1.00 95.19 671 ILE A O 1
ATOM 5130 N N . ILE A 1 672 ? -38.970 -4.391 -2.049 1.00 94.94 672 ILE A N 1
ATOM 5131 C CA . ILE A 1 672 ? -39.416 -4.539 -0.655 1.00 94.94 672 ILE A CA 1
ATOM 5132 C C . ILE A 1 672 ? -40.858 -5.054 -0.613 1.00 94.94 672 ILE A C 1
ATOM 5134 O O . ILE A 1 672 ? -41.121 -6.067 0.032 1.00 94.94 672 ILE A O 1
ATOM 5138 N N . GLN A 1 673 ? -41.776 -4.394 -1.325 1.00 94.19 673 GLN A N 1
ATOM 5139 C CA . GLN A 1 673 ? -43.190 -4.767 -1.363 1.00 94.19 673 GLN A CA 1
ATOM 5140 C C . GLN A 1 673 ? -43.370 -6.199 -1.860 1.00 94.19 673 GLN A C 1
ATOM 5142 O O . GLN A 1 673 ? -44.018 -7.005 -1.196 1.00 94.19 673 GLN A O 1
ATOM 5147 N N . PHE A 1 674 ? -42.722 -6.541 -2.974 1.00 96.31 674 PHE A N 1
ATOM 5148 C CA . PHE A 1 674 ? -42.806 -7.874 -3.556 1.00 96.31 674 PHE A CA 1
ATOM 5149 C C . PHE A 1 674 ? -42.216 -8.965 -2.669 1.00 96.31 674 PHE A C 1
ATOM 5151 O O . PHE A 1 674 ? -42.819 -10.025 -2.545 1.00 96.31 674 PHE A O 1
ATOM 5158 N N . LEU A 1 675 ? -41.049 -8.738 -2.056 1.00 95.44 675 LEU A N 1
ATOM 5159 C CA . LEU A 1 675 ? -40.441 -9.725 -1.163 1.00 95.44 675 LEU A CA 1
ATOM 5160 C C . LEU A 1 675 ? -41.338 -9.976 0.053 1.00 95.44 675 LEU A C 1
ATOM 5162 O O . LEU A 1 675 ? -41.538 -11.130 0.423 1.00 95.44 675 LEU A O 1
ATOM 5166 N N . VAL A 1 676 ? -41.918 -8.923 0.637 1.00 94.38 676 VAL A N 1
ATOM 5167 C CA . VAL A 1 676 ? -42.872 -9.051 1.749 1.00 94.38 676 VAL A CA 1
ATOM 5168 C C . VAL A 1 676 ? -44.137 -9.794 1.310 1.00 94.38 676 VAL A C 1
ATOM 5170 O O . VAL A 1 676 ? -44.564 -10.718 1.999 1.00 94.38 676 VAL A O 1
ATOM 5173 N N . ASP A 1 677 ? -44.703 -9.465 0.146 1.00 93.25 677 ASP A N 1
ATOM 5174 C CA . ASP A 1 677 ? -45.855 -10.180 -0.424 1.00 93.25 677 ASP A CA 1
ATOM 5175 C C . ASP A 1 677 ? -45.532 -11.654 -0.742 1.00 93.25 677 ASP A C 1
ATOM 5177 O O . ASP A 1 677 ? -46.400 -12.520 -0.640 1.00 93.25 677 ASP A O 1
ATOM 5181 N N . ALA A 1 678 ? -44.274 -11.958 -1.076 1.00 94.06 678 ALA A N 1
ATOM 5182 C CA . ALA A 1 678 ? -43.762 -13.307 -1.307 1.00 94.06 678 ALA A CA 1
ATOM 5183 C C . ALA A 1 678 ? -43.387 -14.063 -0.013 1.00 94.06 678 ALA A C 1
ATOM 5185 O O . ALA A 1 678 ? -42.864 -15.176 -0.089 1.00 94.06 678 ALA A O 1
ATOM 5186 N N . GLY A 1 679 ? -43.659 -13.491 1.167 1.00 92.38 679 GLY A N 1
ATOM 5187 C CA . GLY A 1 679 ? -43.444 -14.135 2.466 1.00 92.38 679 GLY A CA 1
ATOM 5188 C C . GLY A 1 679 ? -42.062 -13.907 3.089 1.00 92.38 679 GLY A C 1
ATOM 5189 O O . GLY A 1 679 ? -41.604 -14.751 3.864 1.00 92.38 679 GLY A O 1
ATOM 5190 N N . ALA A 1 680 ? -41.379 -12.805 2.758 1.00 93.81 680 ALA A N 1
ATOM 5191 C CA . ALA A 1 680 ? -40.170 -12.397 3.473 1.00 93.81 680 ALA A CA 1
ATOM 5192 C C . ALA A 1 680 ? -40.478 -12.069 4.943 1.00 93.81 680 ALA A C 1
ATOM 5194 O O . ALA A 1 680 ? -41.435 -11.350 5.232 1.00 93.81 680 ALA A O 1
ATOM 5195 N N . ASP A 1 681 ? -39.641 -12.545 5.865 1.00 90.31 681 ASP A N 1
ATOM 5196 C CA . ASP A 1 681 ? -39.753 -12.201 7.284 1.00 90.31 681 ASP A CA 1
ATOM 5197 C C . ASP A 1 681 ? -39.399 -10.722 7.519 1.00 90.31 681 ASP A C 1
ATOM 5199 O O . ASP A 1 681 ? -38.240 -10.309 7.422 1.00 90.31 681 ASP A O 1
ATOM 5203 N N . ILE A 1 682 ? -40.419 -9.923 7.841 1.00 91.06 682 ILE A N 1
ATOM 5204 C CA . ILE A 1 682 ? -40.328 -8.475 8.081 1.00 91.06 682 ILE A CA 1
ATOM 5205 C C . ILE A 1 682 ? -39.486 -8.152 9.321 1.00 91.06 682 ILE A C 1
ATOM 5207 O O . ILE A 1 682 ? -38.827 -7.111 9.359 1.00 91.06 682 ILE A O 1
ATOM 5211 N N . ASN A 1 683 ? -39.478 -9.042 10.314 1.00 88.38 683 ASN A N 1
ATOM 5212 C CA . ASN A 1 683 ? -38.772 -8.858 11.582 1.00 88.38 683 ASN A CA 1
ATOM 5213 C C . ASN A 1 683 ? -37.440 -9.621 11.615 1.00 88.38 683 ASN A C 1
ATOM 5215 O O . ASN A 1 683 ? -36.842 -9.804 12.679 1.00 88.38 683 ASN A O 1
ATOM 5219 N N . THR A 1 684 ? -36.943 -10.032 10.443 1.00 86.06 684 THR A N 1
ATOM 5220 C CA . THR A 1 684 ? -35.620 -10.639 10.309 1.00 86.06 684 THR A CA 1
ATOM 5221 C C . THR A 1 684 ? -34.548 -9.739 10.920 1.00 86.06 684 THR A C 1
ATOM 5223 O O . THR A 1 684 ? -34.611 -8.511 10.856 1.00 86.06 684 THR A O 1
ATOM 5226 N N . SER A 1 685 ? -33.500 -10.347 11.468 1.00 83.81 685 SER A N 1
ATOM 5227 C CA . SER A 1 685 ? -32.349 -9.604 11.974 1.00 83.81 685 SER A CA 1
ATOM 5228 C C . SER A 1 685 ? -31.046 -10.246 11.531 1.00 83.81 685 SER A C 1
ATOM 5230 O O . SER A 1 685 ? -30.951 -11.472 11.438 1.00 83.81 685 SER A O 1
ATOM 5232 N N . THR A 1 686 ? -30.031 -9.428 11.244 1.00 78.94 686 THR A N 1
ATOM 5233 C CA . THR A 1 686 ? -28.689 -9.968 11.010 1.00 78.94 686 THR A CA 1
ATOM 5234 C C . THR A 1 686 ? -28.177 -10.607 12.300 1.00 78.94 686 THR A C 1
ATOM 5236 O O . THR A 1 686 ? -28.245 -10.024 13.384 1.00 78.94 686 THR A O 1
ATOM 5239 N N . THR A 1 687 ? -27.656 -11.828 12.207 1.00 63.41 687 THR A N 1
ATOM 5240 C CA . THR A 1 687 ? -27.007 -12.488 13.342 1.00 63.41 687 THR A CA 1
ATOM 5241 C C . THR A 1 687 ? -25.734 -11.734 13.725 1.00 63.41 687 THR A C 1
ATOM 5243 O O . THR A 1 687 ? -24.957 -11.372 12.839 1.00 63.41 687 THR A O 1
ATOM 5246 N N . ASN A 1 688 ? -25.469 -11.566 15.026 1.00 51.25 688 ASN A N 1
ATOM 5247 C CA . ASN A 1 688 ? -24.213 -11.020 15.564 1.00 51.25 688 ASN A CA 1
ATOM 5248 C C . ASN A 1 688 ? -23.030 -11.988 15.330 1.00 51.25 688 ASN A C 1
ATOM 5250 O O . ASN A 1 688 ? -22.426 -12.513 16.276 1.00 51.25 688 ASN A O 1
ATOM 5254 N N . TRP A 1 689 ? -22.686 -12.254 14.070 1.00 37.91 689 TRP A N 1
ATOM 5255 C CA . TRP A 1 689 ? -21.515 -13.048 13.728 1.00 37.91 689 TRP A CA 1
ATOM 5256 C C . TRP A 1 689 ? -20.242 -12.216 13.967 1.00 37.91 689 TRP A C 1
ATOM 5258 O O . TRP A 1 689 ? -20.167 -11.067 13.529 1.00 37.91 689 TRP A O 1
ATOM 5268 N N . PRO A 1 690 ? -19.224 -12.746 14.670 1.00 37.84 690 PRO A N 1
ATOM 5269 C CA . PRO A 1 690 ? -17.938 -12.073 14.809 1.00 37.84 690 PRO A CA 1
ATOM 5270 C C . PRO A 1 690 ? -17.203 -12.143 13.466 1.00 37.84 690 PRO A C 1
ATOM 5272 O O . PRO A 1 690 ? -16.612 -13.168 13.129 1.00 37.84 690 PRO A O 1
ATOM 5275 N N . THR A 1 691 ? -17.266 -11.089 12.654 1.00 34.12 691 THR A N 1
ATOM 5276 C CA . THR A 1 691 ? -16.617 -11.117 11.335 1.00 34.12 691 THR A CA 1
ATOM 5277 C C . THR A 1 691 ? -15.173 -10.635 11.433 1.00 34.12 691 THR A C 1
ATOM 5279 O O . THR A 1 691 ? -14.891 -9.439 11.480 1.00 34.12 691 THR A O 1
ATOM 5282 N N . SER A 1 692 ? -14.250 -11.593 11.445 1.00 36.50 692 SER A N 1
ATOM 5283 C CA . SER A 1 692 ? -12.893 -11.431 10.935 1.00 36.50 692 SER A CA 1
ATOM 5284 C C . SER A 1 692 ? -12.938 -11.257 9.406 1.00 36.50 692 SER A C 1
ATOM 5286 O O . SER A 1 692 ? -13.608 -12.014 8.709 1.00 36.50 692 SER A O 1
ATOM 5288 N N . LEU A 1 693 ? -12.206 -10.255 8.900 1.00 32.22 693 LEU A N 1
ATOM 5289 C CA . LEU A 1 693 ? -11.866 -10.026 7.483 1.00 32.22 693 LEU A CA 1
ATOM 5290 C C . LEU A 1 693 ? -13.042 -9.796 6.501 1.00 32.22 693 LEU A C 1
ATOM 5292 O O . LEU A 1 693 ? -13.424 -10.702 5.766 1.00 32.22 693 LEU A O 1
ATOM 5296 N N . LEU A 1 694 ? -13.561 -8.562 6.428 1.00 27.55 694 LEU A N 1
ATOM 5297 C CA . LEU A 1 694 ? -13.532 -7.661 5.250 1.00 27.55 694 LEU A CA 1
ATOM 5298 C C . LEU A 1 694 ? -14.475 -6.460 5.498 1.00 27.55 694 LEU A C 1
ATOM 5300 O O . LEU A 1 694 ? -15.650 -6.650 5.787 1.00 27.55 694 LEU A O 1
ATOM 5304 N N . ASN A 1 695 ? -13.964 -5.251 5.260 1.00 27.41 695 ASN A N 1
ATOM 5305 C CA . ASN A 1 695 ? -14.657 -3.956 5.212 1.00 27.41 695 ASN A CA 1
ATOM 5306 C C . ASN A 1 695 ? -15.038 -3.282 6.549 1.00 27.41 695 ASN A C 1
ATOM 5308 O O . ASN A 1 695 ? -16.095 -3.497 7.133 1.00 27.41 695 ASN A O 1
ATOM 5312 N N . ALA A 1 696 ? -14.172 -2.357 6.966 1.00 29.28 696 ALA A N 1
ATOM 5313 C CA . ALA A 1 696 ? -14.352 -1.418 8.067 1.00 29.28 696 ALA A CA 1
ATOM 5314 C C . ALA A 1 696 ? -15.233 -0.206 7.679 1.00 29.28 696 ALA A C 1
ATOM 5316 O O . ALA A 1 696 ? -14.833 0.934 7.884 1.00 29.28 696 ALA A O 1
ATOM 5317 N N . ALA A 1 697 ? -16.420 -0.431 7.104 1.00 31.05 697 ALA A N 1
ATOM 5318 C CA . ALA A 1 697 ? -17.324 0.668 6.717 1.00 31.05 697 ALA A CA 1
ATOM 5319 C C . ALA A 1 697 ? -18.754 0.568 7.278 1.00 31.05 697 ALA A C 1
ATOM 5321 O O . ALA A 1 697 ? -19.528 1.510 7.155 1.00 31.05 697 ALA A O 1
ATOM 5322 N N . SER A 1 698 ? -19.122 -0.522 7.950 1.00 38.00 698 SER A N 1
ATOM 5323 C CA . SER A 1 698 ? -20.367 -0.569 8.721 1.00 38.00 698 SER A CA 1
ATOM 5324 C C . SER A 1 698 ? -20.167 -1.481 9.921 1.00 38.00 698 SER A C 1
ATOM 5326 O O . SER A 1 698 ? -19.935 -2.675 9.736 1.00 38.00 698 SER A O 1
ATOM 5328 N N . GLY A 1 699 ? -20.219 -0.915 11.129 1.00 43.00 699 GLY A N 1
ATOM 5329 C CA . GLY A 1 699 ? -20.089 -1.650 12.386 1.00 43.00 699 GLY A CA 1
ATOM 5330 C C . GLY A 1 699 ? -20.949 -2.916 12.412 1.00 43.00 699 GLY A C 1
ATOM 5331 O O . GLY A 1 699 ? -22.015 -2.959 11.789 1.00 43.00 699 GLY A O 1
ATOM 5332 N N . ASN A 1 700 ? -20.443 -3.952 13.092 1.00 50.03 700 ASN A N 1
ATOM 5333 C CA . ASN A 1 700 ? -21.121 -5.228 13.336 1.00 50.03 700 ASN A CA 1
ATOM 5334 C C . ASN A 1 700 ? -22.406 -4.992 14.140 1.00 50.03 700 ASN A C 1
ATOM 5336 O O . ASN A 1 700 ? -22.437 -5.235 15.347 1.00 50.03 700 ASN A O 1
ATOM 5340 N N . ASN A 1 701 ? -23.453 -4.527 13.458 1.00 61.31 701 ASN A N 1
ATOM 5341 C CA . ASN A 1 701 ? -24.726 -4.229 14.074 1.00 61.31 701 ASN A CA 1
ATOM 5342 C C . ASN A 1 701 ? -25.782 -5.256 13.658 1.00 61.31 701 ASN A C 1
ATOM 5344 O O . ASN A 1 701 ? -25.905 -5.595 12.479 1.00 61.31 701 ASN A O 1
ATOM 5348 N N . LYS A 1 702 ? -26.561 -5.726 14.636 1.00 74.50 702 LYS A N 1
ATOM 5349 C CA . LYS A 1 702 ? -27.830 -6.432 14.436 1.00 74.50 702 LYS A CA 1
ATOM 5350 C C . LYS A 1 702 ? -28.746 -5.435 13.739 1.00 74.50 702 LYS A C 1
ATOM 5352 O O . LYS A 1 702 ? -29.177 -4.453 14.340 1.00 74.50 702 LYS A O 1
ATOM 5357 N N . ARG A 1 703 ? -28.967 -5.649 12.449 1.00 78.25 703 ARG A N 1
ATOM 5358 C CA . ARG A 1 703 ? -29.750 -4.787 11.565 1.00 78.25 703 ARG A CA 1
ATOM 5359 C C . ARG A 1 703 ? -31.116 -5.426 11.391 1.00 78.25 703 ARG A C 1
ATOM 5361 O O . ARG A 1 703 ? -31.200 -6.601 11.040 1.00 78.25 703 ARG A O 1
ATOM 5368 N N . ILE A 1 704 ? -32.156 -4.643 11.642 1.00 88.19 704 ILE A N 1
ATOM 5369 C CA . ILE A 1 704 ? -33.567 -5.012 11.488 1.00 88.19 704 ILE A CA 1
ATOM 5370 C C . ILE A 1 704 ? -34.138 -4.118 10.382 1.00 88.19 704 ILE A C 1
ATOM 5372 O O . ILE A 1 704 ? -33.800 -2.929 10.380 1.00 88.19 704 ILE A O 1
ATOM 5376 N N . PRO A 1 705 ? -34.980 -4.623 9.456 1.00 90.25 705 PRO A N 1
ATOM 5377 C CA . PRO A 1 705 ? -35.530 -3.830 8.358 1.00 90.25 705 PRO A CA 1
ATOM 5378 C C . PRO A 1 705 ? -36.083 -2.468 8.788 1.00 90.25 705 PRO A C 1
ATOM 5380 O O . PRO A 1 705 ? -35.757 -1.462 8.166 1.00 90.25 705 PRO A O 1
ATOM 5383 N N . LEU A 1 706 ? -36.836 -2.406 9.891 1.00 92.31 706 LEU A N 1
ATOM 5384 C CA . LEU A 1 706 ? -37.413 -1.152 10.382 1.00 92.31 706 LEU A CA 1
ATOM 5385 C C . LEU A 1 706 ? -36.348 -0.123 10.805 1.00 92.31 706 LEU A C 1
ATOM 5387 O O . LEU A 1 706 ? -36.436 1.049 10.433 1.00 92.31 706 LEU A O 1
ATOM 5391 N N . ILE A 1 707 ? -35.314 -0.557 11.533 1.00 88.81 707 ILE A N 1
ATOM 5392 C CA . ILE A 1 707 ? -34.213 0.317 11.974 1.00 88.81 707 ILE A CA 1
ATOM 5393 C C . ILE A 1 707 ? -33.406 0.795 10.763 1.00 88.81 707 ILE A C 1
ATOM 5395 O O . ILE A 1 707 ? -33.084 1.975 10.666 1.00 88.81 707 ILE A O 1
ATOM 5399 N N . VAL A 1 708 ? -33.124 -0.095 9.803 1.00 88.56 708 VAL A N 1
ATOM 5400 C CA . VAL A 1 708 ? -32.408 0.265 8.568 1.00 88.56 708 VAL A CA 1
ATOM 5401 C C . VAL A 1 708 ? -33.209 1.279 7.749 1.00 88.56 708 VAL A C 1
ATOM 5403 O O . VAL A 1 708 ? -32.647 2.280 7.317 1.00 88.56 708 VAL A O 1
ATOM 5406 N N . ALA A 1 709 ? -34.517 1.073 7.575 1.00 90.44 709 ALA A N 1
ATOM 5407 C CA . ALA A 1 709 ? -35.384 2.025 6.877 1.00 90.44 709 ALA A CA 1
ATOM 5408 C C . ALA A 1 709 ? -35.381 3.408 7.550 1.00 90.44 709 ALA A C 1
ATOM 5410 O O . ALA A 1 709 ? -35.377 4.439 6.873 1.00 90.44 709 ALA A O 1
ATOM 5411 N N . THR A 1 710 ? -35.331 3.422 8.884 1.00 89.38 710 THR A N 1
ATOM 5412 C CA . THR A 1 710 ? -35.315 4.652 9.676 1.00 89.38 710 THR A CA 1
ATOM 5413 C C . THR A 1 710 ? -33.969 5.377 9.608 1.00 89.38 710 THR A C 1
ATOM 5415 O O . THR A 1 710 ? -33.955 6.594 9.434 1.00 89.38 710 THR A O 1
ATOM 5418 N N . ASP A 1 711 ? -32.846 4.650 9.637 1.00 84.75 711 ASP A N 1
ATOM 5419 C CA . ASP A 1 711 ? -31.496 5.201 9.414 1.00 84.75 711 ASP A CA 1
ATOM 5420 C C . ASP A 1 711 ? -31.361 5.842 8.022 1.00 84.75 711 ASP A C 1
ATOM 5422 O O . ASP A 1 711 ? -30.746 6.897 7.871 1.00 84.75 711 ASP A O 1
ATOM 5426 N N . LYS A 1 712 ? -32.008 5.260 7.001 1.00 83.62 712 LYS A N 1
ATOM 5427 C CA . LYS A 1 712 ? -32.080 5.846 5.651 1.00 83.62 712 LYS A CA 1
ATOM 5428 C C . LYS A 1 712 ? -33.005 7.061 5.547 1.00 83.62 712 LYS A C 1
ATOM 5430 O O . LYS A 1 712 ? -32.960 7.749 4.531 1.00 83.62 712 LYS A O 1
ATOM 5435 N N . GLY A 1 713 ? -33.836 7.319 6.558 1.00 83.25 713 GLY A N 1
ATOM 5436 C CA . GLY A 1 713 ? -34.772 8.443 6.585 1.00 83.25 713 GLY A CA 1
ATOM 5437 C C . GLY A 1 713 ? -35.941 8.322 5.604 1.00 83.25 713 GLY A C 1
ATOM 5438 O O . GLY A 1 713 ? -36.519 9.338 5.224 1.00 83.25 713 GLY A O 1
ATOM 5439 N N . VAL A 1 714 ? -36.301 7.107 5.176 1.00 85.94 714 VAL A N 1
ATOM 5440 C CA . VAL A 1 714 ? -37.345 6.899 4.156 1.00 85.94 714 VAL A CA 1
ATOM 5441 C C . VAL A 1 714 ? -38.679 6.563 4.816 1.00 85.94 714 VAL A C 1
ATOM 5443 O O . VAL A 1 714 ? -38.955 5.409 5.151 1.00 85.94 714 VAL A O 1
ATOM 5446 N N . LEU A 1 715 ? -39.524 7.582 4.988 1.00 91.06 715 LEU A N 1
ATOM 5447 C CA . LEU A 1 715 ? -40.814 7.459 5.672 1.00 91.06 715 LEU A CA 1
ATOM 5448 C C . LEU A 1 715 ? -41.741 6.438 5.002 1.00 91.06 715 LEU A C 1
ATOM 5450 O O . LEU A 1 715 ? -42.408 5.686 5.704 1.00 91.06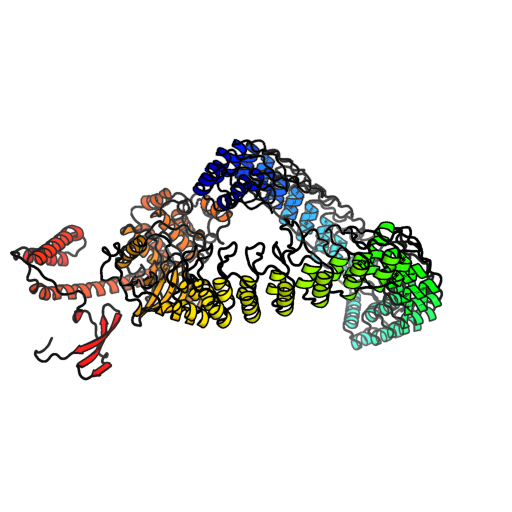 715 LEU A O 1
ATOM 5454 N N . GLU A 1 716 ? -41.779 6.377 3.672 1.00 92.62 716 GLU A N 1
ATOM 5455 C CA . GLU A 1 716 ? -42.667 5.476 2.930 1.00 92.62 716 GLU A CA 1
ATOM 5456 C C . GLU A 1 716 ? -42.348 4.001 3.215 1.00 92.62 716 GLU A C 1
ATOM 5458 O O . GLU A 1 716 ? -43.256 3.190 3.400 1.00 92.62 716 GLU A O 1
ATOM 5463 N N . VAL A 1 717 ? -41.059 3.655 3.307 1.00 92.81 717 VAL A N 1
ATOM 5464 C CA . VAL A 1 717 ? -40.614 2.296 3.648 1.00 92.81 717 VAL A CA 1
ATOM 5465 C C . VAL A 1 717 ? -40.916 1.993 5.114 1.00 92.81 717 VAL A C 1
ATOM 5467 O O . VAL A 1 717 ? -41.419 0.912 5.413 1.00 92.81 717 VAL A O 1
ATOM 5470 N N . VAL A 1 718 ? -40.678 2.945 6.025 1.00 93.69 718 VAL A N 1
ATOM 5471 C CA . VAL A 1 718 ? -41.026 2.799 7.450 1.00 93.69 718 VAL A CA 1
ATOM 5472 C C . VAL A 1 718 ? -42.529 2.559 7.622 1.00 93.69 718 VAL A C 1
ATOM 5474 O O . VAL A 1 718 ? -42.927 1.604 8.285 1.00 93.69 718 VAL A O 1
ATOM 5477 N N . GLN A 1 719 ? -43.370 3.371 6.977 1.00 94.31 719 GLN A N 1
ATOM 5478 C CA . GLN A 1 719 ? -44.825 3.223 7.006 1.00 94.31 719 GLN A CA 1
ATOM 5479 C C . GLN A 1 719 ? -45.264 1.865 6.474 1.00 94.31 719 GLN A C 1
ATOM 5481 O O . GLN A 1 719 ? -46.070 1.193 7.115 1.00 94.31 719 GLN A O 1
ATOM 5486 N N . PHE A 1 720 ? -44.713 1.447 5.333 1.00 95.00 720 PHE A N 1
ATOM 5487 C CA . PHE A 1 720 ? -45.022 0.154 4.742 1.00 95.00 720 PHE A CA 1
ATOM 5488 C C . PHE A 1 720 ? -44.657 -1.006 5.678 1.00 95.00 720 PHE A C 1
ATOM 5490 O O . PHE A 1 720 ? -45.498 -1.864 5.936 1.00 95.00 720 PHE A O 1
ATOM 5497 N N . LEU A 1 721 ? -43.436 -1.024 6.224 1.00 93.50 721 LEU A N 1
ATOM 5498 C CA . LEU A 1 721 ? -42.977 -2.095 7.114 1.00 93.50 721 LEU A CA 1
ATOM 5499 C C . LEU A 1 721 ? -43.849 -2.189 8.376 1.00 93.50 721 LEU A C 1
ATOM 5501 O O . LEU A 1 721 ? -44.313 -3.278 8.710 1.00 93.50 721 LEU A O 1
ATOM 5505 N N . VAL A 1 722 ? -44.141 -1.060 9.032 1.00 94.19 722 VAL A N 1
ATOM 5506 C CA . VAL A 1 722 ? -45.002 -1.020 10.231 1.00 94.19 722 VAL A CA 1
ATOM 5507 C C . VAL A 1 722 ? -46.424 -1.486 9.909 1.00 94.19 722 VAL A C 1
ATOM 5509 O O . VAL A 1 722 ? -46.968 -2.333 10.614 1.00 94.19 722 VAL A O 1
ATOM 5512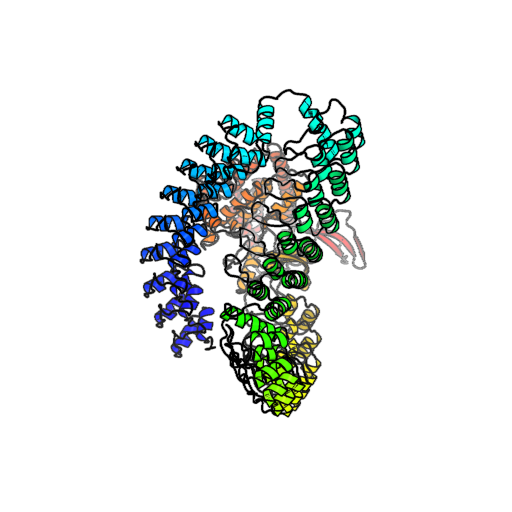 N N . GLN A 1 723 ? -47.013 -1.025 8.800 1.00 93.38 723 GLN A N 1
ATOM 5513 C CA . GLN A 1 723 ? -48.351 -1.458 8.366 1.00 93.38 723 GLN A CA 1
ATOM 5514 C C . GLN A 1 723 ? -48.428 -2.957 8.047 1.00 93.38 723 GLN A C 1
ATOM 5516 O O . GLN A 1 723 ? -49.501 -3.551 8.154 1.00 93.38 723 GLN A O 1
ATOM 5521 N N . ARG A 1 724 ? -47.311 -3.574 7.649 1.00 93.56 724 ARG A N 1
ATOM 5522 C CA . ARG A 1 724 ? -47.215 -5.012 7.371 1.00 93.56 724 ARG A CA 1
ATOM 5523 C C . ARG A 1 724 ? -46.805 -5.848 8.595 1.00 93.56 724 ARG A C 1
ATOM 5525 O O . ARG A 1 724 ? -46.673 -7.059 8.454 1.00 93.56 724 ARG A O 1
ATOM 5532 N N . GLY A 1 725 ? -46.675 -5.244 9.780 1.00 91.12 725 GLY A N 1
ATOM 5533 C CA . GLY A 1 725 ? -46.422 -5.955 11.040 1.00 91.12 725 GLY A CA 1
ATOM 5534 C C . GLY A 1 725 ? -44.965 -5.951 11.513 1.00 91.12 725 GLY A C 1
ATOM 5535 O O . GLY A 1 725 ? -44.565 -6.865 12.237 1.00 91.12 725 GLY A O 1
ATOM 5536 N N . ALA A 1 726 ? -44.162 -4.960 11.109 1.00 93.06 726 ALA A N 1
ATOM 5537 C CA . ALA A 1 726 ? -42.862 -4.729 11.734 1.00 93.06 726 ALA A CA 1
ATOM 5538 C C . ALA A 1 726 ? -43.032 -4.325 13.206 1.00 93.06 726 ALA A C 1
ATOM 5540 O O . ALA A 1 726 ? -43.841 -3.451 13.521 1.00 93.06 726 ALA A O 1
ATOM 5541 N N . ASP A 1 727 ? -42.251 -4.937 14.091 1.00 91.38 727 ASP A N 1
ATOM 5542 C CA . ASP A 1 727 ? -42.217 -4.583 15.507 1.00 91.38 727 ASP A CA 1
ATOM 5543 C C . ASP A 1 727 ? -41.533 -3.219 15.703 1.00 91.38 727 ASP A C 1
ATOM 5545 O O . ASP A 1 727 ? -40.349 -3.044 15.407 1.00 91.38 727 ASP A O 1
ATOM 5549 N N . VAL A 1 728 ? -42.302 -2.245 16.194 1.00 92.50 728 VAL A N 1
ATOM 5550 C CA . VAL A 1 728 ? -41.890 -0.841 16.350 1.00 92.50 728 VAL A CA 1
ATOM 5551 C C . VAL A 1 728 ? -40.835 -0.664 17.448 1.00 92.50 728 VAL A C 1
ATOM 5553 O O . VAL A 1 728 ? -39.984 0.222 17.329 1.00 92.50 728 VAL A O 1
ATOM 5556 N N . ASN A 1 729 ? -40.841 -1.532 18.465 1.00 90.94 729 ASN A N 1
ATOM 5557 C CA . ASN A 1 729 ? -39.955 -1.450 19.634 1.00 90.94 729 ASN A CA 1
ATOM 5558 C C . ASN A 1 729 ? -38.767 -2.418 19.548 1.00 90.94 729 ASN A C 1
ATOM 5560 O O . ASN A 1 729 ? -37.986 -2.558 20.488 1.00 90.94 729 ASN A O 1
ATOM 5564 N N . SER A 1 730 ? -38.582 -3.063 18.397 1.00 88.00 730 SER A N 1
ATOM 5565 C CA . SER A 1 730 ? -37.427 -3.913 18.148 1.00 88.00 730 SER A CA 1
ATOM 5566 C C . SER A 1 730 ? -36.113 -3.132 18.266 1.00 88.00 730 SER A C 1
ATOM 5568 O O . SER A 1 730 ? -35.930 -2.084 17.644 1.00 88.00 730 SER A O 1
ATOM 5570 N N . VAL A 1 731 ? -35.171 -3.690 19.032 1.00 86.12 731 VAL A N 1
ATOM 5571 C CA . VAL A 1 731 ? -33.858 -3.085 19.297 1.00 86.12 731 VAL A CA 1
ATOM 5572 C C . VAL A 1 731 ? -32.742 -3.672 18.427 1.00 86.12 731 VAL A C 1
ATOM 5574 O O . VAL A 1 731 ? -32.640 -4.895 18.214 1.00 86.12 731 VAL A O 1
ATOM 5577 N N . GLY A 1 732 ? -31.875 -2.775 17.950 1.00 79.62 732 GLY A N 1
ATOM 5578 C CA . GLY A 1 732 ? -30.622 -3.077 17.264 1.00 79.62 732 GLY A CA 1
ATOM 5579 C C . GLY A 1 732 ? -29.560 -3.663 18.201 1.00 79.62 732 GLY A C 1
ATOM 5580 O O . GLY A 1 732 ? -29.803 -3.981 19.364 1.00 79.62 732 GLY A O 1
ATOM 5581 N N . SER A 1 733 ? -28.340 -3.848 17.703 1.00 74.31 733 SER A N 1
ATOM 5582 C CA . SER A 1 733 ? -27.228 -4.424 18.492 1.00 74.31 733 SER A CA 1
ATOM 5583 C C . SER A 1 733 ? -26.681 -3.507 19.569 1.00 74.31 733 SER A C 1
ATOM 5585 O O . SER A 1 733 ? -26.076 -3.996 20.515 1.00 74.31 733 SER A O 1
ATOM 5587 N N . ASP A 1 734 ? -26.811 -2.208 19.375 1.00 74.69 734 ASP A N 1
ATOM 5588 C CA . ASP A 1 734 ? -26.441 -1.124 20.280 1.00 74.69 734 ASP A CA 1
ATOM 5589 C C . ASP A 1 734 ? -27.582 -0.779 21.242 1.00 74.69 734 ASP A C 1
ATOM 5591 O O . ASP A 1 734 ? -27.422 0.117 22.053 1.00 74.69 734 ASP A O 1
ATOM 5595 N N . GLY A 1 735 ? -28.709 -1.501 21.200 1.00 82.88 735 GLY A N 1
ATOM 5596 C CA . GLY A 1 735 ? -29.896 -1.187 21.997 1.00 82.88 735 GLY A CA 1
ATOM 5597 C C . GLY A 1 735 ? -30.750 -0.059 21.410 1.00 82.88 735 GLY A C 1
ATOM 5598 O O . GLY A 1 735 ? -31.765 0.281 22.002 1.00 82.88 735 GLY A O 1
ATOM 5599 N N . GLN A 1 736 ? -30.383 0.492 20.246 1.00 86.38 736 GLN A N 1
ATOM 5600 C CA . GLN A 1 736 ? -31.136 1.567 19.602 1.00 86.38 736 GLN A CA 1
ATOM 5601 C C . GLN A 1 736 ? -32.464 1.055 19.024 1.00 86.38 736 GLN A C 1
ATOM 5603 O O . GLN A 1 736 ? -32.507 0.009 18.365 1.00 86.38 736 GLN A O 1
ATOM 5608 N N . THR A 1 737 ? -33.544 1.810 19.238 1.00 91.12 737 THR A N 1
ATOM 5609 C CA . THR A 1 737 ? -34.856 1.591 18.604 1.00 91.12 737 THR A CA 1
ATOM 5610 C C . THR A 1 737 ? -34.981 2.403 17.312 1.00 91.12 737 THR A C 1
ATOM 5612 O O . THR A 1 737 ? -34.212 3.333 17.054 1.00 91.12 737 THR A O 1
ATOM 5615 N N . ALA A 1 738 ? -35.997 2.103 16.495 1.00 90.75 738 ALA A N 1
ATOM 5616 C CA . ALA A 1 738 ? -36.320 2.935 15.335 1.00 90.75 738 ALA A CA 1
ATOM 5617 C C . ALA A 1 738 ? -36.617 4.393 15.741 1.00 90.75 738 ALA A C 1
ATOM 5619 O O . ALA A 1 738 ? -36.218 5.322 15.041 1.00 90.75 738 ALA A O 1
ATOM 5620 N N . LEU A 1 739 ? -37.259 4.613 16.895 1.00 92.50 739 LEU A N 1
ATOM 5621 C CA . LEU A 1 739 ? -37.571 5.955 17.389 1.00 92.50 739 LEU A CA 1
ATOM 5622 C C . LEU A 1 739 ? -36.307 6.752 17.741 1.00 92.50 739 LEU A C 1
ATOM 5624 O O . LEU A 1 739 ? -36.194 7.904 17.327 1.00 92.50 739 LEU A O 1
ATOM 5628 N N . MET A 1 740 ? -35.345 6.142 18.439 1.00 90.56 740 MET A N 1
ATOM 5629 C CA . MET A 1 740 ? -34.067 6.794 18.753 1.00 90.56 740 MET A CA 1
ATOM 5630 C C . MET A 1 740 ? -33.283 7.144 17.488 1.00 90.56 740 MET A C 1
ATOM 5632 O O . MET A 1 740 ? -32.788 8.263 17.361 1.00 90.56 740 MET A O 1
ATOM 5636 N N . GLN A 1 741 ? -33.250 6.234 16.508 1.00 89.56 741 GLN A N 1
ATOM 5637 C CA . GLN A 1 741 ? -32.588 6.500 15.236 1.00 89.56 741 GLN A CA 1
ATOM 5638 C C . GLN A 1 741 ? -33.270 7.645 14.473 1.00 89.56 741 GLN A C 1
ATOM 5640 O O . GLN A 1 741 ? -32.583 8.482 13.892 1.00 89.56 741 GLN A O 1
ATOM 5645 N N . ALA A 1 742 ? -34.608 7.716 14.482 1.00 91.62 742 ALA A N 1
ATOM 5646 C CA . ALA A 1 742 ? -35.346 8.828 13.881 1.00 91.62 742 ALA A CA 1
ATOM 5647 C C . ALA A 1 742 ? -35.061 10.160 14.593 1.00 91.62 742 ALA A C 1
ATOM 5649 O O . ALA A 1 742 ? -34.923 11.181 13.916 1.00 91.62 742 ALA A O 1
ATOM 5650 N N . ALA A 1 743 ? -34.956 10.136 15.927 1.00 91.06 743 ALA A N 1
ATOM 5651 C CA . ALA A 1 743 ? -34.634 11.289 16.764 1.00 91.06 743 ALA A CA 1
ATOM 5652 C C . ALA A 1 743 ? -33.217 11.813 16.501 1.00 91.06 743 ALA A C 1
ATOM 5654 O O . ALA A 1 743 ? -33.052 13.004 16.268 1.00 91.06 743 ALA A O 1
ATOM 5655 N N . GLU A 1 744 ? -32.215 10.933 16.428 1.00 88.44 744 GLU A N 1
ATOM 5656 C CA . GLU A 1 744 ? -30.827 11.307 16.115 1.00 88.44 744 GLU A CA 1
ATOM 5657 C C . GLU A 1 744 ? -30.694 11.969 14.733 1.00 88.44 744 GLU A C 1
ATOM 5659 O O . GLU A 1 744 ? -29.895 12.885 14.546 1.00 88.44 744 GLU A O 1
ATOM 5664 N N . LYS A 1 745 ? -31.491 11.529 13.749 1.00 86.38 745 LYS A N 1
ATOM 5665 C CA . LYS A 1 745 ? -31.488 12.102 12.393 1.00 86.38 745 LYS A CA 1
ATOM 5666 C C . LYS A 1 745 ? -32.355 13.361 12.242 1.00 86.38 745 LYS A C 1
ATOM 5668 O O . LYS A 1 745 ? -32.352 13.931 11.155 1.00 86.38 745 LYS A O 1
ATOM 5673 N N . GLY A 1 746 ? -33.122 13.766 13.260 1.00 87.06 746 GLY A N 1
ATOM 5674 C CA . GLY A 1 746 ? -34.059 14.896 13.160 1.00 87.06 746 GLY A CA 1
ATOM 5675 C C . GLY A 1 746 ? -35.239 14.639 12.208 1.00 87.06 746 GLY A C 1
ATOM 5676 O O . GLY A 1 746 ? -35.748 15.544 11.552 1.00 87.06 746 GLY A O 1
ATOM 5677 N N . ASN A 1 747 ? -35.681 13.385 12.059 1.00 88.56 747 ASN A N 1
ATOM 5678 C CA . ASN A 1 747 ? -36.751 13.029 11.120 1.00 88.56 747 ASN A CA 1
ATOM 5679 C C . ASN A 1 747 ? -38.143 13.190 11.754 1.00 88.56 747 ASN A C 1
ATOM 5681 O O . ASN A 1 747 ? -38.845 12.201 11.993 1.00 88.56 747 ASN A O 1
ATOM 5685 N N . PHE A 1 748 ? -38.583 14.433 11.983 1.00 90.12 748 PHE A N 1
ATOM 5686 C CA . PHE A 1 748 ? -39.832 14.760 12.694 1.00 90.12 748 PHE A CA 1
ATOM 5687 C C . PHE A 1 748 ? -41.075 13.979 12.224 1.00 90.12 748 PHE A C 1
ATOM 5689 O O . PHE A 1 748 ? -41.851 13.460 13.029 1.00 90.12 748 PHE A O 1
ATOM 5696 N N . LYS A 1 749 ? -41.266 13.832 10.904 1.00 92.44 749 LYS A N 1
ATOM 5697 C CA . LYS A 1 749 ? -42.412 13.087 10.343 1.00 92.44 749 LYS A CA 1
ATOM 5698 C C . LYS A 1 749 ? -42.388 11.603 10.724 1.00 92.44 749 LYS A C 1
ATOM 5700 O O . LYS A 1 749 ? -43.439 11.033 11.016 1.00 92.44 749 LYS A O 1
ATOM 5705 N N . THR A 1 750 ? -41.203 10.995 10.732 1.00 92.94 750 THR A N 1
ATOM 5706 C CA . THR A 1 750 ? -41.001 9.595 11.120 1.00 92.94 750 THR A CA 1
ATOM 5707 C C . THR A 1 750 ? -41.195 9.419 12.622 1.00 92.94 750 THR A C 1
ATOM 5709 O O . THR A 1 750 ? -41.892 8.493 13.023 1.00 92.94 750 THR A O 1
ATOM 5712 N N . ILE A 1 751 ? -40.694 10.349 13.442 1.00 93.00 751 ILE A N 1
ATOM 5713 C CA . ILE A 1 751 ? -40.914 10.378 14.901 1.00 93.00 751 ILE A CA 1
ATOM 5714 C C . ILE A 1 751 ? -42.414 10.411 15.216 1.00 93.00 751 ILE A C 1
ATOM 5716 O O . ILE A 1 751 ? -42.911 9.589 15.987 1.00 93.00 751 ILE A O 1
ATOM 5720 N N . LYS A 1 752 ? -43.170 11.303 14.561 1.00 92.56 752 LYS A N 1
ATOM 5721 C CA . LYS A 1 752 ? -44.624 11.408 14.742 1.00 92.56 752 LYS A CA 1
ATOM 5722 C C . LYS A 1 752 ? -45.354 10.121 14.353 1.00 92.56 752 LYS A C 1
ATOM 5724 O O . LYS A 1 752 ? -46.266 9.701 15.062 1.00 92.56 752 LYS A O 1
ATOM 5729 N N . PHE A 1 753 ? -44.962 9.496 13.243 1.00 95.12 753 PHE A N 1
ATOM 5730 C CA . PHE A 1 753 ? -45.564 8.244 12.787 1.00 95.12 753 PHE A CA 1
ATOM 5731 C C . PHE A 1 753 ? -45.251 7.066 13.725 1.00 95.12 753 PHE A C 1
ATOM 5733 O O . PHE A 1 753 ? -46.163 6.327 14.094 1.00 95.12 753 PHE A O 1
ATOM 5740 N N . LEU A 1 754 ? -43.993 6.910 14.151 1.00 93.56 754 LEU A N 1
ATOM 5741 C CA . LEU A 1 754 ? -43.581 5.865 15.096 1.00 93.56 754 LEU A CA 1
ATOM 5742 C C . LEU A 1 754 ? -44.275 6.045 16.454 1.00 93.56 754 LEU A C 1
ATOM 5744 O O . LEU A 1 754 ? -44.807 5.081 16.998 1.00 93.56 754 LEU A O 1
ATOM 5748 N N . SER A 1 755 ? -44.385 7.285 16.942 1.00 91.75 755 SER A N 1
ATOM 5749 C CA . SER A 1 755 ? -45.154 7.624 18.148 1.00 91.75 755 SER A CA 1
ATOM 5750 C C . SER A 1 755 ? -46.626 7.203 18.037 1.00 91.75 755 SER A C 1
ATOM 5752 O O . SER A 1 755 ? -47.160 6.568 18.942 1.00 91.75 755 SER A O 1
ATOM 5754 N N . GLN A 1 756 ? -47.281 7.478 16.902 1.00 92.75 756 GLN A N 1
ATOM 5755 C CA . GLN A 1 756 ? -48.659 7.032 16.641 1.00 92.75 756 GLN A CA 1
ATOM 5756 C C . GLN A 1 756 ? -48.793 5.507 16.513 1.00 92.75 756 GLN A C 1
ATOM 5758 O O . GLN A 1 756 ? -49.891 4.979 16.678 1.00 92.75 756 GLN A O 1
ATOM 5763 N N . SER A 1 757 ? -47.691 4.816 16.221 1.00 92.81 757 SER A N 1
ATOM 5764 C CA . SER A 1 757 ? -47.630 3.366 16.026 1.00 92.81 757 SER A CA 1
ATOM 5765 C C . SER A 1 757 ? -47.208 2.600 17.289 1.00 92.81 757 SER A C 1
ATOM 5767 O O . SER A 1 757 ? -46.982 1.398 17.207 1.00 92.81 757 SER A O 1
ATOM 5769 N N . GLY A 1 758 ? -47.124 3.270 18.448 1.00 90.56 758 GLY A N 1
ATOM 5770 C CA . GLY A 1 758 ? -46.835 2.635 19.740 1.00 90.56 758 GLY A CA 1
ATOM 5771 C C . GLY A 1 758 ? -45.353 2.554 20.118 1.00 90.56 758 GLY A C 1
ATOM 5772 O O . GLY A 1 758 ? -44.991 1.685 20.907 1.00 90.56 758 GLY A O 1
ATOM 5773 N N . ALA A 1 759 ? -44.501 3.426 19.566 1.00 92.12 759 ALA A N 1
ATOM 5774 C CA . ALA A 1 759 ? -43.091 3.486 19.947 1.00 92.12 759 ALA A CA 1
ATOM 5775 C C . ALA A 1 759 ? -42.890 3.917 21.413 1.00 92.12 759 ALA A C 1
ATOM 5777 O O . ALA A 1 759 ? -43.476 4.909 21.853 1.00 92.12 759 ALA A O 1
ATOM 5778 N N . GLU A 1 760 ? -42.031 3.199 22.137 1.00 89.69 760 GLU A N 1
ATOM 5779 C CA . GLU A 1 760 ? -41.637 3.496 23.523 1.00 89.69 760 GLU A CA 1
ATOM 5780 C C . GLU A 1 760 ? -40.550 4.589 23.588 1.00 89.69 760 GLU A C 1
ATOM 5782 O O . GLU A 1 760 ? -39.634 4.624 22.763 1.00 89.69 760 GLU A O 1
ATOM 5787 N N . PHE A 1 761 ? -40.656 5.498 24.568 1.00 87.75 761 PHE A N 1
ATOM 5788 C CA . PHE A 1 761 ? -39.787 6.682 24.722 1.00 87.75 761 PHE A CA 1
ATOM 5789 C C . PHE A 1 761 ? -38.782 6.565 25.881 1.00 87.75 761 PHE A C 1
ATOM 5791 O O . PHE A 1 761 ? -37.848 7.361 25.966 1.00 87.75 761 PHE A O 1
ATOM 5798 N N . ASP A 1 762 ? -38.982 5.606 26.778 1.00 82.88 762 ASP A N 1
ATOM 5799 C CA . ASP A 1 762 ? -38.218 5.359 28.005 1.00 82.88 762 ASP A CA 1
ATOM 5800 C C . ASP A 1 762 ? -37.099 4.322 27.830 1.00 82.88 762 ASP A C 1
ATOM 5802 O O . ASP A 1 762 ? -36.279 4.125 28.726 1.00 82.88 762 ASP A O 1
ATOM 5806 N N . VAL A 1 763 ? -37.021 3.685 26.660 1.00 83.19 763 VAL A N 1
ATOM 5807 C CA . VAL A 1 763 ? -35.916 2.789 26.315 1.00 83.19 763 VAL A CA 1
ATOM 5808 C C . VAL A 1 763 ? -34.610 3.592 26.296 1.00 83.19 763 VAL A C 1
ATOM 5810 O O . VAL A 1 763 ? -34.569 4.717 25.791 1.00 83.19 763 VAL A O 1
ATOM 5813 N N . ALA A 1 764 ? -33.534 3.008 26.824 1.00 86.00 764 ALA A N 1
ATOM 5814 C CA . ALA A 1 764 ? -32.171 3.517 26.704 1.00 86.00 764 ALA A CA 1
ATOM 5815 C C . ALA A 1 764 ? -31.314 2.532 25.900 1.00 86.00 764 ALA A C 1
ATOM 5817 O O . ALA A 1 764 ? -31.509 1.315 25.976 1.00 86.00 764 ALA A O 1
ATOM 5818 N N . ASP A 1 765 ? -30.375 3.053 25.114 1.00 87.62 765 ASP A N 1
ATOM 5819 C CA . ASP A 1 765 ? -29.434 2.220 24.369 1.00 87.62 765 ASP A CA 1
ATOM 5820 C C . ASP A 1 765 ? -28.376 1.584 25.301 1.00 87.62 765 ASP A C 1
ATOM 5822 O O . ASP A 1 765 ? -28.341 1.816 26.510 1.00 87.62 765 ASP A O 1
ATOM 5826 N N . LYS A 1 766 ? -27.468 0.769 24.756 1.00 86.75 766 LYS A N 1
ATOM 5827 C CA . LYS A 1 766 ? -26.404 0.100 25.529 1.00 86.75 766 LYS A CA 1
ATOM 5828 C C . LYS A 1 766 ? -25.382 1.043 26.161 1.00 86.75 766 LYS A C 1
ATOM 5830 O O . LYS A 1 766 ? -24.595 0.583 26.983 1.00 86.75 766 LYS A O 1
ATOM 5835 N N . ASN A 1 767 ? -25.345 2.309 25.756 1.00 84.75 767 ASN A N 1
ATOM 5836 C CA . ASN A 1 767 ? -24.525 3.343 26.374 1.00 84.75 767 ASN A CA 1
ATOM 5837 C C . ASN A 1 767 ? -25.335 4.184 27.369 1.00 84.75 767 ASN A C 1
ATOM 5839 O O . ASN A 1 767 ? -24.799 5.161 27.879 1.00 84.75 767 ASN A O 1
ATOM 5843 N N . GLY A 1 768 ? -26.600 3.845 27.632 1.00 86.88 768 GLY A N 1
ATOM 5844 C CA . GLY A 1 768 ? -27.496 4.618 28.486 1.00 86.88 768 GLY A CA 1
ATOM 5845 C C . GLY A 1 768 ? -28.089 5.854 27.804 1.00 86.88 768 GLY A C 1
ATOM 5846 O O . GLY A 1 768 ? -28.653 6.703 28.490 1.00 86.88 768 GLY A O 1
ATOM 5847 N N . LYS A 1 769 ? -27.979 5.996 26.473 1.00 89.56 769 LYS A N 1
ATOM 5848 C CA . LYS A 1 769 ? -28.561 7.143 25.761 1.00 89.56 769 LYS A CA 1
ATOM 5849 C C . LYS A 1 769 ? -30.066 6.990 25.601 1.00 89.56 769 LYS A C 1
ATOM 5851 O O . LYS A 1 769 ? -30.543 5.967 25.112 1.00 89.56 769 LYS A O 1
ATOM 5856 N N . THR A 1 770 ? -30.799 8.043 25.941 1.00 90.12 770 THR A N 1
ATOM 5857 C CA . THR A 1 770 ? -32.257 8.120 25.779 1.00 90.12 770 THR A CA 1
ATOM 5858 C C . THR A 1 770 ? -32.646 8.741 24.435 1.00 90.12 770 THR A C 1
ATOM 5860 O O . THR A 1 770 ? -31.847 9.421 23.782 1.00 90.12 770 THR A O 1
ATOM 5863 N N . VAL A 1 771 ? -33.913 8.582 24.034 1.00 90.44 771 VAL A N 1
ATOM 5864 C CA . VAL A 1 771 ? -34.469 9.252 22.841 1.00 90.44 771 VAL A CA 1
ATOM 5865 C C . VAL A 1 771 ? -34.334 10.782 22.911 1.00 90.44 771 VAL A C 1
ATOM 5867 O O . VAL A 1 771 ? -34.115 11.423 21.882 1.00 90.44 771 VAL A O 1
ATOM 5870 N N . LEU A 1 772 ? -34.402 11.367 24.117 1.00 90.38 772 LEU A N 1
ATOM 5871 C CA . LEU A 1 772 ? -34.226 12.804 24.337 1.00 90.38 772 LEU A CA 1
ATOM 5872 C C . LEU A 1 772 ? -32.790 13.236 24.010 1.00 90.38 772 LEU A C 1
ATOM 5874 O O . LEU A 1 772 ? -32.596 14.196 23.267 1.00 90.38 772 LEU A O 1
ATOM 5878 N N . MET A 1 773 ? -31.785 12.494 24.491 1.00 91.00 773 MET A N 1
ATOM 5879 C CA . MET A 1 773 ? -30.375 12.767 24.181 1.00 91.00 773 MET A CA 1
ATOM 5880 C C . MET A 1 773 ? -30.102 12.671 22.674 1.00 91.00 773 MET A C 1
ATOM 5882 O O . MET A 1 773 ? -29.413 13.526 22.116 1.00 91.00 773 MET A O 1
ATOM 5886 N N . CYS A 1 774 ? -30.684 11.674 21.997 1.00 89.62 774 CYS A N 1
ATOM 5887 C CA . CYS A 1 774 ? -30.605 11.542 20.541 1.00 89.62 774 CYS A CA 1
ATOM 5888 C C . CYS A 1 774 ? -31.239 12.744 19.819 1.00 89.62 774 CYS A C 1
ATOM 5890 O O . CYS A 1 774 ? -30.630 13.290 18.900 1.00 89.62 774 CYS A O 1
ATOM 5892 N N . ALA A 1 775 ? -32.419 13.201 20.251 1.00 90.56 775 ALA A N 1
ATOM 5893 C CA . ALA A 1 775 ? -33.085 14.369 19.671 1.00 90.56 775 ALA A CA 1
ATOM 5894 C C . ALA A 1 775 ? -32.249 15.650 19.822 1.00 90.56 775 ALA A C 1
ATOM 5896 O O . ALA A 1 775 ? -32.116 16.410 18.862 1.00 90.56 775 ALA A O 1
ATOM 5897 N N . VAL A 1 776 ? -31.616 15.854 20.983 1.00 91.44 776 VAL A N 1
ATOM 5898 C CA . VAL A 1 776 ? -30.729 17.002 21.231 1.00 91.44 776 VAL A CA 1
ATOM 5899 C C . VAL A 1 776 ? -29.547 17.028 20.261 1.00 91.44 776 VAL A C 1
ATOM 5901 O O . VAL A 1 776 ? -29.208 18.090 19.742 1.00 91.44 776 VAL A O 1
ATOM 5904 N N . MET A 1 777 ? -28.948 15.870 19.965 1.00 85.75 777 MET A N 1
ATOM 5905 C CA . MET A 1 777 ? -27.829 15.773 19.018 1.00 85.75 777 MET A CA 1
ATOM 5906 C C . MET A 1 777 ? -28.207 16.195 17.591 1.00 85.75 777 MET A C 1
ATOM 5908 O O . MET A 1 777 ? -27.344 16.682 16.862 1.00 85.75 777 MET A O 1
ATOM 5912 N N . SER A 1 778 ? -29.473 16.023 17.193 1.00 85.94 778 SER A N 1
ATOM 5913 C CA . SER A 1 778 ? -29.952 16.421 15.862 1.00 85.94 778 SER A CA 1
ATOM 5914 C C . SER A 1 778 ? -30.077 17.940 15.694 1.00 85.94 778 SER A C 1
ATOM 5916 O O . SER A 1 778 ? -30.004 18.447 14.576 1.00 85.94 778 SER A O 1
ATOM 5918 N N . GLY A 1 779 ? -30.265 18.670 16.800 1.00 84.38 779 GLY A N 1
ATOM 5919 C CA . GLY A 1 779 ? -30.542 20.104 16.790 1.00 84.38 779 GLY A CA 1
ATOM 5920 C C . GLY A 1 779 ? -31.962 20.491 16.344 1.00 84.38 779 GLY A C 1
ATOM 5921 O O . GLY A 1 779 ? -32.238 21.685 16.238 1.00 84.38 779 GLY A O 1
ATOM 5922 N N . ASP A 1 780 ? -32.853 19.528 16.079 1.00 86.56 780 ASP A N 1
ATOM 5923 C CA . ASP A 1 780 ? -34.247 19.777 15.688 1.00 86.56 780 ASP A CA 1
ATOM 5924 C C . ASP A 1 780 ? -35.113 20.078 16.925 1.00 86.56 780 ASP A C 1
ATOM 5926 O O . ASP A 1 780 ? -35.505 19.180 17.679 1.00 86.56 780 ASP A O 1
ATOM 5930 N N . LEU A 1 781 ? -35.403 21.366 17.134 1.00 88.81 781 LEU A N 1
ATOM 5931 C CA . LEU A 1 781 ? -36.197 21.848 18.263 1.00 88.81 781 LEU A CA 1
ATOM 5932 C C . LEU A 1 781 ? -37.644 21.330 18.229 1.00 88.81 781 LEU A C 1
ATOM 5934 O O . LEU A 1 781 ? -38.189 21.024 19.288 1.00 88.81 781 LEU A O 1
ATOM 5938 N N . ASP A 1 782 ? -38.255 21.186 17.050 1.00 88.38 782 ASP A N 1
ATOM 5939 C CA . ASP A 1 782 ? -39.643 20.721 16.919 1.00 88.38 782 ASP A CA 1
ATOM 5940 C C . ASP A 1 782 ? -39.751 19.236 17.303 1.00 88.38 782 ASP A C 1
ATOM 5942 O O . ASP A 1 782 ? -40.674 18.819 18.012 1.00 88.38 782 ASP A O 1
ATOM 5946 N N . ALA A 1 783 ? -38.776 18.426 16.875 1.00 88.12 783 ALA A N 1
ATOM 5947 C CA . ALA A 1 783 ? -38.667 17.030 17.286 1.00 88.12 783 ALA A CA 1
ATOM 5948 C C . ALA A 1 783 ? -38.401 16.889 18.787 1.00 88.12 783 ALA A C 1
ATOM 5950 O O . ALA A 1 783 ? -39.037 16.055 19.439 1.00 88.12 783 ALA A O 1
ATOM 5951 N N . LEU A 1 784 ? -37.508 17.716 19.336 1.00 90.25 784 LEU A N 1
ATOM 5952 C CA . LEU A 1 784 ? -37.189 17.735 20.760 1.00 90.25 784 LEU A CA 1
ATOM 5953 C C . LEU A 1 784 ? -38.412 18.099 21.612 1.00 90.25 784 LEU A C 1
ATOM 5955 O O . LEU A 1 784 ? -38.731 17.371 22.551 1.00 90.25 784 LEU A O 1
ATOM 5959 N N . GLN A 1 785 ? -39.125 19.172 21.257 1.00 89.69 785 GLN A N 1
ATOM 5960 C CA . GLN A 1 785 ? -40.346 19.605 21.941 1.00 89.69 785 GLN A CA 1
ATOM 5961 C C . GLN A 1 785 ? -41.423 18.523 21.897 1.00 89.69 785 GLN A C 1
ATOM 5963 O O . GLN A 1 785 ? -42.002 18.190 22.926 1.00 89.69 785 GLN A O 1
ATOM 5968 N N . PHE A 1 786 ? -41.650 17.907 20.734 1.00 90.62 786 PHE A N 1
ATOM 5969 C CA . PHE A 1 786 ? -42.637 16.837 20.606 1.00 90.62 786 PHE A CA 1
ATOM 5970 C C . PHE A 1 786 ? -42.290 15.601 21.447 1.00 90.62 786 PHE A C 1
ATOM 5972 O O . PHE A 1 786 ? -43.176 15.017 22.070 1.00 90.62 786 PHE A O 1
ATOM 5979 N N . ILE A 1 787 ? -41.017 15.191 21.472 1.00 89.12 787 ILE A N 1
ATOM 5980 C CA . ILE A 1 787 ? -40.546 14.071 22.301 1.00 89.12 787 ILE A CA 1
ATOM 5981 C C . ILE A 1 787 ? -40.730 14.393 23.787 1.00 89.12 787 ILE A C 1
ATOM 5983 O O . ILE A 1 787 ? -41.228 13.549 24.530 1.00 89.12 787 ILE A O 1
ATOM 5987 N N . TYR A 1 788 ? -40.385 15.614 24.199 1.00 87.44 788 TYR A N 1
ATOM 5988 C CA . TYR A 1 788 ? -40.552 16.091 25.570 1.00 87.44 788 TYR A CA 1
ATOM 5989 C C . TYR A 1 788 ? -42.032 16.128 25.992 1.00 87.44 788 TYR A C 1
ATOM 5991 O O . TYR A 1 788 ? -42.392 15.591 27.033 1.00 87.44 788 TYR A O 1
ATOM 5999 N N . GLU A 1 789 ? -42.925 16.658 25.150 1.00 86.69 789 GLU A N 1
ATOM 6000 C CA . GLU A 1 789 ? -44.374 16.699 25.412 1.00 86.69 789 GLU A CA 1
ATOM 6001 C C . GLU A 1 789 ? -45.022 15.310 25.509 1.00 86.69 789 GLU A C 1
ATOM 6003 O O . GLU A 1 789 ? -46.033 15.135 26.194 1.00 86.69 789 GLU A O 1
ATOM 6008 N N . LYS A 1 790 ? -44.496 14.323 24.774 1.00 85.12 790 LYS A N 1
ATOM 6009 C CA . LYS A 1 790 ? -45.041 12.957 24.743 1.00 85.12 790 LYS A CA 1
ATOM 6010 C C . LYS A 1 790 ? -44.513 12.058 25.849 1.00 85.12 790 LYS A C 1
ATOM 6012 O O . LYS A 1 790 ? -45.143 11.033 26.105 1.00 85.12 790 LYS A O 1
ATOM 6017 N N . ASN A 1 791 ? -43.424 12.442 26.506 1.00 79.44 791 ASN A N 1
ATOM 6018 C CA . ASN A 1 791 ? -42.820 11.691 27.594 1.00 79.44 791 ASN A CA 1
ATOM 6019 C C . ASN A 1 791 ? -42.956 12.468 28.915 1.00 79.44 791 ASN A C 1
ATOM 6021 O O . ASN A 1 791 ? -42.062 13.213 29.305 1.00 79.44 791 ASN A O 1
ATOM 6025 N N . SER A 1 792 ? -44.096 12.305 29.598 1.00 63.41 792 SER A N 1
ATOM 6026 C CA . SER A 1 792 ? -44.445 13.065 30.812 1.00 63.41 792 SER A CA 1
ATOM 6027 C C . SER A 1 792 ? -43.520 12.833 32.011 1.00 63.41 792 SER A C 1
ATOM 6029 O O . SER A 1 792 ? -43.527 13.653 32.924 1.00 63.41 792 SER A O 1
ATOM 6031 N N . ASP A 1 793 ? -42.734 11.753 31.998 1.00 70.81 793 ASP A N 1
ATOM 6032 C CA . ASP A 1 793 ? -41.816 11.361 33.075 1.00 70.81 793 ASP A CA 1
ATOM 6033 C C . ASP A 1 793 ? -40.337 11.511 32.662 1.00 70.81 793 ASP A C 1
ATOM 6035 O O . ASP A 1 793 ? -39.450 10.901 33.262 1.00 70.81 793 ASP A O 1
ATOM 6039 N N . VAL A 1 794 ? -40.045 12.288 31.611 1.00 80.50 794 VAL A N 1
ATOM 6040 C CA . VAL A 1 794 ? -38.679 12.421 31.097 1.00 80.50 794 VAL A CA 1
ATOM 6041 C C . VAL A 1 794 ? -37.760 13.138 32.091 1.00 80.50 794 VAL A C 1
ATOM 6043 O O . VAL A 1 794 ? -37.952 14.306 32.431 1.00 80.50 794 VAL A O 1
ATOM 6046 N N . ASP A 1 795 ? -36.708 12.448 32.527 1.00 84.38 795 ASP A N 1
ATOM 6047 C CA . ASP A 1 795 ? -35.632 13.057 33.304 1.00 84.38 795 ASP A CA 1
ATOM 6048 C C . ASP A 1 795 ? -34.657 13.793 32.369 1.00 84.38 795 ASP A C 1
ATOM 6050 O O . ASP A 1 795 ? -33.831 13.186 31.682 1.00 84.38 795 ASP A O 1
ATOM 6054 N N . VAL A 1 796 ? -34.754 15.126 32.336 1.00 87.19 796 VAL A N 1
ATOM 6055 C CA . VAL A 1 796 ? -33.869 16.009 31.547 1.00 87.19 796 VAL A CA 1
ATOM 6056 C C . VAL A 1 796 ? -32.402 15.884 31.979 1.00 87.19 796 VAL A C 1
ATOM 6058 O O . VAL A 1 796 ? -31.498 16.105 31.166 1.00 87.19 796 VAL A O 1
ATOM 6061 N N . ASN A 1 797 ? -32.172 15.493 33.234 1.00 89.38 797 ASN A N 1
ATOM 6062 C CA . ASN A 1 797 ? -30.862 15.361 33.862 1.00 89.38 797 ASN A CA 1
ATOM 6063 C C . ASN A 1 797 ? -30.345 13.918 33.876 1.00 89.38 797 ASN A C 1
ATOM 6065 O O . ASN A 1 797 ? -29.285 13.667 34.454 1.00 89.38 797 ASN A O 1
ATOM 6069 N N . ALA A 1 798 ? -31.040 12.992 33.205 1.00 89.31 798 ALA A N 1
ATOM 6070 C CA . ALA A 1 798 ? -30.544 11.640 33.000 1.00 89.31 798 ALA A CA 1
ATOM 6071 C C . ALA A 1 798 ? -29.134 11.677 32.392 1.00 89.31 798 ALA A C 1
ATOM 6073 O O . ALA A 1 798 ? -28.825 12.519 31.539 1.00 89.31 798 ALA A O 1
ATOM 6074 N N . VAL A 1 799 ? -28.288 10.746 32.832 1.00 91.06 799 VAL A N 1
ATOM 6075 C CA . VAL A 1 799 ? -26.907 10.602 32.368 1.00 91.06 799 VAL A CA 1
ATOM 6076 C C . VAL A 1 799 ? -26.724 9.294 31.615 1.00 91.06 799 VAL A C 1
ATOM 6078 O O . VAL A 1 799 ? -27.271 8.261 32.000 1.00 91.06 799 VAL A O 1
ATOM 6081 N N . ASP A 1 800 ? -25.934 9.337 30.546 1.00 91.25 800 ASP A N 1
ATOM 6082 C CA . ASP A 1 800 ? -25.459 8.127 29.879 1.00 91.25 800 ASP A CA 1
ATOM 6083 C C . ASP A 1 800 ? -24.336 7.443 30.698 1.00 91.25 800 ASP A C 1
ATOM 6085 O O . ASP A 1 800 ? -23.901 7.943 31.739 1.00 91.25 800 ASP A O 1
ATOM 6089 N N . HIS A 1 801 ? -23.821 6.297 30.245 1.00 91.06 801 HIS A N 1
ATOM 6090 C CA . HIS A 1 801 ? -22.758 5.551 30.940 1.00 91.06 801 HIS A CA 1
ATOM 6091 C C . HIS A 1 801 ? -21.444 6.340 31.102 1.00 91.06 801 HIS A C 1
ATOM 6093 O O . HIS A 1 801 ? -20.619 5.998 31.950 1.00 91.06 801 HIS A O 1
ATOM 6099 N N . ASN A 1 802 ? -21.239 7.397 30.309 1.00 88.00 802 ASN A N 1
ATOM 6100 C CA . ASN A 1 802 ? -20.090 8.294 30.406 1.00 88.00 802 ASN A CA 1
ATOM 6101 C C . ASN A 1 802 ? -20.377 9.532 31.276 1.00 88.00 802 ASN A C 1
ATOM 6103 O O . ASN A 1 802 ? -19.540 10.440 31.332 1.00 88.00 802 ASN A O 1
ATOM 6107 N N . GLY A 1 803 ? -21.546 9.605 31.916 1.00 88.44 803 GLY A N 1
ATOM 6108 C CA . GLY A 1 803 ? -21.976 10.744 32.721 1.00 88.44 803 GLY A CA 1
ATOM 6109 C C . GLY A 1 803 ? -22.477 11.934 31.893 1.00 88.44 803 GLY A C 1
ATOM 6110 O O . GLY A 1 803 ? -22.527 13.047 32.411 1.00 88.44 803 GLY A O 1
ATOM 6111 N N . TRP A 1 804 ? -22.787 11.760 30.602 1.00 93.19 804 TRP A N 1
ATOM 6112 C CA . TRP A 1 804 ? -23.254 12.868 29.762 1.00 93.19 804 TRP A CA 1
ATOM 6113 C C . TRP A 1 804 ? -24.751 13.106 29.909 1.00 93.19 804 TRP A C 1
ATOM 6115 O O . TRP A 1 804 ? -25.547 12.187 29.733 1.00 93.19 804 TRP A O 1
ATOM 6125 N N . THR A 1 805 ? -25.129 14.365 30.131 1.00 93.06 805 THR A N 1
ATOM 6126 C CA . THR A 1 805 ? -26.527 14.814 30.131 1.00 93.06 805 THR A CA 1
ATOM 6127 C C . THR A 1 805 ? -26.958 15.339 28.763 1.00 93.06 805 THR A C 1
ATOM 6129 O O . THR A 1 805 ? -26.131 15.729 27.930 1.00 93.06 805 THR A O 1
ATOM 6132 N N . SER A 1 806 ? -28.273 15.450 28.553 1.00 91.81 806 SER A N 1
ATOM 6133 C CA . SER A 1 806 ? -28.854 16.144 27.394 1.00 91.81 806 SER A CA 1
ATOM 6134 C C . SER A 1 806 ? -28.278 17.559 27.225 1.00 91.81 806 SER A C 1
ATOM 6136 O O . SER A 1 806 ? -27.939 17.961 26.115 1.00 91.81 806 SER A O 1
ATOM 6138 N N . LEU A 1 807 ? -28.060 18.295 28.322 1.00 92.88 807 LEU A N 1
ATOM 6139 C CA . LEU A 1 807 ? -27.471 19.639 28.287 1.00 92.88 807 LEU A CA 1
ATOM 6140 C C . LEU A 1 807 ? -26.020 19.643 27.785 1.00 92.88 807 LEU A C 1
ATOM 6142 O O . LEU A 1 807 ? -25.637 20.535 27.029 1.00 92.88 807 LEU A O 1
ATOM 6146 N N . MET A 1 808 ? -25.217 18.639 28.147 1.00 91.19 808 MET A N 1
ATOM 6147 C CA . MET A 1 808 ? -23.845 18.501 27.643 1.00 91.19 808 MET A CA 1
ATOM 6148 C C . MET A 1 808 ? -23.809 18.189 26.146 1.00 91.19 808 MET A C 1
ATOM 6150 O O . MET A 1 808 ? -22.969 18.742 25.433 1.00 91.19 808 MET A O 1
ATOM 6154 N N . TYR A 1 809 ? -24.729 17.353 25.652 1.00 91.19 809 TYR A N 1
ATOM 6155 C CA . TYR A 1 809 ? -24.899 17.120 24.214 1.00 91.19 809 TYR A CA 1
ATOM 6156 C C . TYR A 1 809 ? -25.342 18.402 23.486 1.00 91.19 809 TYR A C 1
ATOM 6158 O O . TYR A 1 809 ? -24.783 18.739 22.439 1.00 91.19 809 TYR A O 1
ATOM 6166 N N . GLY A 1 810 ? -26.254 19.180 24.078 1.00 90.88 810 GLY A N 1
ATOM 6167 C CA . GLY A 1 810 ? -26.658 20.497 23.575 1.00 90.88 810 GLY A CA 1
ATOM 6168 C C . GLY A 1 810 ? -25.476 21.467 23.489 1.00 90.88 810 GLY A C 1
ATOM 6169 O O . GLY A 1 810 ? -25.199 22.015 22.421 1.00 90.88 810 GLY A O 1
ATOM 6170 N N . ALA A 1 811 ? -24.697 21.589 24.567 1.00 88.50 811 ALA A N 1
ATOM 6171 C CA . ALA A 1 811 ? -23.490 22.415 24.619 1.00 88.50 811 ALA A CA 1
ATOM 6172 C C . ALA A 1 811 ? -22.396 21.951 23.641 1.00 88.50 811 ALA A C 1
ATOM 6174 O O . ALA A 1 811 ? -21.655 22.771 23.100 1.00 88.50 811 ALA A O 1
ATOM 6175 N N . GLN A 1 812 ? -22.303 20.645 23.373 1.00 91.19 812 GLN A N 1
ATOM 6176 C CA . GLN A 1 812 ? -21.385 20.080 22.381 1.00 91.19 812 GLN A CA 1
ATOM 6177 C C . GLN A 1 812 ? -21.789 20.416 20.940 1.00 91.19 812 GLN A C 1
ATOM 6179 O O . GLN A 1 812 ? -20.903 20.594 20.096 1.00 91.19 812 GLN A O 1
ATOM 6184 N N . SER A 1 813 ? -23.095 20.461 20.661 1.00 85.56 813 SER A N 1
ATOM 6185 C CA . SER A 1 813 ? -23.652 20.790 19.343 1.00 85.56 813 SER A CA 1
ATOM 6186 C C . SER A 1 813 ? -23.620 22.292 19.033 1.00 85.56 813 SER A C 1
ATOM 6188 O O . SER A 1 813 ? -23.612 22.673 17.866 1.00 85.56 813 SER A O 1
ATOM 6190 N N . GLY A 1 814 ? -23.578 23.141 20.068 1.00 86.38 814 GLY A N 1
ATOM 6191 C CA . GLY A 1 814 ? -23.574 24.599 19.933 1.00 86.38 814 GLY A CA 1
ATOM 6192 C C . GLY A 1 814 ? -24.935 25.205 19.569 1.00 86.38 814 GLY A C 1
ATOM 6193 O O . GLY A 1 814 ? -24.998 26.388 19.245 1.00 86.38 814 GLY A O 1
ATOM 6194 N N . ASN A 1 815 ? -26.025 24.428 19.603 1.00 87.31 815 ASN A N 1
ATOM 6195 C CA . ASN A 1 815 ? -27.361 24.912 19.256 1.00 87.31 815 ASN A CA 1
ATOM 6196 C C . ASN A 1 815 ? -28.001 25.665 20.437 1.00 87.31 815 ASN A C 1
ATOM 6198 O O . ASN A 1 815 ? -28.471 25.056 21.400 1.00 87.31 815 ASN A O 1
ATOM 6202 N N . LEU A 1 816 ? -28.006 26.999 20.349 1.00 89.69 816 LEU A N 1
ATOM 6203 C CA . LEU A 1 816 ? -28.469 27.896 21.409 1.00 89.69 816 LEU A CA 1
ATOM 6204 C C . LEU A 1 816 ? -29.938 27.666 21.790 1.00 89.69 816 LEU A C 1
ATOM 6206 O O . LEU A 1 816 ? -30.250 27.644 22.977 1.00 89.69 816 LEU A O 1
ATOM 6210 N N . ASP A 1 817 ? -30.823 27.455 20.814 1.00 91.06 817 ASP A N 1
ATOM 6211 C CA . ASP A 1 817 ? -32.260 27.288 21.061 1.00 91.06 817 ASP A CA 1
ATOM 6212 C C . ASP A 1 817 ? -32.564 25.966 21.777 1.00 91.06 817 ASP A C 1
ATOM 6214 O O . ASP A 1 817 ? -33.395 25.920 22.684 1.00 91.06 817 ASP A O 1
ATOM 6218 N N . VAL A 1 818 ? -31.837 24.900 21.428 1.00 92.12 818 VAL A N 1
ATOM 6219 C CA . VAL A 1 818 ? -31.922 23.605 22.118 1.00 92.12 818 VAL A CA 1
ATOM 6220 C C . VAL A 1 818 ? -31.379 23.704 23.543 1.00 92.12 818 VAL A C 1
ATOM 6222 O O . VAL A 1 818 ? -32.023 23.220 24.471 1.00 92.12 818 VAL A O 1
ATOM 6225 N N . VAL A 1 819 ? -30.228 24.359 23.746 1.00 91.81 819 VAL A N 1
ATOM 6226 C CA . VAL A 1 819 ? -29.671 24.583 25.093 1.00 91.81 819 VAL A CA 1
ATOM 6227 C C . VAL A 1 819 ? -30.637 25.404 25.944 1.00 91.81 819 VAL A C 1
ATOM 6229 O O . VAL A 1 819 ? -30.899 25.038 27.087 1.00 91.81 819 VAL A O 1
ATOM 6232 N N . LYS A 1 820 ? -31.221 26.464 25.381 1.00 92.00 820 LYS A N 1
ATOM 6233 C CA . LYS A 1 820 ? -32.217 27.292 26.059 1.00 92.00 820 LYS A CA 1
ATOM 6234 C C . LYS A 1 820 ? -33.456 26.492 26.452 1.00 92.00 820 LYS A C 1
ATOM 6236 O O . LYS A 1 820 ? -33.867 26.552 27.604 1.00 92.00 820 LYS A O 1
ATOM 6241 N N . PHE A 1 821 ? -34.002 25.692 25.535 1.00 92.88 821 PHE A N 1
ATOM 6242 C CA . PHE A 1 821 ? -35.142 24.822 25.827 1.00 92.88 821 PHE A CA 1
ATOM 6243 C C . PHE A 1 821 ? -34.844 23.832 26.962 1.00 92.88 821 PHE A C 1
ATOM 6245 O O . PHE A 1 821 ? -35.680 23.644 27.843 1.00 92.88 821 PHE A O 1
ATOM 6252 N N . LEU A 1 822 ? -33.653 23.222 26.975 1.00 91.19 822 LEU A N 1
ATOM 6253 C CA . LEU A 1 822 ? -33.240 22.307 28.044 1.00 91.19 822 LEU A CA 1
ATOM 6254 C C . LEU A 1 822 ? -33.120 23.022 29.399 1.00 91.19 822 LEU A C 1
ATOM 6256 O O . LEU A 1 822 ? -33.585 22.486 30.402 1.00 91.19 822 LEU A O 1
ATOM 6260 N N . LEU A 1 823 ? -32.546 24.230 29.433 1.00 89.75 823 LEU A N 1
ATOM 6261 C CA . LEU A 1 823 ? -32.448 25.051 30.648 1.00 89.75 823 LEU A CA 1
ATOM 6262 C C . LEU A 1 823 ? -33.831 25.454 31.175 1.00 89.75 823 LEU A C 1
ATOM 6264 O O . LEU A 1 823 ? -34.111 25.274 32.359 1.00 89.75 823 LEU A O 1
ATOM 6268 N N . ASP A 1 824 ? -34.720 25.914 30.292 1.00 88.69 824 ASP A N 1
ATOM 6269 C CA . ASP A 1 824 ? -36.108 26.255 30.633 1.00 88.69 824 ASP A CA 1
ATOM 6270 C C . ASP A 1 824 ? -36.901 25.021 31.111 1.00 88.69 824 ASP A C 1
ATOM 6272 O O . ASP A 1 824 ? -37.841 25.144 31.897 1.00 88.69 824 ASP A O 1
ATOM 6276 N N . SER A 1 825 ? -36.482 23.824 30.686 1.00 88.12 825 SER A N 1
ATOM 6277 C CA . SER A 1 825 ? -37.033 22.527 31.100 1.00 88.12 825 SER A CA 1
ATOM 6278 C C . SER A 1 825 ? -36.376 21.945 32.365 1.00 88.12 825 SER A C 1
ATOM 6280 O O . SER A 1 825 ? -36.679 20.811 32.735 1.00 88.12 825 SER A O 1
ATOM 6282 N N . GLY A 1 826 ? -35.495 22.695 33.043 1.00 86.62 826 GLY A N 1
ATOM 6283 C CA . GLY A 1 826 ? -34.898 22.309 34.328 1.00 86.62 826 GLY A CA 1
ATOM 6284 C C . GLY A 1 826 ? -33.580 21.528 34.246 1.00 86.62 826 GLY A C 1
ATOM 6285 O O . GLY A 1 826 ? -33.255 20.787 35.178 1.00 86.62 826 GLY A O 1
ATOM 6286 N N . ALA A 1 827 ? -32.821 21.664 33.154 1.00 90.00 827 ALA A N 1
ATOM 6287 C CA . ALA A 1 827 ? -31.494 21.063 33.045 1.00 90.00 827 ALA A CA 1
ATOM 6288 C C . ALA A 1 827 ? -30.482 21.699 34.020 1.00 90.00 827 ALA A C 1
ATOM 6290 O O . ALA A 1 827 ? -30.307 22.917 34.046 1.00 90.00 827 ALA A O 1
ATOM 6291 N N . ASP A 1 828 ? -29.772 20.870 34.783 1.00 84.25 828 ASP A N 1
ATOM 6292 C CA . ASP A 1 828 ? -28.769 21.299 35.756 1.00 84.25 828 ASP A CA 1
ATOM 6293 C C . ASP A 1 828 ? -27.406 21.541 35.083 1.00 84.25 828 ASP A C 1
ATOM 6295 O O . ASP A 1 828 ? -26.769 20.637 34.532 1.00 84.25 828 ASP A O 1
ATOM 6299 N N . VAL A 1 829 ? -26.940 22.792 35.151 1.00 82.12 829 VAL A N 1
ATOM 6300 C CA . VAL A 1 829 ? -25.657 23.248 34.590 1.00 82.12 829 VAL A CA 1
ATOM 6301 C C . VAL A 1 829 ? -24.432 22.740 35.359 1.00 82.12 829 VAL A C 1
ATOM 6303 O O . VAL A 1 829 ? -23.315 22.809 34.837 1.00 82.12 829 VAL A O 1
ATOM 6306 N N . SER A 1 830 ? -24.621 22.257 36.591 1.00 77.50 830 SER A N 1
ATOM 6307 C CA . SER A 1 830 ? -23.548 21.863 37.512 1.00 77.50 830 SER A CA 1
ATOM 6308 C C . SER A 1 830 ? -23.105 20.405 37.367 1.00 77.50 830 SER A C 1
ATOM 6310 O O . SER A 1 830 ? -22.026 20.051 37.846 1.00 77.50 830 SER A O 1
ATOM 6312 N N . ILE A 1 831 ? -23.891 19.570 36.676 1.00 79.31 831 ILE A N 1
ATOM 6313 C CA . ILE A 1 831 ? -23.567 18.154 36.474 1.00 79.31 831 ILE A CA 1
ATOM 6314 C C . ILE A 1 831 ? -22.246 18.030 35.704 1.00 79.31 831 ILE A C 1
ATOM 6316 O O . ILE A 1 831 ? -21.985 18.763 34.745 1.00 79.31 831 ILE A O 1
ATOM 6320 N N . VAL A 1 832 ? -21.413 17.077 36.126 1.00 80.88 832 VAL A N 1
ATOM 6321 C CA . VAL A 1 832 ? -20.137 16.735 35.491 1.00 80.88 832 VAL A CA 1
ATOM 6322 C C . VAL A 1 832 ? -20.178 15.321 34.931 1.00 80.88 832 VAL A C 1
ATOM 6324 O O . VAL A 1 832 ? -20.726 14.417 35.557 1.00 80.88 832 VAL A O 1
ATOM 6327 N N . ASN A 1 833 ? -19.577 15.126 33.758 1.00 81.00 833 ASN A N 1
ATOM 6328 C CA . ASN A 1 833 ? -19.397 13.787 33.200 1.00 81.00 833 ASN A CA 1
ATOM 6329 C C . ASN A 1 833 ? -18.228 13.045 33.871 1.00 81.00 833 ASN A C 1
ATOM 6331 O O . ASN A 1 833 ? -17.528 13.607 34.716 1.00 81.00 833 ASN A O 1
ATOM 6335 N N . ASN A 1 834 ? -17.954 11.806 33.450 1.00 86.75 834 ASN A N 1
ATOM 6336 C CA . ASN A 1 834 ? -16.879 10.979 34.021 1.00 86.75 834 ASN A CA 1
ATOM 6337 C C . ASN A 1 834 ? -15.468 11.584 33.848 1.00 86.75 834 ASN A C 1
ATOM 6339 O O . ASN A 1 834 ? -14.536 11.160 34.518 1.00 86.75 834 ASN A O 1
ATOM 6343 N N . ASN A 1 835 ? -15.307 12.589 32.977 1.00 72.06 835 ASN A N 1
ATOM 6344 C CA . ASN A 1 835 ? -14.066 13.358 32.817 1.00 72.06 835 ASN A CA 1
ATOM 6345 C C . ASN A 1 835 ? -14.077 14.670 33.622 1.00 72.06 835 ASN A C 1
ATOM 6347 O O . ASN A 1 835 ? -13.301 15.578 33.324 1.00 72.06 835 ASN A O 1
ATOM 6351 N N . HIS A 1 836 ? -15.003 14.813 34.571 1.00 69.19 836 HIS A N 1
ATOM 6352 C CA . HIS A 1 836 ? -15.223 16.010 35.382 1.00 69.19 836 HIS A CA 1
ATOM 6353 C C . HIS A 1 836 ? -15.522 17.288 34.574 1.00 69.19 836 HIS A C 1
ATOM 6355 O O . HIS A 1 836 ? -15.221 18.398 35.009 1.00 69.19 836 HIS A O 1
ATOM 6361 N N . ARG A 1 837 ? -16.122 17.160 33.381 1.00 70.25 837 ARG A N 1
ATOM 6362 C CA . ARG A 1 837 ? -16.458 18.302 32.510 1.00 70.25 837 ARG A CA 1
ATOM 6363 C C . ARG A 1 837 ? -17.930 18.675 32.642 1.00 70.25 837 ARG A C 1
ATOM 6365 O O . ARG A 1 837 ? -18.788 17.809 32.492 1.00 70.25 837 ARG A O 1
ATOM 6372 N N . THR A 1 838 ? -18.209 19.963 32.844 1.00 82.19 838 THR A N 1
ATOM 6373 C CA . THR A 1 838 ? -19.562 20.549 32.804 1.00 82.19 838 THR A CA 1
ATOM 6374 C C . THR A 1 838 ? -19.968 20.951 31.381 1.00 82.19 838 THR A C 1
ATOM 6376 O O . THR A 1 838 ? -19.128 21.042 30.476 1.00 82.19 838 THR A O 1
ATOM 6379 N N . ALA A 1 839 ? -21.249 21.274 31.176 1.00 78.81 839 ALA A N 1
ATOM 6380 C CA . ALA A 1 839 ? -21.745 21.821 29.908 1.00 78.81 839 ALA A CA 1
ATOM 6381 C C . ALA A 1 839 ? -21.014 23.121 29.498 1.00 78.81 839 ALA A C 1
ATOM 6383 O O . ALA A 1 839 ? -20.677 23.299 28.326 1.00 78.81 839 ALA A O 1
ATOM 6384 N N . ILE A 1 840 ? -20.674 23.984 30.465 1.00 74.94 840 ILE A N 1
ATOM 6385 C CA . ILE A 1 840 ? -19.922 25.232 30.229 1.00 74.94 840 ILE A CA 1
ATOM 6386 C C . ILE A 1 840 ? -18.514 24.942 29.721 1.00 74.94 840 ILE A C 1
ATOM 6388 O O . ILE A 1 840 ? -18.055 25.581 28.770 1.00 74.94 840 ILE A O 1
ATOM 6392 N N . PHE A 1 841 ? -17.830 23.964 30.322 1.00 65.88 841 PHE A N 1
ATOM 6393 C CA . PHE A 1 841 ? -16.506 23.552 29.865 1.00 65.88 841 PHE A CA 1
ATOM 6394 C C . PHE A 1 841 ? -16.557 23.064 28.413 1.00 65.88 841 PHE A C 1
ATOM 6396 O O . PHE A 1 841 ? -15.711 23.436 27.600 1.00 65.88 841 PHE A O 1
ATOM 6403 N N . ILE A 1 842 ? -17.570 22.264 28.068 1.00 76.25 842 ILE A N 1
ATOM 6404 C CA . ILE A 1 842 ? -17.748 21.733 26.713 1.00 76.25 842 ILE A CA 1
ATOM 6405 C C . ILE A 1 842 ? -17.973 22.875 25.710 1.00 76.25 842 ILE A C 1
ATOM 6407 O O . ILE A 1 842 ? -17.249 22.929 24.712 1.00 76.25 842 ILE A O 1
ATOM 6411 N N . ALA A 1 843 ? -18.878 23.818 25.998 1.00 75.81 843 ALA A N 1
ATOM 6412 C CA . ALA A 1 843 ? -19.127 24.990 25.150 1.00 75.81 843 ALA A CA 1
ATOM 6413 C C . ALA A 1 843 ? -17.867 25.860 24.974 1.00 75.81 843 ALA A C 1
ATOM 6415 O O . ALA A 1 843 ? -17.504 26.219 23.852 1.00 75.81 843 ALA A O 1
ATOM 6416 N N . SER A 1 844 ? -17.139 26.109 26.069 1.00 65.25 844 SER A N 1
ATOM 6417 C CA . SER A 1 844 ? -15.906 26.911 26.076 1.00 65.25 844 SER A CA 1
ATOM 6418 C C . SER A 1 844 ? -14.781 26.239 25.285 1.00 65.25 844 SER A C 1
ATOM 6420 O O . SER A 1 844 ? -14.081 26.889 24.513 1.00 65.25 844 SER A O 1
ATOM 6422 N N . SER A 1 845 ? -14.628 24.916 25.417 1.00 59.19 845 SER A N 1
ATOM 6423 C CA . SER A 1 845 ? -13.612 24.142 24.688 1.00 59.19 845 SER A CA 1
ATOM 6424 C C . SER A 1 845 ? -13.820 24.142 23.170 1.00 59.19 845 SER A C 1
ATOM 6426 O O . SER A 1 845 ? -12.867 23.922 22.424 1.00 59.19 845 SER A O 1
ATOM 6428 N N . ARG A 1 846 ? -15.055 24.397 22.718 1.00 69.94 846 ARG A N 1
ATOM 6429 C CA . ARG A 1 846 ? -15.436 24.464 21.302 1.00 69.94 846 ARG A CA 1
ATOM 6430 C C . ARG A 1 846 ? -15.611 25.888 20.772 1.00 69.94 846 ARG A C 1
ATOM 6432 O O . ARG A 1 846 ? -15.859 26.048 19.582 1.00 69.94 846 ARG A O 1
ATOM 6439 N N . GLY A 1 847 ? -15.441 26.905 21.621 1.00 65.81 847 GLY A N 1
ATOM 6440 C CA . GLY A 1 847 ? -15.546 28.314 21.236 1.00 65.81 847 GLY A CA 1
ATOM 6441 C C . GLY A 1 847 ? -16.979 28.812 21.018 1.00 65.81 847 GLY A C 1
ATOM 6442 O O . GLY A 1 847 ? -17.166 29.801 20.315 1.00 65.81 847 GLY A O 1
ATOM 6443 N N . TYR A 1 848 ? -17.992 28.152 21.591 1.00 79.62 848 TYR A N 1
ATOM 6444 C CA . TYR A 1 848 ? -19.392 28.583 21.488 1.00 79.62 848 TYR A CA 1
ATOM 6445 C C . TYR A 1 848 ? -19.715 29.643 22.550 1.00 79.62 848 TYR A C 1
ATOM 6447 O O . TYR A 1 848 ? -20.290 29.339 23.596 1.00 79.62 848 TYR A O 1
ATOM 6455 N N . THR A 1 849 ? -19.328 30.891 22.275 1.00 71.81 849 THR A N 1
ATOM 6456 C CA . THR A 1 849 ? -19.447 32.032 23.202 1.00 71.81 849 THR A CA 1
ATOM 6457 C C . THR A 1 849 ? -20.885 32.318 23.624 1.00 71.81 849 THR A C 1
ATOM 6459 O O . THR A 1 849 ? -21.132 32.571 24.796 1.00 71.81 849 THR A O 1
ATOM 6462 N N . ASP A 1 850 ? -21.852 32.213 22.712 1.00 70.38 850 ASP A N 1
ATOM 6463 C CA . ASP A 1 850 ? -23.257 32.535 23.011 1.00 70.38 850 ASP A CA 1
ATOM 6464 C C . ASP A 1 850 ? -23.890 31.495 23.945 1.00 70.38 850 ASP A C 1
ATOM 6466 O O . ASP A 1 850 ? -24.596 31.833 24.893 1.00 70.38 850 ASP A O 1
ATOM 6470 N N . VAL A 1 851 ? -23.568 30.215 23.728 1.00 77.50 851 VAL A N 1
ATOM 6471 C CA . VAL A 1 851 ? -23.973 29.112 24.610 1.00 77.50 851 VAL A CA 1
ATOM 6472 C C . VAL A 1 851 ? -23.279 29.230 25.967 1.00 77.50 851 VAL A C 1
ATOM 6474 O O . VAL A 1 851 ? -23.903 28.997 26.997 1.00 77.50 851 VAL A O 1
ATOM 6477 N N . GLN A 1 852 ? -22.002 29.625 25.988 1.00 71.25 852 GLN A N 1
ATOM 6478 C CA . GLN A 1 852 ? -21.262 29.884 27.224 1.00 71.25 852 GLN A CA 1
ATOM 6479 C C . GLN A 1 852 ? -21.900 31.022 28.033 1.00 71.25 852 GLN A C 1
ATOM 6481 O O . GLN A 1 852 ? -22.113 30.852 29.231 1.00 71.25 852 GLN A O 1
ATOM 6486 N N . HIS A 1 853 ? -22.234 32.146 27.392 1.00 70.44 853 HIS A N 1
ATOM 6487 C CA . HIS A 1 853 ? -22.914 33.269 28.036 1.00 70.44 853 HIS A CA 1
ATOM 6488 C C . HIS A 1 853 ? -24.279 32.861 28.593 1.00 70.44 853 HIS A C 1
ATOM 6490 O O . HIS A 1 853 ? -24.559 33.146 29.754 1.00 70.44 853 HIS A O 1
ATOM 6496 N N . LEU A 1 854 ? -25.083 32.125 27.818 1.00 75.69 854 LEU A N 1
ATOM 6497 C CA . LEU A 1 854 ? -26.379 31.627 28.280 1.00 75.69 854 LEU A CA 1
ATOM 6498 C C . LEU A 1 854 ? -26.231 30.699 29.496 1.00 75.69 854 LEU A C 1
ATOM 6500 O O . LEU A 1 854 ? -26.938 30.859 30.481 1.00 75.69 854 LEU A O 1
ATOM 6504 N N . LEU A 1 855 ? -25.290 29.753 29.471 1.00 73.31 855 LEU A N 1
ATOM 6505 C CA . LEU A 1 855 ? -25.064 28.850 30.605 1.00 73.31 855 LEU A CA 1
ATOM 6506 C C . LEU A 1 855 ? -24.545 29.587 31.855 1.00 73.31 855 LEU A C 1
ATOM 6508 O O . LEU A 1 855 ? -24.832 29.158 32.972 1.00 73.31 855 LEU A O 1
ATOM 6512 N N . MET A 1 856 ? -23.803 30.690 31.688 1.00 62.28 856 MET A N 1
ATOM 6513 C CA . MET A 1 856 ? -23.338 31.529 32.802 1.00 62.28 856 MET A CA 1
ATOM 6514 C C . MET A 1 856 ? -24.483 32.236 33.533 1.00 62.28 856 MET A C 1
ATOM 6516 O O . MET A 1 856 ? -24.386 32.423 34.743 1.00 62.28 856 MET A O 1
ATOM 6520 N N . GLU A 1 857 ? -25.569 32.593 32.842 1.00 67.25 857 GLU A N 1
ATOM 6521 C CA . GLU A 1 857 ? -26.748 33.214 33.467 1.00 67.25 857 GLU A CA 1
ATOM 6522 C C . GLU A 1 857 ? -27.477 32.266 34.435 1.00 67.25 857 GLU A C 1
ATOM 6524 O O . GLU A 1 857 ? -28.133 32.724 35.369 1.00 67.25 857 GLU A O 1
ATOM 6529 N N . TYR A 1 858 ? -27.333 30.951 34.237 1.00 65.44 858 TYR A N 1
ATOM 6530 C CA . TYR A 1 858 ? -28.000 29.904 35.018 1.00 65.44 858 TYR A CA 1
ATOM 6531 C C . TYR A 1 858 ? -27.077 29.255 36.068 1.00 65.44 858 TYR A C 1
ATOM 6533 O O . TYR A 1 858 ? -27.509 28.357 36.794 1.00 65.44 858 TYR A O 1
ATOM 6541 N N . LEU A 1 859 ? -25.821 29.707 36.197 1.00 55.19 859 LEU A N 1
ATOM 6542 C CA . LEU A 1 859 ? -24.961 29.320 37.316 1.00 55.19 859 LEU A CA 1
ATOM 6543 C C . LEU A 1 859 ? -25.495 29.950 38.611 1.00 55.19 859 LEU A C 1
ATOM 6545 O O . LEU A 1 859 ? -25.667 31.171 38.672 1.00 55.19 859 LEU A O 1
ATOM 6549 N N . PRO A 1 860 ? -25.715 29.168 39.682 1.00 41.00 860 PRO A N 1
ATOM 6550 C CA . PRO A 1 860 ? -26.057 29.739 40.971 1.00 41.00 860 PRO A CA 1
ATOM 6551 C C . PRO A 1 860 ? -24.952 30.704 41.409 1.00 41.00 860 PRO A C 1
ATOM 6553 O O . PRO A 1 860 ? -23.791 30.314 41.537 1.00 41.00 860 PRO A O 1
ATOM 6556 N N . TYR A 1 861 ? -25.311 31.956 41.699 1.00 36.31 861 TYR A N 1
ATOM 6557 C CA . TYR A 1 861 ? -24.465 32.863 42.474 1.00 36.31 861 TYR A CA 1
ATOM 6558 C C . TYR A 1 861 ? -24.433 32.344 43.922 1.00 36.31 861 TYR A C 1
ATOM 6560 O O . TYR A 1 861 ? -25.079 32.879 44.822 1.00 36.31 861 TYR A O 1
ATOM 6568 N N . THR A 1 862 ? -23.758 31.219 44.159 1.00 30.31 862 THR A N 1
ATOM 6569 C CA . THR A 1 862 ? -23.621 30.646 45.496 1.00 30.31 862 THR A CA 1
ATOM 6570 C C . THR A 1 862 ? -22.585 31.439 46.275 1.00 30.31 862 THR A C 1
ATOM 6572 O O . THR A 1 862 ? -21.401 31.117 46.289 1.00 30.31 862 THR A O 1
ATOM 6575 N N . GLN A 1 863 ? -23.064 32.444 47.011 1.00 33.34 863 GLN A N 1
ATOM 6576 C CA . GLN A 1 863 ? -22.538 32.714 48.346 1.00 33.34 863 GLN A CA 1
ATOM 6577 C C . GLN A 1 863 ? -22.755 31.448 49.192 1.00 33.34 863 GLN A C 1
ATOM 6579 O O . GLN A 1 863 ? -23.787 31.293 49.840 1.00 33.34 863 GLN A O 1
ATOM 6584 N N . ALA A 1 864 ? -21.815 30.507 49.150 1.00 25.83 864 ALA A N 1
ATOM 6585 C CA . ALA A 1 864 ? -21.837 29.334 50.012 1.00 25.83 864 ALA A CA 1
ATOM 6586 C C . ALA A 1 864 ? -20.424 29.019 50.502 1.00 25.83 864 ALA A C 1
ATOM 6588 O O . ALA A 1 864 ? -19.595 28.428 49.820 1.00 25.83 864 ALA A O 1
ATOM 6589 N N . THR A 1 865 ? -20.196 29.438 51.741 1.00 33.62 865 THR A N 1
ATOM 6590 C CA . THR A 1 865 ? -19.280 28.846 52.712 1.00 33.62 865 THR A CA 1
ATOM 6591 C C . THR A 1 865 ? -19.055 27.342 52.497 1.00 33.62 865 THR A C 1
ATOM 6593 O O . THR A 1 865 ? -19.927 26.532 52.806 1.00 33.62 865 THR A O 1
ATOM 6596 N N . MET A 1 866 ? -17.849 26.977 52.067 1.00 27.23 866 MET A N 1
ATOM 6597 C CA . MET A 1 866 ? -17.237 25.662 52.274 1.00 27.23 866 MET A CA 1
ATOM 6598 C C . MET A 1 866 ? -15.931 25.901 53.039 1.00 27.23 866 MET A C 1
ATOM 6600 O O . MET A 1 866 ? -15.135 26.768 52.685 1.00 27.23 866 MET A O 1
ATOM 6604 N N . GLY A 1 867 ? -15.787 25.217 54.172 1.00 28.27 867 GLY A N 1
ATOM 6605 C CA . GLY A 1 867 ? -14.788 25.504 55.196 1.00 28.27 867 GLY A CA 1
ATOM 6606 C C . GLY A 1 867 ? -13.332 25.344 54.747 1.00 28.27 867 GLY A C 1
ATOM 6607 O O . GLY A 1 867 ? -13.001 24.437 53.996 1.00 28.27 867 GLY A O 1
ATOM 6608 N N . ASN A 1 868 ? -12.491 26.242 55.276 1.00 32.19 868 ASN A N 1
ATOM 6609 C CA . ASN A 1 868 ? -11.029 26.201 55.433 1.00 32.19 868 ASN A CA 1
ATOM 6610 C C . ASN A 1 868 ? -10.233 25.276 54.493 1.00 32.19 868 ASN A C 1
ATOM 6612 O O . ASN A 1 868 ? -10.212 24.062 54.695 1.00 32.19 868 ASN A O 1
ATOM 6616 N N . PRO A 1 869 ? -9.431 25.871 53.583 1.00 37.59 869 PRO A N 1
ATOM 6617 C CA . PRO A 1 869 ? -8.221 26.568 54.032 1.00 37.59 869 PRO A CA 1
ATOM 6618 C C . PRO A 1 869 ? -7.960 27.906 53.303 1.00 37.59 869 PRO A C 1
ATOM 6620 O O . PRO A 1 869 ? -6.961 28.057 52.609 1.00 37.59 869 PRO A O 1
ATOM 6623 N N . ILE A 1 870 ? -8.827 28.908 53.488 1.00 42.78 870 ILE A N 1
ATOM 6624 C CA . ILE A 1 870 ? -8.534 30.316 53.121 1.00 42.78 870 ILE A CA 1
ATOM 6625 C C . ILE A 1 870 ? -8.199 31.159 54.370 1.00 42.78 870 ILE A C 1
ATOM 6627 O O . ILE A 1 870 ? -7.568 32.207 54.276 1.00 42.78 870 ILE A O 1
ATOM 6631 N N . SER A 1 871 ? -8.471 30.654 55.581 1.00 41.12 871 SER A N 1
ATOM 6632 C CA . SER A 1 871 ? -8.248 31.362 56.854 1.00 41.12 871 SER A CA 1
ATOM 6633 C C . SER A 1 871 ? -6.777 31.564 57.271 1.00 41.12 871 SER A C 1
ATOM 6635 O O . SER A 1 871 ? -6.514 31.891 58.426 1.00 41.12 871 SER A O 1
ATOM 6637 N N . GLN A 1 872 ? -5.807 31.320 56.385 1.00 46.06 872 GLN A N 1
ATOM 6638 C CA . GLN A 1 872 ? -4.374 31.567 56.623 1.00 46.06 872 GLN A CA 1
ATOM 6639 C C . GLN A 1 872 ? -3.743 32.534 55.606 1.00 46.06 872 GLN A C 1
ATOM 6641 O O . GLN A 1 872 ? -2.544 32.813 55.693 1.00 46.06 872 GLN A O 1
ATOM 6646 N N . MET A 1 873 ? -4.514 33.055 54.647 1.00 48.69 873 MET A N 1
ATOM 6647 C CA . MET A 1 873 ? -3.996 33.994 53.651 1.00 48.69 873 MET A CA 1
ATOM 6648 C C . MET A 1 873 ? -4.105 35.438 54.168 1.00 48.69 873 MET A C 1
ATOM 6650 O O . MET A 1 873 ? -5.084 35.768 54.830 1.00 48.69 873 MET A O 1
ATOM 6654 N N . PRO A 1 874 ? -3.117 36.318 53.918 1.00 49.34 874 PRO A N 1
ATOM 6655 C CA . PRO A 1 874 ? -3.252 37.734 54.252 1.00 49.34 874 PRO A CA 1
ATOM 6656 C C . PRO A 1 874 ? -4.361 38.366 53.396 1.00 49.34 874 PRO A C 1
ATOM 6658 O O . PRO A 1 874 ? -4.301 38.237 52.174 1.00 49.34 874 PRO A O 1
ATOM 6661 N N . ASP A 1 875 ? -5.294 39.115 53.995 1.00 50.50 875 ASP A N 1
ATOM 6662 C CA . ASP A 1 875 ? -6.415 39.789 53.294 1.00 50.50 875 ASP A CA 1
ATOM 6663 C C . ASP A 1 875 ? -5.972 40.699 52.121 1.00 50.50 875 ASP A C 1
ATOM 6665 O O . ASP A 1 875 ? -6.764 41.079 51.266 1.00 50.50 875 ASP A O 1
ATOM 6669 N N . ASN A 1 876 ? -4.683 41.037 52.050 1.00 54.44 876 ASN A N 1
ATOM 6670 C CA . ASN A 1 876 ? -4.090 41.987 51.113 1.00 54.44 876 ASN A CA 1
ATOM 6671 C C . ASN A 1 876 ? -3.596 41.360 49.789 1.00 54.44 876 ASN A C 1
ATOM 6673 O O . ASN A 1 876 ? -2.992 42.072 48.990 1.00 54.44 876 ASN A O 1
ATOM 6677 N N . CYS A 1 877 ? -3.753 40.047 49.574 1.00 54.88 877 CYS A N 1
ATOM 6678 C CA . CYS A 1 877 ? -3.184 39.347 48.407 1.00 54.88 877 CYS A CA 1
ATOM 6679 C C . CYS A 1 877 ? -4.195 39.006 47.300 1.00 54.88 877 CYS A C 1
ATOM 6681 O O . CYS A 1 877 ? -3.804 38.420 46.288 1.00 54.88 877 CYS A O 1
ATOM 6683 N N . PHE A 1 878 ? -5.469 39.363 47.480 1.00 62.44 878 PHE A N 1
ATOM 6684 C CA . PHE A 1 878 ? -6.549 38.980 46.579 1.00 62.44 878 PHE A CA 1
ATOM 6685 C C . PHE A 1 878 ? -6.952 40.119 45.633 1.00 62.44 878 PHE A C 1
ATOM 6687 O O . PHE A 1 878 ? -7.172 41.245 46.076 1.00 62.44 878 PHE A O 1
ATOM 6694 N N . ILE A 1 879 ? -7.045 39.820 44.336 1.00 62.03 879 ILE A N 1
ATOM 6695 C CA . ILE A 1 879 ? -7.445 40.763 43.285 1.00 62.03 879 ILE A CA 1
ATOM 6696 C C . ILE A 1 879 ? -8.840 40.363 42.780 1.00 62.03 879 ILE A C 1
ATOM 6698 O O . ILE A 1 879 ? -9.016 39.207 42.392 1.00 62.03 879 ILE A O 1
ATOM 6702 N N . PRO A 1 880 ? -9.834 41.271 42.758 1.00 57.19 880 PRO A N 1
ATOM 6703 C CA . PRO A 1 880 ? -11.154 40.974 42.198 1.00 57.19 880 PRO A CA 1
ATOM 6704 C C . PRO A 1 880 ? -11.075 40.584 40.713 1.00 57.19 880 PRO A C 1
ATOM 6706 O O . PRO A 1 880 ? -10.426 41.274 39.931 1.00 57.19 880 PRO A O 1
ATOM 6709 N N . ALA A 1 881 ? -11.764 39.513 40.290 1.00 54.69 881 ALA A N 1
ATOM 6710 C CA . ALA A 1 881 ? -11.678 39.040 38.895 1.00 54.69 881 ALA A CA 1
ATOM 6711 C C . ALA A 1 881 ? -12.210 40.064 37.884 1.00 54.69 881 ALA A C 1
ATOM 6713 O O . ALA A 1 881 ? -11.741 40.117 36.755 1.00 54.69 881 ALA A O 1
ATOM 6714 N N . LEU A 1 882 ? -13.176 40.883 38.310 1.00 54.31 882 LEU A N 1
ATOM 6715 C CA . LEU A 1 882 ? -13.747 41.979 37.523 1.00 54.31 882 LEU A CA 1
ATOM 6716 C C . LEU A 1 882 ? -12.723 43.073 37.188 1.00 54.31 882 LEU A C 1
ATOM 6718 O O . LEU A 1 882 ? -12.916 43.784 36.208 1.00 54.31 882 LEU A O 1
ATOM 6722 N N . ASP A 1 883 ? -11.643 43.189 37.965 1.00 55.38 883 ASP A N 1
ATOM 6723 C CA . ASP A 1 883 ? -10.594 44.187 37.738 1.00 55.38 883 ASP A CA 1
ATOM 6724 C C . ASP A 1 883 ? -9.527 43.695 36.743 1.00 55.38 883 ASP A C 1
ATOM 6726 O O . ASP A 1 883 ? -8.599 44.442 36.427 1.00 55.38 883 ASP A O 1
ATOM 6730 N N . VAL A 1 884 ? -9.627 42.441 36.276 1.00 57.97 884 VAL A N 1
ATOM 6731 C CA . VAL A 1 884 ? -8.652 41.789 35.393 1.00 57.97 884 VAL A CA 1
ATOM 6732 C C . VAL A 1 884 ? -9.289 41.470 34.041 1.00 57.97 884 VAL A C 1
ATOM 6734 O O . VAL A 1 884 ? -10.102 40.557 33.914 1.00 57.97 884 VAL A O 1
ATOM 6737 N N . GLU A 1 885 ? -8.869 42.183 33.000 1.00 65.62 885 GLU A N 1
ATOM 6738 C CA . GLU A 1 885 ? -9.346 41.979 31.630 1.00 65.62 885 GLU A CA 1
ATOM 6739 C C . GLU A 1 885 ? -8.364 41.094 30.848 1.00 65.62 885 GLU A C 1
ATOM 6741 O O . GLU A 1 885 ? -7.245 41.512 30.542 1.00 65.62 885 GLU A O 1
ATOM 6746 N N . LEU A 1 886 ? -8.764 39.857 30.523 1.00 64.62 886 LEU A N 1
ATOM 6747 C CA . LEU A 1 886 ? -7.958 38.945 29.701 1.00 64.62 886 LEU A CA 1
ATOM 6748 C C . LEU A 1 886 ? -7.981 39.392 28.235 1.00 64.62 886 LEU A C 1
ATOM 6750 O O . LEU A 1 886 ? -9.046 39.474 27.631 1.00 64.62 886 LEU A O 1
ATOM 6754 N N . GLN A 1 887 ? -6.806 39.616 27.645 1.00 68.94 887 GLN A N 1
ATOM 6755 C CA . GLN A 1 887 ? -6.687 40.111 26.272 1.00 68.94 887 GLN A CA 1
ATOM 6756 C C . GLN A 1 887 ? -6.272 39.023 25.283 1.00 68.94 887 GLN A C 1
ATOM 6758 O O . GLN A 1 887 ? -6.955 38.773 24.294 1.00 68.94 887 GLN A O 1
ATOM 6763 N N . GLU A 1 888 ? -5.131 38.380 25.528 1.00 69.88 888 GLU A N 1
ATOM 6764 C CA . GLU A 1 888 ? -4.481 37.512 24.542 1.00 69.88 888 GLU A CA 1
ATOM 6765 C C . GLU A 1 888 ? -3.926 36.257 25.211 1.00 69.88 888 GLU A C 1
ATOM 6767 O O . GLU A 1 888 ? -3.287 36.330 26.261 1.00 69.88 888 GLU A O 1
ATOM 6772 N N . PHE A 1 889 ? -4.145 35.095 24.596 1.00 65.00 889 PHE A N 1
ATOM 6773 C CA . PHE A 1 889 ? -3.501 33.853 25.016 1.00 65.00 889 PHE A CA 1
ATOM 6774 C C . PHE A 1 889 ? -2.038 33.839 24.557 1.00 65.00 889 PHE A C 1
ATOM 6776 O O . PHE A 1 889 ? -1.765 33.881 23.361 1.00 65.00 889 PHE A O 1
ATOM 6783 N N . ILE A 1 890 ? -1.105 33.743 25.507 1.00 60.66 890 ILE A N 1
ATOM 6784 C CA . ILE A 1 890 ? 0.341 33.792 25.235 1.00 60.66 890 ILE A CA 1
ATOM 6785 C C . ILE A 1 890 ? 0.924 32.377 25.075 1.00 60.66 890 ILE A C 1
ATOM 6787 O O . ILE A 1 890 ? 1.863 32.174 24.310 1.00 60.66 890 ILE A O 1
ATOM 6791 N N . GLY A 1 891 ? 0.390 31.383 25.792 1.00 53.41 891 GLY A N 1
ATOM 6792 C CA . GLY A 1 891 ? 0.894 30.008 25.734 1.00 53.41 891 GLY A CA 1
ATOM 6793 C C . GLY A 1 891 ? 0.509 29.151 26.939 1.00 53.41 891 GLY A C 1
ATOM 6794 O O . GLY A 1 891 ? -0.083 29.629 27.905 1.00 53.41 891 GLY A O 1
ATOM 6795 N N . SER A 1 892 ? 0.841 27.862 26.893 1.00 50.47 892 SER A N 1
ATOM 6796 C CA . SER A 1 892 ? 0.640 26.904 27.989 1.00 50.47 892 SER A CA 1
ATOM 6797 C C . SER A 1 892 ? 1.972 26.534 28.639 1.00 50.47 892 SER A C 1
ATOM 6799 O O . SER A 1 892 ? 2.909 26.164 27.936 1.00 50.47 892 SER A O 1
ATOM 6801 N N . GLU A 1 893 ? 2.049 26.599 29.969 1.00 52.28 893 GLU A N 1
ATOM 6802 C CA . GLU A 1 893 ? 3.215 26.179 30.753 1.00 52.28 893 GLU A CA 1
ATOM 6803 C C . GLU A 1 893 ? 2.829 25.222 31.892 1.00 52.28 893 GLU A C 1
ATOM 6805 O O . GLU A 1 893 ? 1.656 24.948 32.124 1.00 52.28 893 GLU A O 1
ATOM 6810 N N . ASN A 1 894 ? 3.839 24.751 32.630 1.00 45.12 894 ASN A N 1
ATOM 6811 C CA . ASN A 1 894 ? 3.757 23.751 33.700 1.00 45.12 894 ASN A CA 1
ATOM 6812 C C . ASN A 1 894 ? 2.748 24.048 34.826 1.00 45.12 894 ASN A C 1
ATOM 6814 O O . ASN A 1 894 ? 2.340 23.124 35.515 1.00 45.12 894 ASN A O 1
ATOM 6818 N N . VAL A 1 895 ? 2.352 25.308 35.036 1.00 43.03 895 VAL A N 1
ATOM 6819 C CA . VAL A 1 895 ? 1.375 25.688 36.080 1.00 43.03 895 VAL A CA 1
ATOM 6820 C C . VAL A 1 895 ? -0.005 26.025 35.482 1.00 43.03 895 VAL A C 1
ATOM 6822 O O . VAL A 1 895 ? -0.961 26.215 36.223 1.00 43.03 895 VAL A O 1
ATOM 6825 N N . GLY A 1 896 ? -0.128 26.027 34.147 1.00 52.19 896 GLY A N 1
ATOM 6826 C CA . GLY A 1 896 ? -1.359 26.260 33.388 1.00 52.19 896 GLY A CA 1
ATOM 6827 C C . GLY A 1 896 ? -1.189 27.254 32.228 1.00 52.19 896 GLY A C 1
ATOM 6828 O O . GLY A 1 896 ? -0.080 27.530 31.761 1.00 52.19 896 GLY A O 1
ATOM 6829 N N . ARG A 1 897 ? -2.309 27.767 31.699 1.00 56.41 897 ARG A N 1
ATOM 6830 C CA . ARG A 1 897 ? -2.336 28.694 30.547 1.00 56.41 897 ARG A CA 1
ATOM 6831 C C . ARG A 1 897 ? -1.998 30.129 30.968 1.00 56.41 897 ARG A C 1
ATOM 6833 O O . ARG A 1 897 ? -2.459 30.599 32.007 1.00 56.41 897 ARG A O 1
ATOM 6840 N N . LYS A 1 898 ? -1.225 30.831 30.137 1.00 64.38 898 LYS A N 1
ATOM 6841 C CA . LYS A 1 898 ? -0.828 32.232 30.310 1.00 64.38 898 LYS A CA 1
ATOM 6842 C C . LYS A 1 898 ? -1.633 33.152 29.408 1.00 64.38 898 LYS A C 1
ATOM 6844 O O . LYS A 1 898 ? -1.744 32.900 28.207 1.00 64.38 898 LYS A O 1
ATOM 6849 N N . TYR A 1 899 ? -2.090 34.255 29.978 1.00 64.69 899 TYR A N 1
ATOM 6850 C CA . TYR A 1 899 ? -2.785 35.314 29.267 1.00 64.69 899 TYR A CA 1
ATOM 6851 C C . TYR A 1 899 ? -2.123 36.660 29.547 1.00 64.69 899 TYR A C 1
ATOM 6853 O O . TYR A 1 899 ? -1.731 36.947 30.682 1.00 64.69 899 TYR A O 1
ATOM 6861 N N . ARG A 1 900 ? -2.016 37.488 28.509 1.00 70.88 900 ARG A N 1
ATOM 6862 C CA . ARG A 1 900 ? -1.795 38.922 28.670 1.00 70.88 900 ARG A CA 1
ATOM 6863 C C . ARG A 1 900 ? -3.094 39.513 29.181 1.00 70.88 900 ARG A C 1
ATOM 6865 O O . ARG A 1 900 ? -4.155 39.194 28.638 1.00 70.88 900 ARG A O 1
ATOM 6872 N N . ALA A 1 901 ? -3.013 40.348 30.202 1.00 66.75 901 ALA A N 1
ATOM 6873 C CA . ALA A 1 901 ? -4.185 40.983 30.771 1.00 66.75 901 ALA A CA 1
ATOM 6874 C C . ALA A 1 901 ? -3.886 42.419 31.198 1.00 66.75 901 ALA A C 1
ATOM 6876 O O . ALA A 1 901 ? -2.725 42.809 31.356 1.00 66.75 901 ALA A O 1
ATOM 6877 N N . LEU A 1 902 ? -4.952 43.183 31.402 1.00 60.44 902 LEU A N 1
ATOM 6878 C CA . LEU A 1 902 ? -4.902 44.473 32.072 1.00 60.44 902 LEU A CA 1
ATOM 6879 C C . LEU A 1 902 ? -5.461 44.325 33.481 1.00 60.44 902 LEU A C 1
ATOM 6881 O O . LEU A 1 902 ? -6.527 43.744 33.664 1.00 60.44 902 LEU A O 1
ATOM 6885 N N . TRP A 1 903 ? -4.747 44.867 34.461 1.00 59.44 903 TRP A N 1
ATOM 6886 C CA . TRP A 1 903 ? -5.263 45.072 35.810 1.00 59.44 903 TRP A CA 1
ATOM 6887 C C . TRP A 1 903 ? -5.146 46.557 36.147 1.00 59.44 903 TRP A C 1
ATOM 6889 O O . TRP A 1 903 ? -4.033 47.071 36.247 1.00 59.44 903 TRP A O 1
ATOM 6899 N N . LEU A 1 904 ? -6.283 47.255 36.263 1.00 53.09 904 LEU A N 1
ATOM 6900 C CA . LEU A 1 904 ? -6.346 48.717 36.451 1.00 53.09 904 LEU A CA 1
ATOM 6901 C C . LEU A 1 904 ? -5.455 49.491 35.449 1.00 53.09 904 LEU A C 1
ATOM 6903 O O . LEU A 1 904 ? -4.659 50.342 35.842 1.00 53.09 904 LEU A O 1
ATOM 6907 N N . ASP A 1 905 ? -5.558 49.147 34.161 1.00 53.16 905 ASP A N 1
ATOM 6908 C CA . ASP A 1 905 ? -4.760 49.678 33.036 1.00 53.16 905 ASP A CA 1
ATOM 6909 C C . ASP A 1 905 ? -3.247 49.367 33.064 1.00 53.16 905 ASP A C 1
ATOM 6911 O O . ASP A 1 905 ? -2.512 49.781 32.163 1.00 53.16 905 ASP A O 1
ATOM 6915 N N . ALA A 1 906 ? -2.761 48.596 34.042 1.00 50.97 906 ALA A N 1
ATOM 6916 C CA . ALA A 1 906 ? -1.392 48.094 34.062 1.00 50.97 906 ALA A CA 1
ATOM 6917 C C . ALA A 1 906 ? -1.284 46.751 33.325 1.00 50.97 906 ALA A C 1
ATOM 6919 O O . ALA A 1 906 ? -2.092 45.842 33.531 1.00 50.97 906 ALA A O 1
ATOM 6920 N N . GLU A 1 907 ? -0.252 46.606 32.489 1.00 68.50 907 GLU A N 1
ATOM 6921 C CA . GLU A 1 907 ? 0.034 45.335 31.822 1.00 68.50 907 GLU A CA 1
ATOM 6922 C C . GLU A 1 907 ? 0.515 44.289 32.828 1.00 68.50 907 GLU A C 1
ATOM 6924 O O . GLU A 1 907 ? 1.544 44.455 33.492 1.00 68.50 907 GLU A O 1
ATOM 6929 N N . VAL A 1 908 ? -0.221 43.183 32.907 1.00 72.38 908 VAL A N 1
ATOM 6930 C CA . VAL A 1 908 ? 0.072 42.060 33.797 1.00 72.38 908 VAL A CA 1
ATOM 6931 C C . VAL A 1 908 ? -0.001 40.735 33.046 1.00 72.38 908 VAL A C 1
ATOM 6933 O O . VAL A 1 908 ? -0.579 40.621 31.961 1.00 72.38 908 VAL A O 1
ATOM 6936 N N . VAL A 1 909 ? 0.577 39.697 33.650 1.00 72.75 909 VAL A N 1
ATOM 6937 C CA . VAL A 1 909 ? 0.388 38.314 33.197 1.00 72.75 909 VAL A CA 1
ATOM 6938 C C . VAL A 1 909 ? -0.550 37.604 34.141 1.00 72.75 909 VAL A C 1
ATOM 6940 O O . VAL A 1 909 ? -0.273 37.519 35.339 1.00 72.75 909 VAL A O 1
ATOM 6943 N N . VAL A 1 910 ? -1.598 37.016 33.575 1.00 68.62 910 VAL A N 1
ATOM 6944 C CA . VAL A 1 910 ? -2.467 36.080 34.278 1.00 68.62 910 VAL A CA 1
ATOM 6945 C C . VAL A 1 910 ? -2.010 34.661 33.980 1.00 68.62 910 VAL A C 1
ATOM 6947 O O . VAL A 1 910 ? -1.952 34.240 32.823 1.00 68.62 910 VAL A O 1
ATOM 6950 N N . LYS A 1 911 ? -1.677 33.911 35.031 1.00 66.94 911 LYS A N 1
ATOM 6951 C CA . LYS A 1 911 ? -1.369 32.480 34.943 1.00 66.94 911 LYS A CA 1
ATOM 6952 C C . LYS A 1 911 ? -2.505 31.690 35.576 1.00 66.94 911 LYS A C 1
ATOM 6954 O O . LYS A 1 911 ? -2.670 31.748 36.793 1.00 66.94 911 LYS A O 1
ATOM 6959 N N . LEU A 1 912 ? -3.266 30.962 34.760 1.00 62.00 912 LEU A N 1
ATOM 6960 C CA . LEU A 1 912 ? -4.268 30.018 35.258 1.00 62.00 912 LEU A CA 1
ATOM 6961 C C . LEU A 1 912 ? -3.558 28.903 36.022 1.00 62.00 912 LEU A C 1
ATOM 6963 O O . LEU A 1 912 ? -2.590 28.359 35.505 1.00 62.00 912 LEU A O 1
ATOM 6967 N N . PHE A 1 913 ? -4.040 28.579 37.218 1.00 56.69 913 PHE A N 1
ATOM 6968 C CA . PHE A 1 913 ? -3.563 27.477 38.044 1.00 56.69 913 PHE A CA 1
ATOM 6969 C C . PHE A 1 913 ? -4.439 26.248 37.794 1.00 56.69 913 PHE A C 1
ATOM 6971 O O . PHE A 1 913 ? -5.653 26.298 37.999 1.00 56.69 913 PHE A O 1
ATOM 6978 N N . VAL A 1 914 ? -3.837 25.142 37.357 1.00 53.78 914 VAL A N 1
ATOM 6979 C CA . VAL A 1 914 ? -4.545 23.869 37.138 1.00 53.78 914 VAL A CA 1
ATOM 6980 C C . VAL A 1 914 ? -3.970 22.805 38.069 1.00 53.78 914 VAL A C 1
ATOM 6982 O O . VAL A 1 914 ? -2.851 22.353 37.835 1.00 53.78 914 VAL A O 1
ATOM 6985 N N . PRO A 1 915 ? -4.698 22.398 39.123 1.00 50.78 915 PRO A N 1
ATOM 6986 C CA . PRO A 1 915 ? -4.358 21.137 39.780 1.00 50.78 915 PRO A CA 1
ATOM 6987 C C . PRO A 1 915 ? -5.588 20.318 40.142 1.00 50.78 915 PRO A C 1
ATOM 6989 O O . PRO A 1 915 ? -6.434 20.714 40.944 1.00 50.78 915 PRO A O 1
ATOM 6992 N N . GLU A 1 916 ? -5.612 19.113 39.591 1.00 46.91 916 GLU A N 1
ATOM 6993 C CA . GLU A 1 916 ? -6.655 18.108 39.777 1.00 46.91 916 GLU A CA 1
ATOM 6994 C C . GLU A 1 916 ? -6.690 17.506 41.192 1.00 46.91 916 GLU A C 1
ATOM 6996 O O . GLU A 1 916 ? -7.603 16.750 41.485 1.00 46.91 916 GLU A O 1
ATOM 7001 N N . LEU A 1 917 ? -5.795 17.888 42.115 1.00 44.78 917 LEU A N 1
ATOM 7002 C CA . LEU A 1 917 ? -5.948 17.649 43.554 1.00 44.78 917 LEU A CA 1
ATOM 7003 C C . LEU A 1 917 ? -5.263 18.775 44.366 1.00 44.78 917 LEU A C 1
ATOM 7005 O O . LEU A 1 917 ? -4.140 19.168 44.061 1.00 44.78 917 LEU A O 1
ATOM 7009 N N . TYR A 1 918 ? -5.913 19.228 45.449 1.00 45.72 918 TYR A N 1
ATOM 7010 C CA . TYR A 1 918 ? -5.406 20.103 46.532 1.00 45.72 918 TYR A CA 1
ATOM 7011 C C . TYR A 1 918 ? -5.443 21.640 46.327 1.00 45.72 918 TYR A C 1
ATOM 7013 O O . TYR A 1 918 ? -4.454 22.285 45.981 1.00 45.72 918 TYR A O 1
ATOM 7021 N N . VAL A 1 919 ? -6.550 22.269 46.751 1.00 51.41 919 VAL A N 1
ATOM 7022 C CA . VAL A 1 919 ? -6.680 23.730 46.997 1.00 51.41 919 VAL A CA 1
ATOM 7023 C C . VAL A 1 919 ? -5.575 24.273 47.925 1.00 51.41 919 VAL A C 1
ATOM 7025 O O . VAL A 1 919 ? -5.140 25.413 47.790 1.00 51.41 919 VAL A O 1
ATOM 7028 N N . THR A 1 920 ? -5.043 23.440 48.825 1.00 53.75 920 THR A N 1
ATOM 7029 C CA . THR A 1 920 ? -3.958 23.802 49.752 1.00 53.75 920 THR A CA 1
ATOM 7030 C C . THR A 1 920 ? -2.644 24.155 49.055 1.00 53.75 920 THR A C 1
ATOM 7032 O O . THR A 1 920 ? -1.841 24.894 49.623 1.00 53.75 920 THR A O 1
ATOM 7035 N N . THR A 1 921 ? -2.389 23.642 47.850 1.00 57.97 921 THR A N 1
ATOM 7036 C CA . THR A 1 921 ? -1.148 23.913 47.107 1.00 57.97 921 THR A CA 1
ATOM 7037 C C . THR A 1 921 ? -1.136 25.336 46.554 1.00 57.97 921 THR A C 1
ATOM 7039 O O . THR A 1 921 ? -0.135 26.035 46.699 1.00 57.97 921 THR A O 1
ATOM 7042 N N . PHE A 1 922 ? -2.278 25.806 46.036 1.00 64.06 922 PHE A N 1
ATOM 7043 C CA . PHE A 1 922 ? -2.460 27.191 45.586 1.00 64.06 922 PHE A CA 1
ATOM 7044 C C . PHE A 1 922 ? -2.155 28.183 46.709 1.00 64.06 922 PHE A C 1
ATOM 7046 O O . PHE A 1 922 ? -1.350 29.101 46.553 1.00 64.06 922 PHE A O 1
ATOM 7053 N N . SER A 1 923 ? -2.756 27.959 47.881 1.00 59.12 923 SER A N 1
ATOM 7054 C CA . SER A 1 923 ? -2.609 28.849 49.030 1.00 59.12 923 SER A CA 1
ATOM 7055 C C . SER A 1 923 ? -1.170 28.894 49.553 1.00 59.12 923 SER A C 1
ATOM 7057 O O . SER A 1 923 ? -0.681 29.970 49.905 1.00 59.12 923 SER A O 1
ATOM 7059 N N . HIS A 1 924 ? -0.458 27.761 49.561 1.00 59.56 924 HIS A N 1
ATOM 7060 C CA . HIS A 1 924 ? 0.963 27.724 49.920 1.00 59.56 924 HIS A CA 1
ATOM 7061 C C . HIS A 1 924 ? 1.843 28.467 48.908 1.00 59.56 924 HIS A C 1
ATOM 7063 O O . HIS A 1 924 ? 2.759 29.183 49.317 1.00 59.56 924 HIS A O 1
ATOM 7069 N N . GLU A 1 925 ? 1.567 28.343 47.608 1.00 63.09 925 GLU A N 1
ATOM 7070 C CA . GLU A 1 925 ? 2.338 29.028 46.565 1.00 63.09 925 GLU A CA 1
ATOM 7071 C C . GLU A 1 925 ? 2.130 30.542 46.591 1.00 63.09 925 GLU A C 1
ATOM 7073 O O . GLU A 1 925 ? 3.115 31.282 46.587 1.00 63.09 925 GLU A O 1
ATOM 7078 N N . VAL A 1 926 ? 0.890 31.023 46.742 1.00 67.56 926 VAL A N 1
ATOM 7079 C CA . VAL A 1 926 ? 0.617 32.456 46.949 1.00 67.56 926 VAL A CA 1
ATOM 7080 C C . VAL A 1 926 ? 1.320 32.957 48.215 1.00 67.56 926 VAL A C 1
ATOM 7082 O O . VAL A 1 926 ? 1.975 33.998 48.180 1.00 67.56 926 VAL A O 1
ATOM 7085 N N . ALA A 1 927 ? 1.244 32.222 49.331 1.00 63.81 927 ALA A N 1
ATOM 7086 C CA . ALA A 1 927 ? 1.874 32.627 50.589 1.00 63.81 927 ALA A CA 1
ATOM 7087 C C . ALA A 1 927 ? 3.412 32.686 50.501 1.00 63.81 927 ALA A C 1
ATOM 7089 O O . ALA A 1 927 ? 4.028 33.558 51.125 1.00 63.81 927 ALA A O 1
ATOM 7090 N N . ALA A 1 928 ? 4.028 31.789 49.725 1.00 62.59 928 ALA A N 1
ATOM 7091 C CA . ALA A 1 928 ? 5.468 31.761 49.489 1.00 62.59 928 ALA A CA 1
ATOM 7092 C C . ALA A 1 928 ? 5.917 32.858 48.507 1.00 62.59 928 ALA A C 1
ATOM 7094 O O . ALA A 1 928 ? 6.843 33.603 48.825 1.00 62.59 928 ALA A O 1
ATOM 7095 N N . TRP A 1 929 ? 5.255 33.009 47.351 1.00 69.25 929 TRP A N 1
ATOM 7096 C CA . TRP A 1 929 ? 5.609 34.000 46.320 1.00 69.25 929 TRP A CA 1
ATOM 7097 C C . TRP A 1 929 ? 5.315 35.437 46.741 1.00 69.25 929 TRP A C 1
ATOM 7099 O O . TRP A 1 929 ? 6.134 36.327 46.511 1.00 69.25 929 TRP A O 1
ATOM 7109 N N . HIS A 1 930 ? 4.179 35.687 47.396 1.00 69.38 930 HIS A N 1
ATOM 7110 C CA . HIS A 1 930 ? 3.750 37.046 47.728 1.00 69.38 930 HIS A CA 1
ATOM 7111 C C . HIS A 1 930 ? 4.711 37.759 48.694 1.00 69.38 930 HIS A C 1
ATOM 7113 O O . HIS A 1 930 ? 4.721 38.987 48.745 1.00 69.38 930 HIS A O 1
ATOM 7119 N N . ARG A 1 931 ? 5.554 37.024 49.432 1.00 62.84 931 ARG A N 1
ATOM 7120 C CA . ARG A 1 931 ? 6.538 37.577 50.383 1.00 62.84 931 ARG A CA 1
ATOM 7121 C C . ARG A 1 931 ? 7.920 37.827 49.778 1.00 62.84 931 ARG A C 1
ATOM 7123 O O . ARG A 1 931 ? 8.757 38.447 50.431 1.00 62.84 931 ARG A O 1
ATOM 7130 N N . LEU A 1 932 ? 8.178 37.363 48.556 1.00 67.00 932 LEU A N 1
ATOM 7131 C CA . LEU A 1 932 ? 9.472 37.547 47.904 1.00 67.00 932 LEU A CA 1
ATOM 7132 C C . LEU A 1 932 ? 9.539 38.950 47.304 1.00 67.00 932 LEU A C 1
ATOM 7134 O O . LEU A 1 932 ? 8.645 39.379 46.577 1.00 67.00 932 LEU A O 1
ATOM 7138 N N . ARG A 1 933 ? 10.583 39.690 47.673 1.00 70.56 933 ARG A N 1
ATOM 7139 C CA . ARG A 1 933 ? 10.877 41.037 47.175 1.00 70.56 933 ARG A CA 1
ATOM 7140 C C . ARG A 1 933 ? 12.363 41.082 46.866 1.00 70.56 933 ARG A C 1
ATOM 7142 O O . ARG A 1 933 ? 13.185 41.206 47.774 1.00 70.56 933 ARG A O 1
ATOM 7149 N N . HIS A 1 934 ? 12.700 40.908 45.595 1.00 71.69 934 HIS A N 1
ATOM 7150 C CA . HIS A 1 934 ? 14.073 40.973 45.118 1.00 71.69 934 HIS A CA 1
ATOM 7151 C C . HIS A 1 934 ? 14.092 41.446 43.660 1.00 71.69 934 HIS A C 1
ATOM 7153 O O . HIS A 1 934 ? 13.294 40.939 42.876 1.00 71.69 934 HIS A O 1
ATOM 7159 N N . PRO A 1 935 ? 15.010 42.347 43.261 1.00 69.38 935 PRO A N 1
ATOM 7160 C CA . PRO A 1 935 ? 15.089 42.840 41.881 1.00 69.38 935 PRO A CA 1
ATOM 7161 C C . PRO A 1 935 ? 15.248 41.741 40.821 1.00 69.38 935 PRO A C 1
ATOM 7163 O O . PRO A 1 935 ? 14.866 41.947 39.675 1.00 69.38 935 PRO A O 1
ATOM 7166 N N . HIS A 1 936 ? 15.788 40.579 41.216 1.00 78.12 936 HIS A N 1
ATOM 7167 C CA . HIS A 1 936 ? 16.049 39.438 40.331 1.00 78.12 936 HIS A CA 1
ATOM 7168 C C . HIS A 1 936 ? 15.084 38.247 40.485 1.00 78.12 936 HIS A C 1
ATOM 7170 O O . HIS A 1 936 ? 15.395 37.134 40.059 1.00 78.12 936 HIS A O 1
ATOM 7176 N N . VAL A 1 937 ? 13.910 38.451 41.090 1.00 78.62 937 VAL A N 1
ATOM 7177 C CA . VAL A 1 937 ? 12.826 37.452 41.187 1.00 78.62 937 VAL A CA 1
ATOM 7178 C C . VAL A 1 937 ? 11.524 38.105 40.714 1.00 78.62 937 VAL A C 1
ATOM 7180 O O . VAL A 1 937 ? 11.242 39.236 41.098 1.00 78.62 937 VAL A O 1
ATOM 7183 N N . LEU A 1 938 ? 10.744 37.424 39.866 1.00 78.75 938 LEU A N 1
ATOM 7184 C CA . LEU A 1 938 ? 9.511 37.974 39.291 1.00 78.75 938 LEU A CA 1
ATOM 7185 C C . LEU A 1 938 ? 8.464 38.246 40.382 1.00 78.75 938 LEU A C 1
ATOM 7187 O O . LEU A 1 938 ? 8.174 37.378 41.209 1.00 78.75 938 LEU A O 1
ATOM 7191 N N . GLN A 1 939 ? 7.871 39.439 40.361 1.00 76.69 939 GLN A N 1
ATOM 7192 C CA . GLN A 1 939 ? 6.937 39.882 41.390 1.00 76.69 939 GLN A CA 1
ATOM 7193 C C . GLN A 1 939 ? 5.520 39.311 41.185 1.00 76.69 939 GLN A C 1
ATOM 7195 O O . GLN A 1 939 ? 4.925 39.456 40.116 1.00 76.69 939 GLN A O 1
ATOM 7200 N N . LEU A 1 940 ? 4.945 38.711 42.236 1.00 72.56 940 LEU A N 1
ATOM 7201 C CA . LEU A 1 940 ? 3.521 38.349 42.311 1.00 72.56 940 LEU A CA 1
ATOM 7202 C C . LEU A 1 940 ? 2.724 39.512 42.920 1.00 72.56 940 LEU A C 1
ATOM 7204 O O . LEU A 1 940 ? 2.982 39.887 44.068 1.00 72.56 940 LEU A O 1
ATOM 7208 N N . TYR A 1 941 ? 1.761 40.069 42.185 1.00 67.56 941 TYR A N 1
ATOM 7209 C CA . TYR A 1 941 ? 0.892 41.138 42.689 1.00 67.56 941 TYR A CA 1
ATOM 7210 C C . TYR A 1 941 ? -0.249 40.579 43.542 1.00 67.56 941 TYR A C 1
ATOM 7212 O O . TYR A 1 941 ? -0.473 41.070 44.647 1.00 67.56 941 TYR A O 1
ATOM 7220 N N . GLY A 1 942 ? -0.895 39.500 43.094 1.00 68.06 942 GLY A N 1
ATOM 7221 C CA . GLY A 1 942 ? -1.984 38.864 43.837 1.00 68.06 942 GLY A CA 1
ATOM 7222 C C . GLY A 1 942 ? -2.562 37.625 43.153 1.00 68.06 942 GLY A C 1
ATOM 7223 O O . GLY A 1 942 ? -2.025 37.151 42.149 1.00 68.06 942 GLY A O 1
ATOM 7224 N N . ALA A 1 943 ? -3.644 37.096 43.718 1.00 69.12 943 ALA A N 1
ATOM 7225 C CA . ALA A 1 943 ? -4.367 35.909 43.257 1.00 69.12 943 ALA A CA 1
ATOM 7226 C C . ALA A 1 943 ? -5.887 36.164 43.174 1.00 69.12 943 ALA A C 1
ATOM 7228 O O . ALA A 1 943 ? -6.379 37.075 43.836 1.00 69.12 943 ALA A O 1
ATOM 7229 N N . CYS A 1 944 ? -6.617 35.375 42.377 1.00 65.12 944 CYS A N 1
ATOM 7230 C CA . CYS A 1 944 ? -8.067 35.511 42.160 1.00 65.12 944 CYS A CA 1
ATOM 7231 C C . CYS A 1 944 ? -8.804 34.145 42.114 1.00 65.12 944 CYS A C 1
ATOM 7233 O O . CYS A 1 944 ? -8.166 33.137 41.800 1.00 65.12 944 CYS A O 1
ATOM 7235 N N . ASP A 1 945 ? -10.118 34.121 42.407 1.00 56.81 945 ASP A N 1
ATOM 7236 C CA . ASP A 1 945 ? -10.960 32.933 42.688 1.00 56.81 945 ASP A CA 1
ATOM 7237 C C . ASP A 1 945 ? -12.332 32.873 41.973 1.00 56.81 945 ASP A C 1
ATOM 7239 O O . ASP A 1 945 ? -13.272 32.280 42.494 1.00 56.81 945 ASP A O 1
ATOM 7243 N N . ILE A 1 946 ? -12.500 33.420 40.765 1.00 43.81 946 ILE A N 1
ATOM 7244 C CA . ILE A 1 946 ? -13.789 33.289 40.051 1.00 43.81 946 ILE A CA 1
ATOM 7245 C C . ILE A 1 946 ? -13.676 32.261 38.922 1.00 43.81 946 ILE A C 1
ATOM 7247 O O . ILE A 1 946 ? -13.028 32.494 37.904 1.00 43.81 946 ILE A O 1
ATOM 7251 N N . GLY A 1 947 ? -14.307 31.096 39.111 1.00 49.25 947 GLY A N 1
ATOM 7252 C CA . GLY A 1 947 ? -14.407 30.003 38.130 1.00 49.25 947 GLY A CA 1
ATOM 7253 C C . GLY A 1 947 ? -13.140 29.149 37.961 1.00 49.25 947 GLY A C 1
ATOM 7254 O O . GLY A 1 947 ? -13.252 27.944 37.755 1.00 49.25 947 GLY A O 1
ATOM 7255 N N . HIS A 1 948 ? -11.949 29.739 38.115 1.00 54.16 948 HIS A N 1
ATOM 7256 C CA . HIS A 1 948 ? -10.643 29.071 38.180 1.00 54.16 948 HIS A CA 1
ATOM 7257 C C . HIS A 1 948 ? -9.669 29.892 39.048 1.00 54.16 948 HIS A C 1
ATOM 7259 O O . HIS A 1 948 ? -9.732 31.119 39.048 1.00 54.16 948 HIS A O 1
ATOM 7265 N N . ASN A 1 949 ? -8.732 29.238 39.742 1.00 61.22 949 ASN A N 1
ATOM 7266 C CA . ASN A 1 949 ? -7.669 29.921 40.492 1.00 61.22 949 ASN A CA 1
ATOM 7267 C C . ASN A 1 949 ? -6.621 30.490 39.520 1.00 61.22 949 ASN A C 1
ATOM 7269 O O . ASN A 1 949 ? -6.149 29.762 38.645 1.00 61.22 949 ASN A O 1
ATOM 7273 N N . PHE A 1 950 ? -6.210 31.755 39.656 1.00 68.94 950 PHE A N 1
ATOM 7274 C CA . PHE A 1 950 ? -5.118 32.310 38.840 1.00 68.94 950 PHE A CA 1
ATOM 7275 C C . PHE A 1 950 ? -4.232 33.320 39.576 1.00 68.94 950 PHE A C 1
ATOM 7277 O O . PHE A 1 950 ? -4.663 33.988 40.515 1.00 68.94 950 PHE A O 1
ATOM 7284 N N . PHE A 1 951 ? -2.974 33.421 39.135 1.00 71.56 951 PHE A N 1
ATOM 7285 C CA . PHE A 1 951 ? -1.966 34.355 39.645 1.00 71.56 951 PHE A CA 1
ATOM 7286 C C . PHE A 1 951 ? -1.835 35.579 38.733 1.00 71.56 951 PHE A C 1
ATOM 7288 O O . PHE A 1 951 ? -1.768 35.422 37.512 1.00 71.56 951 PHE A O 1
ATOM 7295 N N . VAL A 1 952 ? -1.713 36.771 39.322 1.00 71.88 952 VAL A N 1
ATOM 7296 C CA . VAL A 1 952 ? -1.447 38.037 38.619 1.00 71.88 952 VAL A CA 1
ATOM 7297 C C . VAL A 1 952 ? -0.012 38.480 38.909 1.00 71.88 952 VAL A C 1
ATOM 7299 O O . VAL A 1 952 ? 0.330 38.813 40.048 1.00 71.88 952 VAL A O 1
ATOM 7302 N N . CYS A 1 953 ? 0.847 38.464 37.891 1.00 73.62 953 CYS A N 1
ATOM 7303 C CA . CYS A 1 953 ? 2.284 38.732 38.019 1.00 73.62 953 CYS A CA 1
ATOM 7304 C C . CYS A 1 953 ? 2.740 39.939 37.190 1.00 73.62 953 CYS A C 1
ATOM 7306 O O . CYS A 1 953 ? 2.084 40.332 36.224 1.00 73.62 953 CYS A O 1
ATOM 7308 N N . GLU A 1 954 ? 3.922 40.456 37.537 1.00 76.19 954 GLU A N 1
ATOM 7309 C CA . GLU A 1 954 ? 4.659 41.435 36.736 1.00 76.19 954 GLU A CA 1
ATOM 7310 C C . GLU A 1 954 ? 4.843 40.966 35.285 1.00 76.19 954 GLU A C 1
ATOM 7312 O O . GLU A 1 954 ? 5.181 39.806 35.019 1.00 76.19 954 GLU A O 1
ATOM 7317 N N . TRP A 1 955 ? 4.658 41.895 34.344 1.00 78.12 955 TRP A N 1
ATOM 7318 C CA . TRP A 1 955 ? 4.945 41.670 32.935 1.00 78.12 955 TRP A CA 1
ATOM 7319 C C . TRP A 1 955 ? 6.427 41.888 32.610 1.00 78.12 955 TRP A C 1
ATOM 7321 O O . TRP A 1 955 ? 6.950 43.001 32.658 1.00 78.12 955 TRP A O 1
ATOM 7331 N N . ALA A 1 956 ? 7.113 40.813 32.216 1.00 75.75 956 ALA A N 1
ATOM 7332 C CA . ALA A 1 956 ? 8.471 40.881 31.687 1.00 75.75 956 ALA A CA 1
ATOM 7333 C C . ALA A 1 956 ? 8.442 41.188 30.179 1.00 75.75 956 ALA A C 1
ATOM 7335 O O . ALA A 1 956 ? 8.509 40.288 29.341 1.00 75.75 956 ALA A O 1
ATOM 7336 N N . SER A 1 957 ? 8.328 42.471 29.832 1.00 73.06 957 SER A N 1
ATOM 7337 C CA . SER A 1 957 ? 8.078 42.937 28.459 1.00 73.06 957 SER A CA 1
ATOM 7338 C C . SER A 1 957 ? 9.153 42.568 27.425 1.00 73.06 957 SER A C 1
ATOM 7340 O O . SER A 1 957 ? 8.892 42.649 26.227 1.00 73.06 957 SER A O 1
ATOM 7342 N N . ASN A 1 958 ? 10.362 42.192 27.857 1.00 74.31 958 ASN A N 1
ATOM 7343 C CA . ASN A 1 958 ? 11.475 41.839 26.970 1.00 74.31 958 ASN A CA 1
ATOM 7344 C C . ASN A 1 958 ? 11.632 40.320 26.748 1.00 74.31 958 ASN A C 1
ATOM 7346 O O . ASN A 1 958 ? 12.564 39.906 26.055 1.00 74.31 958 ASN A O 1
ATOM 7350 N N . GLY A 1 959 ? 10.715 39.506 27.285 1.00 77.19 959 GLY A N 1
ATOM 7351 C CA . GLY A 1 959 ? 10.683 38.056 27.077 1.00 77.19 959 GLY A CA 1
ATOM 7352 C C . GLY A 1 959 ? 11.772 37.297 27.841 1.00 77.19 959 GLY A C 1
ATOM 7353 O O . GLY A 1 959 ? 12.305 37.771 28.850 1.00 77.19 959 GLY A O 1
ATOM 7354 N N . SER A 1 960 ? 12.087 36.085 27.382 1.00 81.75 960 SER A N 1
ATOM 7355 C CA . SER A 1 960 ? 13.155 35.263 27.966 1.00 81.75 960 SER A CA 1
ATOM 7356 C C . SER A 1 960 ? 14.549 35.811 27.635 1.00 81.75 960 SER A C 1
ATOM 7358 O O . SER A 1 960 ? 14.758 36.490 26.627 1.00 81.75 960 SER A O 1
ATOM 7360 N N . LEU A 1 961 ? 15.554 35.474 28.450 1.00 80.00 961 LEU A N 1
ATOM 7361 C CA . LEU A 1 961 ? 16.937 35.918 28.239 1.00 80.00 961 LEU A CA 1
ATOM 7362 C C . LEU A 1 961 ? 17.484 35.529 26.852 1.00 80.00 961 LEU A C 1
ATOM 7364 O O . LEU A 1 961 ? 18.214 36.302 26.227 1.00 80.00 961 LEU A O 1
ATOM 7368 N N . VAL A 1 962 ? 17.116 34.350 26.345 1.00 74.62 962 VAL A N 1
ATOM 7369 C CA . VAL A 1 962 ? 17.545 33.870 25.020 1.00 74.62 962 VAL A CA 1
ATOM 7370 C C . VAL A 1 962 ? 16.924 34.701 23.898 1.00 74.62 962 VAL A C 1
ATOM 7372 O O . VAL A 1 962 ? 17.624 35.072 22.948 1.00 74.62 962 VAL A O 1
ATOM 7375 N N . GLU A 1 963 ? 15.636 35.029 24.007 1.00 78.12 963 GLU A N 1
ATOM 7376 C CA . GLU A 1 963 ? 14.937 35.894 23.051 1.00 78.12 963 GLU A CA 1
ATOM 7377 C C . GLU A 1 963 ? 15.522 37.306 23.064 1.00 78.12 963 GLU A C 1
ATOM 7379 O O . GLU A 1 963 ? 15.831 37.850 22.000 1.00 78.12 963 GLU A O 1
ATOM 7384 N N . TYR A 1 964 ? 15.779 37.855 24.254 1.00 80.38 964 TYR A N 1
ATOM 7385 C CA . TYR A 1 964 ? 16.375 39.175 24.427 1.00 80.38 964 TYR A CA 1
ATOM 7386 C C . TYR A 1 964 ? 17.772 39.272 23.792 1.00 80.38 964 TYR A C 1
ATOM 7388 O O . TYR A 1 964 ? 18.024 40.143 22.956 1.00 80.38 964 TYR A O 1
ATOM 7396 N N . LEU A 1 965 ? 18.678 38.331 24.092 1.00 76.81 965 LEU A N 1
ATOM 7397 C CA . LEU A 1 965 ? 20.028 38.306 23.506 1.00 76.81 965 LEU A CA 1
ATOM 7398 C C . LEU A 1 965 ? 20.007 38.076 21.986 1.00 76.81 965 LEU A C 1
ATOM 7400 O O . LEU A 1 965 ? 20.856 38.602 21.253 1.00 76.81 965 LEU A O 1
ATOM 7404 N N . SER A 1 966 ? 19.038 37.305 21.490 1.00 77.25 966 SER A N 1
ATOM 7405 C CA . SER A 1 966 ? 18.824 37.105 20.053 1.00 77.25 966 SER A CA 1
ATOM 7406 C C . SER A 1 966 ? 18.340 38.387 19.371 1.00 77.25 966 SER A C 1
ATOM 7408 O O . SER A 1 966 ? 18.830 38.730 18.290 1.00 77.25 966 SER A O 1
ATOM 7410 N N . ALA A 1 967 ? 17.436 39.131 20.012 1.00 76.88 967 ALA A N 1
ATOM 7411 C CA . ALA A 1 967 ? 16.953 40.423 19.540 1.00 76.88 967 ALA A CA 1
ATOM 7412 C C . ALA A 1 967 ? 18.061 41.494 19.544 1.00 76.88 967 ALA A C 1
ATOM 7414 O O . ALA A 1 967 ? 18.240 42.171 18.529 1.00 76.88 967 ALA A O 1
ATOM 7415 N N . CYS A 1 968 ? 18.871 41.594 20.605 1.00 74.56 968 CYS A N 1
ATOM 7416 C CA . CYS A 1 968 ? 20.028 42.500 20.668 1.00 74.56 968 CYS A CA 1
ATOM 7417 C C . CYS A 1 968 ? 21.038 42.231 19.540 1.00 74.56 968 CYS A C 1
ATOM 7419 O O . CYS A 1 968 ? 21.501 43.168 18.889 1.00 74.56 968 CYS A O 1
ATOM 7421 N N . LYS A 1 969 ? 21.322 40.956 19.221 1.00 70.62 969 LYS A N 1
ATOM 7422 C CA . LYS A 1 969 ? 22.197 40.597 18.088 1.00 70.62 969 LYS A CA 1
ATOM 7423 C C . LYS A 1 969 ? 21.619 41.053 16.746 1.00 70.62 969 LYS A C 1
ATOM 7425 O O . LYS A 1 969 ? 22.366 41.582 15.927 1.00 70.62 969 LYS A O 1
ATOM 7430 N N . LYS A 1 970 ? 20.310 40.880 16.516 1.00 72.69 970 LYS A N 1
ATOM 7431 C CA . LYS A 1 970 ? 19.639 41.376 15.297 1.00 72.69 970 LYS A CA 1
ATOM 7432 C C . LYS A 1 970 ? 19.730 42.903 15.171 1.00 72.69 970 LYS A C 1
ATOM 7434 O O . LYS A 1 970 ? 19.800 43.405 14.056 1.00 72.69 970 LYS A O 1
ATOM 7439 N N . ARG A 1 971 ? 19.773 43.623 16.297 1.00 74.88 971 ARG A N 1
ATOM 7440 C CA . ARG A 1 971 ? 19.956 45.085 16.362 1.00 74.88 971 ARG A CA 1
ATOM 7441 C C . ARG A 1 971 ? 21.423 45.535 16.286 1.00 74.88 971 ARG A C 1
ATOM 7443 O O . ARG A 1 971 ? 21.681 46.731 16.237 1.00 74.88 971 ARG A O 1
ATOM 7450 N N . GLY A 1 972 ? 22.381 44.605 16.246 1.00 62.31 972 GLY A N 1
ATOM 7451 C CA . GLY A 1 972 ? 23.817 44.906 16.186 1.00 62.31 972 GLY A CA 1
ATOM 7452 C C . GLY A 1 972 ? 24.446 45.307 17.527 1.00 62.31 972 GLY A C 1
ATOM 7453 O O . GLY A 1 972 ? 25.598 45.737 17.555 1.00 62.31 972 GLY A O 1
ATOM 7454 N N . GLU A 1 973 ? 23.730 45.154 18.642 1.00 71.88 973 GLU A N 1
ATOM 7455 C CA . GLU A 1 973 ? 24.226 45.490 19.977 1.00 71.88 973 GLU A CA 1
ATOM 7456 C C . GLU A 1 973 ? 25.164 44.390 20.503 1.00 71.88 973 GLU A C 1
ATOM 7458 O O . GLU A 1 973 ? 24.805 43.209 20.558 1.00 71.88 973 GLU A O 1
ATOM 7463 N N . ARG A 1 974 ? 26.379 44.763 20.927 1.00 60.22 974 ARG A N 1
ATOM 7464 C CA . ARG A 1 974 ? 27.304 43.844 21.610 1.00 60.22 974 ARG A CA 1
ATOM 7465 C C . ARG A 1 974 ? 26.955 43.764 23.096 1.00 60.22 974 ARG A C 1
ATOM 7467 O O . ARG A 1 974 ? 27.506 44.506 23.897 1.00 60.22 974 ARG A O 1
ATOM 7474 N N . GLN A 1 975 ? 26.048 42.857 23.451 1.00 65.56 975 GLN A N 1
ATOM 7475 C CA . GLN A 1 975 ? 25.756 42.507 24.846 1.00 65.56 975 GLN A CA 1
ATOM 7476 C C . GLN A 1 975 ? 26.460 41.196 25.222 1.00 65.56 975 GLN A C 1
ATOM 7478 O O . GLN A 1 975 ? 26.374 40.211 24.484 1.00 65.56 975 GLN A O 1
ATOM 7483 N N . THR A 1 976 ? 27.154 41.168 26.364 1.00 67.19 976 THR A N 1
ATOM 7484 C CA . THR A 1 976 ? 27.767 39.944 26.903 1.00 67.19 976 THR A CA 1
ATOM 7485 C C . THR A 1 976 ? 26.759 39.205 27.801 1.00 67.19 976 THR A C 1
ATOM 7487 O O . THR A 1 976 ? 26.153 39.823 28.677 1.00 67.19 976 THR A O 1
ATOM 7490 N N . PRO A 1 977 ? 26.550 37.881 27.626 1.00 71.94 977 PRO A N 1
ATOM 7491 C CA . PRO A 1 977 ? 25.550 37.126 28.398 1.00 71.94 977 PRO A CA 1
ATOM 7492 C C . PRO A 1 977 ? 25.893 37.018 29.892 1.00 71.94 977 PRO A C 1
ATOM 7494 O O . PRO A 1 977 ? 25.023 36.759 30.719 1.00 71.94 977 PRO A O 1
ATOM 7497 N N . TRP A 1 978 ? 27.159 37.246 30.245 1.00 72.19 978 TRP A N 1
ATOM 7498 C CA . TRP A 1 978 ? 27.700 37.062 31.588 1.00 72.19 978 TRP A CA 1
ATOM 7499 C C . TRP A 1 978 ? 27.055 37.941 32.651 1.00 72.19 978 TRP A C 1
ATOM 7501 O O . TRP A 1 978 ? 26.779 37.452 33.743 1.00 72.19 978 TRP A O 1
ATOM 7511 N N . LYS A 1 979 ? 26.747 39.199 32.316 1.00 73.12 979 LYS A N 1
ATOM 7512 C CA . LYS A 1 979 ? 26.023 40.104 33.215 1.00 73.12 979 LYS A CA 1
ATOM 7513 C C . LYS A 1 979 ? 24.660 39.514 33.603 1.00 73.12 979 LYS A C 1
ATOM 7515 O O . LYS A 1 979 ? 24.306 39.483 34.774 1.00 73.12 979 LYS A O 1
ATOM 7520 N N . PHE A 1 980 ? 23.921 39.000 32.624 1.00 78.50 980 PHE A N 1
ATOM 7521 C CA . PHE A 1 980 ? 22.570 38.477 32.827 1.00 78.50 980 PHE A CA 1
ATOM 7522 C C . PHE A 1 980 ? 22.571 37.142 33.591 1.00 78.50 980 PHE A C 1
ATOM 7524 O O . PHE A 1 980 ? 21.753 36.929 34.482 1.00 78.50 980 PHE A O 1
ATOM 7531 N N . LEU A 1 981 ? 23.533 36.261 33.300 1.00 78.50 981 LEU A N 1
ATOM 7532 C CA . LEU A 1 981 ? 23.721 35.003 34.036 1.00 78.50 981 LEU A CA 1
ATOM 7533 C C . LEU A 1 981 ? 24.128 35.243 35.497 1.00 78.50 981 LEU A C 1
ATOM 7535 O O . LEU A 1 981 ? 23.715 34.508 36.392 1.00 78.50 981 LEU A O 1
ATOM 7539 N N . HIS A 1 982 ? 24.910 36.292 35.744 1.00 75.00 982 HIS A N 1
ATOM 7540 C CA . HIS A 1 982 ? 25.279 36.724 37.085 1.00 75.00 982 HIS A CA 1
ATOM 7541 C C . HIS A 1 982 ? 24.071 37.238 37.884 1.00 75.00 982 HIS A C 1
ATOM 7543 O O . HIS A 1 982 ? 23.879 36.839 39.031 1.00 75.00 982 HIS A O 1
ATOM 7549 N N . GLU A 1 983 ? 23.214 38.057 37.270 1.00 79.56 983 GLU A N 1
ATOM 7550 C CA . GLU A 1 983 ? 21.959 38.519 37.880 1.00 79.56 983 GLU A CA 1
ATOM 7551 C C . GLU A 1 983 ? 20.987 37.358 38.169 1.00 79.56 983 GLU A C 1
ATOM 7553 O O . GLU A 1 983 ? 20.399 37.293 39.252 1.00 79.56 983 GLU A O 1
ATOM 7558 N N . ALA A 1 984 ? 20.885 36.376 37.265 1.00 82.50 984 ALA A N 1
ATOM 7559 C CA . ALA A 1 984 ? 20.122 35.150 37.509 1.00 82.50 984 ALA A CA 1
ATOM 7560 C C . ALA A 1 984 ? 20.669 34.356 38.713 1.00 82.50 984 ALA A C 1
ATOM 7562 O O . ALA A 1 984 ? 19.898 33.880 39.548 1.00 82.50 984 ALA A O 1
ATOM 7563 N N . ALA A 1 985 ? 21.996 34.253 38.851 1.00 77.56 985 ALA A N 1
ATOM 7564 C CA . ALA A 1 985 ? 22.631 33.589 39.990 1.00 77.56 985 ALA A CA 1
ATOM 7565 C C . ALA A 1 985 ? 22.371 34.320 41.324 1.00 77.56 985 ALA A C 1
ATOM 7567 O O . ALA A 1 985 ? 22.186 33.660 42.348 1.00 77.56 985 ALA A O 1
ATOM 7568 N N . LEU A 1 986 ? 22.300 35.659 41.319 1.00 72.75 986 LEU A N 1
ATOM 7569 C CA . LEU A 1 986 ? 21.910 36.461 42.487 1.00 72.75 986 LEU A CA 1
ATOM 7570 C C . LEU A 1 986 ? 20.463 36.185 42.915 1.00 72.75 986 LEU A C 1
ATOM 7572 O O . LEU A 1 986 ? 20.196 36.010 44.105 1.00 72.75 986 LEU A O 1
ATOM 7576 N N . GLY A 1 987 ? 19.536 36.099 41.955 1.00 75.62 987 GLY A N 1
ATOM 7577 C CA . GLY A 1 987 ? 18.151 35.703 42.226 1.00 75.62 987 GLY A CA 1
ATOM 7578 C C . GLY A 1 987 ? 18.056 34.304 42.840 1.00 75.62 987 GLY A C 1
ATOM 7579 O O . GLY A 1 987 ? 17.321 34.099 43.805 1.00 75.62 987 GLY A O 1
ATOM 7580 N N . LEU A 1 988 ? 18.846 33.351 42.337 1.00 80.56 988 LEU A N 1
ATOM 7581 C CA . LEU A 1 988 ? 18.846 31.975 42.837 1.00 80.56 988 LEU A CA 1
ATOM 7582 C C . LEU A 1 988 ? 19.431 31.884 44.254 1.00 80.56 988 LEU A C 1
ATOM 7584 O O . LEU A 1 988 ? 18.871 31.198 45.107 1.00 80.56 988 LEU A O 1
ATOM 7588 N N . ALA A 1 989 ? 20.504 32.631 44.534 1.00 71.81 989 ALA A N 1
ATOM 7589 C CA . ALA A 1 989 ? 21.084 32.726 45.873 1.00 71.81 989 ALA A CA 1
ATOM 7590 C C . ALA A 1 989 ? 20.079 33.287 46.894 1.00 71.81 989 ALA A C 1
ATOM 7592 O O . ALA A 1 989 ? 19.939 32.732 47.983 1.00 71.81 989 ALA A O 1
ATOM 7593 N N . TYR A 1 990 ? 19.319 34.323 46.519 1.00 77.06 990 TYR A N 1
ATOM 7594 C CA . TYR A 1 990 ? 18.261 34.892 47.359 1.00 77.06 990 TYR A CA 1
ATOM 7595 C C . TYR A 1 990 ? 17.177 33.865 47.733 1.00 77.06 990 TYR A C 1
ATOM 7597 O O . TYR A 1 990 ? 16.708 33.856 48.879 1.00 77.06 990 TYR A O 1
ATOM 7605 N N . LEU A 1 991 ? 16.786 33.000 46.785 1.00 75.19 991 LEU A N 1
ATOM 7606 C CA . LEU A 1 991 ? 15.835 31.907 47.023 1.00 75.19 991 LEU A CA 1
ATOM 7607 C C . LEU A 1 991 ? 16.434 30.842 47.957 1.00 75.19 991 LEU A C 1
ATOM 7609 O O . LEU A 1 991 ? 15.796 30.461 48.943 1.00 75.19 991 LEU A O 1
ATOM 7613 N N . HIS A 1 992 ? 17.679 30.422 47.712 1.00 77.88 992 HIS A N 1
ATOM 7614 C CA . HIS A 1 992 ? 18.367 29.400 48.513 1.00 77.88 992 HIS A CA 1
ATOM 7615 C C . HIS A 1 992 ? 18.618 29.840 49.962 1.00 77.88 992 HIS A C 1
ATOM 7617 O O . HIS A 1 992 ? 18.408 29.040 50.874 1.00 77.88 992 HIS A O 1
ATOM 7623 N N . GLU A 1 993 ? 18.970 31.108 50.212 1.00 70.69 993 GLU A N 1
ATOM 7624 C CA . GLU A 1 993 ? 19.082 31.680 51.572 1.00 70.69 993 GLU A CA 1
ATOM 7625 C C . GLU A 1 993 ? 17.780 31.550 52.374 1.00 70.69 993 GLU A C 1
ATOM 7627 O O . GLU A 1 993 ? 17.794 31.404 53.597 1.00 70.69 993 GLU A O 1
ATOM 7632 N N . ARG A 1 994 ? 16.640 31.569 51.677 1.00 73.31 994 ARG A N 1
ATOM 7633 C CA . ARG A 1 994 ? 15.297 31.423 52.254 1.00 73.31 994 ARG A CA 1
ATOM 7634 C C . ARG A 1 994 ? 14.791 29.985 52.228 1.00 73.31 994 ARG A C 1
ATOM 7636 O O . ARG A 1 994 ? 13.635 29.752 52.570 1.00 73.31 994 ARG A O 1
ATOM 7643 N N . LYS A 1 995 ? 15.653 29.025 51.870 1.00 72.38 995 LYS A N 1
ATOM 7644 C CA . LYS A 1 995 ? 15.336 27.595 51.731 1.00 72.38 995 LYS A CA 1
ATOM 7645 C C . LYS A 1 995 ? 14.234 27.318 50.700 1.00 72.38 995 LYS A C 1
ATOM 7647 O O . LYS A 1 995 ? 13.512 26.332 50.820 1.00 72.38 995 LYS A O 1
ATOM 7652 N N . ILE A 1 996 ? 14.103 28.185 49.696 1.00 73.62 996 ILE A N 1
ATOM 7653 C CA . ILE A 1 996 ? 13.188 28.004 48.568 1.00 73.62 996 ILE A CA 1
ATOM 7654 C C . ILE A 1 996 ? 13.998 27.448 47.404 1.00 73.62 996 ILE A C 1
ATOM 7656 O O . ILE A 1 996 ? 14.979 28.059 46.981 1.00 73.62 996 ILE A O 1
ATOM 7660 N N . MET A 1 997 ? 13.579 26.295 46.887 1.00 76.69 997 MET A N 1
ATOM 7661 C CA . MET A 1 997 ? 14.200 25.693 45.712 1.00 76.69 997 MET A CA 1
ATOM 7662 C C . MET A 1 997 ? 13.465 26.110 44.444 1.00 76.69 997 MET A C 1
ATOM 7664 O O . MET A 1 997 ? 12.239 26.197 44.445 1.00 76.69 997 MET A O 1
ATOM 7668 N N . HIS A 1 998 ? 14.195 26.354 43.356 1.00 78.69 998 HIS A N 1
ATOM 7669 C CA . HIS A 1 998 ? 13.577 26.714 42.087 1.00 78.69 998 HIS A CA 1
ATOM 7670 C C . HIS A 1 998 ? 12.922 25.499 41.421 1.00 78.69 998 HIS A C 1
ATOM 7672 O O . HIS A 1 998 ? 11.801 25.591 40.918 1.00 78.69 998 HIS A O 1
ATOM 7678 N N . GLY A 1 999 ? 13.625 24.365 41.369 1.00 69.12 999 GLY A N 1
ATOM 7679 C CA . GLY A 1 999 ? 13.096 23.053 40.977 1.00 69.12 999 GLY A CA 1
ATOM 7680 C C . GLY A 1 999 ? 12.748 22.841 39.507 1.00 69.12 999 GLY A C 1
ATOM 7681 O O . GLY A 1 999 ? 12.506 21.701 39.111 1.00 69.12 999 GLY A O 1
ATOM 7682 N N . ASN A 1 1000 ? 12.763 23.904 38.703 1.00 70.69 1000 ASN A N 1
ATOM 7683 C CA . ASN A 1 1000 ? 12.467 23.885 37.272 1.00 70.69 1000 ASN A CA 1
ATOM 7684 C C . ASN A 1 1000 ? 13.173 25.034 36.520 1.00 70.69 1000 ASN A C 1
ATOM 7686 O O . ASN A 1 1000 ? 12.581 25.752 35.709 1.00 70.69 1000 ASN A O 1
ATOM 7690 N N . LEU A 1 1001 ? 14.433 25.291 36.883 1.00 80.00 1001 LEU A N 1
ATOM 7691 C CA . LEU A 1 1001 ? 15.220 26.372 36.296 1.00 80.00 1001 LEU A CA 1
ATOM 7692 C C . LEU A 1 1001 ? 15.658 25.990 34.874 1.00 80.00 1001 LEU A C 1
ATOM 7694 O O . LEU A 1 1001 ? 16.365 25.007 34.678 1.00 80.00 1001 LEU A O 1
ATOM 7698 N N . CYS A 1 1002 ? 15.262 26.788 33.887 1.00 79.94 1002 CYS A N 1
ATOM 7699 C CA . CYS A 1 1002 ? 15.692 26.674 32.494 1.00 79.94 1002 CYS A CA 1
ATOM 7700 C C . CYS A 1 1002 ? 15.784 28.074 31.867 1.00 79.94 1002 CYS A C 1
ATOM 7702 O O . CYS A 1 1002 ? 15.389 29.063 32.487 1.00 79.94 1002 CYS A O 1
ATOM 7704 N N . ASN A 1 1003 ? 16.265 28.178 30.626 1.00 74.25 1003 ASN A N 1
ATOM 7705 C CA . ASN A 1 1003 ? 16.406 29.473 29.951 1.00 74.25 1003 ASN A CA 1
ATOM 7706 C C . ASN A 1 1003 ? 15.082 30.256 29.811 1.00 74.25 1003 ASN A C 1
ATOM 7708 O O . ASN A 1 1003 ? 15.110 31.484 29.852 1.00 74.25 1003 ASN A O 1
ATOM 7712 N N . ASN A 1 1004 ? 13.933 29.575 29.707 1.00 71.81 1004 ASN A N 1
ATOM 7713 C CA . ASN A 1 1004 ? 12.612 30.223 29.646 1.00 71.81 1004 ASN A CA 1
ATOM 7714 C C . ASN A 1 1004 ? 12.140 30.745 31.015 1.00 71.81 1004 ASN A C 1
ATOM 7716 O O . ASN A 1 1004 ? 11.298 31.636 31.080 1.00 71.81 1004 ASN A O 1
ATOM 7720 N N . SER A 1 1005 ? 12.692 30.214 32.109 1.00 74.56 1005 SER A N 1
ATOM 7721 C CA . SER A 1 1005 ? 12.425 30.669 33.481 1.00 74.56 1005 SER A CA 1
ATOM 7722 C C . SER A 1 1005 ? 13.252 31.906 33.863 1.00 74.56 1005 SER A C 1
ATOM 7724 O O . SER A 1 1005 ? 13.022 32.493 34.918 1.00 74.56 1005 SER A O 1
ATOM 7726 N N . ILE A 1 1006 ? 14.205 32.319 33.017 1.00 82.25 1006 ILE A N 1
ATOM 7727 C CA . ILE A 1 1006 ? 15.029 33.521 33.189 1.00 82.25 1006 ILE A CA 1
ATOM 7728 C C . ILE A 1 1006 ? 14.488 34.609 32.254 1.00 82.25 1006 ILE A C 1
ATOM 7730 O O . ILE A 1 1006 ? 14.718 34.574 31.044 1.00 82.25 1006 ILE A O 1
ATOM 7734 N N . LEU A 1 1007 ? 13.758 35.572 32.813 1.00 81.81 1007 LEU A N 1
ATOM 7735 C CA . LEU A 1 1007 ? 13.083 36.631 32.061 1.00 81.81 1007 LEU A CA 1
ATOM 7736 C C . LEU A 1 1007 ? 13.842 37.956 32.158 1.00 81.81 1007 LEU A C 1
ATOM 7738 O O . LEU A 1 1007 ? 14.547 38.201 33.136 1.00 81.81 1007 LEU A O 1
ATOM 7742 N N . VAL A 1 1008 ? 13.679 38.824 31.161 1.00 78.62 1008 VAL A N 1
ATOM 7743 C CA . VAL A 1 1008 ? 14.209 40.194 31.179 1.00 78.62 1008 VAL A CA 1
ATOM 7744 C C . VAL A 1 1008 ? 13.039 41.165 31.321 1.00 78.62 1008 VAL A C 1
ATOM 7746 O O . VAL A 1 1008 ? 12.121 41.187 30.498 1.00 78.62 1008 VAL A O 1
ATOM 7749 N N . GLY A 1 1009 ? 13.051 41.958 32.391 1.00 71.56 1009 GLY A N 1
ATOM 7750 C CA . GLY A 1 1009 ? 12.042 42.988 32.634 1.00 71.56 1009 GLY A CA 1
ATOM 7751 C C . GLY A 1 1009 ? 12.181 44.180 31.683 1.00 71.56 1009 GLY A C 1
ATOM 7752 O O . GLY A 1 1009 ? 13.216 44.369 31.036 1.00 71.56 1009 GLY A O 1
ATOM 7753 N N . GLY A 1 1010 ? 11.144 45.021 31.607 1.00 63.50 1010 GLY A N 1
ATOM 7754 C CA . GLY A 1 1010 ? 11.201 46.303 30.884 1.00 63.50 1010 GLY A CA 1
ATOM 7755 C C . GLY A 1 1010 ? 12.217 47.292 31.476 1.00 63.50 1010 GLY A C 1
ATOM 7756 O O . GLY A 1 1010 ? 12.728 48.159 30.773 1.00 63.50 1010 GLY A O 1
ATOM 7757 N N . ASP A 1 1011 ? 12.570 47.097 32.748 1.00 63.03 1011 ASP A N 1
ATOM 7758 C CA . ASP A 1 1011 ? 13.640 47.779 33.487 1.00 63.03 1011 ASP A CA 1
ATOM 7759 C C . ASP A 1 1011 ? 15.061 47.317 33.097 1.00 63.03 1011 ASP A C 1
ATOM 7761 O O . ASP A 1 1011 ? 16.053 47.913 33.526 1.00 63.03 1011 ASP A O 1
ATOM 7765 N N . GLY A 1 1012 ? 15.175 46.272 32.270 1.00 67.69 1012 GLY A N 1
ATOM 7766 C CA . GLY A 1 1012 ? 16.439 45.689 31.825 1.00 67.69 1012 GLY A CA 1
ATOM 7767 C C . GLY A 1 1012 ? 17.112 44.768 32.848 1.00 67.69 1012 GLY A C 1
ATOM 7768 O O . GLY A 1 1012 ? 18.258 44.374 32.616 1.00 67.69 1012 GLY A O 1
ATOM 7769 N N . MET A 1 1013 ? 16.431 44.429 33.950 1.00 73.31 1013 MET A N 1
ATOM 7770 C CA . MET A 1 1013 ? 16.917 43.490 34.967 1.00 73.31 1013 MET A CA 1
ATOM 7771 C C . MET A 1 1013 ? 16.501 42.054 34.641 1.00 73.31 1013 MET A C 1
ATOM 7773 O O . MET A 1 1013 ? 15.411 41.808 34.116 1.00 73.31 1013 MET A O 1
ATOM 7777 N N . VAL A 1 1014 ? 17.350 41.088 34.997 1.00 81.31 1014 VAL A N 1
ATOM 7778 C CA . VAL A 1 1014 ? 17.003 39.661 34.906 1.00 81.31 1014 VAL A CA 1
ATOM 7779 C C . VAL A 1 1014 ? 16.175 39.230 36.101 1.00 81.31 1014 VAL A C 1
ATOM 7781 O O . VAL A 1 1014 ? 16.591 39.471 37.231 1.00 81.31 1014 VAL A O 1
ATOM 7784 N N . LYS A 1 1015 ? 15.056 38.539 35.863 1.00 83.12 1015 LYS A N 1
ATOM 7785 C CA . LYS A 1 1015 ? 14.122 38.062 36.889 1.00 83.12 1015 LYS A CA 1
ATOM 7786 C C . LYS A 1 1015 ? 13.861 36.563 36.739 1.00 83.12 1015 LYS A C 1
ATOM 7788 O O . LYS A 1 1015 ? 13.473 36.100 35.667 1.00 83.12 1015 LYS A O 1
ATOM 7793 N N . LEU A 1 1016 ? 14.054 35.805 37.820 1.00 83.44 1016 LEU A N 1
ATOM 7794 C CA . LEU A 1 1016 ? 13.691 34.386 37.881 1.00 83.44 1016 LEU A CA 1
ATOM 7795 C C . LEU A 1 1016 ? 12.176 34.215 38.044 1.00 83.44 1016 LEU A C 1
ATOM 7797 O O . LEU A 1 1016 ? 11.566 34.860 38.899 1.00 83.44 1016 LEU A O 1
ATOM 7801 N N . ALA A 1 1017 ? 11.581 33.325 37.256 1.00 77.38 1017 ALA A N 1
ATOM 7802 C CA . ALA A 1 1017 ? 10.153 33.021 37.248 1.00 77.38 1017 ALA A CA 1
ATOM 7803 C C . ALA A 1 1017 ? 9.897 31.503 37.289 1.00 77.38 1017 ALA A C 1
ATOM 7805 O O . ALA A 1 1017 ? 10.797 30.708 37.055 1.00 77.38 1017 ALA A O 1
ATOM 7806 N N . ASN A 1 1018 ? 8.645 31.090 37.527 1.00 68.88 1018 ASN A N 1
ATOM 7807 C CA . ASN A 1 1018 ? 8.204 29.686 37.417 1.00 68.88 1018 ASN A CA 1
ATOM 7808 C C . ASN A 1 1018 ? 8.928 28.696 38.359 1.00 68.88 1018 ASN A C 1
ATOM 7810 O O . ASN A 1 1018 ? 9.177 27.550 37.984 1.00 68.88 1018 ASN A O 1
ATOM 7814 N N . PHE A 1 1019 ? 9.272 29.116 39.579 1.00 68.69 1019 PHE A N 1
ATOM 7815 C CA . PHE A 1 1019 ? 9.816 28.205 40.587 1.00 68.69 1019 PHE A CA 1
ATOM 7816 C C . PHE A 1 1019 ? 8.717 27.417 41.306 1.00 68.69 1019 PHE A C 1
ATOM 7818 O O . PHE A 1 1019 ? 7.699 27.982 41.702 1.00 68.69 1019 PHE A O 1
ATOM 7825 N N . GLN A 1 1020 ? 8.947 26.115 41.479 1.00 60.44 1020 GLN A N 1
ATOM 7826 C CA . GLN A 1 1020 ? 8.001 25.168 42.066 1.00 60.44 1020 GLN A CA 1
ATOM 7827 C C . GLN A 1 1020 ? 8.263 25.029 43.570 1.00 60.44 1020 GLN A C 1
ATOM 7829 O O . GLN A 1 1020 ? 9.312 24.530 43.973 1.00 60.44 1020 GLN A O 1
ATOM 7834 N N . VAL A 1 1021 ? 7.306 25.445 44.407 1.00 47.25 1021 VAL A N 1
ATOM 7835 C CA . VAL A 1 1021 ? 7.441 25.371 45.877 1.00 47.25 1021 VAL A CA 1
ATOM 7836 C C . VAL A 1 1021 ? 6.850 24.063 46.442 1.00 47.25 1021 VAL A C 1
ATOM 7838 O O . VAL A 1 1021 ? 7.142 23.697 47.578 1.00 47.25 1021 VAL A O 1
ATOM 7841 N N . SER A 1 1022 ? 6.086 23.299 45.650 1.00 38.56 1022 SER A N 1
ATOM 7842 C CA . SER A 1 1022 ? 5.385 22.082 46.091 1.00 38.56 1022 SER A CA 1
ATOM 7843 C C . SER A 1 1022 ? 5.717 20.849 45.224 1.00 38.56 1022 SER A C 1
ATOM 7845 O O . SER A 1 1022 ? 5.593 20.847 44.000 1.00 38.56 1022 SER A O 1
ATOM 7847 N N . GLY A 1 1023 ? 6.199 19.776 45.858 1.00 41.84 1023 GLY A N 1
ATOM 7848 C CA . GLY A 1 1023 ? 6.769 18.587 45.209 1.00 41.84 1023 GLY A CA 1
ATOM 7849 C C . GLY A 1 1023 ? 5.770 17.559 44.662 1.00 41.84 1023 GLY A C 1
ATOM 7850 O O . GLY A 1 1023 ? 5.950 16.375 44.923 1.00 41.84 1023 GLY A O 1
ATOM 7851 N N . SER A 1 1024 ? 4.742 17.963 43.913 1.00 40.06 1024 SER A N 1
ATOM 7852 C CA . SER A 1 1024 ? 3.770 17.020 43.335 1.00 40.06 1024 SER A CA 1
ATOM 7853 C C . SER A 1 1024 ? 3.346 17.432 41.931 1.00 40.06 1024 SER A C 1
ATOM 7855 O O . SER A 1 1024 ? 2.449 18.252 41.769 1.00 40.06 1024 SER A O 1
ATOM 7857 N N . ALA A 1 1025 ? 3.969 16.837 40.920 1.00 36.78 1025 ALA A N 1
ATOM 7858 C CA . ALA A 1 1025 ? 3.361 16.701 39.604 1.00 36.78 1025 ALA A CA 1
ATOM 7859 C C . ALA A 1 1025 ? 4.017 15.525 38.869 1.00 36.78 1025 ALA A C 1
ATOM 7861 O O . ALA A 1 1025 ? 5.242 15.398 38.824 1.00 36.78 1025 ALA A O 1
ATOM 7862 N N . THR A 1 1026 ? 3.174 14.635 38.358 1.00 31.73 1026 THR A N 1
ATOM 7863 C CA . THR A 1 1026 ? 3.492 13.577 37.400 1.00 31.73 1026 THR A CA 1
ATOM 7864 C C . THR A 1 1026 ? 3.430 14.194 36.006 1.00 31.73 1026 THR A C 1
ATOM 7866 O O . THR A 1 1026 ? 2.395 14.734 35.627 1.00 31.73 1026 THR A O 1
ATOM 7869 N N . TRP A 1 1027 ? 4.540 14.173 35.267 1.00 37.22 1027 TRP A N 1
ATOM 7870 C CA . TRP A 1 1027 ? 4.690 14.963 34.041 1.00 37.22 1027 TRP A CA 1
ATOM 7871 C C . TRP A 1 1027 ? 4.782 14.073 32.803 1.00 37.22 1027 TRP A C 1
ATOM 7873 O O . TRP A 1 1027 ? 5.823 13.471 32.542 1.00 37.22 1027 TRP A O 1
ATOM 7883 N N . GLU A 1 1028 ? 3.728 14.076 31.994 1.00 30.77 1028 GLU A N 1
ATOM 7884 C CA . GLU A 1 1028 ? 3.832 13.812 30.562 1.00 30.77 1028 GLU A CA 1
ATOM 7885 C C . GLU A 1 1028 ? 3.605 15.133 29.811 1.00 30.77 1028 GLU A C 1
ATOM 7887 O O . GLU A 1 1028 ? 2.647 15.847 30.082 1.00 30.77 1028 GLU A O 1
ATOM 7892 N N . GLN A 1 1029 ? 4.497 15.421 28.854 1.00 34.78 1029 GLN A N 1
ATOM 7893 C CA . GLN A 1 1029 ? 4.525 16.565 27.920 1.00 34.78 1029 GLN A CA 1
ATOM 7894 C C . GLN A 1 1029 ? 5.209 17.870 28.385 1.00 34.78 1029 GLN A C 1
ATOM 7896 O O . GLN A 1 1029 ? 4.592 18.776 28.934 1.00 34.78 1029 GLN A O 1
ATOM 7901 N N . SER A 1 1030 ? 6.504 17.999 28.057 1.00 40.50 1030 SER A N 1
ATOM 7902 C CA . SER A 1 1030 ? 7.179 19.166 27.428 1.00 40.50 1030 SER A CA 1
ATOM 7903 C C . SER A 1 1030 ? 8.709 19.067 27.617 1.00 40.50 1030 SER A C 1
ATOM 7905 O O . SER A 1 1030 ? 9.175 18.261 28.420 1.00 40.50 1030 SER A O 1
ATOM 7907 N N . ASP A 1 1031 ? 9.497 19.852 26.866 1.00 48.66 1031 ASP A N 1
ATOM 7908 C CA . ASP A 1 1031 ? 10.979 19.898 26.746 1.00 48.66 1031 ASP A CA 1
ATOM 7909 C C . ASP A 1 1031 ? 11.815 20.045 28.054 1.00 48.66 1031 ASP A C 1
ATOM 7911 O O . ASP A 1 1031 ? 12.980 20.435 28.030 1.00 48.66 1031 ASP A O 1
ATOM 7915 N N . VAL A 1 1032 ? 11.269 19.751 29.233 1.00 52.56 1032 VAL A N 1
ATOM 7916 C CA . VAL A 1 1032 ? 11.867 20.033 30.549 1.00 52.56 1032 VAL A CA 1
ATOM 7917 C C . VAL A 1 1032 ? 12.956 19.022 30.950 1.00 52.56 1032 VAL A C 1
ATOM 7919 O O . VAL A 1 1032 ? 13.893 19.363 31.676 1.00 52.56 1032 VAL A O 1
ATOM 7922 N N . GLY A 1 1033 ? 12.896 17.781 30.452 1.00 57.31 1033 GLY A N 1
ATOM 7923 C CA . GLY A 1 1033 ? 13.821 16.704 30.843 1.00 57.31 1033 GLY A CA 1
ATOM 7924 C C . GLY A 1 1033 ? 15.295 16.940 30.471 1.00 57.31 1033 GLY A C 1
ATOM 7925 O O . GLY A 1 1033 ? 16.195 16.385 31.113 1.00 57.31 1033 GLY A O 1
ATOM 7926 N N . CYS A 1 1034 ? 15.580 17.801 29.485 1.00 64.25 1034 CYS A N 1
ATOM 7927 C CA . CYS A 1 1034 ? 16.957 18.148 29.120 1.00 64.25 1034 CYS A CA 1
ATOM 7928 C C . CYS A 1 1034 ? 17.643 19.032 30.180 1.00 64.25 1034 CYS A C 1
ATOM 7930 O O . CYS A 1 1034 ? 18.847 18.873 30.393 1.00 64.25 1034 CYS A O 1
ATOM 7932 N N . TRP A 1 1035 ? 16.886 19.835 30.938 1.00 70.06 1035 TRP A N 1
ATOM 7933 C CA . TRP A 1 1035 ? 17.397 20.775 31.951 1.00 70.06 1035 TRP A CA 1
ATOM 7934 C C . TRP A 1 1035 ? 17.531 20.179 33.361 1.00 70.06 1035 TRP A C 1
ATOM 7936 O O . TRP A 1 1035 ? 18.288 20.692 34.177 1.00 70.06 1035 TRP A O 1
ATOM 7946 N N . GLN A 1 1036 ? 16.833 19.079 33.657 1.00 74.62 1036 GLN A N 1
ATOM 7947 C CA . GLN A 1 1036 ? 16.782 18.502 35.010 1.00 74.62 1036 GLN A CA 1
ATOM 7948 C C . GLN A 1 1036 ? 18.077 17.799 35.437 1.00 74.62 1036 GLN A C 1
ATOM 7950 O O . GLN A 1 1036 ? 18.766 17.208 34.615 1.00 74.62 1036 GLN A O 1
ATOM 7955 N N . ALA A 1 1037 ? 18.393 17.772 36.729 1.00 76.31 1037 ALA A N 1
ATOM 7956 C CA . ALA A 1 1037 ? 19.534 17.005 37.230 1.00 76.31 1037 ALA A CA 1
ATOM 7957 C C . ALA A 1 1037 ? 19.296 15.471 37.178 1.00 76.31 1037 ALA A C 1
ATOM 7959 O O . ALA A 1 1037 ? 18.148 15.034 37.291 1.00 76.31 1037 ALA A O 1
ATOM 7960 N N . PRO A 1 1038 ? 20.341 14.628 37.037 1.00 75.38 1038 PRO A N 1
ATOM 7961 C CA . PRO A 1 1038 ? 20.219 13.163 36.988 1.00 75.38 1038 PRO A CA 1
ATOM 7962 C C . PRO A 1 1038 ? 19.461 12.523 38.164 1.00 75.38 1038 PRO A C 1
ATOM 7964 O O . PRO A 1 1038 ? 18.807 11.498 37.996 1.00 75.38 1038 PRO A O 1
ATOM 7967 N N . GLU A 1 1039 ? 19.543 13.095 39.363 1.00 75.75 1039 GLU A N 1
ATOM 7968 C CA . GLU A 1 1039 ? 18.781 12.657 40.541 1.00 75.75 1039 GLU A CA 1
ATOM 7969 C C . GLU A 1 1039 ? 17.275 12.961 40.420 1.00 75.75 1039 GLU A C 1
ATOM 7971 O O . GLU A 1 1039 ? 16.439 12.142 40.792 1.00 75.75 1039 GLU A O 1
ATOM 7976 N N . ARG A 1 1040 ? 16.899 14.074 39.774 1.00 75.06 1040 ARG A N 1
ATOM 7977 C CA . ARG A 1 1040 ? 15.489 14.436 39.535 1.00 75.06 1040 ARG A CA 1
ATOM 7978 C C . ARG A 1 1040 ? 14.822 13.503 38.526 1.00 75.06 1040 ARG A C 1
ATOM 7980 O O . ARG A 1 1040 ? 13.652 13.181 38.688 1.00 75.06 1040 ARG A O 1
ATOM 7987 N N . LEU A 1 1041 ? 15.582 13.006 37.545 1.00 67.44 1041 LEU A N 1
ATOM 7988 C CA . LEU A 1 1041 ? 15.122 11.978 36.600 1.00 67.44 1041 LEU A CA 1
ATOM 7989 C C . LEU A 1 1041 ? 14.895 10.606 37.264 1.00 67.44 1041 LEU A C 1
ATOM 7991 O O . LEU A 1 1041 ? 14.185 9.777 36.703 1.00 67.44 1041 LEU A O 1
ATOM 7995 N N . ARG A 1 1042 ? 15.489 10.361 38.442 1.00 65.69 1042 ARG A N 1
ATOM 7996 C CA . ARG A 1 1042 ? 15.331 9.126 39.232 1.00 65.69 1042 ARG A CA 1
ATOM 7997 C C . ARG A 1 1042 ? 14.228 9.213 40.294 1.00 65.69 1042 ARG A C 1
ATOM 7999 O O . ARG A 1 1042 ? 13.979 8.224 40.974 1.00 65.69 1042 ARG A O 1
ATOM 8006 N N . GLY A 1 1043 ? 13.555 10.361 40.405 1.00 60.34 1043 GLY A N 1
ATOM 8007 C CA . GLY A 1 1043 ? 12.463 10.589 41.356 1.00 60.34 1043 GLY A CA 1
ATOM 8008 C C . GLY A 1 1043 ? 12.878 11.232 42.684 1.00 60.34 1043 GLY A C 1
ATOM 8009 O O . GLY A 1 1043 ? 12.031 11.370 43.563 1.00 60.34 1043 GLY A O 1
ATOM 8010 N N . ASP A 1 1044 ? 14.136 11.663 42.843 1.00 69.88 1044 ASP A N 1
ATOM 8011 C CA . ASP A 1 1044 ? 14.592 12.312 44.079 1.00 69.88 1044 ASP A CA 1
ATOM 8012 C C . ASP A 1 1044 ? 14.005 13.731 44.251 1.00 69.88 1044 ASP A C 1
ATOM 8014 O O . ASP A 1 1044 ? 13.679 14.441 43.288 1.00 69.88 1044 ASP A O 1
ATOM 8018 N N . ALA A 1 1045 ? 13.890 14.179 45.506 1.00 69.56 1045 ALA A N 1
ATOM 8019 C CA . ALA A 1 1045 ? 13.387 15.510 45.847 1.00 69.56 1045 ALA A CA 1
ATOM 8020 C C . ALA A 1 1045 ? 14.301 16.639 45.329 1.00 69.56 1045 ALA A C 1
ATOM 8022 O O . ALA A 1 1045 ? 15.521 16.492 45.229 1.00 69.56 1045 ALA A O 1
ATOM 8023 N N . THR A 1 1046 ? 13.713 17.800 45.021 1.00 71.75 1046 THR A N 1
ATOM 8024 C CA . THR A 1 1046 ? 14.463 18.995 44.610 1.00 71.75 1046 THR A CA 1
ATOM 8025 C C . THR A 1 1046 ? 15.439 19.434 45.700 1.00 71.75 1046 THR A C 1
ATOM 8027 O O . THR A 1 1046 ? 15.052 19.623 46.850 1.00 71.75 1046 THR A O 1
ATOM 8030 N N . SER A 1 1047 ? 16.701 19.644 45.327 1.00 79.31 1047 SER A N 1
ATOM 8031 C CA . SER A 1 1047 ? 17.781 20.044 46.235 1.00 79.31 1047 SER A CA 1
ATOM 8032 C C . SER A 1 1047 ? 18.595 21.218 45.685 1.00 79.31 1047 SER A C 1
ATOM 8034 O O . SER A 1 1047 ? 18.549 21.519 44.489 1.00 79.31 1047 SER A O 1
ATOM 8036 N N . ILE A 1 1048 ? 19.395 21.864 46.543 1.00 75.12 1048 ILE A N 1
ATOM 8037 C CA . ILE A 1 1048 ? 20.328 22.935 46.137 1.00 75.12 1048 ILE A CA 1
ATOM 8038 C C . ILE A 1 1048 ? 21.268 22.452 45.025 1.00 75.12 1048 ILE A C 1
ATOM 8040 O O . ILE A 1 1048 ? 21.468 23.156 44.038 1.00 75.12 1048 ILE A O 1
ATOM 8044 N N . ALA A 1 1049 ? 21.759 21.213 45.115 1.00 75.38 1049 ALA A N 1
ATOM 8045 C CA . ALA A 1 1049 ? 22.609 20.608 44.088 1.00 75.38 1049 ALA A CA 1
ATOM 8046 C C . ALA A 1 1049 ? 21.905 20.433 42.729 1.00 75.38 1049 ALA A C 1
ATOM 8048 O O . ALA A 1 1049 ? 22.569 20.474 41.689 1.00 75.38 1049 ALA A O 1
ATOM 8049 N N . SER A 1 1050 ? 20.580 20.257 42.721 1.00 81.06 1050 SER A N 1
ATOM 8050 C CA . SER A 1 1050 ? 19.795 20.125 41.487 1.00 81.06 1050 SER A CA 1
ATOM 8051 C C . SER A 1 1050 ? 19.548 21.473 40.790 1.00 81.06 1050 SER A C 1
ATOM 8053 O O . SER A 1 1050 ? 19.620 21.554 39.561 1.00 81.06 1050 SER A O 1
ATOM 8055 N N . ASP A 1 1051 ? 19.360 22.553 41.556 1.00 82.06 1051 ASP A N 1
ATOM 8056 C CA . ASP A 1 1051 ? 19.278 23.919 41.017 1.00 82.06 1051 ASP A CA 1
ATOM 8057 C C . ASP A 1 1051 ? 20.638 24.395 40.480 1.00 82.06 1051 ASP A C 1
ATOM 8059 O O . ASP A 1 1051 ? 20.699 25.022 39.424 1.00 82.06 1051 ASP A O 1
ATOM 8063 N N . ILE A 1 1052 ? 21.738 24.046 41.165 1.00 80.06 1052 ILE A N 1
ATOM 8064 C CA . ILE A 1 1052 ? 23.113 24.333 40.715 1.00 80.06 1052 ILE A CA 1
ATOM 8065 C C . ILE A 1 1052 ? 23.400 23.651 39.371 1.00 80.06 1052 ILE A C 1
ATOM 8067 O O . ILE A 1 1052 ? 23.942 24.287 38.467 1.00 80.06 1052 ILE A O 1
ATOM 8071 N N . TYR A 1 1053 ? 23.001 22.387 39.215 1.00 81.62 1053 TYR A N 1
ATOM 8072 C CA . TYR A 1 1053 ? 23.128 21.660 37.949 1.00 81.62 1053 TYR A CA 1
ATOM 8073 C C . TYR A 1 1053 ? 22.353 22.353 36.820 1.00 81.62 1053 TYR A C 1
ATOM 8075 O O . TYR A 1 1053 ? 22.893 22.594 35.741 1.00 81.62 1053 TYR A O 1
ATOM 8083 N N . SER A 1 1054 ? 21.104 22.738 37.095 1.00 83.31 1054 SER A N 1
ATOM 8084 C CA . SER A 1 1054 ? 20.228 23.398 36.119 1.00 83.31 1054 SER A CA 1
ATOM 8085 C C . SER A 1 1054 ? 20.770 24.776 35.703 1.00 83.31 1054 SER A C 1
ATOM 8087 O O . SER A 1 1054 ? 20.787 25.103 34.517 1.00 83.31 1054 SER A O 1
ATOM 8089 N N . LEU A 1 1055 ? 21.314 25.556 36.650 1.00 82.88 1055 LEU A N 1
ATOM 8090 C CA . LEU A 1 1055 ? 22.000 26.821 36.362 1.00 82.88 1055 LEU A CA 1
ATOM 8091 C C . LEU A 1 1055 ? 23.250 26.607 35.492 1.00 82.88 1055 LEU A C 1
ATOM 8093 O O . LEU A 1 1055 ? 23.502 27.397 34.582 1.00 82.88 1055 LEU A O 1
ATOM 8097 N N . GLY A 1 1056 ? 24.007 25.531 35.730 1.00 79.19 1056 GLY A N 1
ATOM 8098 C CA . GLY A 1 1056 ? 25.145 25.141 34.896 1.00 79.19 1056 GLY A CA 1
ATOM 8099 C C . GLY A 1 1056 ? 24.745 24.895 33.437 1.00 79.19 1056 GLY A C 1
ATOM 8100 O O . GLY A 1 1056 ? 25.389 25.417 32.527 1.00 79.19 1056 GLY A O 1
ATOM 8101 N N . LEU A 1 1057 ? 23.628 24.200 33.202 1.00 80.00 1057 LEU A N 1
ATOM 8102 C CA . LEU A 1 1057 ? 23.085 24.003 31.853 1.00 80.00 1057 LEU A CA 1
ATOM 8103 C C . LEU A 1 1057 ? 22.592 25.311 31.212 1.00 80.00 1057 LEU A C 1
ATOM 8105 O O . LEU A 1 1057 ? 22.815 25.511 30.018 1.00 80.00 1057 LEU A O 1
ATOM 8109 N N . CYS A 1 1058 ? 21.989 26.227 31.980 1.00 80.19 1058 CYS A N 1
ATOM 8110 C CA . CYS A 1 1058 ? 21.617 27.561 31.487 1.00 80.19 1058 CYS A CA 1
ATOM 8111 C C . CYS A 1 1058 ? 22.839 28.374 31.027 1.00 80.19 1058 CYS A C 1
ATOM 8113 O O . CYS A 1 1058 ? 22.773 29.054 29.998 1.00 80.19 1058 CYS A O 1
ATOM 8115 N N . ILE A 1 1059 ? 23.973 28.278 31.735 1.00 77.31 1059 ILE A N 1
ATOM 8116 C CA . ILE A 1 1059 ? 25.237 28.918 31.327 1.00 77.31 1059 ILE A CA 1
ATOM 8117 C C . ILE A 1 1059 ? 25.713 28.341 29.988 1.00 77.31 1059 ILE A C 1
ATOM 8119 O O . ILE A 1 1059 ? 25.963 29.109 29.058 1.00 77.31 1059 ILE A O 1
ATOM 8123 N N . ILE A 1 1060 ? 25.774 27.008 29.862 1.00 74.31 1060 ILE A N 1
ATOM 8124 C CA . ILE A 1 1060 ? 26.192 26.331 28.621 1.00 74.31 1060 ILE A CA 1
ATOM 8125 C C . ILE A 1 1060 ? 25.301 26.768 27.459 1.00 74.31 1060 ILE A C 1
ATOM 8127 O O . ILE A 1 1060 ? 25.801 27.219 26.430 1.00 74.31 1060 ILE A O 1
ATOM 8131 N N . ALA A 1 1061 ? 23.983 26.702 27.637 1.00 74.19 1061 ALA A N 1
ATOM 8132 C CA . ALA A 1 1061 ? 23.017 27.047 26.603 1.00 74.19 1061 ALA A CA 1
ATOM 8133 C C . ALA A 1 1061 ? 23.109 28.512 26.160 1.00 74.19 1061 ALA A C 1
ATOM 8135 O O . ALA A 1 1061 ? 23.009 28.826 24.977 1.00 74.19 1061 ALA A O 1
ATOM 8136 N N . THR A 1 1062 ? 23.309 29.430 27.106 1.00 74.44 1062 THR A N 1
ATOM 8137 C CA . THR A 1 1062 ? 23.362 30.869 26.813 1.00 74.44 1062 THR A CA 1
ATOM 8138 C C . THR A 1 1062 ? 24.664 31.253 26.101 1.00 74.44 1062 THR A C 1
ATOM 8140 O O . THR A 1 1062 ? 24.656 32.125 25.229 1.00 74.44 1062 THR A O 1
ATOM 8143 N N . VAL A 1 1063 ? 25.780 30.594 26.434 1.00 69.94 1063 VAL A N 1
ATOM 8144 C CA . VAL A 1 1063 ? 27.093 30.841 25.815 1.00 69.94 1063 VAL A CA 1
ATOM 8145 C C . VAL A 1 1063 ? 27.198 30.180 24.437 1.00 69.94 1063 VAL A C 1
ATOM 8147 O O . VAL A 1 1063 ? 27.581 30.848 23.478 1.00 69.94 1063 VAL A O 1
ATOM 8150 N N . THR A 1 1064 ? 26.811 28.906 24.320 1.00 67.12 1064 THR A N 1
ATOM 8151 C CA . THR A 1 1064 ? 26.860 28.141 23.054 1.00 67.12 1064 THR A CA 1
ATOM 8152 C C . THR A 1 1064 ? 25.733 28.511 22.090 1.00 67.12 1064 THR A C 1
ATOM 8154 O O . THR A 1 1064 ? 25.873 28.335 20.883 1.00 67.12 1064 THR A O 1
ATOM 8157 N N . ARG A 1 1065 ? 24.629 29.073 22.603 1.00 68.19 1065 ARG A N 1
ATOM 8158 C CA . ARG A 1 1065 ? 23.382 29.351 21.869 1.00 68.19 1065 ARG A CA 1
ATOM 8159 C C . ARG A 1 1065 ? 22.707 28.101 21.294 1.00 68.19 1065 ARG A C 1
ATOM 8161 O O . ARG A 1 1065 ? 21.865 28.226 20.407 1.00 68.19 1065 ARG A O 1
ATOM 8168 N N . GLU A 1 1066 ? 23.043 26.923 21.811 1.00 65.31 1066 GLU A N 1
ATOM 8169 C CA . GLU A 1 1066 ? 22.385 25.658 21.489 1.00 65.31 1066 GLU A CA 1
ATOM 8170 C C . GLU A 1 1066 ? 21.629 25.118 22.710 1.00 65.31 1066 GLU A C 1
ATOM 8172 O O . GLU A 1 1066 ? 22.023 25.336 23.857 1.00 65.31 1066 GLU A O 1
ATOM 8177 N N . THR A 1 1067 ? 20.531 24.396 22.476 1.00 65.44 1067 THR A N 1
ATOM 8178 C CA . THR A 1 1067 ? 19.829 23.688 23.553 1.00 65.44 1067 THR A CA 1
ATOM 8179 C C . THR A 1 1067 ? 20.723 22.560 24.076 1.00 65.44 1067 THR A C 1
ATOM 8181 O O . THR A 1 1067 ? 21.167 21.728 23.273 1.00 65.44 1067 THR A O 1
ATOM 8184 N N . PRO A 1 1068 ? 20.976 22.476 25.397 1.00 64.00 1068 PRO A N 1
ATOM 8185 C CA . PRO A 1 1068 ? 21.760 21.394 25.969 1.00 64.00 1068 PRO A CA 1
ATOM 8186 C C . PRO A 1 1068 ? 21.165 20.041 25.578 1.00 64.00 1068 PRO A C 1
ATOM 8188 O O . PRO A 1 1068 ? 19.948 19.864 25.609 1.00 64.00 1068 PRO A O 1
ATOM 8191 N N . TRP A 1 1069 ? 22.030 19.091 25.225 1.00 68.38 1069 TRP A N 1
ATOM 8192 C CA . TRP A 1 1069 ? 21.653 17.713 24.887 1.00 68.38 1069 TRP A CA 1
ATOM 8193 C C . TRP A 1 1069 ? 20.834 17.514 23.587 1.00 68.38 1069 TRP A C 1
ATOM 8195 O O . TRP A 1 1069 ? 20.267 16.443 23.445 1.00 68.38 1069 TRP A O 1
ATOM 8205 N N . ARG A 1 1070 ? 20.808 18.484 22.643 1.00 54.34 1070 ARG A N 1
ATOM 8206 C CA . ARG A 1 1070 ? 20.205 18.432 21.275 1.00 54.34 1070 ARG A CA 1
ATOM 8207 C C . ARG A 1 1070 ? 19.058 17.406 21.079 1.00 54.34 1070 ARG A C 1
ATOM 8209 O O . ARG A 1 1070 ? 19.311 16.262 20.727 1.00 54.34 1070 ARG A O 1
ATOM 8216 N N . GLY A 1 1071 ? 17.804 17.870 21.127 1.00 50.69 1071 GLY A N 1
ATOM 8217 C CA . GLY A 1 1071 ? 16.617 17.070 20.782 1.00 50.69 1071 GLY A CA 1
ATOM 8218 C C . GLY A 1 1071 ? 15.992 16.364 21.991 1.00 50.69 1071 GLY A C 1
ATOM 8219 O O . GLY A 1 1071 ? 16.679 15.853 22.866 1.00 50.69 1071 GLY A O 1
ATOM 8220 N N . CYS A 1 1072 ? 14.667 16.400 22.087 1.00 48.03 1072 CYS A N 1
ATOM 8221 C CA . CYS A 1 1072 ? 13.928 15.914 23.248 1.00 48.03 1072 CYS A CA 1
ATOM 8222 C C . CYS A 1 1072 ? 14.026 14.376 23.393 1.00 48.03 1072 CYS A C 1
ATOM 8224 O O . CYS A 1 1072 ? 13.560 13.650 22.522 1.00 48.03 1072 CYS A O 1
ATOM 8226 N N . LEU A 1 1073 ? 14.646 13.914 24.491 1.00 50.12 1073 LEU A N 1
ATOM 8227 C CA . LEU A 1 1073 ? 14.647 12.560 25.089 1.00 50.12 1073 LEU A CA 1
ATOM 8228 C C . LEU A 1 1073 ? 14.511 11.346 24.138 1.00 50.12 1073 LEU A C 1
ATOM 8230 O O . LEU A 1 1073 ? 13.540 10.594 24.232 1.00 50.12 1073 LEU A O 1
ATOM 8234 N N . ASP A 1 1074 ? 15.541 11.056 23.342 1.00 53.19 1074 ASP A N 1
ATOM 8235 C CA . ASP A 1 1074 ? 15.849 9.661 23.003 1.00 53.19 1074 ASP A CA 1
ATOM 8236 C C . ASP A 1 1074 ? 16.532 8.967 24.206 1.00 53.19 1074 ASP A C 1
ATOM 8238 O O . ASP A 1 1074 ? 17.138 9.611 25.074 1.00 53.19 1074 ASP A O 1
ATOM 8242 N N . ASP A 1 1075 ? 16.431 7.638 24.309 1.00 57.09 1075 ASP A N 1
ATOM 8243 C CA . ASP A 1 1075 ? 17.069 6.887 25.406 1.00 57.09 1075 ASP A CA 1
ATOM 8244 C C . ASP A 1 1075 ? 18.598 7.068 25.413 1.00 57.09 1075 ASP A C 1
ATOM 8246 O O . ASP A 1 1075 ? 19.243 7.011 26.463 1.00 57.09 1075 ASP A O 1
ATOM 8250 N N . ILE A 1 1076 ? 19.174 7.415 24.258 1.00 56.34 1076 ILE A N 1
ATOM 8251 C CA . ILE A 1 1076 ? 20.587 7.755 24.085 1.00 56.34 1076 ILE A CA 1
ATOM 8252 C C . ILE A 1 1076 ? 20.954 9.009 24.890 1.00 56.34 1076 ILE A C 1
ATOM 8254 O O . ILE A 1 1076 ? 21.986 9.013 25.561 1.00 56.34 1076 ILE A O 1
ATOM 8258 N N . SER A 1 1077 ? 20.129 10.058 24.888 1.00 59.25 1077 SER A N 1
ATOM 8259 C CA . SER A 1 1077 ? 20.387 11.294 25.639 1.00 59.25 1077 SER A CA 1
ATOM 8260 C C . SER A 1 1077 ? 20.280 11.096 27.151 1.00 59.25 1077 SER A C 1
ATOM 8262 O O . SER A 1 1077 ? 21.085 11.658 27.895 1.00 59.25 1077 SER A O 1
ATOM 8264 N N . LYS A 1 1078 ? 19.364 10.235 27.621 1.00 62.53 1078 LYS A N 1
ATOM 8265 C CA . LYS A 1 1078 ? 19.291 9.833 29.041 1.00 62.53 1078 LYS A CA 1
ATOM 8266 C C . LYS A 1 1078 ? 20.543 9.063 29.467 1.00 62.53 1078 LYS A C 1
ATOM 8268 O O . LYS A 1 1078 ? 21.109 9.354 30.519 1.00 62.53 1078 LYS A O 1
ATOM 8273 N N . VAL A 1 1079 ? 21.007 8.131 28.631 1.00 64.31 1079 VAL A N 1
ATOM 8274 C CA . VAL A 1 1079 ? 22.227 7.345 28.873 1.00 64.31 1079 VAL A CA 1
ATOM 8275 C C . VAL A 1 1079 ? 23.478 8.228 28.824 1.00 64.31 1079 VAL A C 1
ATOM 8277 O O . VAL A 1 1079 ? 24.335 8.112 29.696 1.00 64.31 1079 VAL A O 1
ATOM 8280 N N . ARG A 1 1080 ? 23.584 9.158 27.867 1.00 64.38 1080 ARG A N 1
ATOM 8281 C CA . ARG A 1 1080 ? 24.685 10.137 27.798 1.00 64.38 1080 ARG A CA 1
ATOM 8282 C C . ARG A 1 1080 ? 24.723 11.023 29.038 1.00 64.38 1080 ARG A C 1
ATOM 8284 O O . ARG A 1 1080 ? 25.781 11.165 29.638 1.00 64.38 1080 ARG A O 1
ATOM 8291 N N . LYS A 1 1081 ? 23.570 11.537 29.470 1.00 70.56 1081 LYS A N 1
ATOM 8292 C CA . LYS A 1 1081 ? 23.429 12.337 30.694 1.00 70.56 1081 LYS A CA 1
ATOM 8293 C C . LYS A 1 1081 ? 23.795 11.544 31.953 1.00 70.56 1081 LYS A C 1
ATOM 8295 O O . LYS A 1 1081 ? 24.483 12.070 32.816 1.00 70.56 1081 LYS A O 1
ATOM 8300 N N . ALA A 1 1082 ? 23.410 10.269 32.033 1.00 63.97 1082 ALA A N 1
ATOM 8301 C CA . ALA A 1 1082 ? 23.767 9.380 33.142 1.00 63.97 1082 ALA A CA 1
ATOM 8302 C C . ALA A 1 1082 ? 25.250 8.953 33.147 1.00 63.97 1082 ALA A C 1
ATOM 8304 O O . ALA A 1 1082 ? 25.779 8.617 34.204 1.00 63.97 1082 ALA A O 1
ATOM 8305 N N . ASN A 1 1083 ? 25.927 8.990 31.993 1.00 61.34 1083 ASN A N 1
ATOM 8306 C CA . ASN A 1 1083 ? 27.314 8.538 31.832 1.00 61.34 1083 ASN A CA 1
ATOM 8307 C C . ASN A 1 1083 ? 28.337 9.672 31.666 1.00 61.34 1083 ASN A C 1
ATOM 8309 O O . ASN A 1 1083 ? 29.539 9.403 31.650 1.00 61.34 1083 ASN A O 1
ATOM 8313 N N . TRP A 1 1084 ? 27.903 10.928 31.539 1.00 65.81 1084 TRP A N 1
ATOM 8314 C CA . TRP A 1 1084 ? 28.821 12.054 31.396 1.00 65.81 1084 TRP A CA 1
ATOM 8315 C C . TRP A 1 1084 ? 29.537 12.346 32.719 1.00 65.81 1084 TRP A C 1
ATOM 8317 O O . TRP A 1 1084 ? 28.930 12.759 33.705 1.00 65.81 1084 TRP A O 1
ATOM 8327 N N . ASN A 1 1085 ? 30.853 12.125 32.738 1.00 60.22 1085 ASN A N 1
ATOM 8328 C CA . ASN A 1 1085 ? 31.710 12.461 33.867 1.00 60.22 1085 ASN A CA 1
ATOM 8329 C C . ASN A 1 1085 ? 32.703 13.547 33.462 1.00 60.22 1085 ASN A C 1
ATOM 8331 O O . ASN A 1 1085 ? 33.776 13.280 32.919 1.00 60.22 1085 ASN A O 1
ATOM 8335 N N . ALA A 1 1086 ? 32.360 14.774 33.820 1.00 53.66 1086 ALA A N 1
ATOM 8336 C CA . ALA A 1 1086 ? 33.098 15.950 33.412 1.00 53.66 1086 ALA A CA 1
ATOM 8337 C C . ALA A 1 1086 ? 34.492 16.092 34.070 1.00 53.66 1086 ALA A C 1
ATOM 8339 O O . ALA A 1 1086 ? 35.278 16.940 33.659 1.00 53.66 1086 ALA A O 1
ATOM 8340 N N . THR A 1 1087 ? 34.825 15.250 35.061 1.00 52.84 1087 THR A N 1
ATOM 8341 C CA . THR A 1 1087 ? 36.171 15.186 35.670 1.00 52.84 1087 THR A CA 1
ATOM 8342 C C . THR A 1 1087 ? 37.104 14.177 34.995 1.00 52.84 1087 THR A C 1
ATOM 8344 O O . THR A 1 1087 ? 38.319 14.326 35.091 1.00 52.84 1087 THR A O 1
ATOM 8347 N N . ALA A 1 1088 ? 36.550 13.161 34.320 1.00 55.28 1088 ALA A N 1
ATOM 8348 C CA . ALA A 1 1088 ? 37.316 12.101 33.661 1.00 55.28 1088 ALA A CA 1
ATOM 8349 C C . ALA A 1 1088 ? 37.541 12.380 32.166 1.00 55.28 1088 ALA A C 1
ATOM 8351 O O . ALA A 1 1088 ? 38.618 12.082 31.656 1.00 55.28 1088 ALA A O 1
ATOM 8352 N N . ASP A 1 1089 ? 36.545 12.950 31.477 1.00 58.56 1089 ASP A N 1
ATOM 8353 C CA . ASP A 1 1089 ? 36.640 13.347 30.069 1.00 58.56 1089 ASP A CA 1
ATOM 8354 C C . ASP A 1 1089 ? 35.571 14.423 29.756 1.00 58.56 1089 ASP A C 1
ATOM 8356 O O . ASP A 1 1089 ? 34.395 14.092 29.584 1.00 58.56 1089 ASP A O 1
ATOM 8360 N N . PRO A 1 1090 ? 35.926 15.724 29.745 1.00 54.94 1090 PRO A N 1
ATOM 8361 C CA . PRO A 1 1090 ? 34.947 16.804 29.604 1.00 54.94 1090 PRO A CA 1
ATOM 8362 C C . PRO A 1 1090 ? 34.274 16.853 28.222 1.00 54.94 1090 PRO A C 1
ATOM 8364 O O . PRO A 1 1090 ? 33.164 17.376 28.123 1.00 54.94 1090 PRO A O 1
ATOM 8367 N N . VAL A 1 1091 ? 34.905 16.286 27.187 1.00 54.72 1091 VAL A N 1
ATOM 8368 C CA . VAL A 1 1091 ? 34.434 16.319 25.789 1.00 54.72 1091 VAL A CA 1
ATOM 8369 C C . VAL A 1 1091 ? 33.589 15.082 25.461 1.00 54.72 1091 VAL A C 1
ATOM 8371 O O . VAL A 1 1091 ? 32.589 15.157 24.746 1.00 54.72 1091 VAL A O 1
ATOM 8374 N N . LYS A 1 1092 ? 33.926 13.922 26.033 1.00 53.72 1092 LYS A N 1
ATOM 8375 C CA . LYS A 1 1092 ? 33.221 12.664 25.767 1.00 53.72 1092 LYS A CA 1
ATOM 8376 C C . LYS A 1 1092 ? 31.826 12.660 26.399 1.00 53.72 1092 LYS A C 1
ATOM 8378 O O . LYS A 1 1092 ? 31.669 12.495 27.605 1.00 53.72 1092 LYS A O 1
ATOM 8383 N N . TYR A 1 1093 ? 30.812 12.795 25.541 1.00 55.81 1093 TYR A N 1
ATOM 8384 C CA . TYR A 1 1093 ? 29.380 12.871 25.873 1.00 55.81 1093 TYR A CA 1
ATOM 8385 C C . TYR A 1 1093 ? 28.899 14.206 26.470 1.00 55.81 1093 TYR A C 1
ATOM 8387 O O . TYR A 1 1093 ? 27.762 14.264 26.929 1.00 55.81 1093 TYR A O 1
ATOM 8395 N N . GLY A 1 1094 ? 29.718 15.265 26.450 1.00 58.78 1094 GLY A N 1
ATOM 8396 C CA . GLY A 1 1094 ? 29.341 16.591 26.953 1.00 58.78 1094 GLY A CA 1
ATOM 8397 C C . GLY A 1 1094 ? 28.523 17.433 25.955 1.00 58.78 1094 GLY A C 1
ATOM 8398 O O . GLY A 1 1094 ? 28.529 17.157 24.752 1.00 58.78 1094 GLY A O 1
ATOM 8399 N N . PRO A 1 1095 ? 27.799 18.468 26.419 1.00 54.59 1095 PRO A N 1
ATOM 8400 C CA . PRO A 1 1095 ? 27.092 19.396 25.541 1.00 54.59 1095 PRO A CA 1
ATOM 8401 C C . PRO A 1 1095 ? 28.060 20.418 24.896 1.00 54.59 1095 PRO A C 1
ATOM 8403 O O . PRO A 1 1095 ? 28.354 21.448 25.494 1.00 54.59 1095 PRO A O 1
ATOM 8406 N N . VAL A 1 1096 ? 28.450 20.143 23.640 1.00 53.75 1096 VAL A N 1
ATOM 8407 C CA . VAL A 1 1096 ? 29.123 21.024 22.643 1.00 53.75 1096 VAL A CA 1
ATOM 8408 C C . VAL A 1 1096 ? 30.663 21.151 22.741 1.00 53.75 1096 VAL A C 1
ATOM 8410 O O . VAL A 1 1096 ? 31.215 21.397 23.807 1.00 53.75 1096 VAL A O 1
ATOM 8413 N N . ASP A 1 1097 ? 31.333 21.032 21.579 1.00 51.56 1097 ASP A N 1
ATOM 8414 C CA . ASP A 1 1097 ? 32.797 20.927 21.359 1.00 51.56 1097 ASP A CA 1
ATOM 8415 C C . ASP A 1 1097 ? 33.598 22.255 21.425 1.00 51.56 1097 ASP A C 1
ATOM 8417 O O . ASP A 1 1097 ? 34.815 22.239 21.257 1.00 51.56 1097 ASP A O 1
ATOM 8421 N N . ASP A 1 1098 ? 32.958 23.406 21.668 1.00 51.72 1098 ASP A N 1
ATOM 8422 C CA . ASP A 1 1098 ? 33.541 24.739 21.391 1.00 51.72 1098 ASP A CA 1
ATOM 8423 C C . ASP A 1 1098 ? 33.531 25.679 22.624 1.00 51.72 1098 ASP A C 1
ATOM 8425 O O . ASP A 1 1098 ? 33.066 26.822 22.583 1.00 51.72 1098 ASP A O 1
ATOM 8429 N N . MET A 1 1099 ? 34.005 25.184 23.775 1.00 56.44 1099 MET A N 1
ATOM 8430 C CA . MET A 1 1099 ? 34.133 25.957 25.024 1.00 56.44 1099 MET A CA 1
ATOM 8431 C C . MET A 1 1099 ? 35.602 26.237 25.379 1.00 56.44 1099 MET A C 1
ATOM 8433 O O . MET A 1 1099 ? 36.462 25.377 25.220 1.00 56.44 1099 MET A O 1
ATOM 8437 N N . THR A 1 1100 ? 35.900 27.433 25.908 1.00 59.12 1100 THR A N 1
ATOM 8438 C CA . THR A 1 1100 ? 37.230 27.739 26.469 1.00 59.12 1100 THR A CA 1
ATOM 8439 C C . THR A 1 1100 ? 37.492 26.910 27.733 1.00 59.12 1100 THR A C 1
ATOM 8441 O O . THR A 1 1100 ? 36.560 26.612 28.482 1.00 59.12 1100 THR A O 1
ATOM 8444 N N . ASP A 1 1101 ? 38.757 26.574 28.012 1.00 59.72 1101 ASP A N 1
ATOM 8445 C CA . ASP A 1 1101 ? 39.150 25.678 29.119 1.00 59.72 1101 ASP A CA 1
ATOM 8446 C C . ASP A 1 1101 ? 38.546 26.073 30.485 1.00 59.72 1101 ASP A C 1
ATOM 8448 O O . ASP A 1 1101 ? 38.098 25.219 31.254 1.00 59.72 1101 ASP A O 1
ATOM 8452 N N . ASP A 1 1102 ? 38.457 27.376 30.771 1.00 58.88 1102 ASP A N 1
ATOM 8453 C CA . ASP A 1 1102 ? 37.898 27.906 32.023 1.00 58.88 1102 ASP A CA 1
ATOM 8454 C C . ASP A 1 1102 ? 36.374 27.715 32.149 1.00 58.88 1102 ASP A C 1
ATOM 8456 O O . ASP A 1 1102 ? 35.854 27.478 33.245 1.00 58.88 1102 ASP A O 1
ATOM 8460 N N . LEU A 1 1103 ? 35.654 27.807 31.029 1.00 60.59 1103 LEU A N 1
ATOM 8461 C CA . LEU A 1 1103 ? 34.203 27.615 30.923 1.00 60.59 1103 LEU A CA 1
ATOM 8462 C C . LEU A 1 1103 ? 33.848 26.133 31.068 1.00 60.59 1103 LEU A C 1
ATOM 8464 O O . LEU A 1 1103 ? 32.958 25.780 31.847 1.00 60.59 1103 LEU A O 1
ATOM 8468 N N . THR A 1 1104 ? 34.611 25.275 30.389 1.00 62.28 1104 THR A N 1
ATOM 8469 C CA . THR A 1 1104 ? 34.524 23.816 30.489 1.00 62.28 1104 THR A CA 1
ATOM 8470 C C . THR A 1 1104 ? 34.762 23.359 31.928 1.00 62.28 1104 THR A C 1
ATOM 8472 O O . THR A 1 1104 ? 34.025 22.518 32.444 1.00 62.28 1104 THR A O 1
ATOM 8475 N N . LEU A 1 1105 ? 35.722 23.963 32.637 1.00 65.12 1105 LEU A N 1
ATOM 8476 C CA . LEU A 1 1105 ? 36.009 23.648 34.039 1.00 65.12 1105 LEU A CA 1
ATOM 8477 C C . LEU A 1 1105 ? 34.905 24.103 35.015 1.00 65.12 1105 LEU A C 1
ATOM 8479 O O . LEU A 1 1105 ? 34.654 23.435 36.018 1.00 65.12 1105 LEU A O 1
ATOM 8483 N N . LEU A 1 1106 ? 34.248 25.238 34.763 1.00 69.50 1106 LEU A N 1
ATOM 8484 C CA . LEU A 1 1106 ? 33.147 25.712 35.610 1.00 69.50 1106 LEU A CA 1
ATOM 8485 C C . LEU A 1 1106 ? 31.876 24.878 35.387 1.00 69.50 1106 LEU A C 1
ATOM 8487 O O . LEU A 1 1106 ? 31.272 24.398 36.348 1.00 69.50 1106 LEU A O 1
ATOM 8491 N N . ALA A 1 1107 ? 31.506 24.661 34.123 1.00 67.12 1107 ALA A N 1
ATOM 8492 C CA . ALA A 1 1107 ? 30.337 23.876 33.739 1.00 67.12 1107 ALA A CA 1
ATOM 8493 C C . ALA A 1 1107 ? 30.462 22.403 34.167 1.00 67.12 1107 ALA A C 1
ATOM 8495 O O . ALA A 1 1107 ? 29.503 21.842 34.697 1.00 67.12 1107 ALA A O 1
ATOM 8496 N N . SER A 1 1108 ? 31.652 21.802 34.025 1.00 64.19 1108 SER A N 1
ATOM 8497 C CA . SER A 1 1108 ? 31.939 20.426 34.470 1.00 64.19 1108 SER A CA 1
ATOM 8498 C C . SER A 1 1108 ? 31.733 20.221 35.971 1.00 64.19 1108 SER A C 1
ATOM 8500 O O . SER A 1 1108 ? 31.202 19.192 36.385 1.00 64.19 1108 SER A O 1
ATOM 8502 N N . LYS A 1 1109 ? 32.100 21.208 36.794 1.00 68.69 1109 LYS A N 1
ATOM 8503 C CA . LYS A 1 1109 ? 31.919 21.150 38.253 1.00 68.69 1109 LYS A CA 1
ATOM 8504 C C . LYS A 1 1109 ? 30.464 21.341 38.676 1.00 68.69 1109 LYS A C 1
ATOM 8506 O O . LYS A 1 1109 ? 30.003 20.654 39.583 1.00 68.69 1109 LYS A O 1
ATOM 8511 N N . MET A 1 1110 ? 29.728 22.236 38.011 1.00 74.88 1110 MET A N 1
ATOM 8512 C CA . MET A 1 1110 ? 28.305 22.459 38.301 1.00 74.88 1110 MET A CA 1
ATOM 8513 C C . MET A 1 1110 ? 27.424 21.297 37.819 1.00 74.88 1110 MET A C 1
ATOM 8515 O O . MET A 1 1110 ? 26.426 20.986 38.466 1.00 74.88 1110 MET A O 1
ATOM 8519 N N . CYS A 1 1111 ? 27.806 20.626 36.727 1.00 76.06 1111 CYS A N 1
ATOM 8520 C CA . CYS A 1 1111 ? 26.989 19.606 36.066 1.00 76.06 1111 CYS A CA 1
ATOM 8521 C C . CYS A 1 1111 ? 27.475 18.151 36.275 1.00 76.06 1111 CYS A C 1
ATOM 8523 O O . CYS A 1 1111 ? 27.182 17.286 35.453 1.00 76.06 1111 CYS A O 1
ATOM 8525 N N . GLY A 1 1112 ? 28.219 17.853 37.348 1.00 71.19 1112 GLY A N 1
ATOM 8526 C CA . GLY A 1 1112 ? 28.686 16.485 37.645 1.00 71.19 1112 GLY A CA 1
ATOM 8527 C C . GLY A 1 1112 ? 27.552 15.503 37.994 1.00 71.19 1112 GLY A C 1
ATOM 8528 O O . GLY A 1 1112 ? 26.477 15.918 38.406 1.00 71.19 1112 GLY A O 1
ATOM 8529 N N . ASN A 1 1113 ? 27.751 14.187 37.880 1.00 71.69 1113 ASN A N 1
ATOM 8530 C CA . ASN A 1 1113 ? 26.671 13.218 38.156 1.00 71.69 1113 ASN A CA 1
ATOM 8531 C C . ASN A 1 1113 ? 26.383 12.972 39.642 1.00 71.69 1113 ASN A C 1
ATOM 8533 O O . ASN A 1 1113 ? 25.250 12.632 39.978 1.00 71.69 1113 ASN A O 1
ATOM 8537 N N . ASP A 1 1114 ? 27.365 13.167 40.522 1.00 72.75 1114 ASP A N 1
ATOM 8538 C CA . ASP A 1 1114 ? 27.185 13.020 41.967 1.00 72.75 1114 ASP A CA 1
ATOM 8539 C C . ASP A 1 1114 ? 26.792 14.368 42.613 1.00 72.75 1114 ASP A C 1
ATOM 8541 O O . ASP A 1 1114 ? 27.600 15.304 42.586 1.00 72.75 1114 ASP A O 1
ATOM 8545 N N . PRO A 1 1115 ? 25.592 14.499 43.213 1.00 74.88 1115 PRO A N 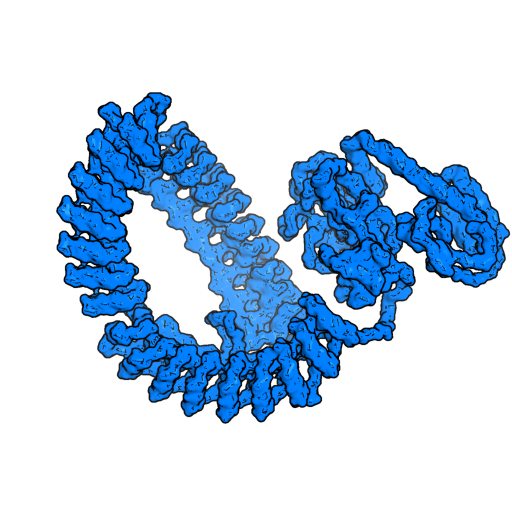1
ATOM 8546 C CA . PRO A 1 1115 ? 25.159 15.724 43.887 1.00 74.88 1115 PRO A CA 1
ATOM 8547 C C . PRO A 1 1115 ? 26.096 16.166 45.020 1.00 74.88 1115 PRO A C 1
ATOM 8549 O O . PRO A 1 1115 ? 26.294 17.369 45.209 1.00 74.88 1115 PRO A O 1
ATOM 8552 N N . ALA A 1 1116 ? 26.704 15.216 45.743 1.00 69.00 1116 ALA A N 1
ATOM 8553 C CA . ALA A 1 1116 ? 27.638 15.524 46.822 1.00 69.00 1116 ALA A CA 1
ATOM 8554 C C . ALA A 1 1116 ? 28.933 16.135 46.272 1.00 69.00 1116 ALA A C 1
ATOM 8556 O O . ALA A 1 1116 ? 29.399 17.130 46.815 1.00 69.00 1116 ALA A O 1
ATOM 8557 N N . SER A 1 1117 ? 29.462 15.626 45.152 1.00 67.31 1117 SER A N 1
ATOM 8558 C CA . SER A 1 1117 ? 30.626 16.200 44.461 1.00 67.31 1117 SER A CA 1
ATOM 8559 C C . SER A 1 1117 ? 30.402 17.625 43.938 1.00 67.31 1117 SER A C 1
ATOM 8561 O O . SER A 1 1117 ? 31.327 18.442 43.964 1.00 67.31 1117 SER A O 1
ATOM 8563 N N . ARG A 1 1118 ? 29.175 17.962 43.502 1.00 74.44 1118 ARG A N 1
ATOM 8564 C CA . ARG A 1 1118 ? 28.825 19.332 43.080 1.00 74.44 1118 ARG A CA 1
ATOM 8565 C C . ARG A 1 1118 ? 28.969 20.289 44.256 1.00 74.44 1118 ARG A C 1
ATOM 8567 O O . ARG A 1 1118 ? 29.645 21.301 44.138 1.00 74.44 1118 ARG A O 1
ATOM 8574 N N . LEU A 1 1119 ? 28.391 19.931 45.403 1.00 60.78 1119 LEU A N 1
ATOM 8575 C CA . LEU A 1 1119 ? 28.465 20.716 46.636 1.00 60.78 1119 LEU A CA 1
ATOM 8576 C C . LEU A 1 1119 ? 29.883 20.734 47.222 1.00 60.78 1119 LEU A C 1
ATOM 8578 O O . LEU A 1 1119 ? 30.395 21.806 47.519 1.00 60.78 1119 LEU A O 1
ATOM 8582 N N . SER A 1 1120 ? 30.563 19.590 47.315 1.00 56.06 1120 SER A N 1
ATOM 8583 C CA . SER A 1 1120 ? 31.884 19.474 47.943 1.00 56.06 1120 SER A CA 1
ATOM 8584 C C . SER A 1 1120 ? 32.993 20.159 47.142 1.00 56.06 1120 SER A C 1
ATOM 8586 O O . SER A 1 1120 ? 33.914 20.721 47.729 1.00 56.06 1120 SER A O 1
ATOM 8588 N N . SER A 1 1121 ? 32.912 20.163 45.807 1.00 51.12 1121 SER A N 1
ATOM 8589 C CA . SER A 1 1121 ? 33.853 20.897 44.949 1.00 51.12 1121 SER A CA 1
ATOM 8590 C C . SER A 1 1121 ? 33.672 22.418 45.042 1.00 51.12 1121 SER A C 1
ATOM 8592 O O . SER A 1 1121 ? 34.638 23.156 44.829 1.00 51.12 1121 SER A O 1
ATOM 8594 N N . ILE A 1 1122 ? 32.470 22.875 45.418 1.00 52.16 1122 ILE A N 1
ATOM 8595 C CA . ILE A 1 1122 ? 32.145 24.272 45.740 1.00 52.16 1122 ILE A CA 1
ATOM 8596 C C . ILE A 1 1122 ? 32.564 24.604 47.188 1.00 52.16 1122 ILE A C 1
ATOM 8598 O O . ILE A 1 1122 ? 33.160 25.652 47.434 1.00 52.16 1122 ILE A O 1
ATOM 8602 N N . GLU A 1 1123 ? 32.332 23.702 48.145 1.00 45.81 1123 GLU A N 1
ATOM 8603 C CA . GLU A 1 1123 ? 32.665 23.870 49.568 1.00 45.81 1123 GLU A CA 1
ATOM 8604 C C . GLU A 1 1123 ? 34.177 23.794 49.848 1.00 45.81 1123 GLU A C 1
ATOM 8606 O O . GLU A 1 1123 ? 34.679 24.549 50.684 1.00 45.81 1123 GLU A O 1
ATOM 8611 N N . ALA A 1 1124 ? 34.934 22.978 49.102 1.00 43.06 1124 ALA A N 1
ATOM 8612 C CA . ALA A 1 1124 ? 36.392 22.851 49.222 1.00 43.06 1124 ALA A CA 1
ATOM 8613 C C . ALA A 1 1124 ? 37.167 24.128 48.830 1.00 43.06 1124 ALA A C 1
ATOM 8615 O O . ALA A 1 1124 ? 38.366 24.220 49.093 1.00 43.06 1124 ALA A O 1
ATOM 8616 N N . GLN A 1 1125 ? 36.500 25.125 48.231 1.00 41.66 1125 GLN A N 1
ATOM 8617 C CA . GLN A 1 1125 ? 37.068 26.448 47.933 1.00 41.66 1125 GLN A CA 1
ATOM 8618 C C . GLN A 1 1125 ? 36.628 27.557 48.910 1.00 41.66 1125 GLN A C 1
ATOM 8620 O O . GLN A 1 1125 ? 37.029 28.706 48.738 1.00 41.66 1125 GLN A O 1
ATOM 8625 N N . GLY A 1 1126 ? 35.881 27.224 49.968 1.00 34.72 1126 GLY A N 1
ATOM 8626 C CA . GLY A 1 1126 ? 35.545 28.147 51.050 1.00 34.72 1126 GLY A CA 1
ATOM 8627 C C . GLY A 1 1126 ? 34.312 29.023 50.786 1.00 34.72 1126 GLY A C 1
ATOM 8628 O O . GLY A 1 1126 ? 34.431 30.142 50.301 1.00 34.72 1126 GLY A O 1
ATOM 8629 N N . HIS A 1 1127 ? 33.167 28.537 51.280 1.00 34.78 1127 HIS A N 1
ATOM 8630 C CA . HIS A 1 1127 ? 31.926 29.249 51.641 1.00 34.78 1127 HIS A CA 1
ATOM 8631 C C . HIS A 1 1127 ? 31.039 29.840 50.508 1.00 34.78 1127 HIS A C 1
ATOM 8633 O O . HIS A 1 1127 ? 31.345 30.877 49.926 1.00 34.78 1127 HIS A O 1
ATOM 8639 N N . SER A 1 1128 ? 29.829 29.261 50.378 1.00 50.38 1128 SER A N 1
ATOM 8640 C CA . SER A 1 1128 ? 28.591 29.823 49.782 1.00 50.38 1128 SER A CA 1
ATOM 8641 C C . SER A 1 1128 ? 28.526 30.016 48.249 1.00 50.38 1128 SER A C 1
ATOM 8643 O O . SER A 1 1128 ? 29.539 30.175 47.572 1.00 50.38 1128 SER A O 1
ATOM 8645 N N . MET A 1 1129 ? 27.295 30.083 47.701 1.00 50.94 1129 MET A N 1
ATOM 8646 C CA . MET A 1 1129 ? 26.938 30.538 46.334 1.00 50.94 1129 MET A CA 1
ATOM 8647 C C . MET A 1 1129 ? 27.657 31.836 45.912 1.00 50.94 1129 MET A C 1
ATOM 8649 O O . MET A 1 1129 ? 27.857 32.100 44.725 1.00 50.94 1129 MET A O 1
ATOM 8653 N N . THR A 1 1130 ? 28.118 32.620 46.888 1.00 49.12 1130 THR A N 1
ATOM 8654 C CA . THR A 1 1130 ? 28.993 33.787 46.734 1.00 49.12 1130 THR A CA 1
ATOM 8655 C C . THR A 1 1130 ? 30.305 33.479 45.983 1.00 49.12 1130 THR A C 1
ATOM 8657 O O . THR A 1 1130 ? 30.843 34.359 45.311 1.00 49.12 1130 THR A O 1
ATOM 8660 N N . ALA A 1 1131 ? 30.821 32.246 46.033 1.00 50.47 1131 ALA A N 1
ATOM 8661 C CA . ALA A 1 1131 ? 32.015 31.826 45.293 1.00 50.47 1131 ALA A CA 1
ATOM 8662 C C . ALA A 1 1131 ? 31.748 31.610 43.789 1.00 50.47 1131 ALA A C 1
ATOM 8664 O O . ALA A 1 1131 ? 32.562 32.022 42.960 1.00 50.47 1131 ALA A O 1
ATOM 8665 N N . ILE A 1 1132 ? 30.585 31.046 43.424 1.00 53.31 1132 ILE A N 1
ATOM 8666 C CA . ILE A 1 1132 ? 30.132 30.937 42.022 1.00 53.31 1132 ILE A CA 1
ATOM 8667 C C . ILE A 1 1132 ? 29.919 32.339 41.442 1.00 53.31 1132 ILE A C 1
ATOM 8669 O O . ILE A 1 1132 ? 30.428 32.639 40.361 1.00 53.31 1132 ILE A O 1
ATOM 8673 N N . TYR A 1 1133 ? 29.265 33.222 42.209 1.00 57.09 1133 TYR A N 1
ATOM 8674 C CA . TYR A 1 1133 ? 29.126 34.650 41.899 1.00 57.09 1133 TYR A CA 1
ATOM 8675 C C . TYR A 1 1133 ? 30.490 35.291 41.594 1.00 57.09 1133 TYR A C 1
ATOM 8677 O O . TYR A 1 1133 ? 30.665 35.855 40.514 1.00 57.09 1133 TYR A O 1
ATOM 8685 N N . ARG A 1 1134 ? 31.485 35.130 42.485 1.00 55.31 1134 ARG A N 1
ATOM 8686 C CA . ARG A 1 1134 ? 32.827 35.718 42.320 1.00 55.31 1134 ARG A CA 1
ATOM 8687 C C . ARG A 1 1134 ? 33.571 35.137 41.124 1.00 55.31 1134 ARG A C 1
ATOM 8689 O O . ARG A 1 1134 ? 34.335 35.856 40.493 1.00 55.31 1134 ARG A O 1
ATOM 8696 N N . ARG A 1 1135 ? 33.380 33.856 40.786 1.00 54.84 1135 ARG A N 1
ATOM 8697 C CA . ARG A 1 1135 ? 34.055 33.229 39.638 1.00 54.84 1135 ARG A CA 1
ATOM 8698 C C . ARG A 1 1135 ? 33.451 33.674 38.304 1.00 54.84 1135 ARG A C 1
ATOM 8700 O O . ARG A 1 1135 ? 34.222 34.006 37.409 1.00 54.84 1135 ARG A O 1
ATOM 8707 N N . ILE A 1 1136 ? 32.121 33.768 38.199 1.00 57.00 1136 ILE A N 1
ATOM 8708 C CA . ILE A 1 1136 ? 31.435 34.379 37.041 1.00 57.00 1136 ILE A CA 1
ATOM 8709 C C . ILE A 1 1136 ? 31.856 35.851 36.902 1.00 57.00 1136 ILE A C 1
ATOM 8711 O O . ILE A 1 1136 ? 32.176 36.301 35.806 1.00 57.00 1136 ILE A O 1
ATOM 8715 N N . GLU A 1 1137 ? 31.946 36.578 38.019 1.00 55.47 1137 GLU A N 1
ATOM 8716 C CA . GLU A 1 1137 ? 32.420 37.968 38.077 1.00 55.47 1137 GLU A CA 1
ATOM 8717 C C . GLU A 1 1137 ? 33.904 38.102 37.674 1.00 55.47 1137 GLU A C 1
ATOM 8719 O O . GLU A 1 1137 ? 34.263 39.034 36.961 1.00 55.47 1137 GLU A O 1
ATOM 8724 N N . THR A 1 1138 ? 34.767 37.149 38.053 1.00 57.34 1138 THR A N 1
ATOM 8725 C CA . THR A 1 1138 ? 36.195 37.127 37.672 1.00 57.34 1138 THR A CA 1
ATOM 8726 C C . THR A 1 1138 ? 36.372 36.838 36.179 1.00 57.34 1138 THR A C 1
ATOM 8728 O O . THR A 1 1138 ? 37.180 37.491 35.524 1.00 57.34 1138 THR A O 1
ATOM 8731 N N . ILE A 1 1139 ? 35.606 35.888 35.626 1.00 55.00 1139 ILE A N 1
ATOM 8732 C CA . ILE A 1 1139 ? 35.590 35.583 34.185 1.00 55.00 1139 ILE A CA 1
ATOM 8733 C C . ILE A 1 1139 ? 35.069 36.795 33.401 1.00 55.00 1139 ILE A C 1
ATOM 8735 O O . ILE A 1 1139 ? 35.646 37.161 32.379 1.00 55.00 1139 ILE A O 1
ATOM 8739 N N . TRP A 1 1140 ? 34.039 37.477 33.909 1.00 53.25 1140 TRP A N 1
ATOM 8740 C CA . TRP A 1 1140 ? 33.553 38.730 33.331 1.00 53.25 1140 TRP A CA 1
ATOM 8741 C C . TRP A 1 1140 ? 34.637 39.824 33.327 1.00 53.25 1140 TRP A C 1
ATOM 8743 O O . TRP A 1 1140 ? 34.874 40.434 32.285 1.00 53.25 1140 TRP A O 1
ATOM 8753 N N . TYR A 1 1141 ? 35.360 40.004 34.439 1.00 53.16 1141 TYR A N 1
ATOM 8754 C CA . TYR A 1 1141 ? 36.486 40.945 34.546 1.00 53.16 1141 TYR A CA 1
ATOM 8755 C C . TYR A 1 1141 ? 37.650 40.614 33.599 1.00 53.16 1141 TYR A C 1
ATOM 8757 O O . TYR A 1 1141 ? 38.305 41.523 33.096 1.00 53.16 1141 TYR A O 1
ATOM 8765 N N . ALA A 1 1142 ? 37.915 39.326 33.355 1.00 53.34 1142 ALA A N 1
ATOM 8766 C CA . ALA A 1 1142 ? 38.979 38.873 32.460 1.00 53.34 1142 ALA A CA 1
ATOM 8767 C C . ALA A 1 1142 ? 38.648 39.092 30.971 1.00 53.34 1142 ALA A C 1
ATOM 8769 O O . ALA A 1 1142 ? 39.559 39.261 30.162 1.00 53.34 1142 ALA A O 1
ATOM 8770 N N . ILE A 1 1143 ? 37.360 39.097 30.608 1.00 51.56 1143 ILE A N 1
ATOM 8771 C CA . ILE A 1 1143 ? 36.892 39.211 29.217 1.00 51.56 1143 ILE A CA 1
ATOM 8772 C C . ILE A 1 1143 ? 36.646 40.674 28.801 1.00 51.56 1143 ILE A C 1
ATOM 8774 O O . ILE A 1 1143 ? 36.817 40.999 27.627 1.00 51.56 1143 ILE A O 1
ATOM 8778 N N . ASP A 1 1144 ? 36.277 41.569 29.725 1.00 51.78 1144 ASP A N 1
ATOM 8779 C CA . ASP A 1 1144 ? 35.919 42.964 29.411 1.00 51.78 1144 ASP A CA 1
ATOM 8780 C C . ASP A 1 1144 ? 36.624 43.962 30.351 1.00 51.78 1144 ASP A C 1
ATOM 8782 O O . ASP A 1 1144 ? 36.023 44.601 31.219 1.00 51.78 1144 ASP A O 1
ATOM 8786 N N . VAL A 1 1145 ? 37.946 44.073 30.179 1.00 44.66 1145 VAL A N 1
ATOM 8787 C CA . VAL A 1 1145 ? 38.863 44.817 31.068 1.00 44.66 1145 VAL A CA 1
ATOM 8788 C C . VAL A 1 1145 ? 38.595 46.336 31.079 1.00 44.66 1145 VAL A C 1
ATOM 8790 O O . VAL A 1 1145 ? 39.061 47.039 31.969 1.00 44.66 1145 VAL A O 1
ATOM 8793 N N . THR A 1 1146 ? 37.807 46.870 30.141 1.00 44.03 1146 THR A N 1
ATOM 8794 C CA . THR A 1 1146 ? 37.579 48.320 30.005 1.00 44.03 1146 THR A CA 1
ATOM 8795 C C . THR A 1 1146 ? 36.260 48.839 30.591 1.00 44.03 1146 THR A C 1
ATOM 8797 O O . THR A 1 1146 ? 36.186 50.025 30.894 1.00 44.03 1146 THR A O 1
ATOM 8800 N N . ASN A 1 1147 ? 35.240 47.998 30.815 1.00 49.12 1147 ASN A N 1
ATOM 8801 C CA . ASN A 1 1147 ? 33.909 48.450 31.276 1.00 49.12 1147 ASN A CA 1
ATOM 8802 C C . ASN A 1 1147 ? 33.580 48.130 32.747 1.00 49.12 1147 ASN A C 1
ATOM 8804 O O . ASN A 1 1147 ? 32.639 48.702 33.305 1.00 49.12 1147 ASN A O 1
ATOM 8808 N N . ALA A 1 1148 ? 34.327 47.233 33.397 1.00 42.03 1148 ALA A N 1
ATOM 8809 C CA . ALA A 1 1148 ? 33.982 46.742 34.734 1.00 42.03 1148 ALA A CA 1
ATOM 8810 C C . ALA A 1 1148 ? 34.160 47.798 35.848 1.00 42.03 1148 ALA A C 1
ATOM 8812 O O . ALA A 1 1148 ? 33.320 47.900 36.743 1.00 42.03 1148 ALA A O 1
ATOM 8813 N N . GLU A 1 1149 ? 35.200 48.639 35.785 1.00 42.62 1149 GLU A N 1
ATOM 8814 C CA . GLU A 1 1149 ? 35.469 49.672 36.806 1.00 42.62 1149 GLU A CA 1
ATOM 8815 C C . GLU A 1 1149 ? 34.542 50.892 36.694 1.00 42.62 1149 GLU A C 1
ATOM 8817 O O . GLU A 1 1149 ? 34.101 51.433 37.712 1.00 42.62 1149 GLU A O 1
ATOM 8822 N N . GLU A 1 1150 ? 34.177 51.297 35.474 1.00 44.47 1150 GLU A N 1
ATOM 8823 C CA . GLU A 1 1150 ? 33.250 52.411 35.243 1.00 44.47 1150 GLU A CA 1
ATOM 8824 C C . GLU A 1 1150 ? 31.814 52.049 35.666 1.00 44.47 1150 GLU A C 1
ATOM 8826 O O . GLU A 1 1150 ? 31.092 52.871 36.239 1.00 44.47 1150 GLU A O 1
ATOM 8831 N N . TYR A 1 1151 ? 31.424 50.785 35.465 1.00 43.06 1151 TYR A N 1
ATOM 8832 C CA . TYR A 1 1151 ? 30.155 50.232 35.935 1.00 43.06 1151 TYR A CA 1
ATOM 8833 C C . TYR A 1 1151 ? 30.095 50.147 37.468 1.00 43.06 1151 TYR A C 1
ATOM 8835 O O . TYR A 1 1151 ? 29.107 50.585 38.065 1.00 43.06 1151 TYR A O 1
ATOM 8843 N N . LYS A 1 1152 ? 31.170 49.672 38.119 1.00 40.22 1152 LYS A N 1
ATOM 8844 C CA . LYS A 1 1152 ? 31.280 49.602 39.589 1.00 40.22 1152 LYS A CA 1
ATOM 8845 C C . LYS A 1 1152 ? 31.149 50.985 40.229 1.00 40.22 1152 LYS A C 1
ATOM 8847 O O . LYS A 1 1152 ? 30.428 51.148 41.210 1.00 40.22 1152 LYS A O 1
ATOM 8852 N N . LYS A 1 1153 ? 31.772 52.000 39.621 1.00 41.28 1153 LYS A N 1
ATOM 8853 C CA . LYS A 1 1153 ? 31.700 53.393 40.078 1.00 41.28 1153 LYS A CA 1
ATOM 8854 C C . LYS A 1 1153 ? 30.293 53.986 39.934 1.00 41.28 1153 LYS A C 1
ATOM 8856 O O . LYS A 1 1153 ? 29.801 54.594 40.879 1.00 41.28 1153 LYS A O 1
ATOM 8861 N N . ARG A 1 1154 ? 29.600 53.744 38.811 1.00 42.62 1154 ARG A N 1
ATOM 8862 C CA . ARG A 1 1154 ? 28.211 54.212 38.606 1.00 42.62 1154 ARG A CA 1
ATOM 8863 C C . ARG A 1 1154 ? 27.193 53.513 39.513 1.00 42.62 1154 ARG A C 1
ATOM 8865 O O . ARG A 1 1154 ? 26.211 54.143 39.900 1.00 42.62 1154 ARG A O 1
ATOM 8872 N N . GLN A 1 1155 ? 27.398 52.236 39.843 1.00 39.50 1155 GLN A N 1
ATOM 8873 C CA . GLN A 1 1155 ? 26.511 51.494 40.747 1.00 39.50 1155 GLN A CA 1
ATOM 8874 C C . GLN A 1 1155 ? 26.737 51.873 42.215 1.00 39.50 1155 GLN A C 1
ATOM 8876 O O . GLN A 1 1155 ? 25.759 52.096 42.924 1.00 39.50 1155 GLN A O 1
ATOM 8881 N N . GLU A 1 1156 ? 27.986 52.058 42.657 1.00 39.38 1156 GLU A N 1
ATOM 8882 C CA . GLU A 1 1156 ? 28.268 52.541 44.017 1.00 39.38 1156 GLU A CA 1
ATOM 8883 C C . GLU A 1 1156 ? 27.795 53.996 44.202 1.00 39.38 1156 GLU A C 1
ATOM 8885 O O . GLU A 1 1156 ? 27.201 54.319 45.226 1.00 39.38 1156 GLU A O 1
ATOM 8890 N N . GLU A 1 1157 ? 27.930 54.863 43.187 1.00 40.69 1157 GLU A N 1
ATOM 8891 C CA . GLU A 1 1157 ? 27.381 56.232 43.214 1.00 40.69 1157 GLU A CA 1
ATOM 8892 C C . GLU A 1 1157 ? 25.843 56.261 43.252 1.00 40.69 1157 GLU A C 1
ATOM 8894 O O . GLU A 1 1157 ? 25.259 57.106 43.936 1.00 40.69 1157 GLU A O 1
ATOM 8899 N N . LYS A 1 1158 ? 25.162 55.335 42.560 1.00 38.34 1158 LYS A N 1
ATOM 8900 C CA . LYS A 1 1158 ? 23.702 55.164 42.675 1.00 38.34 1158 LYS A CA 1
ATOM 8901 C C . LYS A 1 1158 ? 23.300 54.630 44.053 1.00 38.34 1158 LYS A C 1
ATOM 8903 O O . LYS A 1 1158 ? 22.317 55.107 44.616 1.00 38.34 1158 LYS A O 1
ATOM 8908 N N . ARG A 1 1159 ? 24.071 53.696 44.618 1.00 36.16 1159 ARG A N 1
ATOM 8909 C CA . ARG A 1 1159 ? 23.822 53.081 45.932 1.00 36.16 1159 ARG A CA 1
ATOM 8910 C C . ARG A 1 1159 ? 24.006 54.074 47.080 1.00 36.16 1159 ARG A C 1
ATOM 8912 O O . ARG A 1 1159 ? 23.143 54.155 47.950 1.00 36.16 1159 ARG A O 1
ATOM 8919 N N . ILE A 1 1160 ? 25.067 54.882 47.031 1.00 40.72 1160 ILE A N 1
ATOM 8920 C CA . ILE A 1 1160 ? 25.343 55.950 48.002 1.00 40.72 1160 ILE A CA 1
ATOM 8921 C C . ILE A 1 1160 ? 24.268 57.042 47.919 1.00 40.72 1160 ILE A C 1
ATOM 8923 O O . ILE A 1 1160 ? 23.740 57.440 48.952 1.00 40.72 1160 ILE A O 1
ATOM 8927 N N . LYS A 1 1161 ? 23.840 57.454 46.715 1.00 37.88 1161 LYS A N 1
ATOM 8928 C CA . LYS A 1 1161 ? 22.740 58.428 46.558 1.00 37.88 1161 LYS A CA 1
ATOM 8929 C C . LYS A 1 1161 ? 21.401 57.934 47.117 1.00 37.88 1161 LYS A C 1
ATOM 8931 O O . LYS A 1 1161 ? 20.685 58.718 47.736 1.00 37.88 1161 LYS A O 1
ATOM 8936 N N . LEU A 1 1162 ? 21.064 56.656 46.930 1.00 38.09 1162 LEU A N 1
ATOM 8937 C CA . LEU A 1 1162 ? 19.851 56.059 47.506 1.00 38.09 1162 LEU A CA 1
ATOM 8938 C C . LEU A 1 1162 ? 19.939 55.924 49.037 1.00 38.09 1162 LEU A C 1
ATOM 8940 O O . LEU A 1 1162 ? 18.957 56.190 49.728 1.00 38.09 1162 LEU A O 1
ATOM 8944 N N . GLN A 1 1163 ? 21.109 55.575 49.580 1.00 35.53 1163 GLN A N 1
ATOM 8945 C CA . GLN A 1 1163 ? 21.328 55.476 51.029 1.00 35.53 1163 GLN A CA 1
ATOM 8946 C C . GLN A 1 1163 ? 21.349 56.849 51.724 1.00 35.53 1163 GLN A C 1
ATOM 8948 O O . GLN A 1 1163 ? 20.775 56.991 52.802 1.00 35.53 1163 GLN A O 1
ATOM 8953 N N . GLU A 1 1164 ? 21.927 57.883 51.109 1.00 37.25 1164 GLU A N 1
ATOM 8954 C CA . GLU A 1 1164 ? 21.905 59.258 51.632 1.00 37.25 1164 GLU A CA 1
ATOM 8955 C C . GLU A 1 1164 ? 20.497 59.883 51.572 1.00 37.25 1164 GLU A C 1
ATOM 8957 O O . GLU A 1 1164 ? 20.099 60.597 52.496 1.00 37.25 1164 GLU A O 1
ATOM 8962 N N . SER A 1 1165 ? 19.702 59.548 50.545 1.00 39.47 1165 SER A N 1
ATOM 8963 C CA . SER A 1 1165 ? 18.277 59.908 50.450 1.00 39.47 1165 SER A CA 1
ATOM 8964 C C . SER A 1 1165 ? 17.432 59.247 51.549 1.00 39.47 1165 SER A C 1
ATOM 8966 O O . SER A 1 1165 ? 16.561 59.890 52.134 1.00 39.47 1165 SER A O 1
ATOM 8968 N N . PHE A 1 1166 ? 17.721 57.985 51.880 1.00 37.09 1166 PHE A N 1
ATOM 8969 C CA . PHE A 1 1166 ? 17.061 57.234 52.952 1.00 37.09 1166 PHE A CA 1
ATOM 8970 C C . PHE A 1 1166 ? 17.430 57.764 54.354 1.00 37.09 1166 PHE A C 1
ATOM 8972 O O . PHE A 1 1166 ? 16.553 58.001 55.184 1.00 37.09 1166 PHE A O 1
ATOM 8979 N N . ILE A 1 1167 ? 18.711 58.058 54.612 1.00 38.47 1167 ILE A N 1
ATOM 8980 C CA . ILE A 1 1167 ? 19.200 58.567 55.911 1.00 38.47 1167 ILE A CA 1
ATOM 8981 C C . ILE A 1 1167 ? 18.725 60.010 56.188 1.00 38.47 1167 ILE A C 1
ATOM 8983 O O . ILE A 1 1167 ? 18.398 60.346 57.329 1.00 38.47 1167 ILE A O 1
ATOM 8987 N N . SER A 1 1168 ? 18.598 60.850 55.154 1.00 41.34 1168 SER A N 1
ATOM 8988 C CA . SER A 1 1168 ? 17.981 62.188 55.240 1.00 41.34 1168 SER A CA 1
ATOM 8989 C C . SER A 1 1168 ? 16.494 62.136 55.644 1.00 41.34 1168 SER A C 1
ATOM 8991 O O . SER A 1 1168 ? 16.004 63.030 56.343 1.00 41.34 1168 SER A O 1
ATOM 8993 N N . GLY A 1 1169 ? 15.785 61.064 55.266 1.00 42.28 1169 GLY A N 1
ATOM 8994 C CA . GLY A 1 1169 ? 14.407 60.785 55.682 1.00 42.28 1169 GLY A CA 1
ATOM 8995 C C . GLY A 1 1169 ? 14.294 60.313 57.136 1.00 42.28 1169 GLY A C 1
ATOM 8996 O O . GLY A 1 1169 ? 13.446 60.805 57.881 1.00 42.28 1169 GLY A O 1
ATOM 8997 N N . VAL A 1 1170 ? 15.194 59.440 57.600 1.00 40.94 1170 VAL A N 1
ATOM 8998 C CA . VAL A 1 1170 ? 15.133 58.865 58.960 1.00 40.94 1170 VAL A CA 1
ATOM 8999 C C . VAL A 1 1170 ? 15.445 59.899 60.057 1.00 40.94 1170 VAL A C 1
ATOM 9001 O O . VAL A 1 1170 ? 14.755 59.933 61.073 1.00 40.94 1170 VAL A O 1
ATOM 9004 N N . SER A 1 1171 ? 16.376 60.841 59.849 1.00 41.00 1171 SER A N 1
ATOM 9005 C CA . SER A 1 1171 ? 16.590 61.947 60.809 1.00 41.00 1171 SER A CA 1
ATOM 9006 C C . SER A 1 1171 ? 15.445 62.974 60.855 1.00 41.00 1171 SER A C 1
ATOM 9008 O O . SER A 1 1171 ? 15.335 63.699 61.840 1.00 41.00 1171 SER A O 1
ATOM 9010 N N . LYS A 1 1172 ? 14.566 63.018 59.843 1.00 45.25 1172 LYS A N 1
ATOM 9011 C CA . LYS A 1 1172 ? 13.312 63.800 59.867 1.00 45.25 1172 LYS A CA 1
ATOM 9012 C C . LYS A 1 1172 ? 12.129 63.019 60.451 1.00 45.25 1172 LYS A C 1
ATOM 9014 O O . LYS A 1 1172 ? 11.151 63.631 60.868 1.00 45.25 1172 LYS A O 1
ATOM 9019 N N . THR A 1 1173 ? 12.246 61.694 60.554 1.00 44.56 1173 THR A N 1
ATOM 9020 C CA . THR A 1 1173 ? 11.239 60.815 61.175 1.00 44.56 1173 THR A CA 1
ATOM 9021 C C . THR A 1 1173 ? 11.287 60.881 62.713 1.00 44.56 1173 THR A C 1
ATOM 9023 O O . THR A 1 1173 ? 10.310 60.554 63.372 1.00 44.56 1173 THR A O 1
ATOM 9026 N N . LEU A 1 1174 ? 12.364 61.425 63.303 1.00 42.66 1174 LEU A N 1
ATOM 9027 C CA . LEU A 1 1174 ? 12.468 61.742 64.740 1.00 42.66 1174 LEU A CA 1
ATOM 9028 C C . LEU A 1 1174 ? 11.437 62.776 65.242 1.00 42.66 1174 LEU A C 1
ATOM 9030 O O . LEU A 1 1174 ? 11.253 62.890 66.446 1.00 42.66 1174 LEU A O 1
ATOM 9034 N N . ILE A 1 1175 ? 10.751 63.495 64.345 1.00 47.50 1175 ILE A N 1
ATOM 9035 C CA . ILE A 1 1175 ? 9.646 64.417 64.675 1.00 47.50 1175 ILE A CA 1
ATOM 9036 C C . ILE A 1 1175 ? 8.284 63.694 64.649 1.00 47.50 1175 ILE A C 1
ATOM 9038 O O . ILE A 1 1175 ? 7.355 64.105 65.330 1.00 47.50 1175 ILE A O 1
ATOM 9042 N N . VAL A 1 1176 ? 8.174 62.588 63.904 1.00 46.16 1176 VAL A N 1
ATOM 9043 C CA . VAL A 1 1176 ? 6.935 61.798 63.738 1.00 46.16 1176 VAL A CA 1
ATOM 9044 C C . VAL A 1 1176 ? 6.771 60.758 64.862 1.00 46.16 1176 VAL A C 1
ATOM 9046 O O . VAL A 1 1176 ? 5.703 60.190 65.050 1.00 46.16 1176 VAL A O 1
ATOM 9049 N N . LEU A 1 1177 ? 7.818 60.526 65.660 1.00 44.91 1177 LEU A N 1
ATOM 9050 C CA . LEU A 1 1177 ? 7.812 59.565 66.770 1.00 44.91 1177 LEU A CA 1
ATOM 9051 C C . LEU A 1 1177 ? 7.291 60.143 68.104 1.00 44.91 1177 LEU A C 1
ATOM 9053 O O . LEU A 1 1177 ? 7.048 59.366 69.027 1.00 44.91 1177 LEU A O 1
ATOM 9057 N N . ASP A 1 1178 ? 7.067 61.460 68.202 1.00 45.53 1178 ASP A N 1
ATOM 9058 C CA . ASP A 1 1178 ? 6.412 62.101 69.362 1.00 45.53 1178 ASP A CA 1
ATOM 9059 C C . ASP A 1 1178 ? 4.891 61.830 69.407 1.00 45.53 1178 ASP A C 1
ATOM 9061 O O . ASP A 1 1178 ? 4.254 62.034 70.438 1.00 45.53 1178 ASP A O 1
ATOM 9065 N N . GLU A 1 1179 ? 4.313 61.290 68.326 1.00 49.84 1179 GLU A N 1
ATOM 9066 C CA . GLU A 1 1179 ? 2.903 60.871 68.239 1.00 49.84 1179 GLU A CA 1
ATOM 9067 C C . GLU A 1 1179 ? 2.678 59.394 68.644 1.00 49.84 1179 GLU A C 1
ATOM 9069 O O . GLU A 1 1179 ? 1.566 58.872 68.559 1.00 49.84 1179 GLU A O 1
ATOM 9074 N N . LEU A 1 1180 ? 3.716 58.686 69.119 1.00 46.50 1180 LEU A N 1
ATOM 9075 C CA . LEU A 1 1180 ? 3.591 57.313 69.627 1.00 46.50 1180 LEU A CA 1
ATOM 9076 C C . LEU A 1 1180 ? 3.118 57.313 71.087 1.00 46.50 1180 LEU A C 1
ATOM 9078 O O . LEU A 1 1180 ? 3.928 57.299 72.017 1.00 46.50 1180 LEU A O 1
ATOM 9082 N N . GLU A 1 1181 ? 1.807 57.314 71.310 1.00 48.94 1181 GLU A N 1
ATOM 9083 C CA . GLU A 1 1181 ? 1.215 57.486 72.647 1.00 48.94 1181 GLU A CA 1
ATOM 9084 C C . GLU A 1 1181 ? 1.278 56.243 73.570 1.00 48.94 1181 GLU A C 1
ATOM 9086 O O . GLU A 1 1181 ? 1.061 56.377 74.771 1.00 48.94 1181 GLU A O 1
ATOM 9091 N N . THR A 1 1182 ? 1.622 55.039 73.083 1.00 51.53 1182 THR A N 1
ATOM 9092 C CA . THR A 1 1182 ? 1.488 53.790 73.878 1.00 51.53 1182 THR A CA 1
ATOM 9093 C C . THR A 1 1182 ? 2.804 53.150 74.326 1.00 51.53 1182 THR A C 1
ATOM 9095 O O . THR A 1 1182 ? 3.784 53.126 73.576 1.00 51.53 1182 THR A O 1
ATOM 9098 N N . ALA A 1 1183 ? 2.793 52.524 75.509 1.00 47.84 1183 ALA A N 1
ATOM 9099 C CA . ALA A 1 1183 ? 3.961 51.862 76.084 1.00 47.84 1183 ALA A CA 1
ATOM 9100 C C . ALA A 1 1183 ? 4.408 50.583 75.327 1.00 47.84 1183 ALA A C 1
ATOM 9102 O O . ALA A 1 1183 ? 5.583 50.419 75.031 1.00 47.84 1183 ALA A O 1
ATOM 9103 N N . GLU A 1 1184 ? 3.519 49.700 74.878 1.00 48.53 1184 GLU A N 1
ATOM 9104 C CA . GLU A 1 1184 ? 3.955 48.479 74.162 1.00 48.53 1184 GLU A CA 1
ATOM 9105 C C . GLU A 1 1184 ? 4.585 48.744 72.782 1.00 48.53 1184 GLU A C 1
ATOM 9107 O O . GLU A 1 1184 ? 5.532 48.059 72.389 1.00 48.53 1184 GLU A O 1
ATOM 9112 N N . ALA A 1 1185 ? 4.122 49.760 72.044 1.00 50.84 1185 ALA A N 1
ATOM 9113 C CA . ALA A 1 1185 ? 4.737 50.141 70.767 1.00 50.84 1185 ALA A CA 1
ATOM 9114 C C . ALA A 1 1185 ? 6.168 50.659 70.968 1.00 50.84 1185 ALA A C 1
ATOM 9116 O O . ALA A 1 1185 ? 7.076 50.337 70.201 1.00 50.84 1185 ALA A O 1
ATOM 9117 N N . ARG A 1 1186 ? 6.374 51.412 72.051 1.00 51.38 1186 ARG A N 1
ATOM 9118 C CA . ARG A 1 1186 ? 7.684 51.891 72.480 1.00 51.38 1186 ARG A CA 1
ATOM 9119 C C . ARG A 1 1186 ? 8.565 50.724 72.969 1.00 51.38 1186 ARG A C 1
ATOM 9121 O O . ARG A 1 1186 ? 9.724 50.684 72.582 1.00 51.38 1186 ARG A O 1
ATOM 9128 N N . GLU A 1 1187 ? 8.046 49.733 73.705 1.00 48.84 1187 GLU A N 1
ATOM 9129 C CA . GLU A 1 1187 ? 8.815 48.538 74.127 1.00 48.84 1187 GLU A CA 1
ATOM 9130 C C . GLU A 1 1187 ? 9.202 47.628 72.956 1.00 48.84 1187 GLU A C 1
ATOM 9132 O O . GLU A 1 1187 ? 10.340 47.171 72.885 1.00 48.84 1187 GLU A O 1
ATOM 9137 N N . THR A 1 1188 ? 8.293 47.398 72.007 1.00 52.88 1188 THR A N 1
ATOM 9138 C CA . THR A 1 1188 ? 8.548 46.546 70.833 1.00 52.88 1188 THR A CA 1
ATOM 9139 C C . THR A 1 1188 ? 9.561 47.196 69.895 1.00 52.88 1188 THR A C 1
ATOM 9141 O O . THR A 1 1188 ? 10.475 46.534 69.403 1.00 52.88 1188 THR A O 1
ATOM 9144 N N . PHE A 1 1189 ? 9.447 48.512 69.693 1.00 53.78 1189 PHE A N 1
ATOM 9145 C CA . PHE A 1 1189 ? 10.414 49.288 68.923 1.00 53.78 1189 PHE A CA 1
ATOM 9146 C C . PHE A 1 1189 ? 11.791 49.302 69.596 1.00 53.78 1189 PHE A C 1
ATOM 9148 O O . PHE A 1 1189 ? 12.798 49.100 68.926 1.00 53.78 1189 PHE A O 1
ATOM 9155 N N . VAL A 1 1190 ? 11.843 49.455 70.921 1.00 52.94 1190 VAL A N 1
ATOM 9156 C CA . VAL A 1 1190 ? 13.077 49.395 71.721 1.00 52.94 1190 VAL A CA 1
ATOM 9157 C C . VAL A 1 1190 ? 13.703 47.997 71.698 1.00 52.94 1190 VAL A C 1
ATOM 9159 O O . VAL A 1 1190 ? 14.917 47.888 71.545 1.00 52.94 1190 VAL A O 1
ATOM 9162 N N . ALA A 1 1191 ? 12.909 46.926 71.787 1.00 49.19 1191 ALA A N 1
ATOM 9163 C CA . ALA A 1 1191 ? 13.382 45.544 71.687 1.00 49.19 1191 ALA A CA 1
ATOM 9164 C C . ALA A 1 1191 ? 13.924 45.221 70.286 1.00 49.19 1191 ALA A C 1
ATOM 9166 O O . ALA A 1 1191 ? 14.948 44.551 70.160 1.00 49.19 1191 ALA A O 1
ATOM 9167 N N . PHE A 1 1192 ? 13.284 45.752 69.243 1.00 52.91 1192 PHE A N 1
ATOM 9168 C CA . PHE A 1 1192 ? 13.764 45.651 67.869 1.00 52.91 1192 PHE A CA 1
ATOM 9169 C C . PHE A 1 1192 ? 15.055 46.456 67.659 1.00 52.91 1192 PHE A C 1
ATOM 9171 O O . PHE A 1 1192 ? 16.020 45.920 67.124 1.00 52.91 1192 PHE A O 1
ATOM 9178 N N . LEU A 1 1193 ? 15.129 47.699 68.158 1.00 53.00 1193 LEU A N 1
ATOM 9179 C CA . LEU A 1 1193 ? 16.346 48.521 68.099 1.00 53.00 1193 LEU A CA 1
ATOM 9180 C C . LEU A 1 1193 ? 17.516 47.853 68.836 1.00 53.00 1193 LEU A C 1
ATOM 9182 O O . LEU A 1 1193 ? 18.643 47.878 68.352 1.00 53.00 1193 LEU A O 1
ATOM 9186 N N . LYS A 1 1194 ? 17.248 47.241 69.997 1.00 48.47 1194 LYS A N 1
ATOM 9187 C CA . LYS A 1 1194 ? 18.222 46.474 70.788 1.00 48.47 1194 LYS A CA 1
ATOM 9188 C C . LYS A 1 1194 ? 18.726 45.260 70.018 1.00 48.47 1194 LYS A C 1
ATOM 9190 O O . LYS A 1 1194 ? 19.930 45.084 69.895 1.00 48.47 1194 LYS A O 1
ATOM 9195 N N . ALA A 1 1195 ? 17.809 44.464 69.466 1.00 50.94 1195 ALA A N 1
ATOM 9196 C CA . ALA A 1 1195 ? 18.142 43.280 68.684 1.00 50.94 1195 ALA A CA 1
ATOM 9197 C C . ALA A 1 1195 ? 18.939 43.630 67.417 1.00 50.94 1195 ALA A C 1
ATOM 9199 O O . ALA A 1 1195 ? 19.855 42.894 67.058 1.00 50.94 1195 ALA A O 1
ATOM 9200 N N . GLU A 1 1196 ? 18.643 44.764 66.781 1.00 49.91 1196 GLU A N 1
ATOM 9201 C CA . GLU A 1 1196 ? 19.345 45.264 65.596 1.00 49.91 1196 GLU A CA 1
ATOM 9202 C C . GLU A 1 1196 ? 20.761 45.773 65.929 1.00 49.91 1196 GLU A C 1
ATOM 9204 O O . GLU A 1 1196 ? 21.722 45.441 65.230 1.00 49.91 1196 GLU A O 1
ATOM 9209 N N . ILE A 1 1197 ? 20.926 46.515 67.035 1.00 58.66 1197 ILE A N 1
ATOM 9210 C CA . ILE A 1 1197 ? 22.247 46.938 67.538 1.00 58.66 1197 ILE A CA 1
ATOM 9211 C C . ILE A 1 1197 ? 23.089 45.712 67.933 1.00 58.66 1197 ILE A C 1
ATOM 9213 O O . ILE A 1 1197 ? 24.254 45.622 67.541 1.00 58.66 1197 ILE A O 1
ATOM 9217 N N . ASP A 1 1198 ? 22.502 44.750 68.649 1.00 47.09 1198 ASP A N 1
ATOM 9218 C CA . ASP A 1 1198 ? 23.207 43.574 69.172 1.00 47.09 1198 ASP A CA 1
ATOM 9219 C C . ASP A 1 1198 ? 23.555 42.551 68.068 1.00 47.09 1198 ASP A C 1
ATOM 9221 O O . ASP A 1 1198 ? 24.606 41.910 68.132 1.00 47.09 1198 ASP A O 1
ATOM 9225 N N . SER A 1 1199 ? 22.719 42.416 67.028 1.00 46.09 1199 SER A N 1
ATOM 9226 C CA . SER A 1 1199 ? 22.923 41.445 65.934 1.00 46.09 1199 SER A CA 1
ATOM 9227 C C . SER A 1 1199 ? 23.752 41.996 64.769 1.00 46.09 1199 SER A C 1
ATOM 9229 O O . SER A 1 1199 ? 24.430 41.228 64.083 1.00 46.09 1199 SER A O 1
ATOM 9231 N N . HIS A 1 1200 ? 23.721 43.314 64.531 1.00 49.88 1200 HIS A N 1
ATOM 9232 C CA . HIS A 1 1200 ? 24.312 43.935 63.338 1.00 49.88 1200 HIS A CA 1
ATOM 9233 C C . HIS A 1 1200 ? 25.236 45.134 63.627 1.00 49.88 1200 HIS A C 1
ATOM 9235 O O . HIS A 1 1200 ? 25.722 45.776 62.692 1.00 49.88 1200 HIS A O 1
ATOM 9241 N N . GLY A 1 1201 ? 25.583 45.402 64.891 1.00 47.69 1201 GLY A N 1
ATOM 9242 C CA . GLY A 1 1201 ? 26.395 46.554 65.314 1.00 47.69 1201 GLY A CA 1
ATOM 9243 C C . GLY A 1 1201 ? 27.762 46.718 64.629 1.00 47.69 1201 GLY A C 1
ATOM 9244 O O . GLY A 1 1201 ? 28.211 47.839 64.408 1.00 47.69 1201 GLY A O 1
ATOM 9245 N N . SER A 1 1202 ? 28.414 45.636 64.193 1.00 47.09 1202 SER A N 1
ATOM 9246 C CA . SER A 1 1202 ? 29.694 45.709 63.465 1.00 47.09 1202 SER A CA 1
ATOM 9247 C C . SER A 1 1202 ? 29.566 46.131 61.992 1.00 47.09 1202 SER A C 1
ATOM 9249 O O . SER A 1 1202 ? 30.583 46.310 61.325 1.00 47.09 1202 SER A O 1
ATOM 9251 N N . SER A 1 1203 ? 28.341 46.257 61.469 1.00 40.81 1203 SER A N 1
ATOM 9252 C CA . SER A 1 1203 ? 28.057 46.618 60.069 1.00 40.81 1203 SER A CA 1
ATOM 9253 C C . SER A 1 1203 ? 27.743 48.110 59.857 1.00 40.81 1203 SER A C 1
ATOM 9255 O O . SER A 1 1203 ? 27.679 48.567 58.715 1.00 40.81 1203 SER A O 1
ATOM 9257 N N . TYR A 1 1204 ? 27.614 48.888 60.939 1.00 46.81 1204 TYR A N 1
ATOM 9258 C CA . TYR A 1 1204 ? 27.316 50.323 60.910 1.00 46.81 1204 TYR A CA 1
ATOM 9259 C C . TYR A 1 1204 ? 28.574 51.194 61.079 1.00 46.81 1204 TYR A C 1
ATOM 9261 O O . TYR A 1 1204 ? 29.546 50.808 61.727 1.00 46.81 1204 TYR A O 1
ATOM 9269 N N . SER A 1 1205 ? 28.564 52.417 60.528 1.00 46.19 1205 SER A N 1
ATOM 9270 C CA . SER A 1 1205 ? 29.644 53.388 60.775 1.00 46.19 1205 SER A CA 1
ATOM 9271 C C . SER A 1 1205 ? 29.603 53.895 62.225 1.00 46.19 1205 SER A C 1
ATOM 9273 O O . SER A 1 1205 ? 28.523 54.038 62.800 1.00 46.19 1205 SER A O 1
ATOM 9275 N N . ALA A 1 1206 ? 30.754 54.249 62.809 1.00 45.69 1206 ALA A N 1
ATOM 9276 C CA . ALA A 1 1206 ? 30.848 54.692 64.210 1.00 45.69 1206 ALA A CA 1
ATOM 9277 C C . ALA A 1 1206 ? 29.933 55.889 64.558 1.00 45.69 1206 ALA A C 1
ATOM 9279 O O . ALA A 1 1206 ? 29.488 56.030 65.693 1.00 45.69 1206 ALA A O 1
ATOM 9280 N N . LYS A 1 1207 ? 29.616 56.738 63.571 1.00 46.75 1207 LYS A N 1
ATOM 9281 C CA . LYS A 1 1207 ? 28.723 57.898 63.728 1.00 46.75 1207 LYS A CA 1
ATOM 9282 C C . LYS A 1 1207 ? 27.236 57.520 63.642 1.00 46.75 1207 LYS A C 1
ATOM 9284 O O . LYS A 1 1207 ? 26.398 58.227 64.184 1.00 46.75 1207 LYS A O 1
ATOM 9289 N N . THR A 1 1208 ? 26.919 56.413 62.970 1.00 49.81 1208 THR A N 1
ATOM 9290 C CA . THR A 1 1208 ? 25.566 55.845 62.846 1.00 49.81 1208 THR A CA 1
ATOM 9291 C C . THR A 1 1208 ? 25.198 55.046 64.096 1.00 49.81 1208 THR A C 1
ATOM 9293 O O . THR A 1 1208 ? 24.100 55.210 64.624 1.00 49.81 1208 THR A O 1
ATOM 9296 N N . LEU A 1 1209 ? 26.144 54.259 64.621 1.00 54.16 1209 LEU A N 1
ATOM 9297 C CA . LEU A 1 1209 ? 25.963 53.478 65.847 1.00 54.16 1209 LEU A CA 1
ATOM 9298 C C . LEU A 1 1209 ? 25.658 54.385 67.054 1.00 54.16 1209 LEU A C 1
ATOM 9300 O O . LEU A 1 1209 ? 24.717 54.129 67.797 1.00 54.16 1209 LEU A O 1
ATOM 9304 N N . SER A 1 1210 ? 26.362 55.519 67.180 1.00 51.31 1210 SER A N 1
ATOM 9305 C CA . SER A 1 1210 ? 26.177 56.439 68.314 1.00 51.31 1210 SER A CA 1
ATOM 9306 C C . SER A 1 1210 ? 24.821 57.163 68.327 1.00 51.31 1210 SER A C 1
ATOM 9308 O O . SER A 1 1210 ? 24.409 57.679 69.364 1.00 51.31 1210 SER A O 1
ATOM 9310 N N . VAL A 1 1211 ? 24.142 57.276 67.180 1.00 53.81 1211 VAL A N 1
ATOM 9311 C CA . VAL A 1 1211 ? 22.804 57.889 67.081 1.00 53.81 1211 VAL A CA 1
ATOM 9312 C C . VAL A 1 1211 ? 21.726 56.875 67.467 1.00 53.81 1211 VAL A C 1
ATOM 9314 O O . VAL A 1 1211 ? 20.778 57.231 68.164 1.00 53.81 1211 VAL A O 1
ATOM 9317 N N . LEU A 1 1212 ? 21.910 55.609 67.083 1.00 51.28 1212 LEU A N 1
ATOM 9318 C CA . LEU A 1 1212 ? 21.018 54.500 67.427 1.00 51.28 1212 LEU A CA 1
ATOM 9319 C C . LEU A 1 1212 ? 21.090 54.145 68.921 1.00 51.28 1212 LEU A C 1
ATOM 9321 O O . LEU A 1 1212 ? 20.054 53.994 69.564 1.00 51.28 1212 LEU A O 1
ATOM 9325 N N . GLU A 1 1213 ? 22.293 54.106 69.500 1.00 55.47 1213 GLU A N 1
ATOM 9326 C CA . GLU A 1 1213 ? 22.492 53.865 70.938 1.00 55.47 1213 GLU A CA 1
ATOM 9327 C C . GLU A 1 1213 ? 21.862 54.966 71.806 1.00 55.47 1213 GLU A C 1
ATOM 9329 O O . GLU A 1 1213 ? 21.276 54.681 72.850 1.00 55.47 1213 GLU A O 1
ATOM 9334 N N . LYS A 1 1214 ? 21.926 56.226 71.357 1.00 54.47 1214 LYS A N 1
ATOM 9335 C CA . LYS A 1 1214 ? 21.305 57.360 72.052 1.00 54.47 1214 LYS A CA 1
ATOM 9336 C C . LYS A 1 1214 ? 19.772 57.302 71.992 1.00 54.47 1214 LYS A C 1
ATOM 9338 O O . LYS A 1 1214 ? 19.123 57.471 73.019 1.00 54.47 1214 LYS A O 1
ATOM 9343 N N . ALA A 1 1215 ? 19.204 56.990 70.823 1.00 55.28 1215 ALA A N 1
ATOM 9344 C CA . ALA A 1 1215 ? 17.761 56.814 70.652 1.00 55.28 1215 ALA A CA 1
ATOM 9345 C C . ALA A 1 1215 ? 17.211 55.642 71.489 1.00 55.28 1215 ALA A C 1
ATOM 9347 O O . ALA A 1 1215 ? 16.130 55.745 72.059 1.00 55.28 1215 ALA A O 1
ATOM 9348 N N . TYR A 1 1216 ? 17.969 54.553 71.642 1.00 56.41 1216 TYR A N 1
ATOM 9349 C CA . TYR A 1 1216 ? 17.584 53.428 72.499 1.00 56.41 1216 TYR A CA 1
ATOM 9350 C C . TYR A 1 1216 ? 17.471 53.817 73.991 1.00 56.41 1216 TYR A C 1
ATOM 9352 O O . TYR A 1 1216 ? 16.527 53.414 74.673 1.00 56.41 1216 TYR A O 1
ATOM 9360 N N . VAL A 1 1217 ? 18.414 54.617 74.503 1.00 53.81 1217 VAL A N 1
ATOM 9361 C CA . VAL A 1 1217 ? 18.448 55.052 75.914 1.00 53.81 1217 VAL A CA 1
ATOM 9362 C C . VAL A 1 1217 ? 17.320 56.038 76.245 1.00 53.81 1217 VAL A C 1
ATOM 9364 O O . VAL A 1 1217 ? 16.724 55.938 77.320 1.00 53.81 1217 VAL A O 1
ATOM 9367 N N . ASP A 1 1218 ? 16.982 56.937 75.319 1.00 53.53 1218 ASP A N 1
ATOM 9368 C CA . ASP A 1 1218 ? 15.936 57.948 75.519 1.00 53.53 1218 ASP A CA 1
ATOM 9369 C C . ASP A 1 1218 ? 14.516 57.329 75.557 1.00 53.53 1218 ASP A C 1
ATOM 9371 O O . ASP A 1 1218 ? 13.664 57.784 76.319 1.00 53.53 1218 ASP A O 1
ATOM 9375 N N . PHE A 1 1219 ? 14.264 56.228 74.834 1.00 53.59 1219 PHE A N 1
ATOM 9376 C CA . PHE A 1 1219 ? 12.953 55.554 74.804 1.00 53.59 1219 PHE A CA 1
ATOM 9377 C C . PHE A 1 1219 ? 12.698 54.581 75.976 1.00 53.59 1219 PHE A C 1
ATOM 9379 O O . PHE A 1 1219 ? 11.549 54.415 76.390 1.00 53.59 1219 PHE A O 1
ATOM 9386 N N . TYR A 1 1220 ? 13.737 53.969 76.561 1.00 47.06 1220 TYR A N 1
ATOM 9387 C CA . TYR A 1 1220 ? 13.598 52.968 77.641 1.00 47.06 1220 TYR A CA 1
ATOM 9388 C C . TYR A 1 1220 ? 13.067 53.558 78.970 1.00 47.06 1220 TYR A C 1
ATOM 9390 O O . TYR A 1 1220 ? 12.601 52.832 79.844 1.00 47.06 1220 TYR A O 1
ATOM 9398 N N . THR A 1 1221 ? 13.117 54.881 79.148 1.00 49.00 1221 THR A N 1
ATOM 9399 C CA . THR A 1 1221 ? 12.728 55.557 80.400 1.00 49.00 1221 THR A CA 1
ATOM 9400 C C . THR A 1 1221 ? 11.261 56.026 80.450 1.00 49.00 1221 THR A C 1
ATOM 9402 O O . THR A 1 1221 ? 10.790 56.406 81.521 1.00 49.00 1221 THR A O 1
ATOM 9405 N N . GLY A 1 1222 ? 10.508 55.960 79.341 1.00 54.59 1222 GLY A N 1
ATOM 9406 C CA . GLY A 1 1222 ? 9.183 56.595 79.183 1.00 54.59 1222 GLY A CA 1
ATOM 9407 C C . GLY A 1 1222 ? 7.973 55.652 79.055 1.00 54.59 1222 GLY A C 1
ATOM 9408 O O . GLY A 1 1222 ? 7.021 55.990 78.353 1.00 54.59 1222 GLY A O 1
ATOM 9409 N N . LEU A 1 1223 ? 8.014 54.470 79.678 1.00 45.09 1223 LEU A N 1
ATOM 9410 C CA . LEU A 1 1223 ? 7.149 53.315 79.392 1.00 45.09 1223 LEU A CA 1
ATOM 9411 C C . LEU A 1 1223 ? 6.352 52.832 80.624 1.00 45.09 1223 LEU A C 1
ATOM 9413 O O . LEU A 1 1223 ? 6.813 51.969 81.366 1.00 45.09 1223 LEU A O 1
ATOM 9417 N N . LYS A 1 1224 ? 5.149 53.373 80.864 1.00 35.41 1224 LYS A N 1
ATOM 9418 C CA . LYS A 1 1224 ? 4.116 52.754 81.724 1.00 35.41 1224 LYS A CA 1
ATOM 9419 C C . LYS A 1 1224 ? 2.706 53.017 81.164 1.00 35.41 1224 LYS A C 1
ATOM 9421 O O . LYS A 1 1224 ? 2.383 54.166 80.895 1.00 35.41 1224 LYS A O 1
ATOM 9426 N N . SER A 1 1225 ? 1.919 51.933 81.114 1.00 33.88 1225 SER A N 1
ATOM 9427 C CA . SER A 1 1225 ? 0.455 51.759 80.934 1.00 33.88 1225 SER A CA 1
ATOM 9428 C C . SER A 1 1225 ? -0.191 51.901 79.537 1.00 33.88 1225 SER A C 1
ATOM 9430 O O . SER A 1 1225 ? -0.270 53.006 79.011 1.00 33.88 1225 SER A O 1
ATOM 9432 N N . ASP A 1 1226 ? -0.651 50.752 79.000 1.00 30.73 1226 ASP A N 1
ATOM 9433 C CA . ASP A 1 1226 ? -1.998 50.335 78.504 1.00 30.73 1226 ASP A CA 1
ATOM 9434 C C . ASP A 1 1226 ? -2.924 51.393 77.838 1.00 30.73 1226 ASP A C 1
ATOM 9436 O O . ASP A 1 1226 ? -3.082 52.475 78.385 1.00 30.73 1226 ASP A O 1
ATOM 9440 N N . ALA A 1 1227 ? -3.694 51.191 76.748 1.00 31.27 1227 ALA A N 1
ATOM 9441 C CA . ALA A 1 1227 ? -4.047 50.051 75.883 1.00 31.27 1227 ALA A CA 1
ATOM 9442 C C . ALA A 1 1227 ? -4.713 50.541 74.548 1.00 31.27 1227 ALA A C 1
ATOM 9444 O O . ALA A 1 1227 ? -5.469 51.505 74.564 1.00 31.27 1227 ALA A O 1
ATOM 9445 N N . VAL A 1 1228 ? -4.447 49.819 73.439 1.00 26.94 1228 VAL A N 1
ATOM 9446 C CA . VAL A 1 1228 ? -5.224 49.506 72.191 1.00 26.94 1228 VAL A CA 1
ATOM 9447 C C . VAL A 1 1228 ? -6.050 50.590 71.434 1.00 26.94 1228 VAL A C 1
ATOM 9449 O O . VAL A 1 1228 ? -7.072 51.044 71.936 1.00 26.94 1228 VAL A O 1
ATOM 9452 N N . THR A 1 1229 ? -5.728 50.890 70.148 1.00 31.61 1229 THR A N 1
ATOM 9453 C CA . THR A 1 1229 ? -6.392 50.466 68.855 1.00 31.61 1229 THR A CA 1
ATOM 9454 C C . THR A 1 1229 ? -5.786 51.222 67.625 1.00 31.61 1229 THR A C 1
ATOM 9456 O O . THR A 1 1229 ? -5.360 52.361 67.766 1.00 31.61 1229 THR A O 1
ATOM 9459 N N . VAL A 1 1230 ? -5.730 50.614 66.421 1.00 38.25 1230 VAL A N 1
ATOM 9460 C CA . VAL A 1 1230 ? -4.900 50.996 65.233 1.00 38.25 1230 VAL A CA 1
ATOM 9461 C C . VAL A 1 1230 ? -5.707 51.555 64.027 1.00 38.25 1230 VAL A C 1
ATOM 9463 O O . VAL A 1 1230 ? -6.818 51.092 63.775 1.00 38.25 1230 VAL A O 1
ATOM 9466 N N . MET A 1 1231 ? -5.125 52.493 63.245 1.00 29.03 1231 MET A N 1
ATOM 9467 C CA . MET A 1 1231 ? -5.631 53.006 61.944 1.00 29.03 1231 MET A CA 1
ATOM 9468 C C . MET A 1 1231 ? -5.333 52.072 60.735 1.00 29.03 1231 MET A C 1
ATOM 9470 O O . MET A 1 1231 ? -4.334 51.354 60.752 1.00 29.03 1231 MET A O 1
ATOM 9474 N N . PRO A 1 1232 ? -6.147 52.079 59.655 1.00 34.19 1232 PRO A N 1
ATOM 9475 C CA . PRO A 1 1232 ? -6.117 51.054 58.601 1.00 34.19 1232 PRO A CA 1
ATOM 9476 C C . PRO A 1 1232 ? -5.013 51.224 57.541 1.00 34.19 1232 PRO A C 1
ATOM 9478 O O . PRO A 1 1232 ? -4.665 52.331 57.142 1.00 34.19 1232 PRO A O 1
ATOM 9481 N N . LYS A 1 1233 ? -4.564 50.098 56.972 1.00 38.47 1233 LYS A N 1
ATOM 9482 C CA . LYS A 1 1233 ? -3.495 49.988 55.955 1.00 38.47 1233 LYS A CA 1
ATOM 9483 C C . LYS A 1 1233 ? -3.797 50.593 54.565 1.00 38.47 1233 LYS A C 1
ATOM 9485 O O . LYS A 1 1233 ? -2.925 50.534 53.707 1.00 38.47 1233 LYS A O 1
ATOM 9490 N N . TRP A 1 1234 ? -4.995 51.130 54.309 1.00 39.88 1234 TRP A N 1
ATOM 9491 C CA . TRP A 1 1234 ? -5.368 51.708 53.001 1.00 39.88 1234 TRP A CA 1
ATOM 9492 C C . TRP A 1 1234 ? -5.133 53.224 52.898 1.00 39.88 1234 TRP A C 1
ATOM 9494 O O . TRP A 1 1234 ? -5.318 53.806 51.831 1.00 39.88 1234 TRP A O 1
ATOM 9504 N N . PHE A 1 1235 ? -4.736 53.882 53.988 1.00 38.53 1235 PHE A N 1
ATOM 9505 C CA . PHE A 1 1235 ? -4.463 55.317 53.998 1.00 38.53 1235 PHE A CA 1
ATOM 9506 C C . PHE A 1 1235 ? -3.032 55.596 53.512 1.00 38.53 1235 PHE A C 1
ATOM 9508 O O . PHE A 1 1235 ? -2.070 55.236 54.187 1.00 38.53 1235 PHE A O 1
ATOM 9515 N N . LEU A 1 1236 ? -2.897 56.226 52.339 1.00 41.59 1236 LEU A N 1
ATOM 9516 C CA . LEU A 1 1236 ? -1.605 56.562 51.731 1.00 41.59 1236 LEU A CA 1
ATOM 9517 C C . LEU A 1 1236 ? -1.097 57.923 52.236 1.00 41.59 1236 LEU A C 1
ATOM 9519 O O . LEU A 1 1236 ? -1.763 58.940 52.011 1.00 41.59 1236 LEU A O 1
ATOM 9523 N N . PRO A 1 1237 ? 0.070 57.991 52.896 1.00 42.06 1237 PRO A N 1
ATOM 9524 C CA . PRO A 1 1237 ? 0.603 59.251 53.390 1.00 42.06 1237 PRO A CA 1
ATOM 9525 C C . PRO A 1 1237 ? 1.090 60.162 52.254 1.00 42.06 1237 PRO A C 1
ATOM 9527 O O . PRO A 1 1237 ? 1.783 59.731 51.333 1.00 42.06 1237 PRO A O 1
ATOM 9530 N N . TRP A 1 1238 ? 0.790 61.460 52.344 1.00 42.62 1238 TRP A N 1
ATOM 9531 C CA . TRP A 1 1238 ? 1.055 62.437 51.276 1.00 42.62 1238 TRP A CA 1
ATOM 9532 C C . TRP A 1 1238 ? 2.541 62.609 50.907 1.00 42.62 1238 TRP A C 1
ATOM 9534 O O . TRP A 1 1238 ? 2.846 63.067 49.810 1.00 42.62 1238 TRP A O 1
ATOM 9544 N N . TYR A 1 1239 ? 3.465 62.229 51.793 1.00 46.28 1239 TYR A N 1
ATOM 9545 C CA . TYR A 1 1239 ? 4.915 62.304 51.579 1.00 46.28 1239 TYR A CA 1
ATOM 9546 C C . TYR A 1 1239 ? 5.494 61.124 50.783 1.00 46.28 1239 TYR A C 1
ATOM 9548 O O . TYR A 1 1239 ? 6.662 61.170 50.402 1.00 46.28 1239 TYR A O 1
ATOM 9556 N N . GLU A 1 1240 ? 4.711 60.073 50.522 1.00 44.78 1240 GLU A N 1
ATOM 9557 C CA . GLU A 1 1240 ? 5.128 58.973 49.640 1.00 44.78 1240 GLU A CA 1
ATOM 9558 C C . GLU A 1 1240 ? 4.911 59.312 48.151 1.00 44.78 1240 GLU A C 1
ATOM 9560 O O . GLU A 1 1240 ? 5.317 58.554 47.270 1.00 44.78 1240 GLU A O 1
ATOM 9565 N N . LEU A 1 1241 ? 4.290 60.462 47.866 1.00 51.28 1241 LEU A N 1
ATOM 9566 C CA . LEU A 1 1241 ? 3.994 60.959 46.526 1.00 51.28 1241 LEU A CA 1
ATOM 9567 C C . LEU A 1 1241 ? 5.051 61.980 46.075 1.00 51.28 1241 LEU A C 1
ATOM 9569 O O . LEU A 1 1241 ? 5.249 63.016 46.708 1.00 51.28 1241 LEU A O 1
ATOM 9573 N N . ALA A 1 1242 ? 5.705 61.718 44.944 1.00 50.22 1242 ALA A N 1
ATOM 9574 C CA . ALA A 1 1242 ? 6.660 62.618 44.306 1.00 50.22 1242 ALA A CA 1
ATOM 9575 C C . ALA A 1 1242 ? 5.998 63.396 43.155 1.00 50.22 1242 ALA A C 1
ATOM 9577 O O . ALA A 1 1242 ? 5.523 62.801 42.186 1.00 50.22 1242 ALA A O 1
ATOM 9578 N N . PHE A 1 1243 ? 6.006 64.728 43.242 1.00 53.94 1243 PHE A N 1
ATOM 9579 C CA . PHE A 1 1243 ? 5.536 65.637 42.193 1.00 53.94 1243 PHE A CA 1
ATOM 9580 C C . PHE A 1 1243 ? 6.742 66.297 41.517 1.00 53.94 1243 PHE A C 1
ATOM 9582 O O . PHE A 1 1243 ? 7.584 66.877 42.203 1.00 53.94 1243 PHE A O 1
ATOM 9589 N N . ASP A 1 1244 ? 6.836 66.249 40.189 1.00 52.22 1244 ASP A N 1
ATOM 9590 C CA . ASP A 1 1244 ? 7.717 67.162 39.459 1.00 52.22 1244 ASP A CA 1
ATOM 9591 C C . ASP A 1 1244 ? 6.948 68.455 39.127 1.00 52.22 1244 ASP A C 1
ATOM 9593 O O . ASP A 1 1244 ? 5.729 68.455 38.946 1.00 52.22 1244 ASP A O 1
ATOM 9597 N N . GLY A 1 1245 ? 7.638 69.594 39.135 1.00 53.28 1245 GLY A N 1
ATOM 9598 C CA . GLY A 1 1245 ? 7.029 70.930 39.128 1.00 53.28 1245 GLY A CA 1
ATOM 9599 C C . GLY A 1 1245 ? 6.287 71.360 37.851 1.00 53.28 1245 GLY A C 1
ATOM 9600 O O . GLY A 1 1245 ? 6.040 72.555 37.714 1.00 53.28 1245 GLY A O 1
ATOM 9601 N N . MET A 1 1246 ? 5.946 70.455 36.924 1.00 52.59 1246 MET A N 1
ATOM 9602 C CA . MET A 1 1246 ? 5.194 70.748 35.686 1.00 52.59 1246 MET A CA 1
ATOM 9603 C C . MET A 1 1246 ? 3.961 69.837 35.476 1.00 52.59 1246 MET A C 1
ATOM 9605 O O . MET A 1 1246 ? 3.415 69.771 34.378 1.00 52.59 1246 MET A O 1
ATOM 9609 N N . ASN A 1 1247 ? 3.477 69.170 36.530 1.00 56.88 1247 ASN A N 1
ATOM 9610 C CA . ASN A 1 1247 ? 2.475 68.094 36.457 1.00 56.88 1247 ASN A CA 1
ATOM 9611 C C . ASN A 1 1247 ? 1.017 68.490 36.772 1.00 56.88 1247 ASN A C 1
ATOM 9613 O O . ASN A 1 1247 ? 0.261 67.684 37.321 1.00 56.88 1247 ASN A O 1
ATOM 9617 N N . TYR A 1 1248 ? 0.592 69.709 36.438 1.00 66.44 1248 TYR A N 1
ATOM 9618 C CA . TYR A 1 1248 ? -0.811 70.118 36.589 1.00 66.44 1248 TYR A CA 1
ATOM 9619 C C . TYR A 1 1248 ? -1.661 69.615 35.414 1.00 66.44 1248 TYR A C 1
ATOM 9621 O O . TYR A 1 1248 ? -1.359 69.907 34.257 1.00 66.44 1248 TYR A O 1
ATOM 9629 N N . LEU A 1 1249 ? -2.733 68.876 35.714 1.00 57.41 1249 LEU A N 1
ATOM 9630 C CA . LEU A 1 1249 ? -3.611 68.276 34.702 1.00 57.41 1249 LEU A CA 1
ATOM 9631 C C . LEU A 1 1249 ? -4.949 69.028 34.539 1.00 57.41 1249 LEU A C 1
ATOM 9633 O O . LEU A 1 1249 ? -5.582 68.900 33.493 1.00 57.41 1249 LEU A O 1
ATOM 9637 N N . GLY A 1 1250 ? -5.377 69.824 35.532 1.00 60.97 1250 GLY A N 1
ATOM 9638 C CA . GLY A 1 1250 ? -6.612 70.627 35.492 1.00 60.97 1250 GLY A CA 1
ATOM 9639 C C . GLY A 1 1250 ? -7.278 70.832 36.865 1.00 60.97 1250 GLY A C 1
ATOM 9640 O O . GLY A 1 1250 ? -6.866 70.236 37.860 1.00 60.97 1250 GLY A O 1
ATOM 9641 N N . GLU A 1 1251 ? -8.330 71.657 36.935 1.00 62.66 1251 GLU A N 1
ATOM 9642 C CA . GLU A 1 1251 ? -9.124 71.928 38.152 1.00 62.66 1251 GLU A CA 1
ATOM 9643 C C . GLU A 1 1251 ? -10.620 71.662 37.904 1.00 62.66 1251 GLU A C 1
ATOM 9645 O O . GLU A 1 1251 ? -11.160 71.983 36.845 1.00 62.66 1251 GLU A O 1
ATOM 9650 N N . GLY A 1 1252 ? -11.298 71.070 38.893 1.00 55.25 1252 GLY A N 1
ATOM 9651 C CA . GLY A 1 1252 ? -12.751 70.859 38.899 1.00 55.25 1252 GLY A CA 1
ATOM 9652 C C . GLY A 1 1252 ? -13.362 71.201 40.263 1.00 55.25 1252 GLY A C 1
ATOM 9653 O O . GLY A 1 1252 ? -12.649 71.542 41.199 1.00 55.25 1252 GLY A O 1
ATOM 9654 N N . GLY A 1 1253 ? -14.685 71.064 40.420 1.00 50.44 1253 GLY A N 1
ATOM 9655 C CA . GLY A 1 1253 ? -15.449 71.591 41.573 1.00 50.44 1253 GLY A CA 1
ATOM 9656 C C . GLY A 1 1253 ? -15.073 71.123 42.996 1.00 50.44 1253 GLY A C 1
ATOM 9657 O O . GLY A 1 1253 ? -15.689 71.584 43.949 1.00 50.44 1253 GLY A O 1
ATOM 9658 N N . PHE A 1 1254 ? -14.078 70.247 43.163 1.00 47.53 1254 PHE A N 1
ATOM 9659 C CA . PHE A 1 1254 ? -13.568 69.780 44.463 1.00 47.53 1254 PHE A CA 1
ATOM 9660 C C . PHE A 1 1254 ? -12.046 69.968 44.641 1.00 47.53 1254 PHE A C 1
ATOM 9662 O O . PHE A 1 1254 ? -11.498 69.511 45.643 1.00 47.53 1254 PHE A O 1
ATOM 9669 N N . GLY A 1 1255 ? -11.362 70.633 43.701 1.00 60.22 1255 GLY A N 1
ATOM 9670 C CA . GLY A 1 1255 ? -9.934 70.957 43.792 1.00 60.22 1255 GLY A CA 1
ATOM 9671 C C . GLY A 1 1255 ? -9.125 70.645 42.528 1.00 60.22 1255 GLY A C 1
ATOM 9672 O O . GLY A 1 1255 ? -9.678 70.309 41.476 1.00 60.22 1255 GLY A O 1
ATOM 9673 N N . GLU A 1 1256 ? -7.804 70.768 42.654 1.00 61.78 1256 GLU A N 1
ATOM 9674 C CA . GLU A 1 1256 ? -6.818 70.650 41.572 1.00 61.78 1256 GLU A CA 1
ATOM 9675 C C . GLU A 1 1256 ? -6.304 69.207 41.426 1.00 61.78 1256 GLU A C 1
ATOM 9677 O O . GLU A 1 1256 ? -6.225 68.454 42.401 1.00 61.78 1256 GLU A O 1
ATOM 9682 N N . VAL A 1 1257 ? -5.968 68.805 40.199 1.00 64.75 1257 VAL A N 1
ATOM 9683 C CA . VAL A 1 1257 ? -5.518 67.447 39.859 1.00 64.75 1257 VAL A CA 1
ATOM 9684 C C . VAL A 1 1257 ? -4.091 67.476 39.317 1.00 64.75 1257 VAL A C 1
ATOM 9686 O O . VAL A 1 1257 ? -3.766 68.260 38.422 1.00 64.75 1257 VAL A O 1
ATOM 9689 N N . TYR A 1 1258 ? -3.262 66.570 39.833 1.00 61.75 1258 TYR A N 1
ATOM 9690 C CA . TYR A 1 1258 ? -1.833 66.490 39.564 1.00 61.75 1258 TYR A CA 1
ATOM 9691 C C . TYR A 1 1258 ? -1.405 65.084 39.154 1.00 61.75 1258 TYR A C 1
ATOM 9693 O O . TYR A 1 1258 ? -1.983 64.088 39.585 1.00 61.75 1258 TYR A O 1
ATOM 9701 N N . ARG A 1 1259 ? -0.338 64.994 38.367 1.00 62.28 1259 ARG A N 1
ATOM 9702 C CA . ARG A 1 1259 ? 0.399 63.743 38.145 1.00 62.28 1259 ARG A CA 1
ATOM 9703 C C . ARG A 1 1259 ? 1.443 63.563 39.251 1.00 62.28 1259 ARG A C 1
ATOM 9705 O O . ARG A 1 1259 ? 2.185 64.503 39.540 1.00 62.28 1259 ARG A O 1
ATOM 9712 N N . ALA A 1 1260 ? 1.514 62.380 39.856 1.00 58.59 1260 ALA A N 1
ATOM 9713 C CA . ALA A 1 1260 ? 2.467 62.066 40.922 1.00 58.59 1260 ALA A CA 1
ATOM 9714 C C . ALA A 1 1260 ? 3.038 60.655 40.763 1.00 58.59 1260 ALA A C 1
ATOM 9716 O O . ALA A 1 1260 ? 2.422 59.798 40.134 1.00 58.59 1260 ALA A O 1
ATOM 9717 N N . LYS A 1 1261 ? 4.199 60.398 41.364 1.00 52.56 1261 LYS A N 1
ATOM 9718 C CA . LYS A 1 1261 ? 4.770 59.053 41.479 1.00 52.56 1261 LYS A CA 1
ATOM 9719 C C . LYS A 1 1261 ? 4.683 58.556 42.913 1.00 52.56 1261 LYS A C 1
ATOM 9721 O O . LYS A 1 1261 ? 5.174 59.231 43.810 1.00 52.56 1261 LYS A O 1
ATOM 9726 N N . TRP A 1 1262 ? 4.106 57.379 43.121 1.00 47.09 1262 TRP A N 1
ATOM 9727 C CA . TRP A 1 1262 ? 4.116 56.675 44.404 1.00 47.09 1262 TRP A CA 1
ATOM 9728 C C . TRP A 1 1262 ? 4.965 55.415 44.251 1.00 47.09 1262 TRP A C 1
ATOM 9730 O O . TRP A 1 1262 ? 4.670 54.597 43.382 1.00 47.09 1262 TRP A O 1
ATOM 9740 N N . LEU A 1 1263 ? 6.043 55.279 45.034 1.00 42.75 1263 LEU A N 1
ATOM 9741 C CA . LEU A 1 1263 ? 6.969 54.133 44.959 1.00 42.75 1263 LEU A CA 1
ATOM 9742 C C . LEU A 1 1263 ? 7.379 53.790 43.508 1.00 42.75 1263 LEU A C 1
ATOM 9744 O O . LEU A 1 1263 ? 7.254 52.652 43.062 1.00 42.75 1263 LEU A O 1
ATOM 9748 N N . GLU A 1 1264 ? 7.831 54.809 42.766 1.00 45.75 1264 GLU A N 1
ATOM 9749 C CA . GLU A 1 1264 ? 8.272 54.733 41.357 1.00 45.75 1264 GLU A CA 1
ATOM 9750 C C . GLU A 1 1264 ? 7.169 54.402 40.320 1.00 45.75 1264 GLU A C 1
ATOM 9752 O O . GLU A 1 1264 ? 7.446 54.425 39.121 1.00 45.75 1264 GLU A O 1
ATOM 9757 N N . SER A 1 1265 ? 5.911 54.198 40.737 1.00 40.03 1265 SER A N 1
ATOM 9758 C CA . SER A 1 1265 ? 4.753 54.011 39.843 1.00 40.03 1265 SER A CA 1
ATOM 9759 C C . SER A 1 1265 ? 4.048 55.340 39.545 1.00 40.03 1265 SER A C 1
ATOM 9761 O O . SER A 1 1265 ? 3.820 56.135 40.458 1.00 40.03 1265 SER A O 1
ATOM 9763 N N . GLU A 1 1266 ? 3.701 55.610 38.280 1.00 50.19 1266 GLU A N 1
ATOM 9764 C CA . GLU A 1 1266 ? 2.977 56.834 37.887 1.00 50.19 1266 GLU A CA 1
ATOM 9765 C C . GLU A 1 1266 ? 1.483 56.752 38.229 1.00 50.19 1266 GLU A C 1
ATOM 9767 O O . GLU A 1 1266 ? 0.818 55.776 37.898 1.00 50.19 1266 GLU A O 1
ATOM 9772 N N . GLY A 1 1267 ? 0.941 57.802 38.851 1.00 51.62 1267 GLY A N 1
ATOM 9773 C CA . GLY A 1 1267 ? -0.471 57.929 39.210 1.00 51.62 1267 GLY A CA 1
ATOM 9774 C C . GLY A 1 1267 ? -0.996 59.366 39.098 1.00 51.62 1267 GLY A C 1
ATOM 9775 O O . GLY A 1 1267 ? -0.247 60.321 38.868 1.00 51.62 1267 GLY A O 1
ATOM 9776 N N . VAL A 1 1268 ? -2.313 59.533 39.255 1.00 54.44 1268 VAL A N 1
ATOM 9777 C CA . VAL A 1 1268 ? -2.992 60.840 39.266 1.00 54.44 1268 VAL A CA 1
ATOM 9778 C C . VAL A 1 1268 ? -3.557 61.096 40.661 1.00 54.44 1268 VAL A C 1
ATOM 9780 O O . VAL A 1 1268 ? -4.312 60.286 41.190 1.00 54.44 1268 VAL A O 1
ATOM 9783 N N . VAL A 1 1269 ? -3.200 62.230 41.261 1.00 58.69 1269 VAL A N 1
ATOM 9784 C CA . VAL A 1 1269 ? -3.578 62.614 42.626 1.00 58.69 1269 VAL A CA 1
ATOM 9785 C C . VAL A 1 1269 ? -4.455 63.857 42.579 1.00 58.69 1269 VAL A C 1
ATOM 9787 O O . VAL A 1 1269 ? -4.144 64.831 41.895 1.00 58.69 1269 VAL A O 1
ATOM 9790 N N . LYS A 1 1270 ? -5.555 63.844 43.334 1.00 53.03 1270 LYS A N 1
ATOM 9791 C CA . LYS A 1 1270 ? -6.475 64.979 43.446 1.00 53.03 1270 LYS A CA 1
ATOM 9792 C C . LYS A 1 1270 ? -6.309 65.656 44.798 1.00 53.03 1270 LYS A C 1
ATOM 9794 O O . LYS A 1 1270 ? -6.553 65.042 45.834 1.00 53.03 1270 LYS A O 1
ATOM 9799 N N . GLN A 1 1271 ? -5.918 66.925 44.789 1.00 57.69 1271 GLN A N 1
ATOM 9800 C CA . GLN A 1 1271 ? -5.796 67.713 46.006 1.00 57.69 1271 GLN A CA 1
ATOM 9801 C C . GLN A 1 1271 ? -7.154 68.326 46.357 1.00 57.69 1271 GLN A C 1
ATOM 9803 O O . GLN A 1 1271 ? -7.693 69.146 45.615 1.00 57.69 1271 GLN A O 1
ATOM 9808 N N . VAL A 1 1272 ? -7.710 67.934 47.504 1.00 47.12 1272 VAL A N 1
ATOM 9809 C CA . VAL A 1 1272 ? -9.016 68.407 47.983 1.00 47.12 1272 VAL A CA 1
ATOM 9810 C C . VAL A 1 1272 ? -8.814 69.569 48.960 1.00 47.12 1272 VAL A C 1
ATOM 9812 O O . VAL A 1 1272 ? -8.091 69.434 49.946 1.00 47.12 1272 VAL A O 1
ATOM 9815 N N . LYS A 1 1273 ? -9.453 70.723 48.722 1.00 49.12 1273 LYS A N 1
ATOM 9816 C CA . LYS A 1 1273 ? -9.424 71.857 49.667 1.00 49.12 1273 LYS A CA 1
ATOM 9817 C C . LYS A 1 1273 ? -10.412 71.615 50.809 1.00 49.12 1273 LYS A C 1
ATOM 9819 O O . LYS A 1 1273 ? -11.616 71.790 50.638 1.00 49.12 1273 LYS A O 1
ATOM 9824 N N . LEU A 1 1274 ? -9.898 71.269 51.986 1.00 44.81 1274 LEU A N 1
ATOM 9825 C CA . LEU A 1 1274 ? -10.669 71.273 53.229 1.00 44.81 1274 LEU A CA 1
ATOM 9826 C C . LEU A 1 1274 ? -10.655 72.689 53.824 1.00 44.81 1274 LEU A C 1
ATOM 9828 O O . LEU A 1 1274 ? -9.600 73.280 54.059 1.00 44.81 1274 LEU A O 1
ATOM 9832 N N . THR A 1 1275 ? -11.834 73.274 54.029 1.00 40.50 1275 THR A N 1
ATOM 9833 C CA . THR A 1 1275 ? -11.978 74.597 54.647 1.00 40.50 1275 THR A CA 1
ATOM 9834 C C . THR A 1 1275 ? -11.562 74.529 56.116 1.00 40.50 1275 THR A C 1
ATOM 9836 O O . THR A 1 1275 ? -12.234 73.864 56.899 1.00 40.50 1275 THR A O 1
ATOM 9839 N N . ASN A 1 1276 ? -10.507 75.272 56.469 1.00 37.25 1276 ASN A N 1
ATOM 9840 C CA . ASN A 1 1276 ? -9.964 75.520 57.817 1.00 37.25 1276 ASN A CA 1
ATOM 9841 C C . ASN A 1 1276 ? -8.846 74.576 58.294 1.00 37.25 1276 ASN A C 1
ATOM 9843 O O . ASN A 1 1276 ? -9.006 73.820 59.243 1.00 37.25 1276 ASN A O 1
ATOM 9847 N N . SER A 1 1277 ? -7.632 74.738 57.780 1.00 34.44 1277 SER A N 1
ATOM 9848 C CA . SER A 1 1277 ? -6.607 75.537 58.472 1.00 34.44 1277 SER A CA 1
ATOM 9849 C C . SER A 1 1277 ? -5.257 75.406 57.766 1.00 34.44 1277 SER A C 1
ATOM 9851 O O . SER A 1 1277 ? -4.946 74.448 57.074 1.00 34.44 1277 SER A O 1
ATOM 9853 N N . THR A 1 1278 ? -4.530 76.504 57.842 1.00 34.78 1278 THR A N 1
ATOM 9854 C CA . THR A 1 1278 ? -3.429 76.950 56.998 1.00 34.78 1278 THR A CA 1
ATOM 9855 C C . THR A 1 1278 ? -2.135 76.134 57.102 1.00 34.78 1278 THR A C 1
ATOM 9857 O O . THR A 1 1278 ? -1.455 76.199 58.119 1.00 34.78 1278 THR A O 1
ATOM 9860 N N . LYS A 1 1279 ? -1.767 75.559 55.949 1.00 31.41 1279 LYS A N 1
ATOM 9861 C CA . LYS A 1 1279 ? -0.420 75.298 55.403 1.00 31.41 1279 LYS A CA 1
ATOM 9862 C C . LYS A 1 1279 ? 0.511 74.348 56.173 1.00 31.41 1279 LYS A C 1
ATOM 9864 O O . LYS A 1 1279 ? 1.321 74.791 56.986 1.00 31.41 1279 LYS A O 1
ATOM 9869 N N . LEU A 1 1280 ? 0.498 73.091 55.724 1.00 35.75 1280 LEU A N 1
ATOM 9870 C CA . LEU A 1 1280 ? 1.699 72.327 55.373 1.00 35.75 1280 LEU A CA 1
ATOM 9871 C C . LEU A 1 1280 ? 1.648 72.035 53.872 1.00 35.75 1280 LEU A C 1
ATOM 9873 O O . LEU A 1 1280 ? 0.572 71.580 53.419 1.00 35.75 1280 LEU A O 1
#

Radius of gyration: 46.77 Å; Cα contacts (8 Å, |Δi|>4): 2061; chains: 1; bounding box: 98×107×136 Å

Sequence (1280 aa):
MAEVTPFLVAVGEGDVERISALVEGGEDVNQLGSRQETALMRAAGDGNLAVVRFLIDAGADVEAVHWMGNTALINAVWRKGNLNVVKILVECGADVNVSDSWGDTPLIYAARNGDLEVIKFLVEVGAQVNALGSKQRTALLCAIRNGHLNTARFLLENGAEIEAADYNGWTSLFHAVWIENEAIVQLLVEEKAIVDTMDRSNLTPLMYAVLKDNLKISKFLVKNGANIQIVNNEGSTALIYAARNNNLEIIKILVECGAYVNAVNSAKMTPLVYVLECGDMTAVRFLIESGADTKAVNLNNTVENKKLDDFRSLVDSVDDTKTKNVTMLINAIENGDLDFVQQHFGKDSDRNAANMFGRSLLICAAEIGILDIVRILIDHGADVNTRDRHSRTPLLHASKNRNWDLVRIFVSRGADVNAADNDGLISLMVAAQNGNMDIVQYLVERGADVNTVDQRERTAVLYASMGGYWDVVRFLVSSGADVNAVNIDDRSTALIYAAKQGQLETIRILVANGADVNAADCQNLTSVMIAAETENLRVVCFLIDSGAEIASLENKKIKLLMRTAESCDLKGVRLLLGDGSETNIVEVFGRTLLMCAAKTGRSDILQFLLESGADVNAVDRRYRTPVLHASENRHWDVVRFLVGKGANVNAIGKSGWTSLLYAVQENHLDIIQFLVDAGADINTSTTNWPTSLLNAASGNNKRIPLIVATDKGVLEVVQFLVQRGADVNSVGSDGQTALMQAAEKGNFKTIKFLSQSGAEFDVADKNGKTVLMCAVMSGDLDALQFIYEKNSDVDVNAVDHNGWTSLMYGAQSGNLDVVKFLLDSGADVSIVNNNHRTAIFIASSRGYTDVQHLLMEYLPYTQATMGNPISQMPDNCFIPALDVELQEFIGSENVGRKYRALWLDAEVVVKLFVPELYVTTFSHEVAAWHRLRHPHVLQLYGACDIGHNFFVCEWASNGSLVEYLSACKKRGERQTPWKFLHEAALGLAYLHERKIMHGNLCNNSILVGGDGMVKLANFQVSGSATWEQSDVGCWQAPERLRGDATSIASDIYSLGLCIIATVTRETPWRGCLDDISKVRKANWNATADPVKYGPVDDMTDDLTLLASKMCGNDPASRLSSIEAQGHSMTAIYRRIETIWYAIDVTNAEEYKKRQEEKRIKLQESFISGVSKTLIVLDELETAEARETFVAFLKAEIDSHGSSYSAKTLSVLEKAYVDFYTGLKSDAVTVMPKWFLPWYELAFDGMNYLGEGGFGEVYRAKWLESEGVVKQVKLTNSTKL

pLDDT: mean 75.6, std 18.62, range [25.83, 97.69]

Mean predicted aligned error: 23.5 Å

Foldseek 3Di:
DPDCD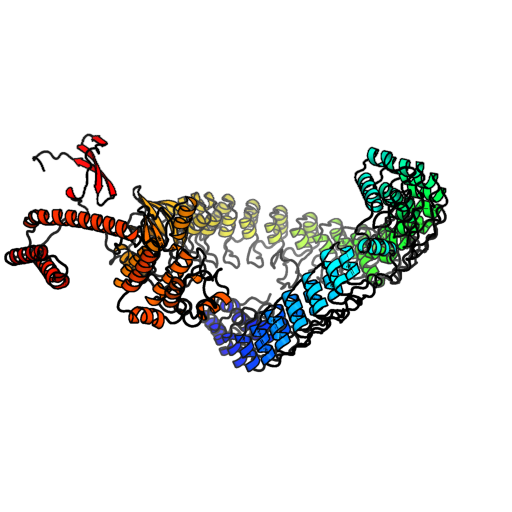PLLVCLLVLPLVVNVVVVVVVDDQCDQDDQRQGSLLNNLLVLNLSSNVSSVVSPYDQCRAGNQQDGSLLSNLQRPNNPSSNVVSVVSPHDQAGATNQQQGSLLSNLLVLVQSNNVVSVVSPYDQCRQGHQRDGSLLNNLLNPNQVNNLVSLVSPRDQCRAGNQSDGSLQSNLQVPPPSSNVSSVVSVPDQLRATPQGDGSLLSNLLVVPLNSNLVSLVSPHDQCGATNQQDGSLLSNLLVVPLSSNVSSLVSPRPQCRQTNQGDGSLNNNVVVVDVVSNVVSVVSPHPLPSRDDDQQFDPVLSVVVVCVVVPPDDDLVVLLVVLLVCLVVVVLVVNLVSVDPPHDLQDADSQSQGSLLSNLLVLPPSSNVSSVVRPRDQCRATRQRDGSLLSNLLVLPPVSVVVSLVSPHDQCRAGSQQDGSLLSNLLVLSQSSNVVSVVSPHDQCRAGNQQDGSLLSNLLNQNLVSNLVSVVSPYDQCGATNPWRDGSLLSNLLVLRQSSNVSSLVSPHDQCDATPVSQGSLNNNLVVLNLVSNLVSLVSPYDCVVQVLSLLVNLLVCLLVQPLSSNDSSQDPPHDQCDAHPQGDGSLLSNLLNLRPPNNVVSVVSPYDLCRQGNQQDGSLLSNLLNLNLVSNVVSVVVPYDQARATNQRDGSLQSNLLVVPPSSNVVSVVSPHDQQRWGDQDPDDDDDPPDPSKTDHSLLSNLLVLPQVSNVVSLVSPHDQCDAMRQQDGSLLSNLLQLSQVNNVVSVVSDYDQPGATNQRHGSLLSNLLNLNPVSNVVSPVSCVPDDQCGAGNQQDGSLLSNLLNLNQVSNVVSVVVPHDQCGAGNVRDGSLNNNVVVVSVNSNVVSVVVPPPDPDDDDDDVVPADPQFEDEPVQKAFDAFPAADPQGTWTFIDRVNDTWIKGFGDDPDDPPQLRVVSVVQQPDDDLAAWHWRHWYDDPTTITITDDLPCAFLLSNVVVCVVVVHDDDCLVQLLLNLVQQQSCVVVVFFQQQDARRQFGAHPVRGTHGHNRRRDLDDDDDDDQRVLQFALVVVVVDDGDPLRSLQSSLQRLVCNVVVDRWQPDGDDVVSNVLLQPDQLVPPLCRSGGDDDDDPLSSVSSNLSNGNDSVSNVVVVPVVPDDSVVVSVSSVVVVCVVCVPVPVVVVVVVVVVVVVVVVVVVVVVVVCVVVCVPVPAQVVLVVVLVVLVCCCVVCVVVDDPVRSVVSVVVSVVSVVPHDDDDDDDDDPPDDDPVQWAADPPFWDDADDFATKGWTDHPNRIDIDGDGDDPDDDDD

Solvent-accessible surface area (backbone atoms only — not comparable to full-atom values): 70141 Å² total; per-residue (Å²): 84,66,65,78,42,74,62,50,52,32,44,75,72,63,42,56,68,63,43,50,55,42,46,76,71,67,50,65,61,64,51,62,28,73,60,44,40,34,41,52,31,53,17,26,31,72,55,39,52,71,48,37,52,51,40,47,77,68,66,36,68,54,77,49,53,23,81,59,41,40,32,25,58,40,31,14,27,67,60,77,42,41,50,71,48,46,50,52,42,45,77,69,66,33,70,60,69,48,47,28,77,60,35,42,27,38,55,33,43,20,25,50,74,46,40,48,72,42,41,53,51,43,48,75,76,64,33,64,53,69,47,58,19,55,65,47,31,31,21,50,46,35,6,40,67,65,65,25,53,70,42,33,52,53,38,47,80,65,68,32,62,61,78,52,42,28,77,72,44,48,27,43,60,43,41,16,47,73,72,66,39,59,70,47,41,50,50,41,52,73,73,62,45,72,58,71,45,54,38,88,58,40,45,33,44,53,39,51,19,41,71,71,66,36,60,66,55,32,53,51,41,49,74,71,64,34,64,55,75,54,46,24,80,58,35,44,28,39,52,40,46,18,21,64,70,66,37,55,68,56,39,49,52,41,46,76,73,63,35,65,55,69,43,52,23,74,71,37,52,32,27,63,54,38,24,59,75,70,64,43,65,67,52,44,50,51,42,47,76,68,65,35,56,88,71,65,85,62,63,62,99,65,63,55,76,66,51,47,55,58,45,52,42,54,77,73,42,90,75,70,76,67,64,57,55,54,53,52,49,47,54,29,54,76,71,64,39,57,69,61,45,64,74,68,62,49,97,88,46,70,61,67,46,52,51,92,64,39,34,23,60,57,34,52,23,32,64,76,59,45,63,67,58,39,49,54,41,46,77,71,62,27,65,56,68,47,50,24,43,56,38,42,30,30,47,36,39,10,30,65,69,66,36,60,70,53,36,51,50,35,49,76,69,68,29,65,56,66,56,43,23,75,59,33,50,27,30,50,35,44,13,26,43,68,51,39,51,71,58,32,53,52,39,46,78,71,67,31,66,55,70,51,48,25,78,49,43,44,30,27,50,41,33,7,25,66,63,62,28,46,68,46,33,49,50,42,46,76,70,69,30,67,54,69,50,42,26,71,87,47,39,46,30,28,51,37,37,13,26,66,70,60,36,53,67,42,36,52,53,38,50,75,69,68,29,65,58,69,52,44,26,77,83,69,48,24,25,48,56,41,9,51,73,70,65,32,60,72,48,29,48,50,38,45,78,68,69,36,82,65,84,91,31,69,74,60,46,48,56,45,47,40,47,28,35,51,71,70,36,59,66,52,38,52,66,73,56,45,92,89,48,84,49,70,52,59,46,97,66,34,45,33,44,54,34,32,11,26,46,62,48,36,56,69,49,38,50,53,40,47,76,58,65,31,64,59,68,47,52,24,79,51,42,40,29,26,49,40,37,6,26,60,56,69,22,54,72,42,35,55,50,40,47,75,69,68,29,64,58,72,45,53,24,68,69,29,49,32,26,53,45,31,12,40,70,70,66,36,64,71,50,35,54,50,39,48,75,70,66,30,66,62,76,45,56,23,53,67,62,70,80,78,90,81,75,99,80,66,78,94,55,29,48,32,43,56,42,45,19,31,69,71,66,40,56,70,58,36,52,50,43,47,77,74,68,32,66,56,72,52,59,36,64,59,38,45,31,31,53,32,44,15,24,40,69,48,38,46,72,49,39,56,50,41,52,75,65,69,41,74,73,84,60,48,23,75,57,43,47,36,33,66,41,27,12,43,66,40,64,33,55,69,48,37,50,52,52,52,74,72,38,90,81,68,63,56,68,48,50,24,77,62,35,48,29,36,53,38,43,15,29,64,70,60,42,52,69,53,37,48,52,40,47,80,64,66,38,67,68,81,55,49,23,78,82,71,46,29,28,50,53,45,9,55,77,71,66,32,60,68,51,31,54,56,52,56,74,69,53,79,87,70,91,64,94,73,83,77,86,64,91,81,62,69,89,84,40,66,46,66,61,92,51,49,48,80,73,44,82,75,49,79,53,99,56,33,47,31,28,39,24,34,45,87,87,39,70,28,31,38,37,36,52,69,69,101,70,60,77,65,55,57,51,50,46,51,63,56,46,59,71,59,83,51,87,19,39,61,47,48,71,31,34,33,78,70,99,53,46,32,40,37,28,65,52,46,76,45,41,27,47,65,56,38,56,53,49,36,51,76,70,69,49,93,75,71,66,60,66,51,55,50,38,42,50,52,28,51,46,60,33,48,77,70,74,43,58,42,73,56,55,40,57,79,25,32,25,22,31,77,87,73,41,33,21,40,45,78,58,52,87,68,100,78,81,89,85,82,90,71,85,56,75,67,44,54,31,74,56,53,79,74,71,49,80,83,46,74,50,39,46,46,20,12,50,27,48,38,52,51,23,66,73,72,71,45,70,58,64,70,72,85,79,51,74,64,50,55,49,33,62,73,66,29,41,39,89,85,40,59,70,64,66,47,77,73,97,86,64,58,74,72,54,48,55,51,38,27,46,36,51,38,74,49,56,65,57,30,48,48,66,53,49,78,70,65,63,65,71,63,47,59,52,51,49,56,50,47,54,48,46,72,73,42,77,81,55,54,66,63,48,52,52,56,50,51,53,51,51,49,54,54,50,53,56,50,52,61,48,54,72,59,44,69,70,66,57,79,73,65,86,49,27,66,64,52,50,53,50,44,53,48,52,48,50,48,47,75,75,46,52,89,79,52,53,78,75,56,47,59,53,52,57,50,55,49,60,65,56,73,76,72,64,77,68,85,84,92,90,86,86,71,93,83,71,79,63,76,84,57,50,47,69,61,100,81,36,76,77,52,75,54,103,64,39,44,31,31,47,30,27,46,89,88,41,85,47,80,46,73,51,67,79,71,90,87,75,89,82,134

Organism: NCBI:txid4795